Protein 6TCD (pdb70)

Foldseek 3Di:
DKDQQDDLQADDDPPPDGQWIADPFKIWGDWFWQAGSVVRAHDDDPDLSGLLSRVVRVQRRQVSVVHGLLQWAEKEKEFQDCVCVVSSVVSVCVRAVPPGHHYHYDYDNADPRRGGIIMITMGGHDD/DDFDKDQQDDLQADDPPPPDGQWIDGPFKIWGDWFWQAGSVVRAHDDDADLSGLLSSVVRVQVSQVSVVHGLLQWAEKEKEFQDPVCVVSSVVSVCVRQVPPHHHYHYDYDNADPNRTGIIMITMGTHD/DDFDKDAQDDLQFDDDPPPDGQWIDGPQKIWGDKFWQAGSVVRARDPDPQLSGLLSRVVRVQRSQVSVVHGQLQWAEKEKEFQDCVCVVSSVVNVCVRPPDPDHHYHYDYDNADPNRTGMIMITMGGHD/DDDDPWDKDQQDDLQFDDPPPPDGQWIDTPQKIWGDKFWQAGSVVRAHDPDADLSGLLSSVVRVQRSQVSVVHGLLQWAEKEKEFQDCVCVVSSVVSVCVRPPPPHHHYHYDYDNADPNRGGMIMITMGGHDD/DDFDKDQQDDLQADDPPPPDGQWIAGDFKIWGDWFWQAGSVVRAHDDDPQLSGLLSSVVRVQVSQVSVVHGQLQWAEKEKEFEDDPPPPSSVVSVCVRPPDPDHHYHYDYDHADPNRTGIIMITMGGHDD/DDQFDDLQADDDPPPDGQWDQDDFKIWGFWFWQAGSVVRAHDDDDDLSGLLSSVVRVQVRQVSVVHGLLQWAEKEKEFQDCVCVVSSVVSVCVRCVPPHHHYHYDYDNADPPRTGIIMITMGGHDD

InterPro domains:
  IPR006056 RidA family [TIGR00004] (11-128)
  IPR006175 YjgF/YER057c/UK114 family [PF01042] (14-128)
  IPR006175 YjgF/YER057c/UK114 family [PTHR11803] (12-129)
  IPR035959 RutC-like superfamily [G3DSA:3.30.1330.40] (3-134)
  IPR035959 RutC-like superfamily [SSF55298] (7-130)

Solvent-accessible surface area: 29049 Å² total; per-residue (Å²): 132,72,116,60,20,117,14,100,79,3,22,44,95,140,19,10,29,11,2,0,1,4,12,118,118,30,0,12,0,0,9,6,14,0,16,15,53,62,65,41,140,42,15,162,72,30,16,30,21,12,0,19,22,0,0,26,2,0,13,41,0,0,60,45,23,74,15,21,44,92,17,1,0,20,0,10,1,0,0,25,53,31,135,27,28,102,73,1,5,50,0,0,87,12,12,8,47,122,74,29,1,0,6,2,4,3,26,0,63,30,2,11,132,58,3,62,0,4,0,14,4,17,0,14,36,17,102,114,87,24,84,31,112,64,24,117,14,99,130,3,22,48,99,137,22,4,30,11,3,0,0,4,8,120,109,29,0,10,0,0,8,6,14,0,17,46,48,92,64,40,140,44,36,162,72,26,17,87,32,12,0,104,37,0,0,60,1,0,13,40,0,0,150,41,24,73,17,30,61,99,14,1,0,19,0,13,1,0,1,30,58,25,135,28,26,94,67,2,9,71,14,0,87,85,29,7,72,130,76,37,2,0,7,3,6,2,29,1,63,29,2,14,132,58,3,61,0,4,0,15,3,18,0,6,30,38,128,86,21,142,36,124,67,15,123,6,87,149,4,26,75,76,164,24,10,33,10,1,0,0,8,7,106,130,28,0,11,0,0,12,5,16,0,11,45,62,98,62,44,146,44,33,164,69,33,16,69,32,11,0,129,41,0,0,54,1,0,4,29,0,0,134,48,18,75,11,30,56,103,29,3,0,21,0,11,2,0,0,29,58,24,139,27,29,93,64,2,4,74,19,0,91,94,33,10,93,121,78,30,2,0,5,2,4,3,28,1,63,29,4,14,123,57,3,62,0,5,0,19,6,20,0,20,42,92,149,96,98,16,78,30,171,42,105,77,14,120,3,78,61,1,16,51,96,143,23,7,30,11,1,0,2,6,15,126,122,30,0,12,0,0,8,5,14,0,14,43,63,91,69,29,132,45,25,150,42,32,16,57,8,11,0,13,29,0,0,16,1,0,7,22,0,0,80,48,18,73,10,29,46,100,17,1,0,18,0,11,1,0,0,30,57,33,132,29,28,100,62,1,6,73,5,0,88,7,12,7,77,126,73,29,1,0,6,2,5,2,27,0,62,28,3,14,118,55,3,61,0,4,0,13,3,17,0,12,31,17,110,102,82,19,145,36,120,64,22,117,12,99,92,3,22,48,109,139,21,3,30,11,3,0,0,7,9,121,115,31,0,10,0,0,8,5,15,0,18,47,66,97,64,40,134,40,26,164,67,32,17,88,10,13,0,116,27,0,0,58,1,0,11,42,0,0,133,45,22,74,15,32,58,108,26,3,0,19,0,11,2,0,0,6,106,126,92,24,22,108,59,1,14,65,18,1,109,107,40,7,78,123,89,30,2,0,12,2,4,4,14,0,52,25,2,16,137,56,1,40,0,4,0,18,3,20,0,21,28,38,182,112,116,64,24,119,12,98,169,2,16,43,91,142,23,9,26,11,2,0,0,8,15,136,35,32,0,12,0,0,7,6,10,0,6,47,64,98,78,51,53,44,36,165,75,27,17,71,35,13,0,106,33,0,0,61,1,0,10,35,0,0,137,43,24,51,9,13,66,27,4,3,0,21,0,10,2,0,0,25,54,30,129,19,28,98,61,1,5,68,9,0,88,86,34,7,84,127,60,36,1,0,6,3,4,2,25,0,64,25,4,23,102,59,2,58,0,4,0,18,6,20,0,5,39,27,176

B-factor: mean 20.8, std 9.2, range [8.34, 71.69]

Structure (mmCIF, N/CA/C/O backbone):
data_6TCD
#
_entry.id   6TCD
#
_cell.length_a   100.883
_cell.length_b   146.573
_cell.length_c   53.680
_cell.angle_alpha   90.000
_cell.angle_beta   90.000
_cell.angle_gamma   90.000
#
_symmetry.space_group_name_H-M   'P 21 21 2'
#
loop_
_entity.id
_entity.type
_entity.pdbx_description
1 polymer 'Ribonuclease UK114'
2 non-polymer 'ACETATE ION'
3 non-polymer 'SULFATE ION'
4 water water
#
loop_
_atom_site.group_PDB
_atom_site.id
_atom_site.type_symbol
_atom_site.label_atom_id
_atom_site.label_alt_id
_atom_site.label_comp_id
_atom_site.label_asym_id
_atom_site.label_entity_id
_atom_site.label_seq_id
_atom_site.pdbx_PDB_ins_code
_atom_site.Cartn_x
_atom_site.Cartn_y
_atom_site.Cartn_z
_atom_site.occupancy
_atom_site.B_iso_or_equiv
_atom_site.auth_seq_id
_atom_site.auth_comp_id
_atom_site.auth_asym_id
_atom_site.auth_atom_id
_atom_site.pdbx_PDB_model_num
ATOM 1 N N . GLN A 1 8 ? 15.09300 -1.70700 43.19500 1.000 41.53298 5 GLN A N 1
ATOM 2 C CA . GLN A 1 8 ? 16.16400 -0.91000 42.60500 1.000 39.18587 5 GLN A CA 1
ATOM 3 C C . GLN A 1 8 ? 16.12500 -0.99700 41.08400 1.000 37.88423 5 GLN A C 1
ATOM 4 O O . GLN A 1 8 ? 17.10800 -0.65600 40.41100 1.000 38.45193 5 GLN A O 1
ATOM 6 N N . LYS A 1 9 ? 14.99000 -1.45500 40.54900 1.000 34.70653 6 LYS A N 1
ATOM 7 C CA . LYS A 1 9 ? 14.79600 -1.61400 39.11300 1.000 31.89314 6 LYS A CA 1
ATOM 8 C C . LYS A 1 9 ? 13.43400 -1.05200 38.71700 1.000 29.17636 6 LYS A C 1
ATOM 9 O O . LYS A 1 9 ? 12.40200 -1.46800 39.25800 1.000 30.47549 6 LYS A O 1
ATOM 15 N N . LEU A 1 10 ? 13.43300 -0.11400 37.77000 1.000 22.95915 7 LEU A N 1
ATOM 16 C CA . LEU A 1 10 ? 12.23800 0.63200 37.40800 1.000 23.02066 7 LEU A CA 1
ATOM 17 C C . LEU A 1 10 ? 11.98900 0.50800 35.91400 1.000 22.61861 7 LEU A C 1
ATOM 18 O O . LEU A 1 10 ? 12.92000 0.32300 35.11900 1.000 20.79173 7 LEU A O 1
ATOM 23 N N . PHE A 1 11 ? 10.71800 0.63500 35.53600 1.000 22.83491 8 PHE A N 1
ATOM 24 C CA . PHE A 1 11 ? 10.28400 0.51200 34.14500 1.000 22.56651 8 PHE A CA 1
ATOM 25 C C . PHE A 1 11 ? 9.47300 1.74400 33.77900 1.000 24.27586 8 PHE A C 1
ATOM 26 O O . PHE A 1 11 ? 8.23800 1.69900 33.69300 1.000 24.17363 8 PHE A O 1
ATOM 34 N N . PRO A 1 12 ? 10.14500 2.87700 33.57000 1.000 25.15646 9 PRO A N 1
ATOM 35 C CA . PRO A 1 12 ? 9.42500 4.10700 33.21800 1.000 25.56716 9 PRO A CA 1
ATOM 36 C C . PRO A 1 12 ? 8.67500 3.93900 31.90500 1.000 25.49014 9 PRO A C 1
ATOM 37 O O . PRO A 1 12 ? 9.19400 3.38000 30.93600 1.000 26.12176 9 PRO A O 1
ATOM 41 N N . TYR A 1 13 ? 7.42900 4.40400 31.89000 1.000 23.08842 10 TYR A N 1
ATOM 42 C CA . TYR A 1 13 ? 6.58600 4.31500 30.70800 1.000 23.12791 10 TYR A CA 1
ATOM 43 C C . TYR A 1 13 ? 5.94500 5.66700 30.44100 1.000 21.84284 10 TYR A C 1
ATOM 44 O O . TYR A 1 13 ? 5.46000 6.33100 31.36500 1.000 22.49092 10 TYR A O 1
ATOM 53 N N . THR A 1 14 ? 5.93100 6.07200 29.17200 1.000 18.71974 11 THR A N 1
ATOM 54 C CA . THR A 1 14 ? 5.16500 7.24000 28.77300 1.000 17.85499 11 THR A CA 1
ATOM 55 C C . THR A 1 14 ? 4.27000 6.87700 27.59400 1.000 17.79228 11 THR A C 1
ATOM 56 O O . THR A 1 14 ? 4.75000 6.28000 26.61300 1.000 16.64821 11 THR A O 1
ATOM 60 N N . PRO A 1 15 ? 2.98100 7.22300 27.63700 1.000 17.66757 12 PRO A N 1
ATOM 61 C CA . PRO A 1 15 ? 2.12900 7.03400 26.45300 1.000 18.21237 12 PRO A CA 1
ATOM 62 C C . PRO A 1 15 ? 2.50000 7.93700 25.28500 1.000 18.86959 12 PRO A C 1
ATOM 63 O O . PRO A 1 15 ? 1.89600 7.80900 24.21300 1.000 19.40972 12 PRO A O 1
ATOM 67 N N . ARG A 1 16 ? 3.44700 8.85600 25.46200 1.000 18.43407 13 ARG A N 1
ATOM 68 C CA . ARG A 1 16 ? 3.86400 9.75700 24.39500 1.000 20.48558 13 ARG A CA 1
ATOM 69 C C . ARG A 1 16 ? 4.90400 9.15200 23.46500 1.000 19.17297 13 ARG A C 1
ATOM 70 O O . ARG A 1 16 ? 5.29300 9.80800 22.49500 1.000 22.23721 13 ARG A O 1
ATOM 78 N N . ALA A 1 17 ? 5.36000 7.93800 23.72600 1.000 16.81947 14 ALA A N 1
ATOM 79 C CA . ALA A 1 17 ? 6.33800 7.26200 22.88800 1.000 17.90869 14 ALA A CA 1
ATOM 80 C C . ALA A 1 17 ? 5.84700 5.85400 22.59700 1.000 16.66640 14 ALA A C 1
ATOM 81 O O . ALA A 1 17 ? 5.02800 5.30800 23.34500 1.000 14.94547 14 ALA A O 1
ATOM 83 N N . PRO A 1 18 ? 6.33900 5.22300 21.52700 1.000 16.08143 15 PRO A N 1
ATOM 84 C CA . PRO A 1 18 ? 5.85200 3.88400 21.16900 1.000 16.40414 15 PRO A CA 1
ATOM 85 C C . PRO A 1 18 ? 6.34700 2.81700 22.13400 1.000 16.01682 15 PRO A C 1
ATOM 86 O O . PRO A 1 18 ? 7.26800 3.01500 22.93100 1.000 14.76353 15 PRO A O 1
ATOM 90 N N . ILE A 1 19 ? 5.71700 1.64600 22.02500 1.000 16.11698 16 ILE A N 1
ATOM 91 C CA . ILE A 1 19 ? 6.13000 0.45100 22.76000 1.000 14.76862 16 ILE A CA 1
ATOM 92 C C . ILE A 1 19 ? 5.56500 -0.74400 22.01600 1.000 16.69512 16 ILE A C 1
ATOM 93 O O . ILE A 1 19 ? 4.61500 -0.62000 21.24700 1.000 18.61786 16 ILE A O 1
ATOM 98 N N . ARG A 1 20 ? 6.14900 -1.91400 22.25200 1.000 15.13255 17 ARG A N 1
ATOM 99 C CA . ARG A 1 20 ? 5.54700 -3.18400 21.85600 1.000 15.53580 17 ARG A CA 1
ATOM 100 C C . ARG A 1 20 ? 5.14700 -3.86300 23.16100 1.000 16.45640 17 ARG A C 1
ATOM 101 O O . ARG A 1 20 ? 5.94700 -4.56000 23.78900 1.000 16.51478 17 ARG A O 1
ATOM 109 N N . GLN A 1 21 ? 3.90100 -3.63300 23.56700 1.000 17.53159 18 GLN A N 1
ATOM 110 C CA . GLN A 1 21 ? 3.40900 -4.13200 24.84400 1.000 17.05714 18 GLN A CA 1
ATOM 111 C C . GLN A 1 21 ? 3.56400 -5.64300 24.92300 1.000 16.85755 18 GLN A C 1
ATOM 112 O O . GLN A 1 21 ? 3.14900 -6.36900 24.01400 1.000 19.73677 18 GLN A O 1
ATOM 118 N N . GLY A 1 22 ? 4.16000 -6.12100 26.01500 1.000 15.67105 19 GLY A N 1
ATOM 119 C CA . GLY A 1 22 ? 4.37000 -7.54200 26.20700 1.000 16.48145 19 GLY A CA 1
ATOM 120 C C . GLY A 1 22 ? 5.60300 -8.09700 25.52700 1.000 17.28700 19 GLY A C 1
ATOM 121 O O . GLY A 1 22 ? 5.89300 -9.29700 25.67600 1.000 19.82561 19 GLY A O 1
ATOM 122 N N . ILE A 1 23 ? 6.32700 -7.27200 24.78000 1.000 16.60448 20 ILE A N 1
ATOM 123 C CA . ILE A 1 23 ? 7.55700 -7.67500 24.11300 1.000 15.49303 20 ILE A CA 1
ATOM 124 C C . ILE A 1 23 ? 8.76900 -6.98100 24.71100 1.000 14.39870 20 ILE A C 1
ATOM 125 O O . ILE A 1 23 ? 9.76000 -7.63500 25.04800 1.000 17.13933 20 ILE A O 1
ATOM 130 N N . TYR A 1 24 ? 8.70900 -5.66100 24.86400 1.000 12.89247 21 TYR A N 1
ATOM 131 C CA . TYR A 1 24 ? 9.81100 -4.95600 25.50000 1.000 13.59348 21 TYR A CA 1
ATOM 132 C C . TYR A 1 24 ? 9.27400 -3.78000 26.30200 1.000 14.01085 21 TYR A C 1
ATOM 133 O O . TYR A 1 24 ? 8.14600 -3.32000 26.09600 1.000 15.77856 21 TYR A O 1
ATOM 142 N N . SER A 1 25 ? 10.09300 -3.33000 27.24800 1.000 11.72120 22 SER A N 1
ATOM 143 C CA . SER A 1 25 ? 9.87500 -2.07700 27.95000 1.000 13.37800 22 SER A CA 1
ATOM 144 C C . SER A 1 25 ? 10.51600 -0.93800 27.16600 1.000 14.17518 22 SER A C 1
ATOM 145 O O . SER A 1 25 ? 11.53600 -1.12400 26.49400 1.000 16.11485 22 SER A O 1
ATOM 148 N N . GLN A 1 26 ? 9.92100 0.25900 27.26900 1.000 14.34815 23 GLN A N 1
ATOM 149 C CA . GLN A 1 26 ? 10.54900 1.42600 26.65800 1.000 12.42934 23 GLN A CA 1
ATOM 150 C C . GLN A 1 26 ? 11.95900 1.62300 27.20800 1.000 11.93024 23 GLN A C 1
ATOM 151 O O . GLN A 1 26 ? 12.89100 1.96600 26.47000 1.000 13.91694 23 GLN A O 1
ATOM 157 N N . ALA A 1 27 ? 12.13100 1.40000 28.50400 1.000 11.72652 24 ALA A N 1
ATOM 158 C CA . ALA A 1 27 ? 13.43400 1.52400 29.13100 1.000 13.30831 24 ALA A CA 1
ATOM 159 C C . ALA A 1 27 ? 13.41300 0.74500 30.43100 1.000 12.61525 24 ALA A C 1
ATOM 160 O O . ALA A 1 27 ? 12.35300 0.51000 31.02000 1.000 14.64167 24 ALA A O 1
ATOM 162 N N . VAL A 1 28 ? 14.60500 0.36000 30.87400 1.000 12.27530 25 VAL A N 1
ATOM 163 C CA . VAL A 1 28 ? 14.80300 -0.27100 32.17500 1.000 14.10064 25 VAL A CA 1
ATOM 164 C C . VAL A 1 28 ? 15.84900 0.54700 32.92000 1.000 16.05057 25 VAL A C 1
ATOM 165 O O . VAL A 1 28 ? 16.96500 0.74200 32.41500 1.000 17.43281 25 VAL A O 1
ATOM 169 N N . VAL A 1 29 ? 15.48500 1.04500 34.10100 1.000 15.85583 26 VAL A N 1
ATOM 170 C CA . VAL A 1 29 ? 16.40500 1.76800 34.96800 1.000 16.55287 26 VAL A CA 1
ATOM 171 C C . VAL A 1 29 ? 16.83100 0.82500 36.08200 1.000 18.94284 26 VAL A C 1
ATOM 172 O O . VAL A 1 29 ? 15.99700 0.36300 36.87200 1.000 20.05168 26 VAL A O 1
ATOM 176 N N . VAL A 1 30 ? 18.12100 0.51900 36.14300 1.000 18.33079 27 VAL A N 1
ATOM 177 C CA A VAL A 1 30 ? 18.65900 -0.37600 37.15100 0.740 19.10388 27 VAL A CA 1
ATOM 178 C CA B VAL A 1 30 ? 18.67200 -0.38200 37.15000 0.260 20.07804 27 VAL A CA 1
ATOM 179 C C . VAL A 1 30 ? 19.87000 0.30400 37.78200 1.000 20.79712 27 VAL A C 1
ATOM 180 O O . VAL A 1 30 ? 20.81700 0.67600 37.07700 1.000 20.19869 27 VAL A O 1
ATOM 187 N N . ASP A 1 31 ? 19.83300 0.47300 39.10100 1.000 22.71518 28 ASP A N 1
ATOM 188 C CA . ASP A 1 31 ? 20.85000 1.23400 39.82700 1.000 28.03747 28 ASP A CA 1
ATOM 189 C C . ASP A 1 31 ? 20.75100 2.65300 39.28400 1.000 29.33557 28 ASP A C 1
ATOM 190 O O . ASP A 1 31 ? 19.68700 3.27600 39.44000 1.000 32.20154 28 ASP A O 1
ATOM 195 N N . ARG A 1 32 ? 21.76800 3.18200 38.61400 1.000 26.50144 29 ARG A N 1
ATOM 196 C CA . ARG A 1 32 ? 21.65800 4.49400 37.99600 1.000 25.16299 29 ARG A CA 1
ATOM 197 C C . ARG A 1 32 ? 21.73000 4.42900 36.47700 1.000 22.40913 29 ARG A C 1
ATOM 198 O O . ARG A 1 32 ? 21.76500 5.47500 35.82100 1.000 25.25330 29 ARG A O 1
ATOM 206 N N . THR A 1 33 ? 21.73300 3.23600 35.89500 1.000 16.65470 30 THR A N 1
ATOM 207 C CA . THR A 1 33 ? 21.88000 3.09700 34.45300 1.000 15.18367 30 THR A CA 1
ATOM 208 C C . THR A 1 33 ? 20.53100 2.80200 33.82000 1.000 17.25392 30 THR A C 1
ATOM 209 O O . THR A 1 33 ? 19.74600 2.00400 34.34200 1.000 19.72303 30 THR A O 1
ATOM 213 N N . MET A 1 34 ? 20.27000 3.45600 32.69300 1.000 15.55557 31 MET A N 1
ATOM 214 C CA . MET A 1 34 ? 18.98900 3.37600 32.00600 1.000 13.91459 31 MET A CA 1
ATOM 215 C C . MET A 1 34 ? 19.22800 2.85000 30.59700 1.000 13.62873 31 MET A C 1
ATOM 216 O O . MET A 1 34 ? 19.90400 3.50600 29.79900 1.000 14.12447 31 MET A O 1
ATOM 221 N N . TYR A 1 35 ? 18.68900 1.66800 30.29500 1.000 13.21666 32 TYR A N 1
ATOM 222 C CA . TYR A 1 35 ? 18.79600 1.06800 28.96500 1.000 13.32051 32 TYR A CA 1
ATOM 223 C C . TYR A 1 35 ? 17.52200 1.40500 28.20600 1.000 13.12088 32 TYR A C 1
ATOM 224 O O . TYR A 1 35 ? 16.42600 1.09500 28.67400 1.000 13.44378 32 TYR A O 1
ATOM 233 N N . ILE A 1 36 ? 17.66300 2.06200 27.05600 1.000 12.88809 33 ILE A N 1
ATOM 234 C CA . ILE A 1 36 ? 16.52400 2.55100 26.28700 1.000 12.35519 33 ILE A CA 1
ATOM 235 C C . ILE A 1 36 ? 16.39400 1.72900 25.01200 1.000 11.51740 33 ILE A C 1
ATOM 236 O O . ILE A 1 36 ? 17.37300 1.54100 24.27800 1.000 14.88230 33 ILE A O 1
ATOM 241 N N . SER A 1 37 ? 15.17900 1.24600 24.75600 1.000 11.02228 34 SER A N 1
ATOM 242 C CA . SER A 1 37 ? 14.90500 0.43700 23.58200 1.000 11.62526 34 SER A CA 1
ATOM 243 C C . SER A 1 37 ? 15.16600 1.22100 22.29500 1.000 12.03695 34 SER A C 1
ATOM 244 O O . SER A 1 37 ? 15.07700 2.45200 22.25500 1.000 13.76581 34 SER A O 1
ATOM 247 N N . GLY A 1 38 ? 15.50100 0.47800 21.23000 1.000 12.48822 35 GLY A N 1
ATOM 248 C CA . GLY A 1 38 ? 15.62600 1.07500 19.91500 1.000 10.72939 35 GLY A CA 1
ATOM 249 C C . GLY A 1 38 ? 14.40300 1.88600 19.51700 1.000 12.42004 35 GLY A C 1
ATOM 250 O O . GLY A 1 38 ? 13.28800 1.35100 19.48100 1.000 14.74212 35 GLY A O 1
ATOM 251 N N . GLN A 1 39 ? 14.58800 3.17400 19.22700 1.000 11.52425 36 GLN A N 1
ATOM 252 C CA . GLN A 1 39 ? 13.48100 4.05500 18.88800 1.000 11.91172 36 GLN A CA 1
ATOM 253 C C . GLN A 1 39 ? 13.36500 4.19400 17.37800 1.000 11.31352 36 GLN A C 1
ATOM 254 O O . GLN A 1 39 ? 14.37100 4.38600 16.68800 1.000 13.37959 36 GLN A O 1
ATOM 260 N N . LEU A 1 40 ? 12.13200 4.11200 16.88000 1.000 14.19197 37 LEU A N 1
ATOM 261 C CA . LEU A 1 40 ? 11.79000 4.29800 15.47400 1.000 14.42543 37 LEU A CA 1
ATOM 262 C C . LEU A 1 40 ? 11.09100 5.63800 15.28800 1.000 14.05090 37 LEU A C 1
ATOM 263 O O . LEU A 1 40 ? 10.65100 6.26900 16.25000 1.000 14.21902 37 LEU A O 1
ATOM 268 N N . GLY A 1 41 ? 10.98900 6.07700 14.03100 1.000 13.01009 38 GLY A N 1
ATOM 269 C CA . GLY A 1 41 ? 10.34900 7.34900 13.72800 1.000 13.83460 38 GLY A CA 1
ATOM 270 C C . GLY A 1 41 ? 8.83400 7.25500 13.69700 1.000 14.63820 38 GLY A C 1
ATOM 271 O O . GLY A 1 41 ? 8.18600 7.75500 12.76800 1.000 15.30630 38 GLY A O 1
ATOM 272 N N . LEU A 1 42 ? 8.25900 6.59700 14.70400 1.000 14.91935 39 LEU A N 1
ATOM 273 C CA . LEU A 1 42 ? 6.82000 6.38500 14.80000 1.000 16.07306 39 LEU A CA 1
ATOM 274 C C . LEU A 1 42 ? 6.15700 7.53300 15.53900 1.000 15.58477 39 LEU A C 1
ATOM 275 O O . LEU A 1 42 ? 6.68600 8.03100 16.53700 1.000 17.51381 39 LEU A O 1
ATOM 280 N N . ASP A 1 43 ? 4.98600 7.93600 15.04800 1.000 15.60555 40 ASP A N 1
ATOM 281 C CA . ASP A 1 43 ? 4.14300 8.93000 15.69700 1.000 17.06302 40 ASP A CA 1
ATOM 282 C C . ASP A 1 43 ? 2.99200 8.17600 16.35600 1.000 16.73430 40 ASP A C 1
ATOM 283 O O . ASP A 1 43 ? 2.16700 7.57500 15.66300 1.000 16.76118 40 ASP A O 1
ATOM 288 N N . VAL A 1 44 ? 2.92400 8.22000 17.69000 1.000 17.57403 41 VAL A N 1
ATOM 289 C CA . VAL A 1 44 ? 1.90600 7.43900 18.39500 1.000 19.33240 41 VAL A CA 1
ATOM 290 C C . VAL A 1 44 ? 0.50000 7.90200 18.03700 1.000 20.27450 41 VAL A C 1
ATOM 291 O O . VAL A 1 44 ? -0.44300 7.10300 18.05800 1.000 21.01524 41 VAL A O 1
ATOM 295 N N . ALA A 1 45 ? 0.32200 9.18900 17.71200 1.000 20.31820 42 ALA A N 1
ATOM 296 C CA . ALA A 1 45 ? -1.01900 9.67500 17.39100 1.000 18.95190 42 ALA A CA 1
ATOM 297 C C . ALA A 1 45 ? -1.56500 9.02700 16.12200 1.000 19.87798 42 ALA A C 1
ATOM 298 O O . ALA A 1 45 ? -2.74800 8.68100 16.05600 1.000 21.49134 42 ALA A O 1
ATOM 300 N N . SER A 1 46 ? -0.71800 8.86400 15.10000 1.000 20.22242 43 SER A N 1
ATOM 301 C CA . SER A 1 46 ? -1.13600 8.20000 13.87000 1.000 20.09316 43 SER A CA 1
ATOM 302 C C . SER A 1 46 ? -0.90900 6.69700 13.91400 1.000 21.14136 43 SER A C 1
ATOM 303 O O . SER A 1 46 ? -1.51000 5.97100 13.11400 1.000 21.37324 43 SER A O 1
ATOM 306 N N . GLY A 1 47 ? -0.06900 6.22300 14.83000 1.000 20.38844 44 GLY A N 1
ATOM 307 C CA . GLY A 1 47 ? 0.31300 4.82900 14.85100 1.000 21.40937 44 GLY A CA 1
ATOM 308 C C . GLY A 1 47 ? 1.18800 4.41200 13.69400 1.000 21.00298 44 GLY A C 1
ATOM 309 O O . GLY A 1 47 ? 1.33600 3.21200 13.44300 1.000 22.95912 44 GLY A O 1
ATOM 310 N N . LYS A 1 48 ? 1.77500 5.37200 12.97800 1.000 18.44472 45 LYS A N 1
ATOM 311 C CA . LYS A 1 48 ? 2.55700 5.08900 11.78500 1.000 20.05994 45 LYS A CA 1
ATOM 312 C C . LYS A 1 48 ? 3.86200 5.87600 11.80700 1.000 18.07578 45 LYS A C 1
ATOM 313 O O . LYS A 1 48 ? 4.02800 6.83600 12.56500 1.000 18.56157 45 LYS A O 1
ATOM 319 N N . LEU A 1 49 ? 4.79300 5.46100 10.95100 1.000 16.23836 46 LEU A N 1
ATOM 320 C CA . LEU A 1 49 ? 6.00500 6.24000 10.75700 1.000 15.37215 46 LEU A CA 1
ATOM 321 C C . LEU A 1 49 ? 5.63900 7.62700 10.23700 1.000 18.06103 46 LEU A C 1
ATOM 322 O O . LEU A 1 49 ? 4.69600 7.78500 9.45500 1.000 20.19156 46 LEU A O 1
ATOM 327 N N . VAL A 1 50 ? 6.38200 8.64200 10.68300 1.000 16.63504 47 VAL A N 1
ATOM 328 C CA . VAL A 1 50 ? 6.16000 9.99400 10.18200 1.000 18.08079 47 VAL A CA 1
ATOM 329 C C . VAL A 1 50 ? 6.52700 10.06000 8.70800 1.000 19.00699 47 VAL A C 1
ATOM 330 O O . VAL A 1 50 ? 7.38100 9.30800 8.22500 1.000 19.54811 47 VAL A O 1
ATOM 334 N N . GLU A 1 51 ? 5.86800 10.96000 7.97900 1.000 21.63464 48 GLU A N 1
ATOM 335 C CA . GLU A 1 51 ? 6.23300 11.18200 6.59100 1.000 24.66962 48 GLU A CA 1
ATOM 336 C C . GLU A 1 51 ? 7.43600 12.11700 6.50400 1.000 24.08703 48 GLU A C 1
ATOM 337 O O . GLU A 1 51 ? 7.79300 12.80900 7.46300 1.000 24.51859 48 GLU A O 1
ATOM 343 N N . GLY A 1 52 ? 8.07600 12.12200 5.33600 1.000 22.91583 49 GLY A N 1
ATOM 344 C CA . GLY A 1 52 ? 9.15800 13.04700 5.05600 1.000 24.78462 49 GLY A CA 1
ATOM 345 C C . GLY A 1 52 ? 10.53500 12.43800 4.91300 1.000 24.64491 49 GLY A C 1
ATOM 346 O O . GLY A 1 52 ? 11.47200 13.16500 4.56000 1.000 25.70584 49 GLY A O 1
ATOM 347 N N . GLY A 1 53 ? 10.70800 11.15300 5.18400 1.000 23.61811 50 GLY A N 1
ATOM 348 C CA . GLY A 1 53 ? 11.98100 10.50500 4.93600 1.000 22.53918 50 GLY A CA 1
ATOM 349 C C . GLY A 1 53 ? 12.85100 10.37300 6.17000 1.000 22.17654 50 GLY A C 1
ATOM 350 O O . GLY A 1 53 ? 12.40600 10.49000 7.31500 1.000 22.03851 50 GLY A O 1
ATOM 351 N N . VAL A 1 54 ? 14.14300 10.13600 5.91300 1.000 21.17720 51 VAL A N 1
ATOM 352 C CA . VAL A 1 54 ? 15.04300 9.71700 6.98100 1.000 18.72548 51 VAL A CA 1
ATOM 353 C C . VAL A 1 54 ? 15.25900 10.83500 7.99900 1.000 17.63017 51 VAL A C 1
ATOM 354 O O . VAL A 1 54 ? 15.37200 10.57200 9.20800 1.000 16.10895 51 VAL A O 1
ATOM 358 N N . GLN A 1 55 ? 15.32300 12.09100 7.54800 1.000 16.38271 52 GLN A N 1
ATOM 359 C CA . GLN A 1 55 ? 15.51300 13.17500 8.50500 1.000 19.97384 52 GLN A CA 1
ATOM 360 C C . GLN A 1 55 ? 14.31600 13.27800 9.44000 1.000 18.43518 52 GLN A C 1
ATOM 361 O O . GLN A 1 55 ? 14.47700 13.35500 10.66100 1.000 16.99658 52 GLN A O 1
ATOM 367 N N . ALA A 1 56 ? 13.10300 13.23700 8.88500 1.000 18.64716 53 ALA A N 1
ATOM 368 C CA . ALA A 1 56 ? 11.90900 13.26900 9.72500 1.000 17.04936 53 ALA A CA 1
ATOM 369 C C . ALA A 1 56 ? 11.86400 12.07500 10.67200 1.000 15.66498 53 ALA A C 1
ATOM 370 O O . ALA A 1 56 ? 11.52500 12.22500 11.85300 1.000 15.28171 53 ALA A O 1
ATOM 372 N N . GLN A 1 57 ? 12.19100 10.87900 10.17600 1.000 13.74111 54 GLN A N 1
ATOM 373 C CA . GLN A 1 57 ? 12.16000 9.70100 11.03900 1.000 13.94288 54 GLN A CA 1
ATOM 374 C C . GLN A 1 57 ? 13.22100 9.77100 12.13200 1.000 14.76728 54 GLN A C 1
ATOM 375 O O . GLN A 1 57 ? 12.95100 9.40700 13.28500 1.000 14.65343 54 GLN A O 1
ATOM 381 N N . ALA A 1 58 ? 14.43400 10.22200 11.79500 1.000 14.77370 55 ALA A N 1
ATOM 382 C CA . ALA A 1 58 ? 15.46500 10.33600 12.81500 1.000 13.87074 55 ALA A CA 1
ATOM 383 C C . ALA A 1 58 ? 15.05500 11.33700 13.88400 1.000 13.61671 55 ALA A C 1
ATOM 384 O O . ALA A 1 58 ? 15.21300 11.07200 15.08300 1.000 14.53748 55 ALA A O 1
ATOM 386 N N . ARG A 1 59 ? 14.50400 12.48400 13.47300 1.000 14.38445 56 ARG A N 1
ATOM 387 C CA . ARG A 1 59 ? 14.05100 13.45800 14.46000 1.000 13.63849 56 ARG A CA 1
ATOM 388 C C . ARG A 1 59 ? 12.95400 12.87200 15.34000 1.000 13.57825 56 ARG A C 1
ATOM 389 O O . ARG A 1 59 ? 13.00300 12.99500 16.57100 1.000 14.13276 56 ARG A O 1
ATOM 397 N N . GLN A 1 60 ? 11.98300 12.18400 14.73800 1.000 14.03802 57 GLN A N 1
ATOM 398 C CA . GLN A 1 60 ? 10.91300 11.60300 15.54300 1.000 13.79814 57 GLN A CA 1
ATOM 399 C C . GLN A 1 60 ? 11.45500 10.53900 16.49500 1.000 14.50277 57 GLN A C 1
ATOM 400 O O . GLN A 1 60 ? 11.01200 10.44300 17.64900 1.000 13.19398 57 GLN A O 1
ATOM 406 N N . ALA A 1 61 ? 12.41700 9.72500 16.03800 1.000 12.41586 58 ALA A N 1
ATOM 407 C CA . ALA A 1 61 ? 13.02400 8.74000 16.93700 1.000 11.10188 58 ALA A CA 1
ATOM 408 C C . ALA A 1 61 ? 13.64800 9.42100 18.14900 1.000 12.94749 58 ALA A C 1
ATOM 409 O O . ALA A 1 61 ? 13.49800 8.94700 19.28500 1.000 13.20461 58 ALA A O 1
ATOM 411 N N . LEU A 1 62 ? 14.36000 10.53500 17.92400 1.000 13.12225 59 LEU A N 1
ATOM 412 C CA . LEU A 1 62 ? 14.99900 11.24300 19.02900 1.000 12.79017 59 LEU A CA 1
ATOM 413 C C . LEU A 1 62 ? 13.98700 11.97700 19.90200 1.000 13.02087 59 LEU A C 1
ATOM 414 O O . LEU A 1 62 ? 14.19000 12.08700 21.11800 1.000 14.20344 59 LEU A O 1
ATOM 419 N N . VAL A 1 63 ? 12.89800 12.48600 19.31300 1.000 13.13081 60 VAL A N 1
ATOM 420 C CA . VAL A 1 63 ? 11.80000 13.01900 20.12100 1.000 13.57173 60 VAL A CA 1
ATOM 421 C C . VAL A 1 63 ? 11.21800 11.92200 21.00700 1.000 13.75175 60 VAL A C 1
ATOM 422 O O . VAL A 1 63 ? 11.00500 12.12700 22.20900 1.000 13.71477 60 VAL A O 1
ATOM 426 N N . ASN A 1 64 ? 10.94400 10.74600 20.42300 1.000 12.75960 61 ASN A N 1
ATOM 427 C CA . ASN A 1 64 ? 10.46400 9.60800 21.21100 1.000 13.41182 61 ASN A CA 1
ATOM 428 C C . ASN A 1 64 ? 11.42800 9.28300 22.34600 1.000 12.97091 61 ASN A C 1
ATOM 429 O O . ASN A 1 64 ? 11.00800 9.08300 23.49300 1.000 14.25498 61 ASN A O 1
ATOM 434 N N . MET A 1 65 ? 12.72900 9.23200 22.04500 1.000 12.93204 62 MET A N 1
ATOM 435 C CA . MET A 1 65 ? 13.70600 8.97100 23.10000 1.000 12.89297 62 MET A CA 1
ATOM 436 C C . MET A 1 65 ? 13.62200 10.02400 24.20100 1.000 14.44784 62 MET A C 1
ATOM 437 O O . MET A 1 65 ? 13.72300 9.69500 25.39000 1.000 14.87247 62 MET A O 1
ATOM 442 N N . GLY A 1 66 ? 13.45500 11.29400 23.82400 1.000 15.11501 63 GLY A N 1
ATOM 443 C CA . GLY A 1 66 ? 13.34000 12.34100 24.82700 1.000 15.32818 63 GLY A CA 1
ATOM 444 C C . GLY A 1 66 ? 12.15100 12.13900 25.74900 1.000 16.91562 63 GLY A C 1
ATOM 445 O O . GLY A 1 66 ? 12.23600 12.41400 26.95000 1.000 16.34422 63 GLY A O 1
ATOM 446 N N . GLU A 1 67 ? 11.01800 11.67300 25.20100 1.000 15.88130 64 GLU A N 1
ATOM 447 C CA . GLU A 1 67 ? 9.84800 11.43600 26.05000 1.000 14.33985 64 GLU A CA 1
ATOM 448 C C . GLU A 1 67 ? 10.12000 10.32500 27.05000 1.000 13.94081 64 GLU A C 1
ATOM 449 O O . GLU A 1 67 ? 9.68900 10.40200 28.20600 1.000 15.81921 64 GLU A O 1
ATOM 455 N N . ILE A 1 68 ? 10.83200 9.28100 26.62100 1.000 13.27439 65 ILE A N 1
ATOM 456 C CA . ILE A 1 68 ? 11.19100 8.19300 27.52600 1.000 14.68144 65 ILE A CA 1
ATOM 457 C C . ILE A 1 68 ? 12.17600 8.67500 28.58800 1.000 14.39827 65 ILE A C 1
ATOM 458 O O . ILE A 1 68 ? 12.02400 8.36900 29.77600 1.000 16.27636 65 ILE A O 1
ATOM 463 N N . LEU A 1 69 ? 13.19900 9.43600 28.17800 1.000 13.96744 66 LEU A N 1
ATOM 464 C CA . LEU A 1 69 ? 14.12100 10.03400 29.14600 1.000 15.43341 66 LEU A CA 1
ATOM 465 C C . LEU A 1 69 ? 13.37100 10.83300 30.20300 1.000 18.05878 66 LEU A C 1
ATOM 466 O O . LEU A 1 69 ? 13.63100 10.69700 31.40600 1.000 18.27908 66 LEU A O 1
ATOM 471 N N . LYS A 1 70 ? 12.44300 11.69400 29.76900 1.000 17.87431 67 LYS A N 1
ATOM 472 C CA . LYS A 1 70 ? 11.70900 12.52700 30.72100 1.000 18.49548 67 LYS A CA 1
ATOM 473 C C . LYS A 1 70 ? 10.89200 11.67600 31.68300 1.000 18.82383 67 LYS A C 1
ATOM 474 O O . LYS A 1 70 ? 10.73100 12.04300 32.85300 1.000 19.19714 67 LYS A O 1
ATOM 476 N N . ALA A 1 71 ? 10.37600 10.53800 31.21600 1.000 17.87743 68 ALA A N 1
ATOM 477 C CA . ALA A 1 71 ? 9.60800 9.66400 32.09400 1.000 20.18210 68 ALA A CA 1
ATOM 478 C C . ALA A 1 71 ? 10.45500 9.12200 33.23700 1.000 20.34792 68 ALA A C 1
ATOM 479 O O . ALA A 1 71 ? 9.90800 8.76700 34.28700 1.000 22.69407 68 ALA A O 1
ATOM 481 N N . ALA A 1 72 ? 11.77300 9.05200 33.05400 1.000 18.95680 69 ALA A N 1
ATOM 482 C CA . ALA A 1 72 ? 12.70200 8.61500 34.08600 1.000 19.30856 69 ALA A CA 1
ATOM 483 C C . ALA A 1 72 ? 13.33000 9.77500 34.83900 1.000 20.43765 69 ALA A C 1
ATOM 484 O O . ALA A 1 72 ? 14.24500 9.55700 35.63800 1.000 22.57425 69 ALA A O 1
ATOM 486 N N . GLY A 1 73 ? 12.87300 11.00100 34.60000 1.000 19.89841 70 GLY A N 1
ATOM 487 C CA . GLY A 1 73 ? 13.48500 12.14700 35.24400 1.000 19.77684 70 GLY A CA 1
ATOM 488 C C . GLY A 1 73 ? 14.78100 12.60100 34.61100 1.000 20.36597 70 GLY A C 1
ATOM 489 O O . GLY A 1 73 ? 15.55200 13.31600 35.25900 1.000 21.75173 70 GLY A O 1
ATOM 490 N N . CYS A 1 74 ? 15.04000 12.20600 33.36300 1.000 19.05117 71 CYS A N 1
ATOM 491 C CA . CYS A 1 74 ? 16.25100 12.53100 32.61500 1.000 18.15556 71 CYS A CA 1
ATOM 492 C C . CYS A 1 74 ? 15.95400 13.42400 31.41000 1.000 18.95847 71 CYS A C 1
ATOM 493 O O . CYS A 1 74 ? 14.80300 13.71300 31.06100 1.000 19.90315 71 CYS A O 1
ATOM 496 N N . GLY A 1 75 ? 17.03600 13.85400 30.77200 1.000 19.23466 72 GLY A N 1
ATOM 497 C CA . GLY A 1 75 ? 16.99100 14.57800 29.52200 1.000 18.05438 72 GLY A CA 1
ATOM 498 C C . GLY A 1 75 ? 18.11700 14.11700 28.62500 1.000 17.19729 72 GLY A C 1
ATOM 499 O O . GLY A 1 75 ? 18.80700 13.13900 28.94100 1.000 17.56533 72 GLY A O 1
ATOM 500 N N . TYR A 1 76 ? 18.32700 14.82000 27.50900 1.000 17.66504 73 TYR A N 1
ATOM 501 C CA . TYR A 1 76 ? 19.35000 14.39000 26.55900 1.000 16.56637 73 TYR A CA 1
ATOM 502 C C . TYR A 1 76 ? 20.75100 14.39200 27.17300 1.000 16.21598 73 TYR A C 1
ATOM 503 O O . TYR A 1 76 ? 21.60700 13.60600 26.75200 1.000 17.25951 73 TYR A O 1
ATOM 512 N N . ASP A 1 77 ? 20.99000 15.23500 28.18400 1.000 17.88863 74 ASP A N 1
ATOM 513 C CA . ASP A 1 77 ? 22.29500 15.29100 28.83900 1.000 21.30270 74 ASP A CA 1
ATOM 514 C C . ASP A 1 77 ? 22.64900 13.99000 29.53600 1.000 18.82281 74 ASP A C 1
ATOM 515 O O . ASP A 1 77 ? 23.83500 13.73900 29.76600 1.000 18.70098 74 ASP A O 1
ATOM 520 N N . ASN A 1 78 ? 21.64900 13.18600 29.91000 1.000 17.16714 75 ASN A N 1
ATOM 521 C CA . ASN A 1 78 ? 21.90700 11.92900 30.60900 1.000 15.85495 75 ASN A CA 1
ATOM 522 C C . ASN A 1 78 ? 22.38100 10.81600 29.68300 1.000 15.59365 75 ASN A C 1
ATOM 523 O O . ASN A 1 78 ? 22.88800 9.80200 30.16600 1.000 14.98652 75 ASN A O 1
ATOM 528 N N . VAL A 1 79 ? 22.23300 10.98500 28.37300 1.000 14.65210 76 VAL A N 1
ATOM 529 C CA . VAL A 1 79 ? 22.60600 9.93800 27.43000 1.000 14.94831 76 VAL A CA 1
ATOM 530 C C . VAL A 1 79 ? 24.12400 9.83300 27.34800 1.000 14.95778 76 VAL A C 1
ATOM 531 O O . VAL A 1 79 ? 24.82800 10.83300 27.14100 1.000 15.50404 76 VAL A O 1
ATOM 535 N N . VAL A 1 80 ? 24.63700 8.60900 27.50600 1.000 15.73405 77 VAL A N 1
ATOM 536 C CA . VAL A 1 80 ? 26.07400 8.36300 27.46900 1.000 15.33695 77 VAL A CA 1
ATOM 537 C C . VAL A 1 80 ? 26.51200 7.55800 26.25400 1.000 12.24460 77 VAL A C 1
ATOM 538 O O . VAL A 1 80 ? 27.70400 7.58200 25.91500 1.000 15.48011 77 VAL A O 1
ATOM 542 N N . LYS A 1 81 ? 25.59900 6.85900 25.58000 1.000 10.92054 78 LYS A N 1
ATOM 543 C CA . LYS A 1 81 ? 25.97800 6.07400 24.41300 1.000 11.50111 78 LYS A CA 1
ATOM 544 C C . LYS A 1 81 ? 24.73500 5.90900 23.56300 1.000 10.77762 78 LYS A C 1
ATOM 545 O O . LYS A 1 81 ? 23.64900 5.70200 24.09800 1.000 12.92907 78 LYS A O 1
ATOM 551 N N . THR A 1 82 ? 24.88400 6.03000 22.24900 1.000 9.95310 79 THR A N 1
ATOM 552 C CA . THR A 1 82 ? 23.79900 5.67700 21.34400 1.000 10.78587 79 THR A CA 1
ATOM 553 C C . THR A 1 82 ? 24.34100 4.77800 20.24800 1.000 10.70727 79 THR A C 1
ATOM 554 O O . THR A 1 82 ? 25.54600 4.73800 19.99100 1.000 12.07312 79 THR A O 1
ATOM 558 N N . THR A 1 83 ? 23.42900 4.04700 19.61200 1.000 12.57417 80 THR A N 1
ATOM 559 C CA . THR A 1 83 ? 23.73500 3.31400 18.39300 1.000 12.32233 80 THR A CA 1
ATOM 560 C C . THR A 1 83 ? 22.74600 3.76400 17.33500 1.000 11.74415 80 THR A C 1
ATOM 561 O O . THR A 1 83 ? 21.52900 3.68600 17.54700 1.000 13.76821 80 THR A O 1
ATOM 565 N N . VAL A 1 84 ? 23.26600 4.22000 16.20000 1.000 11.18856 81 VAL A N 1
ATOM 566 C CA . VAL A 1 84 ? 22.44300 4.70600 15.10000 1.000 10.72500 81 VAL A CA 1
ATOM 567 C C . VAL A 1 84 ? 22.44900 3.64700 14.00500 1.000 12.87162 81 VAL A C 1
ATOM 568 O O . VAL A 1 84 ? 23.48300 3.40000 13.37200 1.000 12.90776 81 VAL A O 1
ATOM 572 N N . LEU A 1 85 ? 21.29000 3.03300 13.77200 1.000 13.33522 82 LEU A N 1
ATOM 573 C CA . LEU A 1 85 ? 21.12400 1.95500 12.80400 1.000 13.27822 82 LEU A CA 1
ATOM 574 C C . LEU A 1 85 ? 20.40500 2.52300 11.59100 1.000 11.98874 82 LEU A C 1
ATOM 575 O O . LEU A 1 85 ? 19.26400 2.97900 11.70500 1.000 15.27342 82 LEU A O 1
ATOM 580 N N . LEU A 1 86 ? 21.05900 2.48000 10.43100 1.000 13.16947 83 LEU A N 1
ATOM 581 C CA . LEU A 1 86 ? 20.54700 3.11200 9.22200 1.000 12.69528 83 LEU A CA 1
ATOM 582 C C . LEU A 1 86 ? 20.15400 2.05800 8.20200 1.000 13.92798 83 LEU A C 1
ATOM 583 O O . LEU A 1 86 ? 20.85700 1.05700 8.03000 1.000 13.80336 83 LEU A O 1
ATOM 588 N N . ALA A 1 87 ? 19.05600 2.31600 7.48900 1.000 16.41360 84 ALA A N 1
ATOM 589 C CA . ALA A 1 87 ? 18.69400 1.51400 6.33000 1.000 17.42251 84 ALA A CA 1
ATOM 590 C C . ALA A 1 87 ? 19.56300 1.83000 5.12100 1.000 18.96254 84 ALA A C 1
ATOM 591 O O . ALA A 1 87 ? 19.67800 0.98800 4.22300 1.000 18.51373 84 ALA A O 1
ATOM 593 N N . ASP A 1 88 ? 20.18800 3.00800 5.08400 1.000 20.79772 85 ASP A N 1
ATOM 594 C CA . ASP A 1 88 ? 21.01500 3.40400 3.94400 1.000 22.40474 85 ASP A CA 1
ATOM 595 C C . ASP A 1 88 ? 22.13800 4.30900 4.43000 1.000 23.83032 85 ASP A C 1
ATOM 596 O O . ASP A 1 88 ? 21.87900 5.40700 4.93500 1.000 24.00953 85 ASP A O 1
ATOM 601 N N . MET A 1 89 ? 23.38700 3.86100 4.24900 1.000 26.30344 86 MET A N 1
ATOM 602 C CA . MET A 1 89 ? 24.53700 4.66500 4.65700 1.000 27.73046 86 MET A CA 1
ATOM 603 C C . MET A 1 89 ? 24.59400 6.00900 3.93400 1.000 29.18149 86 MET A C 1
ATOM 604 O O . MET A 1 89 ? 25.19500 6.95500 4.45400 1.000 27.63298 86 MET A O 1
ATOM 609 N N . ASN A 1 90 ? 23.95800 6.12900 2.76700 1.000 29.30690 87 ASN A N 1
ATOM 610 C CA . ASN A 1 90 ? 23.90200 7.41700 2.08500 1.000 30.44701 87 ASN A CA 1
ATOM 611 C C . ASN A 1 90 ? 23.14000 8.47800 2.87100 1.000 28.70264 87 ASN A C 1
ATOM 612 O O . ASN A 1 90 ? 23.24000 9.66200 2.53100 1.000 28.66888 87 ASN A O 1
ATOM 617 N N . ASP A 1 91 ? 22.39200 8.09100 3.90000 1.000 26.98760 88 ASP A N 1
ATOM 618 C CA . ASP A 1 91 ? 21.68100 9.02600 4.76200 1.000 25.03855 88 ASP A CA 1
ATOM 619 C C . ASP A 1 91 ? 22.53000 9.50500 5.93600 1.000 23.03939 88 ASP A C 1
ATOM 620 O O . ASP A 1 91 ? 22.02300 10.25000 6.78400 1.000 19.53040 88 ASP A O 1
ATOM 625 N N . PHE A 1 92 ? 23.80200 9.09200 5.99300 1.000 23.42038 89 PHE A N 1
ATOM 626 C CA . PHE A 1 92 ? 24.64700 9.32900 7.16300 1.000 22.41340 89 PHE A CA 1
ATOM 627 C C . PHE A 1 92 ? 24.74600 10.81600 7.49700 1.000 20.87785 89 PHE A C 1
ATOM 628 O O . PHE A 1 92 ? 24.51200 11.22400 8.63900 1.000 19.65721 89 PHE A O 1
ATOM 636 N N . VAL A 1 93 ? 25.09600 11.64400 6.51200 1.000 20.02198 90 VAL A N 1
ATOM 637 C CA . VAL A 1 93 ? 25.25100 13.07600 6.77900 1.000 21.17623 90 VAL A CA 1
ATOM 638 C C . VAL A 1 93 ? 23.92700 13.67900 7.23500 1.000 19.84863 90 VAL A C 1
ATOM 639 O O . VAL A 1 93 ? 23.86900 14.42200 8.22300 1.000 18.03296 90 VAL A O 1
ATOM 643 N N . ASN A 1 94 ? 22.84100 13.35400 6.52900 1.000 19.22902 91 ASN A N 1
ATOM 644 C CA . ASN A 1 94 ? 21.54800 13.94200 6.86600 1.000 19.92260 91 ASN A CA 1
ATOM 645 C C . ASN A 1 94 ? 21.09300 13.53200 8.26300 1.000 18.29744 91 ASN A C 1
ATOM 646 O O . ASN A 1 94 ? 20.51100 14.34500 8.99200 1.000 17.72579 91 ASN A O 1
ATOM 651 N N . VAL A 1 95 ? 21.36400 12.28600 8.66300 1.000 18.04242 92 VAL A N 1
ATOM 652 C CA . VAL A 1 95 ? 21.00800 11.85600 10.01700 1.000 15.86221 92 VAL A CA 1
ATOM 653 C C . VAL A 1 95 ? 21.89900 12.52700 11.05800 1.000 14.50974 92 VAL A C 1
ATOM 654 O O . VAL A 1 95 ? 21.41700 12.97100 12.10700 1.000 13.93340 92 VAL A O 1
ATOM 658 N N . ASN A 1 96 ? 23.20500 12.62200 10.79000 1.000 15.73186 93 ASN A N 1
ATOM 659 C CA . ASN A 1 96 ? 24.09700 13.31200 11.72000 1.000 16.14809 93 ASN A CA 1
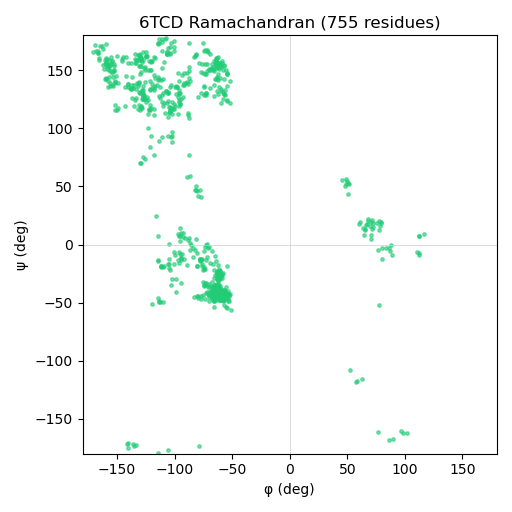ATOM 660 C C . ASN A 1 96 ? 23.65100 14.74800 11.95900 1.000 14.65872 93 ASN A C 1
ATOM 661 O O . ASN A 1 96 ? 23.68700 15.23200 13.09300 1.000 16.12617 93 ASN A O 1
ATOM 666 N N . ASP A 1 97 ? 23.22200 15.44700 10.90500 1.000 15.71038 94 ASP A N 1
ATOM 667 C CA . ASP A 1 97 ? 22.78500 16.83300 11.07600 1.000 16.83046 94 ASP A CA 1
ATOM 668 C C . ASP A 1 97 ? 21.58700 16.93300 12.01800 1.000 15.77404 94 ASP A C 1
ATOM 669 O O . ASP A 1 97 ? 21.53400 17.83000 12.86600 1.000 16.86887 94 ASP A O 1
ATOM 674 N N . VAL A 1 98 ? 20.61500 16.02400 11.88500 1.000 14.33246 95 VAL A N 1
ATOM 675 C CA . VAL A 1 98 ? 19.50300 15.98200 12.84000 1.000 14.49828 95 VAL A CA 1
ATOM 676 C C . VAL A 1 98 ? 20.00500 15.61300 14.23300 1.000 13.62547 95 VAL A C 1
ATOM 677 O O . VAL A 1 98 ? 19.66200 16.26700 15.23000 1.000 13.69849 95 VAL A O 1
ATOM 681 N N . TYR A 1 99 ? 20.83100 14.56400 14.31200 1.000 12.64266 96 TYR A N 1
ATOM 682 C CA . TYR A 1 99 ? 21.37000 14.09500 15.58600 1.000 11.74422 96 TYR A CA 1
ATOM 683 C C . TYR A 1 99 ? 22.03300 15.22900 16.36600 1.000 13.99123 96 TYR A C 1
ATOM 684 O O . TYR A 1 99 ? 21.82400 15.36200 17.57900 1.000 15.03148 96 TYR A O 1
ATOM 693 N N . LYS A 1 100 ? 22.82800 16.06200 15.68100 1.000 15.42112 97 LYS A N 1
ATOM 694 C CA . LYS A 1 100 ? 23.55200 17.15000 16.33200 1.000 15.47163 97 LYS A CA 1
ATOM 695 C C . LYS A 1 100 ? 22.62500 18.18700 16.95000 1.000 17.11956 97 LYS A C 1
ATOM 696 O O . LYS A 1 100 ? 23.05200 18.91700 17.85100 1.000 20.59608 97 LYS A O 1
ATOM 702 N N . THR A 1 101 ? 21.38000 18.30200 16.47500 1.000 14.28143 98 THR A N 1
ATOM 703 C CA . THR A 1 101 ? 20.47500 19.26200 17.09700 1.000 13.45985 98 THR A CA 1
ATOM 704 C C . THR A 1 101 ? 19.92400 18.78700 18.43600 1.000 14.75180 98 THR A C 1
ATOM 705 O O . THR A 1 101 ? 19.34600 19.60000 19.16800 1.000 16.92592 98 THR A O 1
ATOM 709 N N . PHE A 1 102 ? 20.08700 17.50500 18.77400 1.000 14.04395 99 PHE A N 1
ATOM 710 C CA . PHE A 1 102 ? 19.68800 16.98900 20.08200 1.000 13.95071 99 PHE A CA 1
ATOM 711 C C . PHE A 1 102 ? 20.85200 16.86500 21.05600 1.000 15.99138 99 PHE A C 1
ATOM 712 O O . PHE A 1 102 ? 20.64400 16.97600 22.27000 1.000 15.53415 99 PHE A O 1
ATOM 720 N N . PHE A 1 103 ? 22.06300 16.63100 20.55300 1.000 17.01418 100 PHE A N 1
ATOM 721 C CA . PHE A 1 103 ? 23.26500 16.46900 21.37100 1.000 20.53549 100 PHE A CA 1
ATOM 722 C C . PHE A 1 103 ? 24.25200 17.52600 20.88900 1.000 24.70846 100 PHE A C 1
ATOM 723 O O . PHE A 1 103 ? 24.90300 17.34100 19.85600 1.000 25.59306 100 PHE A O 1
ATOM 731 N N . SER A 1 104 ? 24.35200 18.62800 21.63400 1.000 24.99427 101 SER A N 1
ATOM 732 C CA . SER A 1 104 ? 25.09900 19.80600 21.21200 1.000 27.99956 101 SER A CA 1
ATOM 733 C C . SER A 1 104 ? 26.43300 19.98000 21.92500 1.000 27.06932 101 SER A C 1
ATOM 734 O O . SER A 1 104 ? 27.24300 20.80300 21.49100 1.000 28.79385 101 SER A O 1
ATOM 737 N N . LYS A 1 105 ? 26.67700 19.23700 22.99800 1.000 23.06121 102 LYS A N 1
ATOM 738 C CA . LYS A 1 105 ? 27.94300 19.24800 23.72000 1.000 24.36983 102 LYS A CA 1
ATOM 739 C C . LYS A 1 105 ? 27.95200 17.99000 24.57700 1.000 23.88460 102 LYS A C 1
ATOM 740 O O . LYS A 1 105 ? 26.93800 17.29700 24.68400 1.000 23.13660 102 LYS A O 1
ATOM 746 N N . ASN A 1 106 ? 29.10800 17.70000 25.18200 1.000 23.44074 103 ASN A N 1
ATOM 747 C CA . ASN A 1 106 ? 29.24900 16.54200 26.07200 1.000 22.38118 103 ASN A CA 1
ATOM 748 C C . ASN A 1 106 ? 28.61500 15.29500 25.44600 1.000 19.94824 103 ASN A C 1
ATOM 749 O O . ASN A 1 106 ? 27.72900 14.65500 26.02100 1.000 20.49896 103 ASN A O 1
ATOM 754 N N . PHE A 1 107 ? 29.06600 14.97700 24.23300 1.000 19.20641 104 PHE A N 1
ATOM 755 C CA . PHE A 1 107 ? 28.32200 14.09300 23.34900 1.000 17.49047 104 PHE A CA 1
ATOM 756 C C . PHE A 1 107 ? 28.39000 12.64400 23.82700 1.000 15.92218 104 PHE A C 1
ATOM 757 O O . PHE A 1 107 ? 29.40700 12.20600 24.37800 1.000 16.49789 104 PHE A O 1
ATOM 765 N N . PRO A 1 108 ? 27.32300 11.87700 23.61900 1.000 13.99970 105 PRO A N 1
ATOM 766 C CA . PRO A 1 108 ? 27.40500 10.43300 23.86700 1.000 15.23684 105 PRO A CA 1
ATOM 767 C C . PRO A 1 108 ? 28.52300 9.80300 23.05000 1.000 14.89079 105 PRO A C 1
ATOM 768 O O . PRO A 1 108 ? 28.90700 10.29200 21.98300 1.000 16.54522 105 PRO A O 1
ATOM 772 N N . ALA A 1 109 ? 29.03500 8.69000 23.55700 1.000 12.14071 106 ALA A N 1
ATOM 773 C CA . ALA A 1 109 ? 29.75600 7.78300 22.69100 1.000 10.47903 106 ALA A CA 1
ATOM 774 C C . ALA A 1 109 ? 28.78300 7.24200 21.65600 1.000 11.08992 106 ALA A C 1
ATOM 775 O O . ALA A 1 109 ? 27.56300 7.27300 21.84800 1.000 12.00445 106 ALA A O 1
ATOM 777 N N . ARG A 1 110 ? 29.31100 6.72100 20.55300 1.000 12.63721 107 ARG A N 1
ATOM 778 C CA . ARG A 1 110 ? 28.36700 6.32400 19.51700 1.000 13.46500 107 ARG A CA 1
ATOM 779 C C . ARG A 1 110 ? 28.96500 5.26100 18.61200 1.000 13.37917 107 ARG A C 1
ATOM 780 O O . ARG A 1 110 ? 30.18000 5.21600 18.39100 1.000 12.88721 107 ARG A O 1
ATOM 788 N N . ALA A 1 111 ? 28.08000 4.40800 18.09900 1.000 12.28817 108 ALA A N 1
ATOM 789 C CA . ALA A 1 111 ? 28.36600 3.53500 16.97200 1.000 12.66809 108 ALA A CA 1
ATOM 790 C C . ALA A 1 111 ? 27.29700 3.79000 15.92500 1.000 11.57320 108 ALA A C 1
ATOM 791 O O . ALA A 1 111 ? 26.17000 4.16700 16.24900 1.000 12.33290 108 ALA A O 1
ATOM 793 N N . ALA A 1 112 ? 27.65400 3.61400 14.65700 1.000 12.75746 109 ALA A N 1
ATOM 794 C CA . ALA A 1 112 ? 26.68800 3.85200 13.59200 1.000 15.16005 109 ALA A CA 1
ATOM 795 C C . ALA A 1 112 ? 27.04400 2.96000 12.41500 1.000 16.60574 109 ALA A C 1
ATOM 796 O O . ALA A 1 112 ? 28.22800 2.78100 12.10500 1.000 17.85481 109 ALA A O 1
ATOM 798 N N . TYR A 1 113 ? 26.02400 2.38100 11.78200 1.000 14.45416 110 TYR A N 1
ATOM 799 C CA . TYR A 1 113 ? 26.26100 1.48100 10.66000 1.000 13.78333 110 TYR A CA 1
ATOM 800 C C . TYR A 1 113 ? 24.95200 1.21900 9.92400 1.000 13.79341 110 TYR A C 1
ATOM 801 O O . TYR A 1 113 ? 23.86300 1.51000 10.42700 1.000 14.25246 110 TYR A O 1
ATOM 810 N N . GLN A 1 114 ? 25.07600 0.68600 8.71000 1.000 13.22998 111 GLN A N 1
ATOM 811 C CA . GLN A 1 114 ? 23.92400 0.38200 7.87600 1.000 11.08504 111 GLN A CA 1
ATOM 812 C C . GLN A 1 114 ? 23.56100 -1.08500 8.04900 1.000 12.00694 111 GLN A C 1
ATOM 813 O O . GLN A 1 114 ? 24.43100 -1.96000 7.94600 1.000 12.74797 111 GLN A O 1
ATOM 819 N N . VAL A 1 115 ? 22.27800 -1.33600 8.29600 1.000 11.83347 112 VAL A N 1
ATOM 820 C CA . VAL A 1 115 ? 21.73500 -2.68100 8.40000 1.000 13.01468 112 VAL A CA 1
ATOM 821 C C . VAL A 1 115 ? 20.83100 -2.93200 7.18900 1.000 13.50025 112 VAL A C 1
ATOM 822 O O . VAL A 1 115 ? 20.57600 -2.03900 6.38200 1.000 13.91900 112 VAL A O 1
ATOM 826 N N . VAL A 1 116 ? 20.34000 -4.16700 7.06700 1.000 15.12712 113 VAL A N 1
ATOM 827 C CA . VAL A 1 116 ? 19.50000 -4.50600 5.91400 1.000 15.07796 113 VAL A CA 1
ATOM 828 C C . VAL A 1 116 ? 18.11100 -3.89300 6.05100 1.000 15.64595 113 VAL A C 1
ATOM 829 O O . VAL A 1 116 ? 17.57000 -3.31400 5.09500 1.000 16.46523 113 VAL A O 1
ATOM 833 N N . ALA A 1 117 ? 17.49700 -4.03900 7.22400 1.000 15.77788 114 ALA A N 1
ATOM 834 C CA . ALA A 1 117 ? 16.11000 -3.63300 7.41900 1.000 15.19805 114 ALA A CA 1
ATOM 835 C C . ALA A 1 117 ? 15.84800 -3.47500 8.90800 1.000 14.21696 114 ALA A C 1
ATOM 836 O O . ALA A 1 117 ? 16.55700 -4.03900 9.75100 1.000 14.97212 114 ALA A O 1
ATOM 838 N N . LEU A 1 118 ? 14.80700 -2.71600 9.21500 1.000 14.67318 115 LEU A N 1
ATOM 839 C CA . LEU A 1 118 ? 14.41400 -2.34700 10.56500 1.000 15.46691 115 LEU A CA 1
ATOM 840 C C . LEU A 1 118 ? 12.93700 -2.65300 10.74300 1.000 16.96356 115 LEU A C 1
ATOM 841 O O . LEU A 1 118 ? 12.18900 -2.76100 9.76000 1.000 17.40251 115 LEU A O 1
ATOM 846 N N . PRO A 1 119 ? 12.48200 -2.80700 11.99000 1.000 14.79281 116 PRO A N 1
ATOM 847 C CA . PRO A 1 119 ? 11.05200 -3.03300 12.22300 1.000 16.54406 116 PRO A CA 1
ATOM 848 C C . PRO A 1 119 ? 10.22200 -1.92300 11.59800 1.000 16.76754 116 PRO A C 1
ATOM 849 O O . PRO A 1 119 ? 10.67200 -0.78000 11.46200 1.000 16.10079 116 PRO A O 1
ATOM 853 N N . ARG A 1 120 ? 9.00500 -2.27900 11.18900 1.000 17.25295 117 ARG A N 1
ATOM 854 C CA . ARG A 1 120 ? 8.04500 -1.34400 10.61400 1.000 17.15545 117 ARG A CA 1
ATOM 855 C C . ARG A 1 120 ? 8.50600 -0.75800 9.28400 1.000 17.67408 117 ARG A C 1
ATOM 856 O O . ARG A 1 120 ? 7.84400 0.14300 8.75300 1.000 20.11897 117 ARG A O 1
ATOM 864 N N . GLY A 1 121 ? 9.60200 -1.25100 8.71300 1.000 19.36911 118 GLY A N 1
ATOM 865 C CA . GLY A 1 121 ? 10.14000 -0.61100 7.52600 1.000 18.91488 118 GLY A CA 1
ATOM 866 C C . GLY A 1 121 ? 10.80300 0.72300 7.79000 1.000 17.20745 118 GLY A C 1
ATOM 867 O O . GLY A 1 121 ? 11.01300 1.49600 6.85400 1.000 18.40374 118 GLY A O 1
ATOM 868 N N . GLY A 1 122 ? 11.16000 1.00300 9.03900 1.000 14.73391 119 GLY A N 1
ATOM 869 C CA . GLY A 1 122 ? 11.81000 2.26300 9.35000 1.000 15.34160 119 GLY A CA 1
ATOM 870 C C . GLY A 1 122 ? 13.12800 2.43200 8.61500 1.000 15.29268 119 GLY A C 1
ATOM 871 O O . GLY A 1 122 ? 13.80000 1.46600 8.24300 1.000 14.95215 119 GLY A O 1
ATOM 872 N N . LEU A 1 123 ? 13.50400 3.69800 8.40500 1.000 15.57685 120 LEU A N 1
ATOM 873 C CA . LEU A 1 123 ? 14.78000 4.03200 7.78000 1.000 14.26841 120 LEU A CA 1
ATOM 874 C C . LEU A 1 123 ? 15.88800 4.27200 8.79300 1.000 14.59614 120 LEU A C 1
ATOM 875 O O . LEU A 1 123 ? 17.05400 4.38500 8.39700 1.000 14.62268 120 LEU A O 1
ATOM 880 N N . VAL A 1 124 ? 15.55900 4.32700 10.08200 1.000 14.19797 121 VAL A N 1
ATOM 881 C CA . VAL A 1 124 ? 16.54300 4.57400 11.12800 1.000 13.52571 121 VAL A CA 1
ATOM 882 C C . VAL A 1 124 ? 15.95200 4.06500 12.43300 1.000 15.10043 121 VAL A C 1
ATOM 883 O O . VAL A 1 124 ? 14.74200 4.16800 12.66700 1.000 14.70863 121 VAL A O 1
ATOM 887 N N . GLU A 1 125 ? 16.81600 3.50000 13.27200 1.000 13.04713 122 GLU A N 1
ATOM 888 C CA . GLU A 1 125 ? 16.48200 3.07000 14.62200 1.000 12.90968 122 GLU A CA 1
ATOM 889 C C . GLU A 1 125 ? 17.63400 3.53200 15.50600 1.000 11.94028 122 GLU A C 1
ATOM 890 O O . GLU A 1 125 ? 18.79600 3.38200 15.12000 1.000 12.23356 122 GLU A O 1
ATOM 896 N N . ILE A 1 126 ? 17.32600 4.11600 16.66700 1.000 12.15115 123 ILE A N 1
ATOM 897 C CA . ILE A 1 126 ? 18.36100 4.63300 17.56600 1.000 10.63551 123 ILE A CA 1
ATOM 898 C C . ILE A 1 126 ? 18.12700 4.08100 18.96800 1.000 12.25125 123 ILE A C 1
ATOM 899 O O . ILE A 1 126 ? 17.08100 4.34300 19.57100 1.000 13.50886 123 ILE A O 1
ATOM 904 N N . GLU A 1 127 ? 19.09600 3.32400 19.48200 1.000 11.79253 124 GLU A N 1
ATOM 905 C CA . GLU A 1 127 ? 19.06000 2.82900 20.85400 1.000 12.35510 124 GLU A CA 1
ATOM 906 C C . GLU A 1 127 ? 20.03200 3.65000 21.69600 1.000 13.62963 124 GLU A C 1
ATOM 907 O O . GLU A 1 127 ? 20.86200 4.39900 21.16800 1.000 16.36446 124 GLU A O 1
ATOM 913 N N . ALA A 1 128 ? 19.90500 3.54900 23.02100 1.000 11.82402 125 ALA A N 1
ATOM 914 C CA . ALA A 1 128 ? 20.73500 4.41200 23.85400 1.000 11.60527 125 ALA A CA 1
ATOM 915 C C . ALA A 1 128 ? 20.90600 3.82600 25.24700 1.000 13.09057 125 ALA A C 1
ATOM 916 O O . ALA A 1 128 ? 20.09800 3.02300 25.71800 1.000 15.15033 125 ALA A O 1
ATOM 918 N N . VAL A 1 129 ? 21.96600 4.27900 25.90500 1.000 11.27246 126 VAL A N 1
ATOM 919 C CA . VAL A 1 129 ? 22.17600 4.08700 27.33000 1.000 12.70562 126 VAL A CA 1
ATOM 920 C C . VAL A 1 129 ? 22.30000 5.47200 27.93300 1.000 14.03260 126 VAL A C 1
ATOM 921 O O . VAL A 1 129 ? 23.00600 6.33100 27.39000 1.000 12.59208 126 VAL A O 1
ATOM 925 N N . ALA A 1 130 ? 21.60100 5.69600 29.03300 1.000 14.20438 127 ALA A N 1
ATOM 926 C CA . ALA A 1 130 ? 21.68300 6.93200 29.78200 1.000 14.78208 127 ALA A CA 1
ATOM 927 C C . ALA A 1 130 ? 22.03600 6.59200 31.21900 1.000 17.10802 127 ALA A C 1
ATOM 928 O O . ALA A 1 130 ? 21.90500 5.44600 31.65900 1.000 16.31032 127 ALA A O 1
ATOM 930 N N . VAL A 1 131 ? 22.51300 7.58900 31.95200 1.000 17.08109 128 VAL A N 1
ATOM 931 C CA . VAL A 1 131 ? 22.81000 7.41700 33.36600 1.000 18.79857 128 VAL A CA 1
ATOM 932 C C . VAL A 1 131 ? 22.12100 8.52900 34.14200 1.000 20.11267 128 VAL A C 1
ATOM 933 O O . VAL A 1 131 ? 22.17700 9.70000 33.74600 1.000 19.88929 128 VAL A O 1
ATOM 937 N N . LEU A 1 132 ? 21.43800 8.15600 35.21700 1.000 18.53687 129 LEU A N 1
ATOM 938 C CA . LEU A 1 132 ? 20.75700 9.12600 36.05000 1.000 24.03410 129 LEU A CA 1
ATOM 939 C C . LEU A 1 132 ? 21.78500 9.86800 36.89400 1.000 29.05392 129 LEU A C 1
ATOM 940 O O . LEU A 1 132 ? 22.82900 9.32200 37.25700 1.000 32.27855 129 LEU A O 1
ATOM 945 N N . GLY A 1 133 ? 21.50100 11.13300 37.18000 1.000 33.21496 130 GLY A N 1
ATOM 946 C CA . GLY A 1 133 ? 22.31200 11.87600 38.11300 1.000 39.09261 130 GLY A CA 1
ATOM 947 C C . GLY A 1 133 ? 21.87700 11.58400 39.53500 1.000 46.59377 130 GLY A C 1
ATOM 948 O O . GLY A 1 133 ? 20.77400 11.08000 39.76100 1.000 46.65514 130 GLY A O 1
ATOM 949 N N . PRO A 1 134 ? 22.74100 11.87700 40.53200 1.000 53.09834 131 PRO A N 1
ATOM 950 C CA . PRO A 1 134 ? 22.36000 11.67300 41.93800 1.000 55.77883 131 PRO A CA 1
ATOM 951 C C . PRO A 1 134 ? 21.04300 12.35300 42.29900 1.000 57.59854 131 PRO A C 1
ATOM 952 O O . PRO A 1 134 ? 20.77800 13.43100 41.76900 1.000 58.65572 131 PRO A O 1
ATOM 956 N N . ALA B 1 5 ? 19.71500 15.66100 40.30700 1.000 67.05454 2 ALA B N 1
ATOM 957 C CA . ALA B 1 5 ? 20.85500 16.53000 40.03000 1.000 67.23229 2 ALA B CA 1
ATOM 958 C C . ALA B 1 5 ? 21.46100 16.20700 38.67000 1.000 67.18354 2 ALA B C 1
ATOM 959 O O . ALA B 1 5 ? 20.90300 15.41700 37.90700 1.000 68.69220 2 ALA B O 1
ATOM 961 N N . ALA B 1 6 ? 22.60200 16.82400 38.36700 1.000 64.30039 3 ALA B N 1
ATOM 962 C CA . ALA B 1 6 ? 23.33000 16.51300 37.14900 1.000 61.27795 3 ALA B CA 1
ATOM 963 C C . ALA B 1 6 ? 24.04500 15.17400 37.29300 1.000 57.55351 3 ALA B C 1
ATOM 964 O O . ALA B 1 6 ? 24.06100 14.55700 38.36100 1.000 55.03596 3 ALA B O 1
ATOM 966 N N . VAL B 1 7 ? 24.64100 14.71900 36.19800 1.000 56.98634 4 VAL B N 1
ATOM 967 C CA . VAL B 1 7 ? 25.35900 13.45100 36.16000 1.000 55.84151 4 VAL B CA 1
ATOM 968 C C . VAL B 1 7 ? 26.83500 13.73100 35.90000 1.000 53.43556 4 VAL B C 1
ATOM 969 O O . VAL B 1 7 ? 27.17900 14.58400 35.07200 1.000 54.82864 4 VAL B O 1
ATOM 973 N N . GLN B 1 8 ? 27.70700 13.02100 36.62500 1.000 48.59729 5 GLN B N 1
ATOM 974 C CA . GLN B 1 8 ? 29.15200 13.26800 36.59200 1.000 43.50503 5 GLN B CA 1
ATOM 975 C C . GLN B 1 8 ? 29.80500 12.46600 35.46000 1.000 39.99832 5 GLN B C 1
ATOM 976 O O . GLN B 1 8 ? 30.46400 11.44100 35.66300 1.000 40.55870 5 GLN B O 1
ATOM 978 N N . LYS B 1 9 ? 29.63200 12.96800 34.24000 1.000 34.84804 6 LYS B N 1
ATOM 979 C CA . LYS B 1 9 ? 30.19200 12.34100 33.05500 1.000 31.10055 6 LYS B CA 1
ATOM 980 C C . LYS B 1 9 ? 31.61500 12.84200 32.83500 1.000 29.38230 6 LYS B C 1
ATOM 981 O O . LYS B 1 9 ? 31.90900 14.02400 33.03700 1.000 32.20241 6 LYS B O 1
ATOM 987 N N . LEU B 1 10 ? 32.50000 11.93200 32.42900 1.000 24.53802 7 LEU B N 1
ATOM 988 C CA . LEU B 1 10 ? 33.87200 12.26700 32.08900 1.000 21.40806 7 LEU B CA 1
ATOM 989 C C . LEU B 1 10 ? 34.12200 11.92600 30.62600 1.000 20.00911 7 LEU B C 1
ATOM 990 O O . LEU B 1 10 ? 33.57100 10.95700 30.09600 1.000 18.81246 7 LEU B O 1
ATOM 995 N N . PHE B 1 11 ? 34.95200 12.72900 29.97100 1.000 21.24408 8 PHE B N 1
ATOM 996 C CA . PHE B 1 11 ? 35.17100 12.63300 28.52700 1.000 21.69514 8 PHE B CA 1
ATOM 997 C C . PHE B 1 11 ? 36.66600 12.58500 28.24200 1.000 22.44319 8 PHE B C 1
ATOM 998 O O . PHE B 1 11 ? 37.24300 13.54100 27.70900 1.000 22.66270 8 PHE B O 1
ATOM 1006 N N . PRO B 1 12 ? 37.32700 11.47700 28.58200 1.000 21.75089 9 PRO B N 1
ATOM 1007 C CA . PRO B 1 12 ? 38.76300 11.36400 28.30000 1.000 22.51978 9 PRO B CA 1
ATOM 1008 C C . PRO B 1 12 ? 39.00200 11.41600 26.80000 1.000 21.87227 9 PRO B C 1
ATOM 1009 O O . PRO B 1 12 ? 38.32200 10.74800 26.02500 1.000 24.12957 9 PRO B O 1
ATOM 1013 N N . TYR B 1 13 ? 39.96000 12.24200 26.38800 1.000 22.48692 10 TYR B N 1
ATOM 1014 C CA . TYR B 1 13 ? 40.19000 12.48800 24.97200 1.000 22.50667 10 TYR B CA 1
ATOM 1015 C C . TYR B 1 13 ? 41.66900 12.33500 24.66100 1.000 23.40082 10 TYR B C 1
ATOM 1016 O O . TYR B 1 13 ? 42.52100 12.76500 25.44500 1.000 24.92178 10 TYR B O 1
ATOM 1025 N N . THR B 1 14 ? 41.97600 11.72700 23.51200 1.000 22.07554 11 THR B N 1
ATOM 1026 C CA . THR B 1 14 ? 43.35000 11.69400 23.02000 1.000 23.58017 11 THR B CA 1
ATOM 1027 C C . THR B 1 14 ? 43.39700 12.06200 21.54300 1.000 21.27123 11 THR B C 1
ATOM 1028 O O . THR B 1 14 ? 42.61400 11.52500 20.74200 1.000 20.59762 11 THR B O 1
ATOM 1032 N N . PRO B 1 15 ? 44.31000 12.94500 21.13000 1.000 22.84451 12 PRO B N 1
ATOM 1033 C CA . PRO B 1 15 ? 44.47200 13.21900 19.69800 1.000 23.03093 12 PRO B CA 1
ATOM 1034 C C . PRO B 1 15 ? 45.12000 12.08100 18.93000 1.000 22.35480 12 PRO B C 1
ATOM 1035 O O . PRO B 1 15 ? 45.28600 12.19900 17.71300 1.000 24.84234 12 PRO B O 1
ATOM 1039 N N . ARG B 1 16 ? 45.45200 10.98600 19.61200 1.000 22.76711 13 ARG B N 1
ATOM 1040 C CA . ARG B 1 16 ? 46.08400 9.80900 18.96100 1.000 23.08972 13 ARG B CA 1
ATOM 1041 C C . ARG B 1 16 ? 45.01800 8.85400 18.39700 1.000 23.73004 13 ARG B C 1
ATOM 1042 O O . ARG B 1 16 ? 45.40400 7.86000 17.77700 1.000 25.38609 13 ARG B O 1
ATOM 1050 N N . ALA B 1 17 ? 43.73200 9.13800 18.63500 1.000 20.18300 14 ALA B N 1
ATOM 1051 C CA . ALA B 1 17 ? 42.64000 8.32600 18.12600 1.000 19.01212 14 ALA B CA 1
ATOM 1052 C C . ALA B 1 17 ? 41.65000 9.22700 17.40500 1.000 19.67892 14 ALA B C 1
ATOM 1053 O O . ALA B 1 17 ? 41.61400 10.44100 17.64800 1.000 20.41923 14 ALA B O 1
ATOM 1055 N N . PRO B 1 18 ? 40.84700 8.67300 16.49200 1.000 18.90281 15 PRO B N 1
ATOM 1056 C CA . PRO B 1 18 ? 39.92200 9.50900 15.71200 1.000 17.73677 15 PRO B CA 1
ATOM 1057 C C . PRO B 1 18 ? 38.73500 9.98500 16.53700 1.000 17.80625 15 PRO B C 1
ATOM 1058 O O . PRO B 1 18 ? 38.43900 9.49100 17.62500 1.000 18.61317 15 PRO B O 1
ATOM 1062 N N . ILE B 1 19 ? 38.02400 10.95400 15.96300 1.000 18.28713 16 ILE B N 1
ATOM 1063 C CA . ILE B 1 19 ? 36.77200 11.44400 16.52600 1.000 18.79218 16 ILE B CA 1
ATOM 1064 C C . ILE B 1 19 ? 36.00800 12.09000 15.38400 1.000 21.20109 16 ILE B C 1
ATOM 1065 O O . ILE B 1 19 ? 36.60000 12.52200 14.39500 1.000 23.24389 16 ILE B O 1
ATOM 1070 N N . ARG B 1 20 ? 34.68300 12.12100 15.50000 1.000 20.69920 17 ARG B N 1
ATOM 1071 C CA . ARG B 1 20 ? 33.86000 13.02400 14.68800 1.000 22.57703 17 ARG B CA 1
ATOM 1072 C C . ARG B 1 20 ? 33.48600 14.17400 15.61100 1.000 23.15695 17 ARG B C 1
ATOM 1073 O O . ARG B 1 20 ? 32.50900 14.10700 16.35900 1.000 20.72767 17 ARG B O 1
ATOM 1081 N N . GLN B 1 21 ? 34.29100 15.23200 15.56800 1.000 24.43832 18 GLN B N 1
ATOM 1082 C CA . GLN B 1 21 ? 34.11600 16.33900 16.49100 1.000 24.79302 18 GLN B CA 1
ATOM 1083 C C . GLN B 1 21 ? 32.73400 16.94600 16.31400 1.000 24.57473 18 GLN B C 1
ATOM 1084 O O . GLN B 1 21 ? 32.30100 17.23100 15.19300 1.000 26.06007 18 GLN B O 1
ATOM 1090 N N . GLY B 1 22 ? 32.03800 17.14700 17.42500 1.000 23.90582 19 GLY B N 1
ATOM 1091 C CA . GLY B 1 22 ? 30.71500 17.72000 17.37500 1.000 23.72775 19 GLY B CA 1
ATOM 1092 C C . GLY B 1 22 ? 29.59800 16.71600 17.16900 1.000 21.90879 19 GLY B C 1
ATOM 1093 O O . GLY B 1 22 ? 28.42500 17.11200 17.20500 1.000 21.54639 19 GLY B O 1
ATOM 1094 N N . ILE B 1 23 ? 29.92000 15.44000 16.94300 1.000 19.06931 20 ILE B N 1
ATOM 1095 C CA . ILE B 1 23 ? 28.92500 14.38500 16.79000 1.000 17.36336 20 ILE B CA 1
ATOM 1096 C C . ILE B 1 23 ? 28.99200 13.37700 17.93300 1.000 16.73861 20 ILE B C 1
ATOM 1097 O O . ILE B 1 23 ? 27.97100 13.05000 18.53600 1.000 17.31231 20 ILE B O 1
ATOM 1102 N N . TYR B 1 24 ? 30.18600 12.87300 18.24600 1.000 14.66836 21 TYR B N 1
ATOM 1103 C CA . TYR B 1 24 ? 30.31800 11.92300 19.34000 1.000 14.99182 21 TYR B CA 1
ATOM 1104 C C . TYR B 1 24 ? 31.61300 12.17100 20.10400 1.000 15.79169 21 TYR B C 1
ATOM 1105 O O . TYR B 1 24 ? 32.54900 12.80900 19.60900 1.000 17.55191 21 TYR B O 1
ATOM 1114 N N . SER B 1 25 ? 31.65100 11.64200 21.32800 1.000 16.05636 22 SER B N 1
ATOM 1115 C CA . SER B 1 25 ? 32.87200 11.59100 22.12200 1.000 14.94193 22 SER B CA 1
ATOM 1116 C C . SER B 1 25 ? 33.56200 10.24900 21.90900 1.000 15.01281 22 SER B C 1
ATOM 1117 O O . SER B 1 25 ? 32.90700 9.21900 21.73700 1.000 15.15270 22 SER B O 1
ATOM 1120 N N . GLN B 1 26 ? 34.90200 10.26600 21.93500 1.0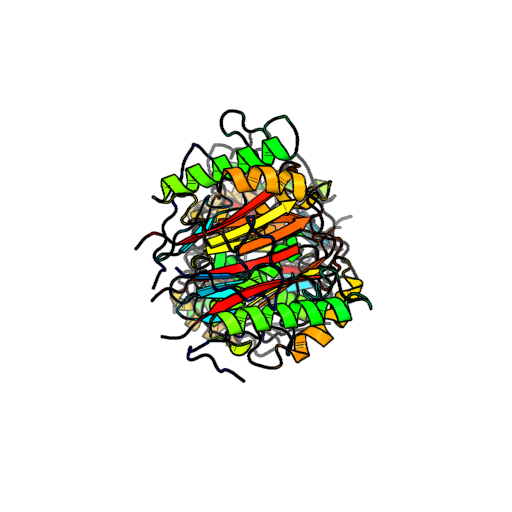00 16.24742 23 GLN B N 1
ATOM 1121 C CA . GLN B 1 26 ? 35.64200 9.00900 21.85700 1.000 16.23187 23 GLN B CA 1
ATOM 1122 C C . GLN B 1 26 ? 35.14900 8.01300 22.90500 1.000 15.30412 23 GLN B C 1
ATOM 1123 O O . GLN B 1 26 ? 34.97500 6.82200 22.61500 1.000 15.15806 23 GLN B O 1
ATOM 1129 N N . ALA B 1 27 ? 34.90000 8.49100 24.12400 1.000 13.63271 24 ALA B N 1
ATOM 1130 C CA . ALA B 1 27 ? 34.38000 7.64800 25.19100 1.000 14.09364 24 ALA B CA 1
ATOM 1131 C C . ALA B 1 27 ? 33.70300 8.52000 26.23900 1.000 13.78282 24 ALA B C 1
ATOM 1132 O O . ALA B 1 27 ? 34.02100 9.70400 26.39900 1.000 17.19362 24 ALA B O 1
ATOM 1134 N N . VAL B 1 28 ? 32.77500 7.90900 26.97000 1.000 12.46435 25 VAL B N 1
ATOM 1135 C CA . VAL B 1 28 ? 32.10600 8.55200 28.09500 1.000 13.29959 25 VAL B CA 1
ATOM 1136 C C . VAL B 1 28 ? 32.25100 7.63200 29.29600 1.000 15.01889 25 VAL B C 1
ATOM 1137 O O . VAL B 1 28 ? 31.94700 6.43600 29.20700 1.000 15.15700 25 VAL B O 1
ATOM 1141 N N . VAL B 1 29 ? 32.72500 8.18300 30.40600 1.000 14.97515 26 VAL B N 1
ATOM 1142 C CA . VAL B 1 29 ? 32.92700 7.44500 31.64600 1.000 14.97685 26 VAL B CA 1
ATOM 1143 C C . VAL B 1 29 ? 31.94000 7.97100 32.67500 1.000 16.85325 26 VAL B C 1
ATOM 1144 O O . VAL B 1 29 ? 31.87700 9.18000 32.92600 1.000 19.29204 26 VAL B O 1
ATOM 1148 N N . VAL B 1 30 ? 31.16800 7.07100 33.26600 1.000 17.61256 27 VAL B N 1
ATOM 1149 C CA . VAL B 1 30 ? 30.21600 7.41200 34.31600 1.000 19.73048 27 VAL B CA 1
ATOM 1150 C C . VAL B 1 30 ? 30.42700 6.42800 35.45600 1.000 22.57954 27 VAL B C 1
ATOM 1151 O O . VAL B 1 30 ? 30.21600 5.21800 35.28700 1.000 21.07855 27 VAL B O 1
ATOM 1155 N N . ASP B 1 31 ? 30.84200 6.94800 36.60800 1.000 24.42622 28 ASP B N 1
ATOM 1156 C CA . ASP B 1 31 ? 31.28100 6.13200 37.73200 1.000 28.90439 28 ASP B CA 1
ATOM 1157 C C . ASP B 1 31 ? 32.33900 5.13200 37.27900 1.000 30.68292 28 ASP B C 1
ATOM 1158 O O . ASP B 1 31 ? 33.47500 5.51600 36.97700 1.000 32.89834 28 ASP B O 1
ATOM 1163 N N . ARG B 1 32 ? 31.98000 3.85500 37.20300 1.000 28.00274 29 ARG B N 1
ATOM 1164 C CA . ARG B 1 32 ? 32.96200 2.82700 36.88800 1.000 27.89270 29 ARG B CA 1
ATOM 1165 C C . ARG B 1 32 ? 32.93700 2.37200 35.43100 1.000 23.06876 29 ARG B C 1
ATOM 1166 O O . ARG B 1 32 ? 33.80800 1.59600 35.03500 1.000 27.94091 29 ARG B O 1
ATOM 1174 N N . THR B 1 33 ? 31.98400 2.82700 34.62300 1.000 18.75024 30 THR B N 1
ATOM 1175 C CA . THR B 1 33 ? 31.75500 2.23200 33.31100 1.000 15.00026 30 THR B CA 1
ATOM 1176 C C . THR B 1 33 ? 32.11600 3.20100 32.19700 1.000 16.00102 30 THR B C 1
ATOM 1177 O O . THR B 1 33 ? 31.77000 4.38900 32.24800 1.000 19.12363 30 THR B O 1
ATOM 1181 N N . MET B 1 34 ? 32.81100 2.68300 31.18700 1.000 14.20732 31 MET B N 1
ATOM 1182 C CA . MET B 1 34 ? 33.32700 3.48100 30.08300 1.000 14.42013 31 MET B CA 1
ATOM 1183 C C . MET B 1 34 ? 32.72300 2.95700 28.78800 1.000 13.78554 31 MET B C 1
ATOM 1184 O O . MET B 1 34 ? 32.95700 1.79700 28.41500 1.000 14.13118 31 MET B O 1
ATOM 1189 N N . TYR B 1 35 ? 31.95000 3.80700 28.11100 1.000 12.84599 32 TYR B N 1
ATOM 1190 C CA . TYR B 1 35 ? 31.35600 3.48400 26.82200 1.000 12.31018 32 TYR B CA 1
ATOM 1191 C C . TYR B 1 35 ? 32.25900 4.04700 25.72900 1.000 13.22221 32 TYR B C 1
ATOM 1192 O O . TYR B 1 35 ? 32.49000 5.26100 25.68000 1.000 14.06730 32 TYR B O 1
ATOM 1201 N N . ILE B 1 36 ? 32.78100 3.16400 24.87100 1.000 13.67977 33 ILE B N 1
ATOM 1202 C CA . ILE B 1 36 ? 33.73800 3.54300 23.83600 1.000 12.81792 33 ILE B CA 1
ATOM 1203 C C . ILE B 1 36 ? 33.04700 3.54100 22.47800 1.000 12.04318 33 ILE B C 1
ATOM 1204 O O . ILE B 1 36 ? 32.39700 2.55900 22.10200 1.000 11.96873 33 ILE B O 1
ATOM 1209 N N . SER B 1 37 ? 33.21800 4.63700 21.72700 1.000 11.07129 34 SER B N 1
ATOM 1210 C CA . SER B 1 37 ? 32.61100 4.72500 20.40600 1.000 11.60625 34 SER B CA 1
ATOM 1211 C C . SER B 1 37 ? 33.17600 3.66300 19.46500 1.000 11.45561 34 SER B C 1
ATOM 1212 O O . SER B 1 37 ? 34.28900 3.15600 19.64000 1.000 13.34400 34 SER B O 1
ATOM 1215 N N . GLY B 1 38 ? 32.37800 3.31900 18.45600 1.000 10.33259 35 GLY B N 1
ATOM 1216 C CA . GLY B 1 38 ? 32.83200 2.42200 17.41300 1.000 10.96836 35 GLY B CA 1
ATOM 1217 C C . GLY B 1 38 ? 34.11700 2.89900 16.76600 1.000 12.93272 35 GLY B C 1
ATOM 1218 O O . GLY B 1 38 ? 34.17800 4.03100 16.26800 1.000 14.50038 35 GLY B O 1
ATOM 1219 N N . GLN B 1 39 ? 35.13600 2.04300 16.76400 1.000 11.16935 36 GLN B N 1
ATOM 1220 C CA . GLN B 1 39 ? 36.45000 2.37500 16.23300 1.000 11.82177 36 GLN B CA 1
ATOM 1221 C C . GLN B 1 39 ? 36.60500 1.79900 14.83400 1.000 14.09296 36 GLN B C 1
ATOM 1222 O O . GLN B 1 39 ? 36.25100 0.63900 14.58500 1.000 14.20312 36 GLN B O 1
ATOM 1228 N N . LEU B 1 40 ? 37.14400 2.62000 13.93300 1.000 15.46332 37 LEU B N 1
ATOM 1229 C CA . LEU B 1 40 ? 37.42500 2.27500 12.54900 1.000 15.58453 37 LEU B CA 1
ATOM 1230 C C . LEU B 1 40 ? 38.93300 2.21700 12.34000 1.000 15.55737 37 LEU B C 1
ATOM 1231 O O . LEU B 1 40 ? 39.71500 2.68500 13.16800 1.000 16.63843 37 LEU B O 1
ATOM 1236 N N . GLY B 1 41 ? 39.33900 1.64500 11.20700 1.000 15.16464 38 GLY B N 1
ATOM 1237 C CA . GLY B 1 41 ? 40.75000 1.46400 10.93300 1.000 15.52588 38 GLY B CA 1
ATOM 1238 C C . GLY B 1 41 ? 41.43000 2.72400 10.42800 1.000 15.96515 38 GLY B C 1
ATOM 1239 O O . GLY B 1 41 ? 42.25100 2.65900 9.50900 1.000 18.32207 38 GLY B O 1
ATOM 1240 N N . LEU B 1 42 ? 41.11000 3.87200 11.02600 1.000 16.20854 39 LEU B N 1
ATOM 1241 C CA . LEU B 1 42 ? 41.63000 5.16100 10.57900 1.000 17.82382 39 LEU B CA 1
ATOM 1242 C C . LEU B 1 42 ? 42.96500 5.47800 11.22900 1.000 19.13541 39 LEU B C 1
ATOM 1243 O O . LEU B 1 42 ? 43.18000 5.20400 12.41100 1.000 17.84258 39 LEU B O 1
ATOM 1248 N N . ASP B 1 43 ? 43.84200 6.10000 10.45200 1.000 20.23311 40 ASP B N 1
ATOM 1249 C CA . ASP B 1 43 ? 45.12400 6.60600 10.92600 1.000 24.17449 40 ASP B CA 1
ATOM 1250 C C . ASP B 1 43 ? 44.96600 8.11100 11.12400 1.000 24.19157 40 ASP B C 1
ATOM 1251 O O . ASP B 1 43 ? 44.72500 8.83900 10.15400 1.000 23.48304 40 ASP B O 1
ATOM 1256 N N . VAL B 1 44 ? 45.11100 8.58000 12.37000 1.000 24.20502 41 VAL B N 1
ATOM 1257 C CA . VAL B 1 44 ? 44.89600 10.00700 12.63700 1.000 26.14000 41 VAL B CA 1
ATOM 1258 C C . VAL B 1 44 ? 45.90300 10.87300 11.89600 1.000 28.23946 41 VAL B C 1
ATOM 1259 O O . VAL B 1 44 ? 45.60300 12.02100 11.54600 1.000 29.16767 41 VAL B O 1
ATOM 1263 N N . ALA B 1 45 ? 47.10500 10.35200 11.64100 1.000 28.77322 42 ALA B N 1
ATOM 1264 C CA . ALA B 1 45 ? 48.11300 11.15800 10.96600 1.000 31.89938 42 ALA B CA 1
ATOM 1265 C C . ALA B 1 45 ? 47.71400 11.45700 9.53000 1.000 34.14949 42 ALA B C 1
ATOM 1266 O O . ALA B 1 45 ? 48.03500 12.53000 9.01100 1.000 37.79376 42 ALA B O 1
ATOM 1268 N N . SER B 1 46 ? 46.99700 10.53800 8.88400 1.000 33.84391 43 SER B N 1
ATOM 1269 C CA . SER B 1 46 ? 46.57200 10.71600 7.50400 1.000 32.50639 43 SER B CA 1
ATOM 1270 C C . SER B 1 46 ? 45.10200 11.08600 7.36200 1.000 32.58464 43 SER B C 1
ATOM 1271 O O . SER B 1 46 ? 44.72200 11.65300 6.33000 1.000 32.05001 43 SER B O 1
ATOM 1274 N N . GLY B 1 47 ? 44.27800 10.78700 8.36400 1.000 31.77312 44 GLY B N 1
ATOM 1275 C CA . GLY B 1 47 ? 42.84800 10.97500 8.24900 1.000 30.09413 44 GLY B CA 1
ATOM 1276 C C . GLY B 1 47 ? 42.16400 9.97900 7.34200 1.000 28.71186 44 GLY B C 1
ATOM 1277 O O . GLY B 1 47 ? 41.01600 10.20300 6.94600 1.000 31.15801 44 GLY B O 1
ATOM 1278 N N . LYS B 1 48 ? 42.84000 8.88600 7.00000 1.000 26.11918 45 LYS B N 1
ATOM 1279 C CA . LYS B 1 48 ? 42.33200 7.90800 6.05100 1.000 27.20192 45 LYS B CA 1
ATOM 1280 C C . LYS B 1 48 ? 42.44900 6.50800 6.64300 1.000 24.63797 45 LYS B C 1
ATOM 1281 O O . LYS B 1 48 ? 43.20700 6.26800 7.58800 1.000 24.22604 45 LYS B O 1
ATOM 1287 N N . LEU B 1 49 ? 41.68000 5.58000 6.07300 1.000 21.96612 46 LEU B N 1
ATOM 1288 C CA . LEU B 1 49 ? 41.79500 4.18400 6.47400 1.000 20.33472 46 LEU B CA 1
ATOM 1289 C C . LEU B 1 49 ? 43.17000 3.66300 6.08900 1.000 19.86799 46 LEU B C 1
ATOM 1290 O O . LEU B 1 49 ? 43.71300 4.01900 5.04000 1.000 19.23869 46 LEU B O 1
ATOM 1295 N N . VAL B 1 50 ? 43.74200 2.82100 6.95200 1.000 19.17625 47 VAL B N 1
ATOM 1296 C CA . VAL B 1 50 ? 45.00300 2.16600 6.61100 1.000 19.79763 47 VAL B CA 1
ATOM 1297 C C . VAL B 1 50 ? 44.78000 1.22100 5.43500 1.000 20.33893 47 VAL B C 1
ATOM 1298 O O . VAL B 1 50 ? 43.69100 0.66000 5.26100 1.000 23.36857 47 VAL B O 1
ATOM 1302 N N . GLU B 1 51 ? 45.81700 1.04200 4.62100 1.000 21.63198 48 GLU B N 1
ATOM 1303 C CA . GLU B 1 51 ? 45.72200 0.14100 3.48400 1.000 23.93053 48 GLU B CA 1
ATOM 1304 C C . GLU B 1 51 ? 45.93400 -1.30700 3.92800 1.000 23.08717 48 GLU B C 1
ATOM 1305 O O . GLU B 1 51 ? 46.40900 -1.58300 5.03100 1.000 23.84045 48 GLU B O 1
ATOM 1311 N N . GLY B 1 52 ? 45.55000 -2.24200 3.06100 1.000 24.49588 49 GLY B N 1
ATOM 1312 C CA . GLY B 1 52 ? 45.80900 -3.65300 3.28800 1.000 24.98855 49 GLY B CA 1
ATOM 1313 C C . GLY B 1 52 ? 44.58500 -4.49400 3.58300 1.000 28.03588 49 GLY B C 1
ATOM 1314 O O . GLY B 1 52 ? 44.70800 -5.72300 3.67600 1.000 31.32930 49 GLY B O 1
ATOM 1315 N N . GLY B 1 53 ? 43.42200 -3.88500 3.74800 1.000 24.24804 50 GLY B N 1
ATOM 1316 C CA . GLY B 1 53 ? 42.19300 -4.63200 3.89900 1.000 22.39359 50 GLY B CA 1
ATOM 1317 C C . GLY B 1 53 ? 41.78800 -4.83100 5.34500 1.000 20.42383 50 GLY B C 1
ATOM 1318 O O . GLY B 1 53 ? 42.24100 -4.14000 6.26400 1.000 18.52332 50 GLY B O 1
ATOM 1319 N N . VAL B 1 54 ? 40.92900 -5.83600 5.54100 1.000 18.58225 51 VAL B N 1
ATOM 1320 C CA . VAL B 1 54 ? 40.20900 -5.98500 6.80400 1.000 16.94713 51 VAL B CA 1
ATOM 1321 C C . VAL B 1 54 ? 41.16000 -6.25200 7.96400 1.000 16.70704 51 VAL B C 1
ATOM 1322 O O . VAL B 1 54 ? 40.93400 -5.78100 9.08400 1.000 16.45708 51 VAL B O 1
ATOM 1326 N N . GLN B 1 55 ? 42.22100 -7.02500 7.73400 1.000 17.20482 52 GLN B N 1
ATOM 1327 C CA . GLN B 1 55 ? 43.12500 -7.34000 8.83600 1.000 16.24411 52 GLN B CA 1
ATOM 1328 C C . GLN B 1 55 ? 43.86100 -6.09300 9.30000 1.000 16.24289 52 GLN B C 1
ATOM 1329 O O . GLN B 1 55 ? 43.96000 -5.83400 10.50500 1.000 15.31745 52 GLN B O 1
ATOM 1335 N N . ALA B 1 56 ? 44.38400 -5.30800 8.35700 1.000 16.05961 53 ALA B N 1
ATOM 1336 C CA . ALA B 1 56 ? 45.04100 -4.06000 8.73000 1.000 17.55116 53 ALA B CA 1
ATOM 1337 C C . ALA B 1 56 ? 44.06800 -3.10900 9.41700 1.000 16.74461 53 ALA B C 1
ATOM 1338 O O . ALA B 1 56 ? 44.42000 -2.45600 10.40700 1.000 15.25580 53 ALA B O 1
ATOM 1340 N N . GLN B 1 57 ? 42.83800 -3.00800 8.89900 1.000 16.55466 54 GLN B N 1
ATOM 1341 C CA . GLN B 1 57 ? 41.87900 -2.08900 9.49500 1.000 14.17853 54 GLN B CA 1
ATOM 1342 C C . GLN B 1 57 ? 41.49000 -2.52800 10.89800 1.000 14.44865 54 GLN B C 1
ATOM 1343 O O . GLN B 1 57 ? 41.30100 -1.68600 11.78800 1.000 13.89752 54 GLN B O 1
ATOM 1349 N N . ALA B 1 58 ? 41.32000 -3.83800 11.10300 1.000 13.98359 55 ALA B N 1
ATOM 1350 C CA . ALA B 1 58 ? 40.96400 -4.33400 12.42700 1.000 14.15584 55 ALA B CA 1
ATOM 1351 C C . ALA B 1 58 ? 42.06900 -4.03200 13.43000 1.000 13.27940 55 ALA B C 1
ATOM 1352 O O . ALA B 1 58 ? 41.79700 -3.56800 14.54300 1.000 14.00551 55 ALA B O 1
ATOM 1354 N N . ARG B 1 59 ? 43.32300 -4.27700 13.04300 1.000 13.41800 56 ARG B N 1
ATOM 1355 C CA . ARG B 1 59 ? 44.44900 -3.93800 13.91100 1.000 11.90877 56 ARG B CA 1
ATOM 1356 C C . ARG B 1 59 ? 44.44000 -2.45200 14.26800 1.000 13.06317 56 ARG B C 1
ATOM 1357 O O . ARG B 1 59 ? 44.62100 -2.07900 15.43100 1.000 13.91616 56 ARG B O 1
ATOM 1365 N N . GLN B 1 60 ? 44.22900 -1.58100 13.27900 1.000 14.86573 57 GLN B N 1
ATOM 1366 C CA . GLN B 1 60 ? 44.28500 -0.15000 13.56400 1.000 14.82922 57 GLN B CA 1
ATOM 1367 C C . GLN B 1 60 ? 43.09500 0.29400 14.40500 1.000 14.46607 57 GLN B C 1
ATOM 1368 O O . GLN B 1 60 ? 43.22500 1.19600 15.23900 1.000 15.32213 57 GLN B O 1
ATOM 1374 N N . ALA B 1 61 ? 41.93000 -0.32400 14.20900 1.000 13.42698 58 ALA B N 1
ATOM 1375 C CA . ALA B 1 61 ? 40.78500 0.00200 15.06100 1.000 14.17725 58 ALA B CA 1
ATOM 1376 C C . ALA B 1 61 ? 41.10100 -0.31500 16.52000 1.000 15.54250 58 ALA B C 1
ATOM 1377 O O . ALA B 1 61 ? 40.77000 0.46500 17.42600 1.000 14.67125 58 ALA B O 1
ATOM 1379 N N . LEU B 1 62 ? 41.76100 -1.45100 16.75800 1.000 13.47954 59 LEU B N 1
ATOM 1380 C CA . LEU B 1 62 ? 42.10300 -1.84700 18.11800 1.000 13.43339 59 LEU B CA 1
ATOM 1381 C C . LEU B 1 62 ? 43.24600 -1.01700 18.68700 1.000 14.40323 59 LEU B C 1
ATOM 1382 O O . LEU B 1 62 ? 43.25900 -0.73900 19.89300 1.000 15.01766 59 LEU B O 1
ATOM 1387 N N . VAL B 1 63 ? 44.21400 -0.61200 17.85100 1.000 15.38590 60 VAL B N 1
ATOM 1388 C CA . VAL B 1 63 ? 45.21000 0.37000 18.28200 1.000 16.89706 60 VAL B CA 1
ATOM 1389 C C . VAL B 1 63 ? 44.51500 1.65300 18.72200 1.000 16.17571 60 VAL B C 1
ATOM 1390 O O . VAL B 1 63 ? 44.82600 2.22200 19.77900 1.000 15.45670 60 VAL B O 1
ATOM 1394 N N . ASN B 1 64 ? 43.56600 2.13300 17.91100 1.000 14.58983 61 ASN B N 1
ATOM 1395 C CA . ASN B 1 64 ? 42.82900 3.34000 18.26900 1.000 14.88673 61 ASN B CA 1
ATOM 1396 C C . ASN B 1 64 ? 42.09600 3.15600 19.59000 1.000 15.29985 61 ASN B C 1
ATOM 1397 O O . ASN B 1 64 ? 42.14800 4.02800 20.46300 1.000 14.75333 61 ASN B O 1
ATOM 1402 N N . MET B 1 65 ? 41.41500 2.01900 19.75500 1.000 15.32394 62 MET B N 1
ATOM 1403 C CA . MET B 1 65 ? 40.73400 1.74500 21.01600 1.000 15.02874 62 MET B CA 1
ATOM 1404 C C . MET B 1 65 ? 41.70100 1.78700 22.19300 1.000 15.08552 62 MET B C 1
ATOM 1405 O O . MET B 1 65 ? 41.35900 2.30100 23.26300 1.000 15.11212 62 MET B O 1
ATOM 1410 N N . GLY B 1 66 ? 42.91200 1.24200 22.02000 1.000 14.04659 63 GLY B N 1
ATOM 1411 C CA . GLY B 1 66 ? 43.88600 1.26000 23.10500 1.000 15.80835 63 GLY B CA 1
ATOM 1412 C C . GLY B 1 66 ? 44.30500 2.66100 23.52400 1.000 16.89256 63 GLY B C 1
ATOM 1413 O O . GLY B 1 66 ? 44.52200 2.92600 24.70900 1.000 18.84734 63 GLY B O 1
ATOM 1414 N N . GLU B 1 67 ? 44.43400 3.58100 22.56500 1.000 16.76323 64 GLU B N 1
ATOM 1415 C CA . GLU B 1 67 ? 44.76000 4.95700 22.92800 1.000 19.29509 64 GLU B CA 1
ATOM 1416 C C . GLU B 1 67 ? 43.64200 5.58100 23.75600 1.000 18.98330 64 GLU B C 1
ATOM 1417 O O . GLU B 1 67 ? 43.90500 6.32900 24.70700 1.000 19.30459 64 GLU B O 1
ATOM 1423 N N . ILE B 1 68 ? 42.39000 5.28100 23.40900 1.000 15.62328 65 ILE B N 1
ATOM 1424 C CA . ILE B 1 68 ? 41.26000 5.83000 24.15600 1.000 14.60289 65 ILE B CA 1
ATOM 1425 C C . ILE B 1 68 ? 41.22300 5.24900 25.56800 1.000 15.94539 65 ILE B C 1
ATOM 1426 O O . ILE B 1 68 ? 41.05000 5.97900 26.55300 1.000 17.04633 65 ILE B O 1
ATOM 1431 N N . LEU B 1 69 ? 41.40200 3.92800 25.68600 1.000 15.45606 66 LEU B N 1
ATOM 1432 C CA . LEU B 1 69 ? 41.51500 3.29700 26.99900 1.000 15.45615 66 LEU B CA 1
ATOM 1433 C C . LEU B 1 69 ? 42.58800 3.97000 27.83800 1.000 17.74208 66 LEU B C 1
ATOM 1434 O O . LEU B 1 69 ? 42.36000 4.32300 28.99900 1.000 20.35701 66 LEU B O 1
ATOM 1439 N N . LYS B 1 70 ? 43.76900 4.16300 27.25200 1.000 18.63763 67 LYS B N 1
ATOM 1440 C CA . LYS B 1 70 ? 44.88600 4.75900 27.98000 1.000 22.61916 67 LYS B CA 1
ATOM 1441 C C . LYS B 1 70 ? 44.55600 6.17300 28.44700 1.000 23.37641 67 LYS B C 1
ATOM 1442 O O . LYS B 1 70 ? 44.95800 6.58400 29.54400 1.000 24.63062 67 LYS B O 1
ATOM 1448 N N . ALA B 1 71 ? 43.81500 6.93200 27.63500 1.000 21.66061 68 ALA B N 1
ATOM 1449 C CA . ALA B 1 71 ? 43.44300 8.28600 28.04100 1.000 22.05058 68 ALA B CA 1
ATOM 1450 C C . ALA B 1 71 ? 42.58200 8.27900 29.29800 1.000 20.64831 68 ALA B C 1
ATOM 1451 O O . ALA B 1 71 ? 42.61300 9.23700 30.07900 1.000 22.23582 68 ALA B O 1
ATOM 1453 N N . ALA B 1 72 ? 41.82000 7.21200 29.51700 1.000 20.09906 69 ALA B N 1
ATOM 1454 C CA . ALA B 1 72 ? 41.00300 7.08000 30.71700 1.000 21.58198 69 ALA B CA 1
ATOM 1455 C C . ALA B 1 72 ? 41.73300 6.37900 31.85600 1.000 25.30009 69 ALA B C 1
ATOM 1456 O O . ALA B 1 72 ? 41.11600 6.10500 32.89200 1.000 28.61904 69 ALA B O 1
ATOM 1458 N N . GLY B 1 73 ? 43.01900 6.08400 31.69100 1.000 24.12267 70 GLY B N 1
ATOM 1459 C CA . GLY B 1 73 ? 43.75200 5.35300 32.70500 1.000 25.49691 70 GLY B CA 1
ATOM 1460 C C . GLY B 1 73 ? 43.50600 3.86100 32.69700 1.000 25.77534 70 GLY B C 1
ATOM 1461 O O . GLY B 1 73 ? 43.77300 3.19200 33.70400 1.000 29.02180 70 GLY B O 1
ATOM 1462 N N . CYS B 1 74 ? 43.00400 3.32100 31.59000 1.000 23.17510 71 CYS B N 1
ATOM 1463 C CA . CYS B 1 74 ? 42.68100 1.90800 31.42800 1.000 21.77797 71 CYS B CA 1
ATOM 1464 C C . CYS B 1 74 ? 43.59900 1.27200 30.38800 1.000 21.63155 71 CYS B C 1
ATOM 1465 O O . CYS B 1 74 ? 44.42000 1.93500 29.74600 1.000 22.99595 71 CYS B O 1
ATOM 1468 N N . GLY B 1 75 ? 43.43000 -0.03700 30.22300 1.000 19.11966 72 GLY B N 1
ATOM 1469 C CA . GLY B 1 75 ? 44.12200 -0.81100 29.21500 1.000 18.20396 72 GLY B CA 1
ATOM 1470 C C . GLY B 1 75 ? 43.18000 -1.84200 28.63000 1.000 16.83816 72 GLY B C 1
ATOM 1471 O O . GLY B 1 75 ? 41.97900 -1.82900 28.92800 1.000 16.09188 72 GLY B O 1
ATOM 1472 N N . TYR B 1 76 ? 43.69900 -2.75400 27.80300 1.000 15.59467 73 TYR B N 1
ATOM 1473 C CA . TYR B 1 76 ? 42.82000 -3.73600 27.17600 1.000 13.18416 73 TYR B CA 1
ATOM 1474 C C . TYR B 1 76 ? 42.14800 -4.63500 28.21000 1.000 13.87890 73 TYR B C 1
ATOM 1475 O O . TYR B 1 76 ? 41.02800 -5.11800 27.97600 1.000 14.55679 73 TYR B O 1
ATOM 1484 N N . ASP B 1 77 ? 42.79700 -4.85100 29.36700 1.000 14.05416 74 ASP B N 1
ATOM 1485 C CA A ASP B 1 77 ? 42.21900 -5.67800 30.42500 0.520 15.88424 74 ASP B CA 1
ATOM 1486 C CA B ASP B 1 77 ? 42.18500 -5.71200 30.37200 0.480 16.47445 74 ASP B CA 1
ATOM 1487 C C . ASP B 1 77 ? 40.90600 -5.11600 30.93900 1.000 15.83899 74 ASP B C 1
ATOM 1488 O O . ASP B 1 77 ? 40.09800 -5.85800 31.50500 1.000 18.60826 74 ASP B O 1
ATOM 1497 N N . ASN B 1 78 ? 40.69200 -3.81100 30.79000 1.000 13.81789 75 ASN B N 1
ATOM 1498 C CA . ASN B 1 78 ? 39.46400 -3.22500 31.30200 1.000 14.34815 75 ASN B CA 1
ATOM 1499 C C . ASN B 1 78 ? 38.25200 -3.50700 30.42200 1.000 13.61754 75 ASN B C 1
ATOM 1500 O O . ASN B 1 78 ? 37.12200 -3.27000 30.86900 1.000 13.39768 75 ASN B O 1
ATOM 1505 N N . VAL B 1 79 ? 38.44800 -3.99200 29.18900 1.000 12.40418 76 VAL B N 1
ATOM 1506 C CA . VAL B 1 79 ? 37.32000 -4.19700 28.28500 1.000 10.74645 76 VAL B CA 1
ATOM 1507 C C . VAL B 1 79 ? 36.52500 -5.41700 28.73600 1.000 14.03011 76 VAL B C 1
ATOM 1508 O O . VAL B 1 79 ? 37.09200 -6.50300 28.96900 1.000 12.96715 76 VAL B O 1
ATOM 1512 N N . VAL B 1 80 ? 35.20500 -5.24100 28.85500 1.000 12.67986 77 VAL B N 1
ATOM 1513 C CA . VAL B 1 80 ? 34.31600 -6.31600 29.27400 1.000 11.81502 77 VAL B CA 1
ATOM 1514 C C . VAL B 1 80 ? 33.38800 -6.79300 28.16600 1.000 10.81749 77 VAL B C 1
ATOM 1515 O O . VAL B 1 80 ? 32.86100 -7.91500 28.27000 1.000 10.56061 77 VAL B O 1
ATOM 1519 N N . LYS B 1 81 ? 33.17200 -5.99400 27.11700 1.000 11.08844 78 LYS B N 1
ATOM 1520 C CA A LYS B 1 81 ? 32.29100 -6.37700 26.02700 0.430 10.81584 78 LYS B CA 1
ATOM 1521 C CA B LYS B 1 81 ? 32.28400 -6.37300 26.02900 0.570 11.32960 78 LYS B CA 1
ATOM 1522 C C . LYS B 1 81 ? 32.72300 -5.63800 24.77300 1.000 10.51781 78 LYS B C 1
ATOM 1523 O O . LYS B 1 81 ? 33.02200 -4.44300 24.82100 1.000 10.67367 78 LYS B O 1
ATOM 1534 N N . THR B 1 82 ? 32.76900 -6.35400 23.64900 1.000 10.17800 79 THR B N 1
ATOM 1535 C CA . THR B 1 82 ? 32.97000 -5.69300 22.36800 1.000 9.87592 79 THR B CA 1
ATOM 1536 C C . THR B 1 82 ? 31.91000 -6.17800 21.39600 1.000 10.35012 79 THR B C 1
ATOM 1537 O O . THR B 1 82 ? 31.28600 -7.22800 21.59200 1.000 10.80717 79 THR B O 1
ATOM 1541 N N . THR B 1 83 ? 31.70200 -5.38300 20.34600 1.000 10.57526 80 THR B N 1
ATOM 1542 C CA . THR B 1 83 ? 30.90000 -5.78500 19.20100 1.000 10.90979 80 THR B CA 1
ATOM 1543 C C . THR B 1 83 ? 31.75600 -5.56000 17.97100 1.000 9.92841 80 THR B C 1
ATOM 1544 O O . THR B 1 83 ? 32.25200 -4.44400 17.76000 1.000 11.58697 80 THR B O 1
ATOM 1548 N N . VAL B 1 84 ? 31.92700 -6.60900 17.17100 1.000 10.03552 81 VAL B N 1
ATOM 1549 C CA . VAL B 1 84 ? 32.73200 -6.57100 15.95300 1.000 11.58516 81 VAL B CA 1
ATOM 1550 C C . VAL B 1 84 ? 31.77200 -6.55200 14.76600 1.000 11.53914 81 VAL B C 1
ATOM 1551 O O . VAL B 1 84 ? 31.09600 -7.54900 14.48000 1.000 12.96539 81 VAL B O 1
ATOM 1555 N N . LEU B 1 85 ? 31.70100 -5.41600 14.07700 1.000 11.44429 82 LEU B N 1
ATOM 1556 C CA . LEU B 1 85 ? 30.80900 -5.22700 12.94400 1.000 10.67128 82 LEU B CA 1
ATOM 1557 C C . LEU B 1 85 ? 31.63200 -5.40500 11.67800 1.000 12.04008 82 LEU B C 1
ATOM 1558 O O . LEU B 1 85 ? 32.58400 -4.65300 11.44500 1.000 13.11336 82 LEU B O 1
ATOM 1563 N N . LEU B 1 86 ? 31.26400 -6.38800 10.86200 1.000 11.53418 83 LEU B N 1
ATOM 1564 C CA . LEU B 1 86 ? 32.05600 -6.78200 9.70900 1.000 11.89524 83 LEU B CA 1
ATOM 1565 C C . LEU B 1 86 ? 31.35900 -6.39500 8.41600 1.000 13.26849 83 LEU B C 1
ATOM 1566 O O . LEU B 1 86 ? 30.13400 -6.50900 8.29100 1.000 13.36149 83 LEU B O 1
ATOM 1571 N N . ALA B 1 87 ? 32.15800 -5.97100 7.43600 1.000 13.77456 84 ALA B N 1
ATOM 1572 C CA . ALA B 1 87 ? 31.64200 -5.84900 6.08300 1.000 15.15850 84 ALA B CA 1
ATOM 1573 C C . ALA B 1 87 ? 31.46800 -7.20600 5.40700 1.000 17.10335 84 ALA B C 1
ATOM 1574 O O . ALA B 1 87 ? 30.71200 -7.30300 4.42800 1.000 17.72078 84 ALA B O 1
ATOM 1576 N N . ASP B 1 88 ? 32.13700 -8.25300 5.90100 1.000 15.67711 85 ASP B N 1
ATOM 1577 C CA . ASP B 1 88 ? 32.07200 -9.57100 5.27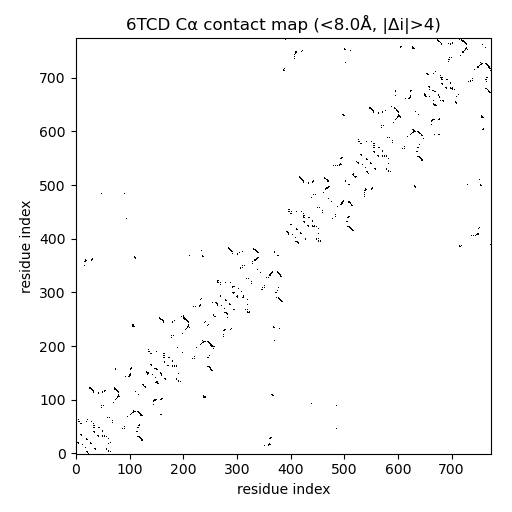000 1.000 12.94321 85 ASP B CA 1
ATOM 1578 C C . ASP B 1 88 ? 32.25600 -10.63000 6.34300 1.000 14.99173 85 ASP B C 1
ATOM 1579 O O . ASP B 1 88 ? 33.33000 -10.71000 6.95400 1.000 14.53850 85 ASP B O 1
ATOM 1584 N N . MET B 1 89 ? 31.21500 -11.44500 6.55500 1.000 14.07021 86 MET B N 1
ATOM 1585 C CA . MET B 1 89 ? 31.26900 -12.50100 7.56300 1.000 16.24319 86 MET B CA 1
ATOM 1586 C C . MET B 1 89 ? 32.41500 -13.47400 7.31200 1.000 15.25255 86 MET B C 1
ATOM 1587 O O . MET B 1 89 ? 32.89600 -14.11900 8.25400 1.000 13.31102 86 MET B O 1
ATOM 1592 N N . ASN B 1 90 ? 32.87600 -13.59400 6.06600 1.000 14.27675 87 ASN B N 1
ATOM 1593 C CA . ASN B 1 90 ? 33.99100 -14.49500 5.79700 1.000 12.95688 87 ASN B CA 1
ATOM 1594 C C . ASN B 1 90 ? 35.25900 -14.10200 6.53500 1.000 13.53732 87 ASN B C 1
ATOM 1595 O O . ASN B 1 90 ? 36.14600 -14.95000 6.69300 1.000 14.15568 87 ASN B O 1
ATOM 1600 N N . ASP B 1 91 ? 35.37300 -12.84400 6.96600 1.000 12.17424 88 ASP B N 1
ATOM 1601 C CA . ASP B 1 91 ? 36.58500 -12.32600 7.60400 1.000 12.81617 88 ASP B CA 1
ATOM 1602 C C . ASP B 1 91 ? 36.67900 -12.68600 9.08300 1.000 11.48082 88 ASP B C 1
ATOM 1603 O O . ASP B 1 91 ? 37.62900 -12.24700 9.75000 1.000 12.83231 88 ASP B O 1
ATOM 1608 N N . PHE B 1 92 ? 35.73000 -13.49100 9.57100 1.000 13.72586 89 PHE B N 1
ATOM 1609 C CA . PHE B 1 92 ? 35.62000 -13.83700 10.98800 1.000 13.48120 89 PHE B CA 1
ATOM 1610 C C . PHE B 1 92 ? 36.94700 -14.33900 11.55200 1.000 13.73712 89 PHE B C 1
ATOM 1611 O O . PHE B 1 92 ? 37.46800 -13.78900 12.52900 1.000 14.74866 89 PHE B O 1
ATOM 1619 N N . VAL B 1 93 ? 37.51600 -15.38200 10.93700 1.000 13.68709 90 VAL B N 1
ATOM 1620 C CA . VAL B 1 93 ? 38.73800 -15.97500 11.48300 1.000 15.81636 90 VAL B CA 1
ATOM 1621 C C . VAL B 1 93 ? 39.90700 -15.00100 11.38800 1.000 15.73784 90 VAL B C 1
ATOM 1622 O O . VAL B 1 93 ? 40.67800 -14.83400 12.34000 1.000 16.22684 90 VAL B O 1
ATOM 1626 N N . ASN B 1 94 ? 40.06800 -14.35100 10.23400 1.000 13.46158 91 ASN B N 1
ATOM 1627 C CA . ASN B 1 94 ? 41.19800 -13.44300 10.06800 1.000 12.92769 91 ASN B CA 1
ATOM 1628 C C . ASN B 1 94 ? 41.12000 -12.26800 11.03600 1.000 12.90830 91 ASN B C 1
ATOM 1629 O O . ASN B 1 94 ? 42.14700 -11.79500 11.53800 1.000 15.10062 91 ASN B O 1
ATOM 1634 N N . VAL B 1 95 ? 39.91200 -11.78300 11.31500 1.000 12.74453 92 VAL B N 1
ATOM 1635 C CA . VAL B 1 95 ? 39.76000 -10.71600 12.30200 1.000 12.27183 92 VAL B CA 1
ATOM 1636 C C . VAL B 1 95 ? 39.99500 -11.25100 13.71200 1.000 13.26468 92 VAL B C 1
ATOM 1637 O O . VAL B 1 95 ? 40.63900 -10.59000 14.54300 1.000 12.99876 92 VAL B O 1
ATOM 1641 N N . ASN B 1 96 ? 39.49300 -12.45300 14.00300 1.000 13.50057 93 ASN B N 1
ATOM 1642 C CA . ASN B 1 96 ? 39.75400 -13.06500 15.30600 1.000 13.93794 93 ASN B CA 1
ATOM 1643 C C . ASN B 1 96 ? 41.25200 -13.17500 15.58100 1.000 14.87695 93 ASN B C 1
ATOM 1644 O O . ASN B 1 96 ? 41.70100 -12.95400 16.71400 1.000 15.86335 93 ASN B O 1
ATOM 1649 N N . ASP B 1 97 ? 42.04200 -13.52100 14.55700 1.000 16.58541 94 ASP B N 1
ATOM 1650 C CA . ASP B 1 97 ? 43.48300 -13.66800 14.75200 1.000 17.39077 94 ASP B CA 1
ATOM 1651 C C . ASP B 1 97 ? 44.13600 -12.34200 15.11500 1.000 15.48690 94 ASP B C 1
ATOM 1652 O O . ASP B 1 97 ? 45.10200 -12.32100 15.88900 1.000 18.19733 94 ASP B O 1
ATOM 1657 N N . VAL B 1 98 ? 43.64200 -11.23400 14.55900 1.000 13.28564 95 VAL B N 1
ATOM 1658 C CA . VAL B 1 98 ? 44.12100 -9.92000 14.98100 1.000 12.35150 95 VAL B CA 1
ATOM 1659 C C . VAL B 1 98 ? 43.62900 -9.60900 16.38600 1.000 12.17249 95 VAL B C 1
ATOM 1660 O O . VAL B 1 98 ? 44.39600 -9.18900 17.25900 1.000 14.72519 95 VAL B O 1
ATOM 1664 N N . TYR B 1 99 ? 42.32900 -9.80300 16.60800 1.000 12.17004 96 TYR B N 1
ATOM 1665 C CA . TYR B 1 99 ? 41.67700 -9.49600 17.87700 1.000 12.99883 96 TYR B CA 1
ATOM 1666 C C . TYR B 1 99 ? 42.38100 -10.16300 19.05400 1.000 14.30567 96 TYR B C 1
ATOM 1667 O O . TYR B 1 99 ? 42.58300 -9.53000 20.09700 1.000 15.13371 96 TYR B O 1
ATOM 1676 N N . LYS B 1 100 ? 42.77700 -11.43300 18.90100 1.000 14.01656 97 LYS B N 1
ATOM 1677 C CA . LYS B 1 100 ? 43.38100 -12.15900 20.01600 1.000 16.21872 97 LYS B CA 1
ATOM 1678 C C . LYS B 1 100 ? 44.75900 -11.63300 20.38800 1.000 16.38005 97 LYS B C 1
ATOM 1679 O O . LYS B 1 100 ? 45.26200 -11.97500 21.46600 1.000 17.72627 97 LYS B O 1
ATOM 1685 N N . THR B 1 101 ? 45.40100 -10.83600 19.52700 1.000 15.10815 98 THR B N 1
ATOM 1686 C CA . THR B 1 101 ? 46.65500 -10.22100 19.94800 1.000 16.33435 98 THR B CA 1
ATOM 1687 C C . THR B 1 101 ? 46.42700 -9.05600 20.90300 1.000 17.58728 98 THR B C 1
ATOM 1688 O O . THR B 1 101 ? 47.37700 -8.63200 21.57700 1.000 20.95084 98 THR B O 1
ATOM 1692 N N . PHE B 1 102 ? 45.20000 -8.52200 20.96400 1.000 15.25935 99 PHE B N 1
ATOM 1693 C CA . PHE B 1 102 ? 44.83500 -7.46600 21.90800 1.000 13.91938 99 PHE B CA 1
ATOM 1694 C C . PHE B 1 102 ? 44.12400 -7.99100 23.15000 1.000 14.95056 99 PHE B C 1
ATOM 1695 O O . PHE B 1 102 ? 44.39000 -7.50600 24.25900 1.000 14.88401 99 PHE B O 1
ATOM 1703 N N . PHE B 1 103 ? 43.22400 -8.95300 22.98600 1.000 15.09191 100 PHE B N 1
ATOM 1704 C CA . PHE B 1 103 ? 42.50200 -9.59600 24.08000 1.000 13.53096 100 PHE B CA 1
ATOM 1705 C C . PHE B 1 103 ? 42.97200 -11.04700 24.10600 1.000 17.14937 100 PHE B C 1
ATOM 1706 O O . PHE B 1 103 ? 42.38500 -11.91900 23.46100 1.000 18.91015 100 PHE B O 1
ATOM 1714 N N . SER B 1 104 ? 44.03900 -11.29800 24.86500 1.000 17.34854 101 SER B N 1
ATOM 1715 C CA . SER B 1 104 ? 44.74700 -12.57100 24.83100 1.000 19.24037 101 SER B CA 1
ATOM 1716 C C . SER B 1 104 ? 44.37800 -13.50200 25.97700 1.000 19.51909 101 SER B C 1
ATOM 1717 O O . SER B 1 104 ? 44.79700 -14.66800 25.96400 1.000 21.22889 101 SER B O 1
ATOM 1720 N N . LYS B 1 105 ? 43.62900 -13.01200 26.96100 1.000 18.90423 102 LYS B N 1
ATOM 1721 C CA . LYS B 1 105 ? 43.14200 -13.80900 28.08000 1.000 19.09958 102 LYS B CA 1
ATOM 1722 C C . LYS B 1 105 ? 42.00200 -13.03200 28.71900 1.000 16.74832 102 LYS B C 1
ATOM 1723 O O . LYS B 1 105 ? 41.78000 -11.86200 28.40300 1.000 15.94645 102 LYS B O 1
ATOM 1729 N N . ASN B 1 106 ? 41.26500 -13.69800 29.60900 1.000 15.47607 103 ASN B N 1
ATOM 1730 C CA . ASN B 1 106 ? 40.20400 -13.03400 30.35900 1.000 15.87543 103 ASN B CA 1
ATOM 1731 C C . ASN B 1 106 ? 39.27900 -12.25600 29.41900 1.000 14.80223 103 ASN B C 1
ATOM 1732 O O . ASN B 1 106 ? 39.03500 -11.06000 29.59100 1.000 13.70573 103 ASN B O 1
ATOM 1737 N N . PHE B 1 107 ? 38.75300 -12.96500 28.41900 1.000 14.38093 104 PHE B N 1
ATOM 1738 C CA . PHE B 1 107 ? 38.25900 -12.32100 27.20700 1.000 13.66218 104 PHE B CA 1
ATOM 1739 C C . PHE B 1 107 ? 36.94000 -11.58100 27.42800 1.000 13.91126 104 PHE B C 1
ATOM 1740 O O . PHE B 1 107 ? 36.08200 -12.03100 28.19900 1.000 13.55773 104 PHE B O 1
ATOM 1748 N N . PRO B 1 108 ? 36.73600 -10.46500 26.72000 1.000 12.72109 105 PRO B N 1
ATOM 1749 C CA . PRO B 1 108 ? 35.43000 -9.78900 26.76100 1.000 12.17639 105 PRO B CA 1
ATOM 1750 C C . PRO B 1 108 ? 34.31500 -10.70700 26.29000 1.000 12.66968 105 PRO B C 1
ATOM 1751 O O . PRO B 1 108 ? 34.52800 -11.66300 25.54400 1.000 12.95154 105 PRO B O 1
ATOM 1755 N N . ALA B 1 109 ? 33.10000 -10.40200 26.73900 1.000 11.40166 106 ALA B N 1
ATOM 1756 C CA . ALA B 1 109 ? 31.93700 -10.89200 26.02500 1.000 10.77285 106 ALA B CA 1
ATOM 1757 C C . ALA B 1 109 ? 31.92500 -10.26500 24.63500 1.000 9.90816 106 ALA B C 1
ATOM 1758 O O . ALA B 1 109 ? 32.53300 -9.21200 24.39800 1.000 11.24685 106 ALA B O 1
ATOM 1760 N N . ARG B 1 110 ? 31.27300 -10.93500 23.68600 1.000 10.56093 107 ARG B N 1
ATOM 1761 C CA . ARG B 1 110 ? 31.39100 -10.45900 22.31900 1.000 10.27088 107 ARG B CA 1
ATOM 1762 C C . ARG B 1 110 ? 30.17100 -10.83500 21.49000 1.000 12.09829 107 ARG B C 1
ATOM 1763 O O . ARG B 1 110 ? 29.47100 -11.81300 21.77000 1.000 11.97037 107 ARG B O 1
ATOM 1771 N N . ALA B 1 111 ? 29.92800 -10.02200 20.46600 1.000 12.78315 108 ALA B N 1
ATOM 1772 C CA . ALA B 1 111 ? 29.06500 -10.38600 19.35300 1.000 13.57730 108 ALA B CA 1
ATOM 1773 C C . ALA B 1 111 ? 29.77500 -9.91500 18.10000 1.000 15.25224 108 ALA B C 1
ATOM 1774 O O . ALA B 1 111 ? 30.44200 -8.87900 18.12400 1.000 15.63193 108 ALA B O 1
ATOM 1776 N N . ALA B 1 112 ? 29.65400 -10.68200 17.01800 1.000 16.71539 109 ALA B N 1
ATOM 1777 C CA . ALA B 1 112 ? 30.26500 -10.33100 15.73900 1.000 14.32144 109 ALA B CA 1
ATOM 1778 C C . ALA B 1 112 ? 29.31500 -10.75100 14.63100 1.000 15.41146 109 ALA B C 1
ATOM 1779 O O . ALA B 1 112 ? 28.76500 -11.85700 14.67600 1.000 17.65656 109 ALA B O 1
ATOM 1781 N N . TYR B 1 113 ? 29.12200 -9.87900 13.64100 1.000 13.76252 110 TYR B N 1
ATOM 1782 C CA . TYR B 1 113 ? 28.18000 -10.17500 12.56600 1.000 12.42445 110 TYR B CA 1
ATOM 1783 C C . TYR B 1 113 ? 28.41100 -9.19600 11.42900 1.000 11.95825 110 TYR B C 1
ATOM 1784 O O . TYR B 1 113 ? 29.08700 -8.17600 11.58900 1.000 11.78915 110 TYR B O 1
ATOM 1793 N N . GLN B 1 114 ? 27.82000 -9.51600 10.27700 1.000 12.36086 111 GLN B N 1
ATOM 1794 C CA . GLN B 1 114 ? 28.05400 -8.75000 9.06200 1.000 13.28174 111 GLN B CA 1
ATOM 1795 C C . GLN B 1 114 ? 26.93600 -7.73600 8.85200 1.000 13.96991 111 GLN B C 1
ATOM 1796 O O . GLN B 1 114 ? 25.75000 -8.09600 8.82700 1.000 14.61681 111 GLN B O 1
ATOM 1802 N N . VAL B 1 115 ? 27.32100 -6.47600 8.66500 1.000 13.54600 112 VAL B N 1
ATOM 1803 C CA . VAL B 1 115 ? 26.35300 -5.43000 8.35700 1.000 13.13565 112 VAL B CA 1
ATOM 1804 C C . VAL B 1 115 ? 26.51500 -5.03000 6.89800 1.000 13.46741 112 VAL B C 1
ATOM 1805 O O . VAL B 1 115 ? 27.37000 -5.57200 6.18700 1.000 15.72149 112 VAL B O 1
ATOM 1809 N N . VAL B 1 116 ? 25.68200 -4.10600 6.42400 1.000 12.49624 113 VAL B N 1
ATOM 1810 C CA . VAL B 1 116 ? 25.75200 -3.73400 5.01300 1.000 12.49107 113 VAL B CA 1
ATOM 1811 C C . VAL B 1 116 ? 26.93800 -2.81700 4.75600 1.000 15.28805 113 VAL B C 1
ATOM 1812 O O . VAL B 1 116 ? 27.68300 -2.99800 3.78400 1.000 16.74321 113 VAL B O 1
ATOM 1816 N N . ALA B 1 117 ? 27.11100 -1.80000 5.59700 1.000 14.67226 114 ALA B N 1
ATOM 1817 C CA . ALA B 1 117 ? 28.14900 -0.80400 5.35800 1.000 14.84172 114 ALA B CA 1
ATOM 1818 C C . ALA B 1 117 ? 28.51000 -0.10700 6.66000 1.000 14.55201 114 ALA B C 1
ATOM 1819 O O . ALA B 1 117 ? 27.69100 -0.00400 7.57700 1.000 15.67646 114 ALA B O 1
ATOM 1821 N N . LEU B 1 118 ? 29.73400 0.39300 6.70800 1.000 16.16104 115 LEU B N 1
ATOM 1822 C CA . LEU B 1 118 ? 30.26600 1.13100 7.83800 1.000 13.69310 115 LEU B CA 1
ATOM 1823 C C . LEU B 1 118 ? 30.65100 2.53800 7.40200 1.000 14.27862 115 LEU B C 1
ATOM 1824 O O . LEU B 1 118 ? 30.90300 2.78300 6.21400 1.000 14.13674 115 LEU B O 1
ATOM 1829 N N . PRO B 1 119 ? 30.73100 3.48300 8.34200 1.000 13.98632 116 PRO B N 1
ATOM 1830 C CA . PRO B 1 119 ? 31.22900 4.81900 8.00200 1.000 16.81975 116 PRO B CA 1
ATOM 1831 C C . PRO B 1 119 ? 32.60000 4.73200 7.34100 1.000 18.99661 116 PRO B C 1
ATOM 1832 O O . PRO B 1 119 ? 33.39500 3.83100 7.62300 1.000 17.06712 116 PRO B O 1
ATOM 1836 N N . ARG B 1 120 ? 32.85100 5.67700 6.42700 1.000 20.38543 117 ARG B N 1
ATOM 1837 C CA . ARG B 1 120 ? 34.12000 5.84100 5.66100 1.000 21.61345 117 ARG B CA 1
ATOM 1838 C C . ARG B 1 120 ? 34.40900 4.60700 4.80100 1.000 22.39650 117 ARG B C 1
ATOM 1839 O O . ARG B 1 120 ? 35.55500 4.44900 4.38300 1.000 23.85967 117 ARG B O 1
ATOM 1847 N N . GLY B 1 121 ? 33.40600 3.78500 4.51200 1.000 19.36876 118 GLY B N 1
ATOM 1848 C CA . GLY B 1 121 ? 33.66500 2.58900 3.73600 1.000 18.56895 118 GLY B CA 1
ATOM 1849 C C . GLY B 1 121 ? 34.52200 1.56300 4.44300 1.000 18.53978 118 GLY B C 1
ATOM 1850 O O . GLY B 1 121 ? 35.07300 0.67600 3.79000 1.000 21.06340 118 GLY B O 1
ATOM 1851 N N . GLY B 1 122 ? 34.65000 1.65400 5.76400 1.000 15.92341 119 GLY B N 1
ATOM 1852 C CA . GLY B 1 122 ? 35.46800 0.69900 6.48800 1.000 15.50306 119 GLY B CA 1
ATOM 1853 C C . GLY B 1 122 ? 34.96100 -0.72500 6.34700 1.000 15.48350 119 GLY B C 1
ATOM 1854 O O . GLY B 1 122 ? 33.79300 -0.97400 6.05500 1.000 16.95956 119 GLY B O 1
ATOM 1855 N N . LEU B 1 123 ? 35.87800 -1.67300 6.53200 1.000 14.36331 120 LEU B N 1
ATOM 1856 C CA . LEU B 1 123 ? 35.57400 -3.09800 6.46700 1.000 13.82176 120 LEU B CA 1
ATOM 1857 C C . LEU B 1 123 ? 35.29600 -3.70900 7.83500 1.000 13.95249 120 LEU B C 1
ATOM 1858 O O . LEU B 1 123 ? 34.88400 -4.87500 7.90800 1.000 13.02359 120 LEU B O 1
ATOM 1863 N N . VAL B 1 124 ? 35.51800 -2.95200 8.90600 1.000 13.95848 121 VAL B N 1
ATOM 1864 C CA . VAL B 1 124 ? 35.31100 -3.43100 10.26800 1.000 13.04233 121 VAL B CA 1
ATOM 1865 C C . VAL B 1 124 ? 35.15600 -2.21300 11.17200 1.000 13.23730 121 VAL B C 1
ATOM 1866 O O . VAL B 1 124 ? 35.79300 -1.17700 10.95600 1.000 14.17325 121 VAL B O 1
ATOM 1870 N N . GLU B 1 125 ? 34.26500 -2.32900 12.15900 1.000 12.55257 122 GLU B N 1
ATOM 1871 C CA . GLU B 1 125 ? 34.07400 -1.31200 13.18800 1.000 12.38384 122 GLU B CA 1
ATOM 1872 C C . GLU B 1 125 ? 33.93200 -2.05200 14.51000 1.000 13.17321 122 GLU B C 1
ATOM 1873 O O . GLU B 1 125 ? 33.21300 -3.05200 14.57400 1.000 13.92629 122 GLU B O 1
ATOM 1879 N N . ILE B 1 126 ? 34.61800 -1.58600 15.55500 1.000 11.59285 123 ILE B N 1
ATOM 1880 C CA . ILE B 1 126 ? 34.63500 -2.30400 16.83400 1.000 11.45543 123 ILE B CA 1
ATOM 1881 C C . ILE B 1 126 ? 34.27100 -1.33700 17.95800 1.000 12.35458 123 ILE B C 1
ATOM 1882 O O . ILE B 1 126 ? 34.97800 -0.34700 18.19000 1.000 12.79148 123 ILE B O 1
ATOM 1887 N N . GLU B 1 127 ? 33.15300 -1.60600 18.64100 1.000 11.68868 124 GLU B N 1
ATOM 1888 C CA . GLU B 1 127 ? 32.75100 -0.79700 19.78100 1.000 12.81176 124 GLU B CA 1
ATOM 1889 C C . GLU B 1 127 ? 32.99000 -1.60200 21.05100 1.000 11.88832 124 GLU B C 1
ATOM 1890 O O . GLU B 1 127 ? 33.18800 -2.82000 21.00800 1.000 12.88215 124 GLU B O 1
ATOM 1896 N N . ALA B 1 128 ? 32.99900 -0.92000 22.18800 1.000 11.79929 125 ALA B N 1
ATOM 1897 C CA . ALA B 1 128 ? 33.38400 -1.62100 23.40600 1.000 11.10419 125 ALA B CA 1
ATOM 1898 C C . ALA B 1 128 ? 32.78200 -0.94600 24.62600 1.000 11.26876 125 ALA B C 1
ATOM 1899 O O . ALA B 1 128 ? 32.46800 0.24600 24.61700 1.000 13.62146 125 ALA B O 1
ATOM 1901 N N . VAL B 1 129 ? 32.63100 -1.74500 25.67800 1.000 12.70310 126 VAL B N 1
ATOM 1902 C CA . VAL B 1 129 ? 32.36600 -1.27400 27.02900 1.000 9.80859 126 VAL B CA 1
ATOM 1903 C C . VAL B 1 129 ? 33.53800 -1.71900 27.88700 1.000 11.61183 126 VAL B C 1
ATOM 1904 O O . VAL B 1 129 ? 33.96600 -2.87800 27.80700 1.000 11.86415 126 VAL B O 1
ATOM 1908 N N . ALA B 1 130 ? 34.05800 -0.80100 28.69100 1.000 10.93983 127 ALA B N 1
ATOM 1909 C CA . ALA B 1 130 ? 35.12600 -1.10500 29.61900 1.000 10.50498 127 ALA B CA 1
ATOM 1910 C C . ALA B 1 130 ? 34.67800 -0.68700 31.00900 1.000 13.35492 127 ALA B C 1
ATOM 1911 O O . ALA B 1 130 ? 33.74700 0.10800 31.16700 1.000 14.37909 127 ALA B O 1
ATOM 1913 N N . VAL B 1 131 ? 35.35500 -1.22600 32.02200 1.000 15.27645 128 VAL B N 1
ATOM 1914 C CA . VAL B 1 131 ? 35.10400 -0.85600 33.40900 1.000 18.60070 128 VAL B CA 1
ATOM 1915 C C . VAL B 1 131 ? 36.41900 -0.45200 34.05400 1.000 20.80088 128 VAL B C 1
ATOM 1916 O O . VAL B 1 131 ? 37.44700 -1.10700 33.85400 1.000 20.41027 128 VAL B O 1
ATOM 1920 N N . LEU B 1 132 ? 36.38200 0.63600 34.81900 1.000 23.43303 129 LEU B N 1
ATOM 1921 C CA . LEU B 1 132 ? 37.58600 1.17600 35.43100 1.000 26.87323 129 LEU B CA 1
ATOM 1922 C C . LEU B 1 132 ? 37.98100 0.33600 36.63400 1.000 29.77164 129 LEU B C 1
ATOM 1923 O O . LEU B 1 132 ? 37.13500 -0.23400 37.32900 1.000 29.42208 129 LEU B O 1
ATOM 1928 N N . GLY B 1 133 ? 39.28700 0.26700 36.87600 1.000 31.85089 130 GLY B N 1
ATOM 1929 C CA . GLY B 1 133 ? 39.81400 -0.45600 38.01500 1.000 33.89207 130 GLY B CA 1
ATOM 1930 C C . GLY B 1 133 ? 39.94100 0.45200 39.22100 1.000 35.25831 130 GLY B C 1
ATOM 1931 O O . GLY B 1 133 ? 39.50200 1.60000 39.16700 1.000 37.28985 130 GLY B O 1
ATOM 1932 N N . ALA C 1 5 ? 44.44100 0.31400 39.56100 1.000 47.09612 2 ALA C N 1
ATOM 1933 C CA . ALA C 1 5 ? 44.13000 -1.00600 40.10800 1.000 46.78595 2 ALA C CA 1
ATOM 1934 C C . ALA C 1 5 ? 43.45600 -1.89000 39.06800 1.000 46.72997 2 ALA C C 1
ATOM 1935 O O . ALA C 1 5 ? 42.79900 -1.39000 38.16000 1.000 47.26962 2 ALA C O 1
ATOM 1937 N N . ALA C 1 6 ? 43.62000 -3.20500 39.21100 1.000 45.27196 3 ALA C N 1
ATOM 1938 C CA . ALA C 1 6 ? 42.90300 -4.14400 38.36200 1.000 44.08931 3 ALA C CA 1
ATOM 1939 C C . ALA C 1 6 ? 41.40700 -4.06800 38.63700 1.000 42.31662 3 ALA C C 1
ATOM 1940 O O . ALA C 1 6 ? 40.96700 -3.73300 39.74000 1.000 41.84318 3 ALA C O 1
ATOM 1942 N N . VAL C 1 7 ? 40.62400 -4.36100 37.61500 1.000 42.62558 4 VAL C N 1
ATOM 1943 C CA . VAL C 1 7 ? 39.18000 -4.47600 37.75100 1.000 41.21244 4 VAL C CA 1
ATOM 1944 C C . VAL C 1 7 ? 38.85800 -5.95100 37.94400 1.000 40.84007 4 VAL C C 1
ATOM 1945 O O . VAL C 1 7 ? 39.49500 -6.81400 37.32500 1.000 40.92205 4 VAL C O 1
ATOM 1949 N N . GLN C 1 8 ? 37.90000 -6.24700 38.82500 1.000 38.72570 5 GLN C N 1
ATOM 1950 C CA . GLN C 1 8 ? 37.53700 -7.62300 39.16300 1.000 36.39766 5 GLN C CA 1
ATOM 1951 C C . GLN C 1 8 ? 36.46000 -8.13500 38.20600 1.000 32.08552 5 GLN C C 1
ATOM 1952 O O . GLN C 1 8 ? 35.30800 -7.68800 38.25200 1.000 34.54682 5 GLN C O 1
ATOM 1958 N N . LYS C 1 9 ? 36.82700 -9.09800 37.36400 1.000 23.06908 6 LYS C N 1
ATOM 1959 C CA . LYS C 1 9 ? 35.95000 -9.63600 36.33900 1.000 18.66074 6 LYS C CA 1
ATOM 1960 C C . LYS C 1 9 ? 35.70400 -11.11100 36.61900 1.000 16.61488 6 LYS C C 1
ATOM 1961 O O . LYS C 1 9 ? 36.63700 -11.85900 36.93200 1.000 20.55843 6 LYS C O 1
ATOM 1967 N N . LEU C 1 10 ? 34.45500 -11.54000 36.48700 1.000 13.96956 7 LEU C N 1
ATOM 1968 C CA . LEU C 1 10 ? 34.08300 -12.93900 36.64500 1.000 14.08137 7 LEU C CA 1
ATOM 1969 C C . LEU C 1 10 ? 33.53200 -13.43700 35.32100 1.000 12.84076 7 LEU C C 1
ATOM 1970 O O . LEU C 1 10 ? 32.86700 -12.69000 34.59800 1.000 14.26637 7 LEU C O 1
ATOM 1975 N N . PHE C 1 11 ? 33.83200 -14.69300 34.99600 1.000 11.23617 8 PHE C N 1
ATOM 1976 C CA . PHE C 1 11 ? 33.44700 -15.28400 33.71700 1.000 11.42328 8 PHE C CA 1
ATOM 1977 C C . PHE C 1 11 ? 32.56400 -16.49700 33.99200 1.000 13.30584 8 PHE C C 1
ATOM 1978 O O . PHE C 1 11 ? 33.07300 -17.60800 34.23400 1.000 14.23107 8 PHE C O 1
ATOM 1986 N N . PRO C 1 12 ? 31.24100 -16.31700 34.00900 1.000 13.19712 9 PRO C N 1
ATOM 1987 C CA . PRO C 1 12 ? 30.34500 -17.48000 34.10600 1.000 13.77017 9 PRO C CA 1
ATOM 1988 C C . PRO C 1 12 ? 30.61600 -18.45300 32.97000 1.000 13.91016 9 PRO C C 1
ATOM 1989 O O . PRO C 1 12 ? 30.87600 -18.05400 31.83200 1.000 13.58008 9 PRO C O 1
ATOM 1993 N N . TYR C 1 13 ? 30.54100 -19.74000 33.28200 1.000 13.61563 10 TYR C N 1
ATOM 1994 C CA . TYR C 1 13 ? 30.72100 -20.76600 32.26500 1.000 14.10733 10 TYR C CA 1
ATOM 1995 C C . TYR C 1 13 ? 29.69500 -21.86000 32.49000 1.000 12.82664 10 TYR C C 1
ATOM 1996 O O . TYR C 1 13 ? 29.52300 -22.31700 33.62200 1.000 14.33690 10 TYR C O 1
ATOM 2005 N N . THR C 1 14 ? 29.04900 -22.29300 31.41200 1.000 13.25310 11 THR C N 1
ATOM 2006 C CA . THR C 1 14 ? 28.21100 -23.47700 31.43600 1.000 13.05512 11 THR C CA 1
ATOM 2007 C C . THR C 1 14 ? 28.56200 -24.37200 30.25700 1.000 14.59098 11 THR C C 1
ATOM 2008 O O . THR C 1 14 ? 28.76300 -23.87700 29.13900 1.000 13.10586 11 THR C O 1
ATOM 2012 N N . PRO C 1 15 ? 28.62900 -25.69000 30.46900 1.000 16.10019 12 PRO C N 1
ATOM 2013 C CA . PRO C 1 15 ? 28.86000 -26.61200 29.34800 1.000 15.93829 12 PRO C CA 1
ATOM 2014 C C . PRO C 1 15 ? 27.64300 -26.76500 28.45600 1.000 17.37882 12 PRO C C 1
ATOM 2015 O O . PRO C 1 15 ? 27.70500 -27.50300 27.46800 1.000 18.89090 12 PRO C O 1
ATOM 2019 N N . ARG C 1 16 ? 26.54400 -26.09700 28.82000 1.000 17.22217 13 ARG C N 1
ATOM 2020 C CA . ARG C 1 16 ? 25.24600 -26.21400 28.09800 1.000 17.92588 13 ARG C CA 1
ATOM 2021 C C . ARG C 1 16 ? 25.05800 -25.09600 27.06000 1.000 18.42467 13 ARG C C 1
ATOM 2022 O O . ARG C 1 16 ? 23.99300 -25.03700 26.46200 1.000 22.87574 13 ARG C O 1
ATOM 2030 N N . ALA C 1 17 ? 26.04600 -24.22800 26.88600 1.000 16.21184 14 ALA C N 1
ATOM 2031 C CA . ALA C 1 17 ? 26.02600 -23.18900 25.86900 1.000 16.79348 14 ALA C CA 1
ATOM 2032 C C . ALA C 1 17 ? 27.37400 -23.19400 25.16600 1.000 17.38041 14 ALA C C 1
ATOM 2033 O O . ALA C 1 17 ? 28.37400 -23.67500 25.71900 1.000 17.01413 14 ALA C O 1
ATOM 2035 N N . PRO C 1 18 ? 27.43600 -22.69200 23.93500 1.000 18.21284 15 PRO C N 1
ATOM 2036 C CA . PRO C 1 18 ? 28.69800 -22.71500 23.18700 1.000 19.68789 15 PRO C CA 1
ATOM 2037 C C . PRO C 1 18 ? 29.72200 -21.76000 23.77700 1.000 21.24597 15 PRO C C 1
ATOM 2038 O O . PRO C 1 18 ? 29.41100 -20.87200 24.57200 1.000 22.27883 15 PRO C O 1
ATOM 2042 N N . ILE C 1 19 ? 30.97700 -21.96300 23.37600 1.000 22.00590 16 ILE C N 1
ATOM 2043 C CA . ILE C 1 19 ? 32.04900 -21.01500 23.66400 1.000 24.36728 16 ILE C CA 1
ATOM 2044 C C . ILE C 1 19 ? 33.08200 -21.12500 22.55400 1.000 27.51340 16 ILE C C 1
ATOM 2045 O O . ILE C 1 19 ? 33.30300 -22.20100 21.98800 1.000 27.77887 16 ILE C O 1
ATOM 2050 N N . ARG C 1 20 ? 33.68400 -19.99300 22.20600 1.000 27.55677 17 ARG C N 1
ATOM 2051 C CA . ARG C 1 20 ? 34.78100 -19.97400 21.25100 1.000 27.99198 17 ARG C CA 1
ATOM 2052 C C . ARG C 1 20 ? 36.04300 -19.73600 22.07000 1.000 24.74581 17 ARG C C 1
ATOM 2053 O O . ARG C 1 20 ? 36.40800 -18.59400 22.37800 1.000 23.11455 17 ARG C O 1
ATOM 2061 N N . GLN C 1 21 ? 36.68800 -20.83700 22.44200 1.000 24.87571 18 GLN C N 1
ATOM 2062 C CA . GLN C 1 21 ? 37.84900 -20.78500 23.31400 1.000 28.20598 18 GLN C CA 1
ATOM 2063 C C . GLN C 1 21 ? 38.92700 -19.88600 22.72700 1.000 24.96520 18 GLN C C 1
ATOM 2064 O O . GLN C 1 21 ? 39.25400 -19.96900 21.53700 1.000 25.86763 18 GLN C O 1
ATOM 2070 N N . GLY C 1 22 ? 39.46700 -19.01900 23.57400 1.000 19.73037 19 GLY C N 1
ATOM 2071 C CA . GLY C 1 22 ? 40.48500 -18.08200 23.17600 1.000 21.01134 19 GLY C CA 1
ATOM 2072 C C . GLY C 1 22 ? 39.98700 -16.84300 22.46200 1.000 19.54609 19 GLY C C 1
ATOM 2073 O O . GLY C 1 22 ? 40.80900 -15.97800 22.13000 1.000 20.32749 19 GLY C O 1
ATOM 2074 N N . ILE C 1 23 ? 38.68200 -16.72600 22.20700 1.000 18.38212 20 ILE C N 1
ATOM 2075 C CA . ILE C 1 23 ? 38.11600 -15.59800 21.47200 1.000 18.77959 20 ILE C CA 1
ATOM 2076 C C . ILE C 1 23 ? 37.19900 -14.75400 22.34900 1.000 16.94086 20 ILE C C 1
ATOM 2077 O O . ILE C 1 23 ? 37.26500 -13.52200 22.32200 1.000 16.55086 20 ILE C O 1
ATOM 2082 N N . TYR C 1 24 ? 36.31100 -15.40000 23.10700 1.000 14.62479 21 TYR C N 1
ATOM 2083 C CA . TYR C 1 24 ? 35.39700 -14.66600 23.97500 1.000 14.00223 21 TYR C CA 1
ATOM 2084 C C . TYR C 1 24 ? 35.04500 -15.50800 25.18900 1.000 14.50363 21 TYR C C 1
ATOM 2085 O O . TYR C 1 24 ? 35.23500 -16.73000 25.20900 1.000 15.86485 21 TYR C O 1
ATOM 2094 N N . SER C 1 25 ? 34.53200 -14.82600 26.20800 1.000 14.08294 22 SER C N 1
ATOM 2095 C CA . SER C 1 25 ? 33.90900 -15.48200 27.34000 1.000 12.96710 22 SER C CA 1
ATOM 2096 C C . SER C 1 25 ? 32.40700 -15.49300 27.10700 1.000 13.34806 22 SER C C 1
ATOM 2097 O O . SER C 1 25 ? 31.85500 -14.57600 26.48800 1.000 15.64180 22 SER C O 1
ATOM 2100 N N . GLN C 1 26 ? 31.73700 -16.54000 27.60200 1.000 12.95070 23 GLN C N 1
ATOM 2101 C CA . GLN C 1 26 ? 30.28200 -16.60400 27.46400 1.000 11.99233 23 GLN C CA 1
ATOM 2102 C C . GLN C 1 26 ? 29.61000 -15.35800 28.03600 1.000 11.01401 23 GLN C C 1
ATOM 2103 O O . GLN C 1 26 ? 28.61900 -14.86100 27.48100 1.000 13.18528 23 GLN C O 1
ATOM 2109 N N . ALA C 1 27 ? 30.15100 -14.82800 29.12700 1.000 10.39437 24 ALA C N 1
ATOM 2110 C CA . ALA C 1 27 ? 29.66000 -13.60800 29.74400 1.000 10.39756 24 ALA C CA 1
ATOM 2111 C C . ALA C 1 27 ? 30.77400 -13.05500 30.61100 1.000 11.58313 24 ALA C C 1
ATOM 2112 O O . ALA C 1 27 ? 31.71600 -13.77000 30.98100 1.000 13.18967 24 ALA C O 1
ATOM 2114 N N . VAL C 1 28 ? 30.65800 -11.76500 30.91700 1.000 11.59831 25 VAL C N 1
ATOM 2115 C CA . VAL C 1 28 ? 31.54200 -11.10100 31.86900 1.000 11.33610 25 VAL C CA 1
ATOM 2116 C C . VAL C 1 28 ? 30.67700 -10.39600 32.89800 1.000 11.84831 25 VAL C C 1
ATOM 2117 O O . VAL C 1 28 ? 29.78600 -9.61400 32.54300 1.000 12.47450 25 VAL C O 1
ATOM 2121 N N . VAL C 1 29 ? 30.94800 -10.66100 34.17000 1.000 12.16746 26 VAL C N 1
ATOM 2122 C CA . VAL C 1 29 ? 30.25600 -10.01100 35.27500 1.000 15.28442 26 VAL C CA 1
ATOM 2123 C C . VAL C 1 29 ? 31.24800 -9.10100 35.97200 1.000 15.41287 26 VAL C C 1
ATOM 2124 O O . VAL C 1 29 ? 32.30900 -9.55400 36.43000 1.000 15.55972 26 VAL C O 1
ATOM 2128 N N . VAL C 1 30 ? 30.90400 -7.81800 36.05500 1.000 15.91851 27 VAL C N 1
ATOM 2129 C CA A VAL C 1 30 ? 31.72200 -6.83600 36.75700 0.450 18.23265 27 VAL C CA 1
ATOM 2130 C CA B VAL C 1 30 ? 31.72100 -6.83400 36.76000 0.550 17.82312 27 VAL C CA 1
ATOM 2131 C C . VAL C 1 30 ? 30.79600 -5.93100 37.56200 1.000 19.65364 27 VAL C C 1
ATOM 2132 O O . VAL C 1 30 ? 29.88600 -5.31200 37.00000 1.000 18.09101 27 VAL C O 1
ATOM 2139 N N . ASP C 1 31 ? 31.01500 -5.86600 38.87300 1.000 21.98921 28 ASP C N 1
ATOM 2140 C CA . ASP C 1 31 ? 30.27200 -4.95900 39.75000 1.000 28.74409 28 ASP C CA 1
ATOM 2141 C C . ASP C 1 31 ? 28.76200 -5.04200 39.49700 1.000 30.15202 28 ASP C C 1
ATOM 2142 O O . ASP C 1 31 ? 28.08400 -4.03200 39.27900 1.000 33.27995 28 ASP C O 1
ATOM 2147 N N . ARG C 1 32 ? 28.23900 -6.26900 39.49900 1.000 26.88398 29 ARG C N 1
ATOM 2148 C CA . ARG C 1 32 ? 26.82200 -6.61200 39.40800 1.000 25.73631 29 ARG C CA 1
ATOM 2149 C C . ARG C 1 32 ? 26.25500 -6.57800 37.98500 1.000 20.16444 29 ARG C C 1
ATOM 2150 O O . ARG C 1 32 ? 25.14800 -7.07100 37.77900 1.000 19.85698 29 ARG C O 1
ATOM 2158 N N . THR C 1 33 ? 26.95600 -6.02500 37.00100 1.000 15.20227 30 THR C N 1
ATOM 2159 C CA . THR C 1 33 ? 26.46100 -5.99800 35.63100 1.000 14.14741 30 THR C CA 1
ATOM 2160 C C . THR C 1 33 ? 27.08600 -7.12800 34.82500 1.000 13.47495 30 THR C C 1
ATOM 2161 O O . THR C 1 33 ? 28.28900 -7.39700 34.93500 1.000 15.42803 30 THR C O 1
ATOM 2165 N N . MET C 1 34 ? 26.25600 -7.80300 34.03200 1.000 11.92306 31 MET C N 1
ATOM 2166 C CA . MET C 1 34 ? 26.64800 -9.00600 33.31100 1.000 11.51785 31 MET C CA 1
ATOM 2167 C C . MET C 1 34 ? 26.43500 -8.77600 31.82500 1.000 11.54561 31 MET C C 1
ATOM 2168 O O . MET C 1 34 ? 25.30400 -8.51800 31.39300 1.000 13.01320 31 MET C O 1
ATOM 2173 N N . TYR C 1 35 ? 27.51400 -8.86900 31.04700 1.000 12.26298 32 TYR C N 1
ATOM 2174 C CA . TYR C 1 35 ? 27.46000 -8.73500 29.59500 1.000 12.19396 32 TYR C CA 1
ATOM 2175 C C . TYR C 1 35 ? 27.50700 -10.13300 28.99900 1.000 11.41881 32 TYR C C 1
ATOM 2176 O O . TYR C 1 35 ? 28.45600 -10.88100 29.25000 1.000 11.03290 32 TYR C O 1
ATOM 2185 N N . ILE C 1 36 ? 26.48600 -10.50500 28.23000 1.000 10.41823 33 ILE C N 1
ATOM 2186 C CA . ILE C 1 36 ? 26.37600 -11.86300 27.70900 1.000 10.38787 33 ILE C CA 1
ATOM 2187 C C . ILE C 1 36 ? 26.70700 -11.85700 26.22200 1.000 10.14129 33 ILE C C 1
ATOM 2188 O O . ILE C 1 36 ? 26.14900 -11.05700 25.46200 1.000 11.01740 33 ILE C O 1
ATOM 2193 N N . SER C 1 37 ? 27.59300 -12.76200 25.80400 1.000 10.06365 34 SER C N 1
ATOM 2194 C CA . SER C 1 37 ? 27.94100 -12.85000 24.39200 1.000 10.11296 34 SER C CA 1
ATOM 2195 C C . SER C 1 37 ? 26.71500 -13.19700 23.54500 1.000 9.16776 34 SER C C 1
ATOM 2196 O O . SER C 1 37 ? 25.77700 -13.86300 23.99300 1.000 11.04855 34 SER C O 1
ATOM 2199 N N . GLY C 1 38 ? 26.76100 -12.79300 22.27800 1.000 9.19362 35 GLY C N 1
ATOM 2200 C CA . GLY C 1 38 ? 25.67700 -13.13800 21.37200 1.000 10.17846 35 GLY C CA 1
ATOM 2201 C C . GLY C 1 38 ? 25.43800 -14.63800 21.25200 1.000 12.09293 35 GLY C C 1
ATOM 2202 O O . GLY C 1 38 ? 26.38900 -15.39400 21.03100 1.000 13.06233 35 GLY C O 1
ATOM 2203 N N . GLN C 1 39 ? 24.18700 -15.07800 21.40900 1.000 10.66671 36 GLN C N 1
ATOM 2204 C CA . GLN C 1 39 ? 23.83900 -16.49800 21.39900 1.000 11.33590 36 GLN C CA 1
ATOM 2205 C C . GLN C 1 39 ? 23.15200 -16.86900 20.09100 1.000 12.83400 36 GLN C C 1
ATOM 2206 O O . GLN C 1 39 ? 22.21800 -16.18300 19.66000 1.000 13.91310 36 GLN C O 1
ATOM 2212 N N . LEU C 1 40 ? 23.62300 -17.94500 19.46800 1.000 14.74982 37 LEU C N 1
ATOM 2213 C CA . LEU C 1 40 ? 23.00500 -18.53700 18.29300 1.000 13.45192 37 LEU C CA 1
ATOM 2214 C C . LEU C 1 40 ? 22.19600 -19.76100 18.71400 1.000 15.39505 37 LEU C C 1
ATOM 2215 O O . LEU C 1 40 ? 22.29600 -20.23900 19.84800 1.000 15.69224 37 LEU C O 1
ATOM 2220 N N . GLY C 1 41 ? 21.40500 -20.28600 17.77800 1.000 15.02924 38 GLY C N 1
ATOM 2221 C CA . GLY C 1 41 ? 20.59500 -21.46100 18.06900 1.000 13.62415 38 GLY C CA 1
ATOM 2222 C C . GLY C 1 41 ? 21.36300 -22.76800 17.96500 1.000 14.70570 38 GLY C C 1
ATOM 2223 O O . GLY C 1 41 ? 20.93900 -23.71500 17.29200 1.000 15.05310 38 GLY C O 1
ATOM 2224 N N . LEU C 1 42 ? 22.51500 -22.82400 18.63100 1.000 14.88113 39 LEU C N 1
ATOM 2225 C CA . LEU C 1 42 ? 23.40700 -23.97000 18.55200 1.000 14.27598 39 LEU C CA 1
ATOM 2226 C C . LEU C 1 42 ? 23.09900 -24.96400 19.65900 1.000 16.33686 39 LEU C C 1
ATOM 2227 O O . LEU C 1 42 ? 22.87900 -24.58500 20.81100 1.000 18.43963 39 LEU C O 1
ATOM 2232 N N . ASP C 1 43 ? 23.09500 -26.24000 19.30300 1.000 16.23921 40 ASP C N 1
ATOM 2233 C CA . ASP C 1 43 ? 22.93900 -27.32000 20.26500 1.000 17.90216 40 ASP C CA 1
ATOM 2234 C C . ASP C 1 43 ? 24.34400 -27.82300 20.58500 1.000 18.11454 40 ASP C C 1
ATOM 2235 O O . ASP C 1 43 ? 25.00100 -28.40800 19.71900 1.000 19.02152 40 ASP C O 1
ATOM 2240 N N . VAL C 1 44 ? 24.80800 -27.60500 21.82600 1.000 17.16935 41 VAL C N 1
ATOM 2241 C CA . VAL C 1 44 ? 26.16900 -28.03500 22.17400 1.000 21.22472 41 VAL C CA 1
ATOM 2242 C C . VAL C 1 44 ? 26.34200 -29.53800 22.01400 1.000 24.62618 41 VAL C C 1
ATOM 2243 O O . VAL C 1 44 ? 27.44500 -30.01600 21.72700 1.000 24.74408 41 VAL C O 1
ATOM 2247 N N . ALA C 1 45 ? 25.26500 -30.30900 22.19900 1.000 28.05682 42 ALA C N 1
ATOM 2248 C CA . ALA C 1 45 ? 25.36100 -31.76000 22.08200 1.000 30.08920 42 ALA C CA 1
ATOM 2249 C C . ALA C 1 45 ? 25.64700 -32.18400 20.64800 1.000 31.31526 42 ALA C C 1
ATOM 2250 O O . ALA C 1 45 ? 26.42600 -33.11400 20.41300 1.000 32.62441 42 ALA C O 1
ATOM 2252 N N . SER C 1 46 ? 25.02300 -31.52200 19.67600 1.000 31.35626 43 SER C N 1
ATOM 2253 C CA . SER C 1 46 ? 25.21100 -31.87700 18.27600 1.000 30.92065 43 SER C CA 1
ATOM 2254 C C . SER C 1 46 ? 26.29500 -31.05500 17.58800 1.000 30.48522 43 SER C C 1
ATOM 2255 O O . SER C 1 46 ? 26.71000 -31.42200 16.48400 1.000 31.62105 43 SER C O 1
ATOM 2258 N N . GLY C 1 47 ? 26.74800 -29.95800 18.20000 1.000 28.05515 44 GLY C N 1
ATOM 2259 C CA . GLY C 1 47 ? 27.69600 -29.06300 17.56000 1.000 25.60967 44 GLY C CA 1
ATOM 2260 C C . GLY C 1 47 ? 27.16700 -28.35000 16.33300 1.000 24.89858 44 GLY C C 1
ATOM 2261 O O . GLY C 1 47 ? 27.94500 -27.74700 15.59400 1.000 25.49111 44 GLY C O 1
ATOM 2262 N N . LYS C 1 48 ? 25.85500 -28.38100 16.10800 1.000 22.47770 45 LYS C N 1
ATOM 2263 C CA . LYS C 1 48 ? 25.23800 -27.83200 14.91000 1.000 22.79301 45 LYS C CA 1
ATOM 2264 C C . LYS C 1 48 ? 24.07500 -26.95100 15.33800 1.000 18.85009 45 LYS C C 1
ATOM 2265 O O . LYS C 1 48 ? 23.60600 -27.02400 16.47700 1.000 19.15664 45 LYS C O 1
ATOM 2271 N N . LEU C 1 49 ? 23.61600 -26.09600 14.42500 1.000 14.72060 46 LEU C N 1
ATOM 2272 C CA . LEU C 1 49 ? 22.36400 -25.39100 14.66600 1.000 15.18303 46 LEU C CA 1
ATOM 2273 C C . LEU C 1 49 ? 21.22900 -26.40600 14.77400 1.000 15.65539 46 LEU C C 1
ATOM 2274 O O . LEU C 1 49 ? 21.25100 -27.44800 14.12700 1.000 15.66358 46 LEU C O 1
ATOM 2279 N N . VAL C 1 50 ? 20.23300 -26.09800 15.61200 1.000 14.72106 47 VAL C N 1
ATOM 2280 C CA . VAL C 1 50 ? 19.08000 -27.00500 15.75000 1.000 14.72671 47 VAL C CA 1
ATOM 2281 C C . VAL C 1 50 ? 18.31400 -27.09200 14.42800 1.000 15.63144 47 VAL C C 1
ATOM 2282 O O . VAL C 1 50 ? 18.39200 -26.20300 13.57500 1.000 16.85472 47 VAL C O 1
ATOM 2286 N N . GLU C 1 51 ? 17.55200 -28.17500 14.27100 1.000 15.69236 48 GLU C N 1
ATOM 2287 C CA . GLU C 1 51 ? 16.55900 -28.25600 13.20500 1.000 15.74764 48 GLU C CA 1
ATOM 2288 C C . GLU C 1 51 ? 15.42600 -27.26400 13.45900 1.000 19.21766 48 GLU C C 1
ATOM 2289 O O . GLU C 1 51 ? 15.16700 -26.86900 14.59600 1.000 18.29304 48 GLU C O 1
ATOM 2295 N N . GLY C 1 52 ? 14.74200 -26.85200 12.38700 1.000 22.45882 49 GLY C N 1
ATOM 2296 C CA . GLY C 1 52 ? 13.41600 -26.26300 12.52400 1.000 24.37734 49 GLY C CA 1
ATOM 2297 C C . GLY C 1 52 ? 13.21400 -24.78400 12.21100 1.000 25.81204 49 GLY C C 1
ATOM 2298 O O . GLY C 1 52 ? 12.10400 -24.26000 12.45400 1.000 26.74896 49 GLY C O 1
ATOM 2299 N N . GLY C 1 53 ? 14.22900 -24.10100 11.67800 1.000 20.23369 50 GLY C N 1
ATOM 2300 C CA . GLY C 1 53 ? 14.09900 -22.72000 11.22500 1.000 17.57728 50 GLY C CA 1
ATOM 2301 C C . GLY C 1 53 ? 14.32200 -21.67700 12.30600 1.000 17.73846 50 GLY C C 1
ATOM 2302 O O . GLY C 1 53 ? 14.77800 -21.95900 13.42000 1.000 18.61847 50 GLY C O 1
ATOM 2303 N N . VAL C 1 54 ? 13.97100 -20.43300 11.95700 1.000 15.64637 51 VAL C N 1
ATOM 2304 C CA . VAL C 1 54 ? 14.32500 -19.29500 12.80800 1.000 16.58231 51 VAL C CA 1
ATOM 2305 C C . VAL C 1 54 ? 13.68900 -19.39400 14.19100 1.000 14.68728 51 VAL C C 1
ATOM 2306 O O . VAL C 1 54 ? 14.29500 -18.98300 15.19100 1.000 15.93335 51 VAL C O 1
ATOM 2310 N N . GLN C 1 55 ? 12.47700 -19.93900 14.28400 1.000 15.95154 52 GLN C N 1
ATOM 2311 C CA . GLN C 1 55 ? 11.82500 -20.02600 15.58800 1.000 14.54074 52 GLN C CA 1
ATOM 2312 C C . GLN C 1 55 ? 12.50600 -21.05000 16.48700 1.000 17.19874 52 GLN C C 1
ATOM 2313 O O . GLN C 1 55 ? 12.71100 -20.79300 17.68100 1.000 18.51177 52 GLN C O 1
ATOM 2319 N N . ALA C 1 56 ? 12.85800 -22.21400 15.93800 1.000 16.72086 53 ALA C N 1
ATOM 2320 C CA . ALA C 1 56 ? 13.62400 -23.18800 16.71500 1.000 15.55756 53 ALA C CA 1
ATOM 2321 C C . ALA C 1 56 ? 14.98100 -22.62300 17.11100 1.000 15.45454 53 ALA C C 1
ATOM 2322 O O . ALA C 1 56 ? 15.43300 -22.80300 18.25100 1.000 15.08901 53 ALA C O 1
ATOM 2324 N N . GLN C 1 57 ? 15.65000 -21.92100 16.19000 1.000 13.78491 54 GLN C N 1
ATOM 2325 C CA . GLN C 1 57 ? 16.94600 -21.34500 16.53700 1.000 12.61923 54 GLN C CA 1
ATOM 2326 C C . GLN C 1 57 ? 16.81300 -20.26100 17.60400 1.000 13.27468 54 GLN C C 1
ATOM 2327 O O . GLN C 1 57 ? 17.66700 -20.16100 18.49500 1.000 15.36688 54 GLN C O 1
ATOM 2333 N N . ALA C 1 58 ? 15.76700 -19.42400 17.52400 1.000 12.82722 55 ALA C N 1
ATOM 2334 C CA . ALA C 1 58 ? 15.58500 -18.39300 18.54600 1.000 13.24972 55 ALA C CA 1
ATOM 2335 C C . ALA C 1 58 ? 15.32800 -19.02000 19.91100 1.000 13.18904 55 ALA C C 1
ATOM 2336 O O . ALA C 1 58 ? 15.84500 -18.54000 20.93400 1.000 14.03562 55 ALA C O 1
ATOM 2338 N N . ARG C 1 59 ? 14.53100 -20.08800 19.95000 1.000 13.53540 56 ARG C N 1
ATOM 2339 C CA . ARG C 1 59 ? 14.29100 -20.77600 21.21500 1.000 15.02603 56 ARG C CA 1
ATOM 2340 C C . ARG C 1 59 ? 15.59600 -21.32000 21.79200 1.000 13.87613 56 ARG C C 1
ATOM 2341 O O . ARG C 1 59 ? 15.89200 -21.12500 22.97600 1.000 15.27919 56 ARG C O 1
ATOM 2349 N N . GLN C 1 60 ? 16.39700 -21.99500 20.96500 1.000 13.81749 57 GLN C N 1
ATOM 2350 C CA . GLN C 1 60 ? 17.65000 -22.55000 21.46400 1.000 15.12458 57 GLN C CA 1
ATOM 2351 C C . GLN C 1 60 ? 18.60300 -21.44800 21.92700 1.000 15.46754 57 GLN C C 1
ATOM 2352 O O . GLN C 1 60 ? 19.27400 -21.58900 22.95900 1.000 16.21136 57 GLN C O 1
ATOM 2358 N N . ALA C 1 61 ? 18.68200 -20.34300 21.17300 1.000 14.00314 58 ALA C N 1
ATOM 2359 C CA . ALA C 1 61 ? 19.52800 -19.22800 21.59500 1.000 13.66127 58 ALA C CA 1
ATOM 2360 C C . ALA C 1 61 ? 19.12500 -18.73500 22.98000 1.000 13.81162 58 ALA C C 1
ATOM 2361 O O . ALA C 1 61 ? 19.98800 -18.43000 23.81400 1.000 13.64438 58 ALA C O 1
ATOM 2363 N N . LEU C 1 62 ? 17.81500 -18.66000 23.24700 1.000 13.49170 59 LEU C N 1
ATOM 2364 C CA . LEU C 1 62 ? 17.36100 -18.18400 24.55100 1.000 13.00419 59 LEU C CA 1
ATOM 2365 C C . LEU C 1 62 ? 17.56400 -19.23700 25.63500 1.000 12.94874 59 LEU C C 1
ATOM 2366 O O . LEU C 1 62 ? 17.88700 -18.89900 26.78400 1.000 13.40317 59 LEU C O 1
ATOM 2371 N N . VAL C 1 63 ? 17.38600 -20.52000 25.30100 1.000 14.98136 60 VAL C N 1
ATOM 2372 C CA . VAL C 1 63 ? 17.74500 -21.57300 26.24300 1.000 13.74913 60 VAL C CA 1
ATOM 2373 C C . VAL C 1 63 ? 19.22300 -21.46700 26.61600 1.000 15.07834 60 VAL C C 1
ATOM 2374 O O . VAL C 1 63 ? 19.58900 -21.51600 27.79700 1.000 14.15026 60 VAL C O 1
ATOM 2378 N N . ASN C 1 64 ? 20.09200 -21.31000 25.61400 1.000 15.24480 61 ASN C N 1
ATOM 2379 C CA . ASN C 1 64 ? 21.52400 -21.17800 25.88600 1.000 18.20985 61 ASN C CA 1
ATOM 2380 C C . ASN C 1 64 ? 21.79900 -19.98600 26.79600 1.000 17.00318 61 ASN C C 1
ATOM 2381 O O . ASN C 1 64 ? 22.53900 -20.10000 27.78200 1.000 17.39669 61 ASN C O 1
ATOM 2386 N N . MET C 1 65 ? 21.20200 -18.83200 26.47900 1.000 14.25155 62 MET C N 1
ATOM 2387 C CA . MET C 1 65 ? 21.35800 -17.65600 27.33200 1.000 14.63515 62 MET C CA 1
ATOM 2388 C C . MET C 1 65 ? 20.92400 -17.94600 28.76400 1.000 15.51001 62 MET C C 1
ATOM 2389 O O . MET C 1 65 ? 21.57700 -17.50400 29.72200 1.000 14.78138 62 MET C O 1
ATOM 2394 N N . GLY C 1 66 ? 19.82900 -18.69200 28.93300 1.000 16.14067 63 GLY C N 1
ATOM 2395 C CA . GLY C 1 66 ? 19.37900 -19.02000 30.27700 1.000 15.35019 63 GLY C CA 1
ATOM 2396 C C . GLY C 1 66 ? 20.38100 -19.84700 31.06900 1.000 15.24608 63 GLY C C 1
ATOM 2397 O O . GLY C 1 66 ? 20.49100 -19.69300 32.28900 1.000 17.16478 63 GLY C O 1
ATOM 2398 N N . GLU C 1 67 ? 21.11800 -20.74100 30.39800 1.000 15.65557 64 GLU C N 1
ATOM 2399 C CA . GLU C 1 67 ? 22.11600 -21.54800 31.10300 1.000 16.32257 64 GLU C CA 1
ATOM 2400 C C . GLU C 1 67 ? 23.30400 -20.69600 31.53000 1.000 14.18521 64 GLU C C 1
ATOM 2401 O O . GLU C 1 67 ? 23.88200 -20.92300 32.59700 1.000 13.40364 64 GLU C O 1
ATOM 2407 N N . ILE C 1 68 ? 23.69200 -19.72800 30.69800 1.000 12.86941 65 ILE C N 1
ATOM 2408 C CA . ILE C 1 68 ? 24.74000 -18.79600 31.09700 1.000 11.69625 65 ILE C CA 1
ATOM 2409 C C . ILE C 1 68 ? 24.27400 -17.95500 32.27600 1.000 11.99716 65 ILE C C 1
ATOM 2410 O O . ILE C 1 68 ? 25.02600 -17.74100 33.23600 1.000 12.94796 65 ILE C O 1
ATOM 2415 N N . LEU C 1 69 ? 23.02900 -17.46200 32.22100 1.000 13.78993 66 LEU C N 1
ATOM 2416 C CA . LEU C 1 69 ? 22.46500 -16.73000 33.35100 1.000 13.42620 66 LEU C CA 1
ATOM 2417 C C . LEU C 1 69 ? 22.53000 -17.55400 34.63000 1.000 14.06707 66 LEU C C 1
ATOM 2418 O O . LEU C 1 69 ? 22.93900 -17.04200 35.68500 1.000 13.29655 66 LEU C O 1
ATOM 2423 N N . LYS C 1 70 ? 22.16900 -18.84000 34.54600 1.000 14.55215 67 LYS C N 1
ATOM 2424 C CA . LYS C 1 70 ? 22.20700 -19.71100 35.72100 1.000 17.09496 67 LYS C CA 1
ATOM 2425 C C . LYS C 1 70 ? 23.61300 -19.81200 36.29300 1.000 17.26294 67 LYS C C 1
ATOM 2426 O O . LYS C 1 70 ? 23.79200 -19.88800 37.51700 1.000 18.99275 67 LYS C O 1
ATOM 2432 N N . ALA C 1 71 ? 24.62200 -19.87200 35.42600 1.000 15.94623 68 ALA C N 1
ATOM 2433 C CA . ALA C 1 71 ? 25.99100 -19.97300 35.91900 1.000 16.18146 68 ALA C CA 1
ATOM 2434 C C . ALA C 1 71 ? 26.38300 -18.74100 36.72600 1.000 16.89887 68 ALA C C 1
ATOM 2435 O O . ALA C 1 71 ? 27.25100 -18.82800 37.60000 1.000 16.65496 68 ALA C O 1
ATOM 2437 N N . ALA C 1 72 ? 25.75700 -17.59400 36.45400 1.000 15.31825 69 ALA C N 1
ATOM 2438 C CA . ALA C 1 72 ? 26.00100 -16.37100 37.20900 1.000 14.08232 69 ALA C CA 1
ATOM 2439 C C . ALA C 1 72 ? 25.03800 -16.19100 38.37300 1.000 16.52364 69 ALA C C 1
ATOM 2440 O O . ALA C 1 72 ? 24.99500 -15.10400 38.96700 1.000 15.07569 69 ALA C O 1
ATOM 2442 N N . GLY C 1 73 ? 24.25700 -17.21600 38.69800 1.000 17.24652 70 GLY C N 1
ATOM 2443 C CA . GLY C 1 73 ? 23.27200 -17.08600 39.75600 1.000 17.91498 70 GLY C CA 1
ATOM 2444 C C . GLY C 1 73 ? 22.04500 -16.29300 39.36600 1.000 18.53136 70 GLY C C 1
ATOM 2445 O O . GLY C 1 73 ? 21.31900 -15.81900 40.24800 1.000 18.89303 70 GLY C O 1
ATOM 2446 N N . CYS C 1 74 ? 21.79900 -16.12600 38.06800 1.000 16.99642 71 CYS C N 1
ATOM 2447 C CA . CYS C 1 74 ? 20.71300 -15.30600 37.55100 1.000 18.83343 71 CYS C CA 1
ATOM 2448 C C . CYS C 1 74 ? 19.67600 -16.15300 36.82100 1.000 18.68480 71 CYS C C 1
ATOM 2449 O O . CYS C 1 74 ? 19.84600 -17.35800 36.59700 1.000 19.29845 71 CYS C O 1
ATOM 2452 N N . GLY C 1 75 ? 18.57500 -15.48900 36.46300 1.000 16.72956 72 GLY C N 1
ATOM 2453 C CA . GLY C 1 75 ? 17.53900 -16.06000 35.62800 1.000 16.77620 72 GLY C CA 1
ATOM 2454 C C . GLY C 1 75 ? 17.11800 -15.05400 34.57600 1.000 17.33503 72 GLY C C 1
ATOM 2455 O O . GLY C 1 75 ? 17.71700 -13.97600 34.46900 1.000 18.30847 72 GLY C O 1
ATOM 2456 N N . TYR C 1 76 ? 16.07800 -15.38000 33.80600 1.000 15.59407 73 TYR C N 1
ATOM 2457 C CA . TYR C 1 76 ? 15.64300 -14.47300 32.74600 1.000 15.18417 73 TYR C CA 1
ATOM 2458 C C . TYR C 1 76 ? 15.18400 -13.13400 33.29900 1.000 16.12920 73 TYR C C 1
ATOM 2459 O O . TYR C 1 76 ? 15.29500 -12.11200 32.60900 1.000 15.58259 73 TYR C O 1
ATOM 2468 N N . ASP C 1 77 ? 14.68300 -13.11200 34.54200 1.000 18.67180 74 ASP C N 1
ATOM 2469 C CA A ASP C 1 77 ? 14.24300 -11.87000 35.17100 0.300 18.93347 74 ASP C CA 1
ATOM 2470 C CA B ASP C 1 77 ? 14.23600 -11.85300 35.12000 0.700 19.16985 74 ASP C CA 1
ATOM 2471 C C . ASP C 1 77 ? 15.38400 -10.87900 35.36600 1.000 18.33548 74 ASP C C 1
ATOM 2472 O O . ASP C 1 77 ? 15.13100 -9.67700 35.52300 1.000 18.33154 74 ASP C O 1
ATOM 2481 N N . ASN C 1 78 ? 16.63100 -11.35700 35.39300 1.000 16.29501 75 ASN C N 1
ATOM 2482 C CA . ASN C 1 78 ? 17.76900 -10.46000 35.56800 1.000 14.13554 75 ASN C CA 1
ATOM 2483 C C . ASN C 1 78 ? 18.13800 -9.70800 34.29300 1.000 14.17230 75 ASN C C 1
ATOM 2484 O O . ASN C 1 78 ? 18.91300 -8.75100 34.36500 1.000 13.49544 75 ASN C O 1
ATOM 2489 N N . VAL C 1 79 ? 17.60100 -10.10500 33.13900 1.000 12.18506 76 VAL C N 1
ATOM 2490 C CA . VAL C 1 79 ? 17.97200 -9.45200 31.88400 1.000 12.02462 76 VAL C CA 1
ATOM 2491 C C . VAL C 1 79 ? 17.33400 -8.06800 31.82200 1.000 14.00138 76 VAL C C 1
ATOM 2492 O O . VAL C 1 79 ? 16.12900 -7.90900 32.06400 1.000 16.55221 76 VAL C O 1
ATOM 2496 N N . VAL C 1 80 ? 18.14100 -7.05600 31.49900 1.000 13.44929 77 VAL C N 1
ATOM 2497 C CA . VAL C 1 80 ? 17.64900 -5.68700 31.39600 1.000 11.59467 77 VAL C CA 1
ATOM 2498 C C . VAL C 1 80 ? 17.65100 -5.14700 29.96700 1.000 11.61120 77 VAL C C 1
ATOM 2499 O O . VAL C 1 80 ? 16.94800 -4.16100 29.69500 1.000 12.49563 77 VAL C O 1
ATOM 2503 N N . LYS C 1 81 ? 18.40400 -5.75800 29.05100 1.000 12.42901 78 LYS C N 1
ATOM 2504 C CA . LYS C 1 81 ? 18.45800 -5.27700 27.68000 1.000 12.77520 78 LYS C CA 1
ATOM 2505 C C . LYS C 1 81 ? 18.87200 -6.44400 26.79500 1.000 11.89361 78 LYS C C 1
ATOM 2506 O O . LYS C 1 81 ? 19.76000 -7.22300 27.16300 1.000 13.11812 78 LYS C O 1
ATOM 2512 N N . THR C 1 82 ? 18.20900 -6.59100 25.65500 1.000 10.66956 79 THR C N 1
ATOM 2513 C CA . THR C 1 82 ? 18.67300 -7.53800 24.65000 1.000 10.17890 79 THR C CA 1
ATOM 2514 C C . THR C 1 82 ? 18.74200 -6.84600 23.29900 1.000 10.84189 79 THR C C 1
ATOM 2515 O O . THR C 1 82 ? 18.15400 -5.78500 23.08600 1.000 12.57962 79 THR C O 1
ATOM 2519 N N . THR C 1 83 ? 19.48300 -7.47000 22.38400 1.000 9.55810 80 THR C N 1
ATOM 2520 C CA . THR C 1 83 ? 19.50000 -7.06000 20.98900 1.000 10.95920 80 THR C CA 1
ATOM 2521 C C . THR C 1 83 ? 19.21600 -8.29700 20.15500 1.000 11.10897 80 THR C C 1
ATOM 2522 O O . THR C 1 83 ? 19.91900 -9.31100 20.28300 1.000 11.81584 80 THR C O 1
ATOM 2526 N N . VAL C 1 84 ? 18.20200 -8.21700 19.29900 1.000 10.38608 81 VAL C N 1
ATOM 2527 C CA . VAL C 1 84 ? 17.79500 -9.33800 18.45800 1.000 10.97924 81 VAL C CA 1
ATOM 2528 C C . VAL C 1 84 ? 18.29600 -9.06900 17.04400 1.000 12.55673 81 VAL C C 1
ATOM 2529 O O . VAL C 1 84 ? 17.83600 -8.12800 16.38300 1.000 12.91155 81 VAL C O 1
ATOM 2533 N N . LEU C 1 85 ? 19.23300 -9.90200 16.57900 1.000 10.96842 82 LEU C N 1
ATOM 2534 C CA . LEU C 1 85 ? 19.84000 -9.78200 15.25700 1.000 11.24341 82 LEU C CA 1
ATOM 2535 C C . LEU C 1 85 ? 19.19900 -10.83400 14.36000 1.000 11.21471 82 LEU C C 1
ATOM 2536 O O . LEU C 1 85 ? 19.24900 -12.02800 14.66900 1.000 13.69524 82 LEU C O 1
ATOM 2541 N N . LEU C 1 86 ? 18.59600 -10.40100 13.25500 1.000 12.59903 83 LEU C N 1
ATOM 2542 C CA . LEU C 1 86 ? 17.83800 -11.29000 12.38700 1.000 12.47485 83 LEU C CA 1
ATOM 2543 C C . LEU C 1 86 ? 18.49200 -11.42300 11.01900 1.000 13.52744 83 LEU C C 1
ATOM 2544 O O . LEU C 1 86 ? 18.99100 -10.44300 10.46100 1.000 13.03610 83 LEU C O 1
ATOM 2549 N N . ALA C 1 87 ? 18.44900 -12.64500 10.47000 1.000 14.69451 84 ALA C N 1
ATOM 2550 C CA . ALA C 1 87 ? 18.79000 -12.84200 9.06600 1.000 15.89502 84 ALA C CA 1
ATOM 2551 C C . ALA C 1 87 ? 17.70100 -12.33400 8.12900 1.000 15.94428 84 ALA C C 1
ATOM 2552 O O . ALA C 1 87 ? 17.99900 -12.03700 6.96800 1.000 15.09614 84 ALA C O 1
ATOM 2554 N N . ASP C 1 88 ? 16.46500 -12.19400 8.61400 1.000 17.56360 85 ASP C N 1
ATOM 2555 C CA . ASP C 1 88 ? 15.34300 -11.77600 7.77400 1.000 18.16669 85 ASP C CA 1
ATOM 2556 C C . ASP C 1 88 ? 14.32800 -11.04700 8.64300 1.000 18.39900 85 ASP C C 1
ATOM 2557 O O . ASP C 1 88 ? 13.73700 -11.65000 9.54500 1.000 19.31251 85 ASP C O 1
ATOM 2562 N N . MET C 1 89 ? 14.12400 -9.75200 8.36700 1.000 17.34856 86 MET C N 1
ATOM 2563 C CA . MET C 1 89 ? 13.16900 -8.95800 9.13900 1.000 18.89288 86 MET C CA 1
ATOM 2564 C C . MET C 1 89 ? 11.74500 -9.48700 9.01700 1.000 21.38546 86 MET C C 1
ATOM 2565 O O . MET C 1 89 ? 10.92300 -9.23100 9.90400 1.000 22.13277 86 MET C O 1
ATOM 2570 N N . ASN C 1 90 ? 11.43000 -10.21900 7.94900 1.000 20.92741 87 ASN C N 1
ATOM 2571 C CA . ASN C 1 90 ? 10.09600 -10.79900 7.86900 1.000 23.01760 87 ASN C CA 1
ATOM 2572 C C . ASN C 1 90 ? 9.84100 -11.83700 8.95500 1.000 21.16060 87 ASN C C 1
ATOM 2573 O O . ASN C 1 90 ? 8.68800 -12.24900 9.12800 1.000 21.00838 87 ASN C O 1
ATOM 2578 N N . ASP C 1 91 ? 10.87700 -12.24700 9.69400 1.000 20.03179 88 ASP C N 1
ATOM 2579 C CA . ASP C 1 91 ? 10.75100 -13.18500 10.80300 1.000 18.07201 88 ASP C CA 1
ATOM 2580 C C . ASP C 1 91 ? 10.42400 -12.50000 12.12600 1.000 18.87151 88 ASP C C 1
ATOM 2581 O O . ASP C 1 91 ? 10.37700 -13.17400 13.16000 1.000 20.39936 88 ASP C O 1
ATOM 2586 N N . PHE C 1 92 ? 10.18200 -11.18400 12.10000 1.000 17.89177 89 PHE C N 1
ATOM 2587 C CA . PHE C 1 92 ? 10.03200 -10.38500 13.31900 1.000 16.19459 89 PHE C CA 1
ATOM 2588 C C . PHE C 1 92 ? 8.94800 -10.94500 14.24300 1.000 15.93297 89 PHE C C 1
ATOM 2589 O O . PHE C 1 92 ? 9.20300 -11.20300 15.42700 1.000 15.39476 89 PHE C O 1
ATOM 2597 N N . VAL C 1 93 ? 7.73300 -11.13700 13.72600 1.000 14.72778 90 VAL C N 1
ATOM 2598 C CA . VAL C 1 93 ? 6.65500 -11.65500 14.56800 1.000 15.69381 90 VAL C CA 1
ATOM 2599 C C . VAL C 1 93 ? 6.98200 -13.06000 15.06200 1.000 16.86808 90 VAL C C 1
ATOM 2600 O O . VAL C 1 93 ? 6.77700 -13.38000 16.24300 1.000 15.57302 90 VAL C O 1
ATOM 2604 N N . ASN C 1 94 ? 7.48800 -13.92400 14.16800 1.000 15.71414 91 ASN C N 1
ATOM 2605 C CA . ASN C 1 94 ? 7.80700 -15.29100 14.57200 1.000 16.14347 91 ASN C CA 1
ATOM 2606 C C . ASN C 1 94 ? 8.80600 -15.29500 15.72000 1.000 16.17012 91 ASN C C 1
ATOM 2607 O O . ASN C 1 94 ? 8.68500 -16.09200 16.66000 1.000 16.02978 91 ASN C O 1
ATOM 2612 N N . VAL C 1 95 ? 9.81800 -14.42700 15.64900 1.000 17.74362 92 VAL C N 1
ATOM 2613 C CA . VAL C 1 95 ? 10.82200 -14.39800 16.70500 1.000 15.23400 92 VAL C CA 1
ATOM 2614 C C . VAL C 1 95 ? 10.24700 -13.78100 17.97300 1.000 15.50252 92 VAL C C 1
ATOM 2615 O O . VAL C 1 95 ? 10.48000 -14.29100 19.07600 1.000 16.37452 92 VAL C O 1
ATOM 2619 N N . ASN C 1 96 ? 9.46800 -12.69100 17.84300 1.000 15.27391 93 ASN C N 1
ATOM 2620 C CA . ASN C 1 96 ? 8.79100 -12.12600 19.01000 1.000 14.22576 93 ASN C CA 1
ATOM 2621 C C . ASN C 1 96 ? 7.96500 -13.18800 19.71900 1.000 15.90040 93 ASN C C 1
ATOM 2622 O O . ASN C 1 96 ? 7.90900 -13.22900 20.95500 1.000 15.45703 93 ASN C O 1
ATOM 2627 N N . ASP C 1 97 ? 7.29600 -14.04600 18.94200 1.000 15.33680 94 ASP C N 1
ATOM 2628 C CA . ASP C 1 97 ? 6.40900 -15.05900 19.50700 1.000 16.72837 94 ASP C CA 1
ATOM 2629 C C . ASP C 1 97 ? 7.16700 -16.10400 20.33000 1.000 17.65313 94 ASP C C 1
ATOM 2630 O O . ASP C 1 97 ? 6.59800 -16.68600 21.25900 1.000 19.95490 94 ASP C O 1
ATOM 2635 N N . VAL C 1 98 ? 8.43500 -16.36600 20.00200 1.000 16.43596 95 VAL C N 1
ATOM 2636 C CA . VAL C 1 98 ? 9.26000 -17.22900 20.85000 1.000 15.74651 95 VAL C CA 1
ATOM 2637 C C . VAL C 1 98 ? 9.84600 -16.42300 22.00300 1.000 14.83561 95 VAL C C 1
ATOM 2638 O O . VAL C 1 98 ? 9.83300 -16.86100 23.16200 1.000 16.05015 95 VAL C O 1
ATOM 2642 N N . TYR C 1 99 ? 10.36200 -15.23500 21.69200 1.000 14.34287 96 TYR C N 1
ATOM 2643 C CA . TYR C 1 99 ? 11.03100 -14.38800 22.67200 1.000 14.67156 96 TYR C CA 1
ATOM 2644 C C . TYR C 1 99 ? 10.13700 -14.12800 23.88000 1.000 17.04264 96 TYR C C 1
ATOM 2645 O O . TYR C 1 99 ? 10.57700 -14.25000 25.03000 1.000 17.38908 96 TYR C O 1
ATOM 2654 N N . LYS C 1 100 ? 8.86900 -13.78400 23.63800 1.000 18.30675 97 LYS C N 1
ATOM 2655 C CA . LYS C 1 100 ? 7.97700 -13.41000 24.73400 1.000 18.32734 97 LYS C CA 1
ATOM 2656 C C . LYS C 1 100 ? 7.66300 -14.56800 25.67200 1.000 19.35432 97 LYS C C 1
ATOM 2657 O O . LYS C 1 100 ? 7.18800 -14.32500 26.78600 1.000 22.48687 97 LYS C O 1
ATOM 2663 N N . THR C 1 101 ? 7.90200 -15.82000 25.26100 1.000 17.50198 98 THR C N 1
ATOM 2664 C CA . THR C 1 101 ? 7.68800 -16.93400 26.17900 1.000 18.39514 98 THR C CA 1
ATOM 2665 C C . THR C 1 101 ? 8.75300 -17.01900 27.26700 1.000 18.28865 98 THR C C 1
ATOM 2666 O O . THR C 1 101 ? 8.55600 -17.75600 28.24000 1.000 20.87842 98 THR C O 1
ATOM 2670 N N . PHE C 1 102 ? 9.86600 -16.29400 27.13500 1.000 16.41758 99 PHE C N 1
ATOM 2671 C CA . PHE C 1 102 ? 10.93000 -16.34000 28.12700 1.000 15.20978 99 PHE C CA 1
ATOM 2672 C C . PHE C 1 102 ? 10.84800 -15.21100 29.14100 1.000 18.76936 99 PHE C C 1
ATOM 2673 O O . PHE C 1 102 ? 11.45600 -15.32200 30.21300 1.000 19.45658 99 PHE C O 1
ATOM 2681 N N . PHE C 1 103 ? 10.06900 -14.16500 28.84900 1.000 21.74891 100 PHE C N 1
ATOM 2682 C CA . PHE C 1 103 ? 9.84700 -13.02800 29.73800 1.000 24.42413 100 PHE C CA 1
ATOM 2683 C C . PHE C 1 103 ? 8.34800 -12.81100 29.91800 1.000 28.73784 100 PHE C C 1
ATOM 2684 O O . PHE C 1 103 ? 7.60700 -12.69800 28.93800 1.000 32.86642 100 PHE C O 1
ATOM 2692 N N . SER C 1 104 ? 7.89700 -12.75000 31.16700 1.000 30.17306 101 SER C N 1
ATOM 2693 C CA . SER C 1 104 ? 6.47200 -12.62500 31.43900 1.000 31.94714 101 SER C CA 1
ATOM 2694 C C . SER C 1 104 ? 6.04900 -11.23400 31.88100 1.000 31.42199 101 SER C C 1
ATOM 2695 O O . SER C 1 104 ? 4.86400 -10.90100 31.77400 1.000 33.33377 101 SER C O 1
ATOM 2698 N N . LYS C 1 105 ? 6.97900 -10.42500 32.36800 1.000 28.44859 102 LYS C N 1
ATOM 2699 C CA . LYS C 1 105 ? 6.69300 -9.08700 32.86100 1.000 26.68368 102 LYS C CA 1
ATOM 2700 C C . LYS C 1 105 ? 8.04100 -8.42200 33.07000 1.000 23.51119 102 LYS C C 1
ATOM 2701 O O . LYS C 1 105 ? 9.08800 -9.07100 32.97600 1.000 24.21260 102 LYS C O 1
ATOM 2707 N N . ASN C 1 106 ? 8.00900 -7.12200 33.35600 1.000 21.84780 103 ASN C N 1
ATOM 2708 C CA . ASN C 1 106 ? 9.23500 -6.38500 33.64700 1.000 22.87154 103 ASN C CA 1
ATOM 2709 C C . ASN C 1 106 ? 10.26300 -6.62700 32.54400 1.000 20.04551 103 ASN C C 1
ATOM 2710 O O . ASN C 1 106 ? 11.40200 -7.03200 32.79700 1.000 19.19293 103 ASN C O 1
ATOM 2715 N N . PHE C 1 107 ? 9.82800 -6.40400 31.30200 1.000 17.23902 104 PHE C N 1
ATOM 2716 C CA . PHE C 1 107 ? 10.55500 -6.87900 30.13500 1.000 16.57798 104 PHE C CA 1
ATOM 2717 C C . PHE C 1 107 ? 11.86100 -6.11900 29.92800 1.000 16.29914 104 PHE C C 1
ATOM 2718 O O . PHE C 1 107 ? 11.97400 -4.94000 30.27900 1.000 17.84729 104 PHE C O 1
ATOM 2726 N N . PRO C 1 108 ? 12.85900 -6.77000 29.33700 1.000 13.62086 105 PRO C N 1
ATOM 2727 C CA . PRO C 1 108 ? 14.07600 -6.04400 28.96300 1.000 14.18782 105 PRO C CA 1
ATOM 2728 C C . PRO C 1 108 ? 13.77200 -4.94100 27.95900 1.000 13.19063 105 PRO C C 1
ATOM 2729 O O . PRO C 1 108 ? 12.81900 -5.01900 27.17600 1.000 14.55256 105 PRO C O 1
ATOM 2733 N N . ALA C 1 109 ? 14.59100 -3.89400 27.99600 1.000 12.23720 106 ALA C N 1
ATOM 2734 C CA . ALA C 1 109 ? 14.65800 -3.01500 26.84500 1.000 11.90942 106 ALA C CA 1
ATOM 2735 C C . ALA C 1 109 ? 15.18100 -3.82900 25.66500 1.000 12.96364 106 ALA C C 1
ATOM 2736 O O . ALA C 1 109 ? 15.79800 -4.88600 25.83900 1.000 15.06295 106 ALA C O 1
ATOM 2738 N N . ARG C 1 110 ? 14.94200 -3.33600 24.44900 1.000 12.09766 107 ARG C N 1
ATOM 2739 C CA . ARG C 1 110 ? 15.29700 -4.16100 23.30300 1.000 11.71849 107 ARG C CA 1
ATOM 2740 C C . ARG C 1 110 ? 15.58000 -3.31000 22.07200 1.000 11.81226 107 ARG C C 1
ATOM 2741 O O . ARG C 1 110 ? 15.00800 -2.23000 21.89100 1.000 12.09685 107 ARG C O 1
ATOM 2749 N N . ALA C 1 111 ? 16.47600 -3.82500 21.22200 1.000 11.50669 108 ALA C N 1
ATOM 2750 C CA . ALA C 1 111 ? 16.64500 -3.35500 19.85300 1.000 11.16366 108 ALA C CA 1
ATOM 2751 C C . ALA C 1 111 ? 16.59900 -4.58400 18.95200 1.000 12.18936 108 ALA C C 1
ATOM 2752 O O . ALA C 1 111 ? 16.90800 -5.69500 19.38500 1.000 12.91704 108 ALA C O 1
ATOM 2754 N N . ALA C 1 112 ? 16.19800 -4.38500 17.69500 1.000 11.03941 109 ALA C N 1
ATOM 2755 C CA . ALA C 1 112 ? 16.07600 -5.49200 16.76100 1.000 12.56864 109 ALA C CA 1
ATOM 2756 C C . ALA C 1 112 ? 16.31100 -4.95000 15.36100 1.000 12.61598 109 ALA C C 1
ATOM 2757 O O . ALA C 1 112 ? 15.87800 -3.84100 15.05000 1.000 15.03086 109 ALA C O 1
ATOM 2759 N N . TYR C 1 113 ? 17.01000 -5.72200 14.53100 1.000 10.78293 110 TYR C N 1
ATOM 2760 C CA . TYR C 1 113 ? 17.27500 -5.30000 13.15500 1.000 11.39028 110 TYR C CA 1
ATOM 2761 C C . TYR C 1 113 ? 17.77100 -6.50700 12.37300 1.000 11.84829 110 TYR C C 1
ATOM 2762 O O . TYR C 1 113 ? 18.21800 -7.49700 12.95500 1.000 13.36646 110 TYR C O 1
ATOM 2771 N N . GLN C 1 114 ? 17.66800 -6.41600 11.04500 1.000 11.95955 111 GLN C N 1
ATOM 2772 C CA . GLN C 1 114 ? 18.15300 -7.45500 10.14700 1.000 12.90430 111 GLN C CA 1
ATOM 2773 C C . GLN C 1 114 ? 19.58300 -7.14000 9.72700 1.000 12.94598 111 GLN C C 1
ATOM 2774 O O . GLN C 1 114 ? 19.86500 -6.03600 9.23600 1.000 14.86258 111 GLN C O 1
ATOM 2780 N N . VAL C 1 115 ? 20.47000 -8.10800 9.91700 1.000 11.07550 112 VAL C N 1
ATOM 2781 C CA . VAL C 1 115 ? 21.85400 -8.01000 9.48600 1.000 13.44280 112 VAL C CA 1
ATOM 2782 C C . VAL C 1 115 ? 22.02900 -8.78900 8.18500 1.000 13.94584 112 VAL C C 1
ATOM 2783 O O . VAL C 1 115 ? 21.12100 -9.46300 7.71000 1.000 15.61979 112 VAL C O 1
ATOM 2787 N N . VAL C 1 116 ? 23.22600 -8.71700 7.61100 1.000 13.31016 113 VAL C N 1
ATOM 2788 C CA . VAL C 1 116 ? 23.46500 -9.45000 6.36900 1.000 13.06240 113 VAL C CA 1
ATOM 2789 C C . VAL C 1 116 ? 23.72800 -10.92400 6.64400 1.000 12.19959 113 VAL C C 1
ATOM 2790 O O . VAL C 1 116 ? 23.20700 -11.80100 5.94500 1.000 14.93385 113 VAL C O 1
ATOM 2794 N N . ALA C 1 117 ? 24.55400 -11.21900 7.64400 1.000 12.83303 114 ALA C N 1
ATOM 2795 C CA . ALA C 1 117 ? 24.92200 -12.59700 7.92100 1.000 13.03387 114 ALA C CA 1
ATOM 2796 C C . ALA C 1 117 ? 25.36800 -12.70600 9.37100 1.000 14.57259 114 ALA C C 1
ATOM 2797 O O . ALA C 1 117 ? 25.90000 -11.75200 9.94600 1.000 13.23925 114 ALA C O 1
ATOM 2799 N N . LEU C 1 118 ? 25.14900 -13.88500 9.94100 1.000 13.31180 115 LEU C N 1
ATOM 2800 C CA . LEU C 1 118 ? 25.56600 -14.23400 11.28900 1.000 12.60043 115 LEU C CA 1
ATOM 2801 C C . LEU C 1 118 ? 26.54500 -15.39900 11.22800 1.000 12.79496 115 LEU C C 1
ATOM 2802 O O . LEU C 1 118 ? 26.62000 -16.10700 10.21100 1.000 14.04964 115 LEU C O 1
ATOM 2807 N N . PRO C 1 119 ? 27.32900 -15.62400 12.28300 1.000 14.12541 116 PRO C N 1
ATOM 2808 C CA . PRO C 1 119 ? 28.22100 -16.79000 12.28300 1.000 16.44937 116 PRO C CA 1
ATOM 2809 C C . PRO C 1 119 ? 27.42900 -18.07500 12.11100 1.000 16.95758 116 PRO C C 1
ATOM 2810 O O . PRO C 1 119 ? 26.26700 -18.17100 12.51900 1.000 15.35561 116 PRO C O 1
ATOM 2814 N N . ARG C 1 120 ? 28.07400 -19.06200 11.48900 0.810 17.97845 117 ARG C N 1
ATOM 2815 C CA . ARG C 1 120 ? 27.52400 -20.40100 11.30200 1.000 21.92877 117 ARG C CA 1
ATOM 2816 C C . ARG C 1 120 ? 26.27800 -20.41600 10.42800 0.940 21.17448 117 ARG C C 1
ATOM 2817 O O . ARG C 1 120 ? 25.56500 -21.42600 10.39200 0.810 21.32048 117 ARG C O 1
ATOM 2825 N N . GLY C 1 121 ? 25.99300 -19.32800 9.71800 1.000 21.02413 118 GLY C N 1
ATOM 2826 C CA . GLY C 1 121 ? 24.77600 -19.26800 8.94200 1.000 20.26572 118 GLY C CA 1
ATOM 2827 C C . GLY C 1 121 ? 23.52900 -19.15900 9.78300 1.000 19.10131 118 GLY C C 1
ATOM 2828 O O . GLY C 1 121 ? 22.43300 -19.45100 9.29500 1.000 20.94494 118 GLY C O 1
ATOM 2829 N N . GLY C 1 122 ? 23.66200 -18.74100 11.03900 1.000 16.66147 119 GLY C N 1
ATOM 2830 C CA . GLY C 1 122 ? 22.50300 -18.67800 11.90800 1.000 15.70258 119 GLY C CA 1
ATOM 2831 C C . GLY C 1 122 ? 21.46500 -17.69300 11.40100 1.000 15.04254 119 GLY C C 1
ATOM 2832 O O . GLY C 1 122 ? 21.77500 -16.71100 10.72000 1.000 15.33630 119 GLY C O 1
ATOM 2833 N N . LEU C 1 123 ? 20.20800 -17.96400 11.74000 1.000 13.76965 120 LEU C N 1
ATOM 2834 C CA . LEU C 1 123 ? 19.10000 -17.12100 11.31400 1.000 13.99024 120 LEU C CA 1
ATOM 2835 C C . LEU C 1 123 ? 18.72400 -16.06600 12.34300 1.000 13.43558 120 LEU C C 1
ATOM 2836 O O . LEU C 1 123 ? 17.94200 -15.15900 12.02400 1.000 14.11798 120 LEU C O 1
ATOM 2841 N N . VAL C 1 124 ? 19.25300 -16.16900 13.56000 1.000 13.12223 121 VAL C N 1
ATOM 2842 C CA . VAL C 1 124 ? 18.93500 -15.24700 14.64300 1.000 11.61579 121 VAL C CA 1
ATOM 2843 C C . VAL C 1 124 ? 20.04400 -15.36200 15.67400 1.000 12.73578 121 VAL C C 1
ATOM 2844 O O . VAL C 1 124 ? 20.57900 -16.45100 15.91300 1.000 14.59897 121 VAL C O 1
ATOM 2848 N N . GLU C 1 125 ? 20.40900 -14.22300 16.25900 1.000 12.37276 122 GLU C N 1
ATOM 2849 C CA . GLU C 1 125 ? 21.39900 -14.14600 17.32400 1.000 13.09485 122 GLU C CA 1
ATOM 2850 C C . GLU C 1 125 ? 20.91100 -13.12700 18.34400 1.000 12.37501 122 GLU C C 1
ATOM 2851 O O . GLU C 1 125 ? 20.38900 -12.07300 17.97100 1.000 14.55222 122 GLU C O 1
ATOM 2857 N N . ILE C 1 126 ? 21.06200 -13.43800 19.63200 1.000 9.71496 123 ILE C N 1
ATOM 2858 C CA . ILE C 1 126 ? 20.54700 -12.56300 20.68300 1.000 10.97919 123 ILE C CA 1
ATOM 2859 C C . ILE C 1 126 ? 21.65100 -12.29100 21.69200 1.000 13.42596 123 ILE C C 1
ATOM 2860 O O . ILE C 1 126 ? 22.18300 -13.22600 22.30600 1.000 13.20443 123 ILE C O 1
ATOM 2865 N N . GLU C 1 127 ? 22.01000 -11.02000 21.85400 1.000 13.68189 124 GLU C N 1
ATOM 2866 C CA . GLU C 1 127 ? 22.91200 -10.63300 22.92900 1.000 13.99376 124 GLU C CA 1
ATOM 2867 C C . GLU C 1 127 ? 22.11800 -9.95900 24.03800 1.000 13.20859 124 GLU C C 1
ATOM 2868 O O . GLU C 1 127 ? 20.96200 -9.57100 23.85100 1.000 15.32137 124 GLU C O 1
ATOM 2874 N N . ALA C 1 128 ? 22.73000 -9.84900 25.21700 1.000 11.36943 125 ALA C N 1
ATOM 2875 C CA . ALA C 1 128 ? 21.97500 -9.33100 26.34900 1.000 10.26028 125 ALA C CA 1
ATOM 2876 C C . ALA C 1 128 ? 22.90000 -8.69800 27.37700 1.000 10.41873 125 ALA C C 1
ATOM 2877 O O . ALA C 1 128 ? 24.09900 -9.00600 27.45600 1.000 12.70503 125 ALA C O 1
ATOM 2879 N N . VAL C 1 129 ? 22.30000 -7.81800 28.18300 1.000 9.94624 126 VAL C N 1
ATOM 2880 C CA . VAL C 1 129 ? 22.87700 -7.31500 29.42100 1.000 10.56160 126 VAL C CA 1
ATOM 2881 C C . VAL C 1 129 ? 21.92900 -7.70800 30.54600 1.000 12.36199 126 VAL C C 1
ATOM 2882 O O . VAL C 1 129 ? 20.70500 -7.60400 30.39900 1.000 12.20413 126 VAL C O 1
ATOM 2886 N N . ALA C 1 130 ? 22.49300 -8.14600 31.66700 1.000 12.05452 127 ALA C N 1
ATOM 2887 C CA . ALA C 1 130 ? 21.72000 -8.49200 32.85000 1.000 12.06902 127 ALA C CA 1
ATOM 2888 C C . ALA C 1 130 ? 22.36300 -7.82900 34.05800 1.000 12.95973 127 ALA C C 1
ATOM 2889 O O . ALA C 1 130 ? 23.51500 -7.38700 34.01200 1.000 13.56310 127 ALA C O 1
ATOM 2891 N N . VAL C 1 131 ? 21.60900 -7.75400 35.15100 1.000 14.90537 128 VAL C N 1
ATOM 2892 C CA . VAL C 1 131 ? 22.11500 -7.20500 36.40600 1.000 15.49842 128 VAL C CA 1
ATOM 2893 C C . VAL C 1 131 ? 21.79200 -8.18700 37.51700 1.000 17.20820 128 VAL C C 1
ATOM 2894 O O . VAL C 1 131 ? 20.64900 -8.64700 37.63200 1.000 18.60793 128 VAL C O 1
ATOM 2898 N N . LEU C 1 132 ? 22.80000 -8.51700 38.32000 1.000 16.23163 129 LEU C N 1
ATOM 2899 C CA . LEU C 1 132 ? 22.63500 -9.49800 39.37600 1.000 17.78288 129 LEU C CA 1
ATOM 2900 C C . LEU C 1 132 ? 21.77700 -8.90700 40.48900 1.000 22.84528 129 LEU C C 1
ATOM 2901 O O . LEU C 1 132 ? 21.70400 -7.69000 40.67300 1.000 24.02021 129 LEU C O 1
ATOM 2906 N N . GLY C 1 133 ? 21.12200 -9.78800 41.23700 1.000 26.14954 130 GLY C N 1
ATOM 2907 C CA . GLY C 1 133 ? 20.28200 -9.37200 42.34600 1.000 27.90113 130 GLY C CA 1
ATOM 2908 C C . GLY C 1 133 ? 21.06200 -9.05400 43.60600 1.000 32.63810 130 GLY C C 1
ATOM 2909 O O . GLY C 1 133 ? 22.22600 -9.43100 43.73200 1.000 34.21982 130 GLY C O 1
ATOM 2910 N N . SER D 1 2 ? -22.63200 42.05400 15.29700 1.000 36.11037 -1 SER D N 1
ATOM 2911 C CA . SER D 1 2 ? -21.27900 41.73400 14.85200 1.000 34.82467 -1 SER D CA 1
ATOM 2912 C C . SER D 1 2 ? -21.27700 41.20100 13.42500 1.000 32.43873 -1 SER D C 1
ATOM 2913 O O . SER D 1 2 ? -21.97700 40.23500 13.11500 1.000 31.24125 -1 SER D O 1
ATOM 2916 N N . HIS D 1 3 ? -20.48400 41.82400 12.55500 1.000 30.27009 0 HIS D N 1
ATOM 2917 C CA . HIS D 1 3 ? -20.34300 41.31100 11.20100 1.000 28.508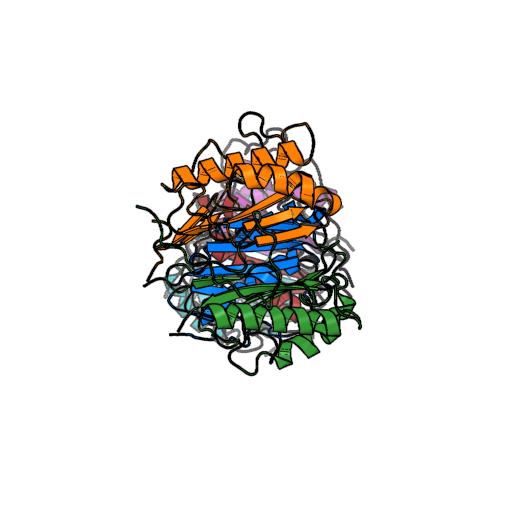08 0 HIS D CA 1
ATOM 2918 C C . HIS D 1 3 ? -19.66700 39.95000 11.24600 1.000 29.44302 0 HIS D C 1
ATOM 2919 O O . HIS D 1 3 ? -18.60600 39.78800 11.86000 1.000 29.30151 0 HIS D O 1
ATOM 2926 N N . MET D 1 4 ? -20.28400 38.96800 10.60600 1.000 29.73799 1 MET D N 1
ATOM 2927 C CA . MET D 1 4 ? -19.71300 37.63600 10.52800 1.000 30.32349 1 MET D CA 1
ATOM 2928 C C . MET D 1 4 ? -19.19600 37.38900 9.11600 1.000 28.60466 1 MET D C 1
ATOM 2929 O O . MET D 1 4 ? -19.87800 37.69500 8.12900 1.000 29.47239 1 MET D O 1
ATOM 2934 N N . ALA D 1 5 ? -17.97200 36.88500 9.03200 1.000 24.35423 2 ALA D N 1
ATOM 2935 C CA . ALA D 1 5 ? -17.35200 36.62700 7.74400 1.000 23.22017 2 ALA D CA 1
ATOM 2936 C C . ALA D 1 5 ? -17.97100 35.39000 7.10500 1.000 23.62011 2 ALA D C 1
ATOM 2937 O O . ALA D 1 5 ? -18.18200 34.37100 7.76500 1.000 25.24137 2 ALA D O 1
ATOM 2939 N N . ALA D 1 6 ? -18.27100 35.48700 5.81400 1.000 22.48913 3 ALA D N 1
ATOM 2940 C CA . ALA D 1 6 ? -18.80300 34.34800 5.06700 1.000 24.31189 3 ALA D CA 1
ATOM 2941 C C . ALA D 1 6 ? -17.65500 33.53600 4.46700 1.000 25.68177 3 ALA D C 1
ATOM 2942 O O . ALA D 1 6 ? -17.53900 33.36000 3.25300 1.000 26.51176 3 ALA D O 1
ATOM 2944 N N . VAL D 1 7 ? -16.78300 33.06600 5.35900 1.000 24.99164 4 VAL D N 1
ATOM 2945 C CA . VAL D 1 7 ? -15.62200 32.25600 5.00800 1.000 26.37315 4 VAL D CA 1
ATOM 2946 C C . VAL D 1 7 ? -15.61000 31.04200 5.92200 1.000 24.53564 4 VAL D C 1
ATOM 2947 O O . VAL D 1 7 ? -15.89800 31.15300 7.11900 1.000 25.75306 4 VAL D O 1
ATOM 2951 N N . GLN D 1 8 ? -15.29600 29.88100 5.35900 1.000 23.88816 5 GLN D N 1
ATOM 2952 C CA . GLN D 1 8 ? -15.02400 28.71400 6.18000 1.000 24.70777 5 GLN D CA 1
ATOM 2953 C C . GLN D 1 8 ? -13.59700 28.82400 6.69600 1.000 24.68971 5 GLN D C 1
ATOM 2954 O O . GLN D 1 8 ? -12.66400 29.03900 5.91700 1.000 27.52696 5 GLN D O 1
ATOM 2960 N N . LYS D 1 9 ? -13.43200 28.71600 8.00900 1.000 20.07511 6 LYS D N 1
ATOM 2961 C CA . LYS D 1 9 ? -12.12100 28.69000 8.63300 1.000 18.06420 6 LYS D CA 1
ATOM 2962 C C . LYS D 1 9 ? -11.83700 27.29400 9.16500 1.000 18.19801 6 LYS D C 1
ATOM 2963 O O . LYS D 1 9 ? -12.74700 26.50600 9.41800 1.000 19.29859 6 LYS D O 1
ATOM 2969 N N . LEU D 1 10 ? -10.55100 26.99800 9.32700 1.000 17.11890 7 LEU D N 1
ATOM 2970 C CA . LEU D 1 10 ? -10.09100 25.86700 10.11700 1.000 16.17072 7 LEU D CA 1
ATOM 2971 C C . LEU D 1 10 ? -9.18200 26.38900 11.21900 1.000 13.94430 7 LEU D C 1
ATOM 2972 O O . LEU D 1 10 ? -8.37300 27.29600 10.99400 1.000 13.80704 7 LEU D O 1
ATOM 2977 N N . PHE D 1 11 ? -9.30800 25.80100 12.40900 1.000 14.16915 8 PHE D N 1
ATOM 2978 C CA . PHE D 1 11 ? -8.43200 26.10900 13.53400 1.000 15.13979 8 PHE D CA 1
ATOM 2979 C C . PHE D 1 11 ? -7.70300 24.81800 13.88500 1.000 15.88619 8 PHE D C 1
ATOM 2980 O O . PHE D 1 11 ? -8.08500 24.12900 14.84100 1.000 17.46920 8 PHE D O 1
ATOM 2988 N N . PRO D 1 12 ? -6.68900 24.44300 13.10300 1.000 16.39983 9 PRO D N 1
ATOM 2989 C CA . PRO D 1 12 ? -5.94900 23.20400 13.38600 1.000 16.15487 9 PRO D CA 1
ATOM 2990 C C . PRO D 1 12 ? -5.42700 23.21500 14.81200 1.000 16.70571 9 PRO D C 1
ATOM 2991 O O . PRO D 1 12 ? -4.91400 24.22900 15.30000 1.000 18.78435 9 PRO D O 1
ATOM 2995 N N . TYR D 1 13 ? -5.56700 22.07300 15.48400 1.000 16.00878 10 TYR D N 1
ATOM 2996 C CA . TYR D 1 13 ? -5.16600 21.95500 16.87600 1.000 14.80729 10 TYR D CA 1
ATOM 2997 C C . TYR D 1 13 ? -4.40600 20.65500 17.10200 1.000 14.44874 10 TYR D C 1
ATOM 2998 O O . TYR D 1 13 ? -4.80600 19.59200 16.61600 1.000 15.00195 10 TYR D O 1
ATOM 3007 N N . THR D 1 14 ? -3.31700 20.74400 17.86900 1.000 13.74017 11 THR D N 1
ATOM 3008 C CA . THR D 1 14 ? -2.66500 19.54000 18.34200 1.000 15.80854 11 THR D CA 1
ATOM 3009 C C . THR D 1 14 ? -2.27100 19.72500 19.80400 1.000 13.46793 11 THR D C 1
ATOM 3010 O O . THR D 1 14 ? -1.72200 20.78400 20.16600 1.000 14.27247 11 THR D O 1
ATOM 3014 N N . PRO D 1 15 ? -2.55100 18.74000 20.66600 1.000 15.05458 12 PRO D N 1
ATOM 3015 C CA . PRO D 1 15 ? -2.06700 18.81900 22.05000 1.000 15.65278 12 PRO D CA 1
ATOM 3016 C C . PRO D 1 15 ? -0.57200 18.58300 22.18500 1.000 17.79706 12 PRO D C 1
ATOM 3017 O O . PRO D 1 15 ? -0.05500 18.63500 23.31000 1.000 18.00252 12 PRO D O 1
ATOM 3021 N N . ARG D 1 16 ? 0.13200 18.32100 21.08300 1.000 15.63420 13 ARG D N 1
ATOM 3022 C CA . ARG D 1 16 ? 1.58000 18.17900 21.09600 1.000 16.44267 13 ARG D CA 1
ATOM 3023 C C . ARG D 1 16 ? 2.30400 19.47900 20.73900 1.000 18.59932 13 ARG D C 1
ATOM 3024 O O . ARG D 1 16 ? 3.50500 19.45400 20.44800 1.000 23.90075 13 ARG D O 1
ATOM 3032 N N . ALA D 1 17 ? 1.60600 20.60600 20.75200 1.000 16.15993 14 ALA D N 1
ATOM 3033 C CA . ALA D 1 17 ? 2.22900 21.91300 20.62800 1.000 14.57073 14 ALA D CA 1
ATOM 3034 C C . ALA D 1 17 ? 1.55000 22.84100 21.62400 1.000 15.98516 14 ALA D C 1
ATOM 3035 O O . ALA D 1 17 ? 0.40400 22.59900 22.02200 1.000 16.11005 14 ALA D O 1
ATOM 3037 N N . PRO D 1 18 ? 2.23000 23.90800 22.03900 1.000 15.94072 15 PRO D N 1
ATOM 3038 C CA . PRO D 1 18 ? 1.63400 24.83600 23.01000 1.000 14.73852 15 PRO D CA 1
ATOM 3039 C C . PRO D 1 18 ? 0.50500 25.65500 22.40300 1.000 15.43393 15 PRO D C 1
ATOM 3040 O O . PRO D 1 18 ? 0.32400 25.74600 21.18500 1.000 14.08724 15 PRO D O 1
ATOM 3044 N N . ILE D 1 19 ? -0.25500 26.28400 23.30000 1.000 14.74813 16 ILE D N 1
ATOM 3045 C CA . ILE D 1 19 ? -1.27000 27.25800 22.92300 1.000 16.48145 16 ILE D CA 1
ATOM 3046 C C . ILE D 1 19 ? -1.50600 28.15800 24.12800 1.000 17.34374 16 ILE D C 1
ATOM 3047 O O . ILE D 1 19 ? -1.29100 27.75300 25.27500 1.000 19.86088 16 ILE D O 1
ATOM 3052 N N . ARG D 1 20 ? -1.93300 29.39600 23.86900 1.000 16.93233 17 ARG D N 1
ATOM 3053 C CA . ARG D 1 20 ? -2.48800 30.25400 24.91500 1.000 20.37087 17 ARG D CA 1
ATOM 3054 C C . ARG D 1 20 ? -3.99500 30.20200 24.70500 1.000 19.99188 17 ARG D C 1
ATOM 3055 O O . ARG D 1 20 ? -4.56800 31.01000 23.96800 1.000 18.73388 17 ARG D O 1
ATOM 3063 N N . GLN D 1 21 ? -4.62800 29.21700 25.34100 1.000 20.03098 18 GLN D N 1
ATOM 3064 C CA . GLN D 1 21 ? -6.05700 29.01100 25.17700 1.000 22.94071 18 GLN D CA 1
ATOM 3065 C C . GLN D 1 21 ? -6.79800 30.28700 25.54400 1.000 24.27304 18 GLN D C 1
ATOM 3066 O O . GLN D 1 21 ? -6.56100 30.88100 26.60000 1.000 26.88591 18 GLN D O 1
ATOM 3072 N N . GLY D 1 22 ? -7.67400 30.72300 24.65200 1.000 21.97503 19 GLY D N 1
ATOM 3073 C CA . GLY D 1 22 ? -8.43800 31.92700 24.89800 1.000 21.04760 19 GLY D CA 1
ATOM 3074 C C . GLY D 1 22 ? -7.77300 33.20800 24.44900 1.000 18.82412 19 GLY D C 1
ATOM 3075 O O . GLY D 1 22 ? -8.35600 34.28500 24.63600 1.000 19.05841 19 GLY D O 1
ATOM 3076 N N . ILE D 1 23 ? -6.57200 33.12700 23.88300 1.000 16.28173 20 ILE D N 1
ATOM 3077 C CA . ILE D 1 23 ? -5.86700 34.27700 23.32800 1.000 14.68808 20 ILE D CA 1
ATOM 3078 C C . ILE D 1 23 ? -5.58900 34.09800 21.83800 1.000 14.95152 20 ILE D C 1
ATOM 3079 O O . ILE D 1 23 ? -5.89000 34.98600 21.03000 1.000 14.46815 20 ILE D O 1
ATOM 3084 N N . TYR D 1 24 ? -4.99500 32.96500 21.45500 1.000 13.83211 21 TYR D N 1
ATOM 3085 C CA . TYR D 1 24 ? -4.73200 32.72000 20.04300 1.000 13.82989 21 TYR D CA 1
ATOM 3086 C C . TYR D 1 24 ? -4.98200 31.26100 19.68300 1.000 13.53343 21 TYR D C 1
ATOM 3087 O O . TYR D 1 24 ? -4.94700 30.37000 20.53400 1.000 14.23139 21 TYR D O 1
ATOM 3096 N N . SER D 1 25 ? -5.25800 31.03100 18.40300 1.000 11.92659 22 SER D N 1
ATOM 3097 C CA . SER D 1 25 ? -5.28700 29.68300 17.85900 1.000 12.06854 22 SER D CA 1
ATOM 3098 C C . SER D 1 25 ? -3.87800 29.30700 17.42000 1.000 12.96766 22 SER D C 1
ATOM 3099 O O . SER D 1 25 ? -3.06700 30.17700 17.08600 1.000 13.16291 22 SER D O 1
ATOM 3102 N N . GLN D 1 26 ? -3.57600 28.00600 17.43700 1.000 12.54758 23 GLN D N 1
ATOM 3103 C CA . GLN D 1 26 ? -2.26300 27.57300 16.96100 1.000 11.51836 23 GLN D CA 1
ATOM 3104 C C . GLN D 1 26 ? -2.06300 27.96400 15.50400 1.000 12.56870 23 GLN D C 1
ATOM 3105 O O . GLN D 1 26 ? -0.96900 28.40400 15.11100 1.000 13.14775 23 GLN D O 1
ATOM 3111 N N . ALA D 1 27 ? -3.11900 27.83800 14.69700 1.000 11.04474 24 ALA D N 1
ATOM 3112 C CA . ALA D 1 27 ? -3.09100 28.28100 13.30900 1.000 11.35076 24 ALA D CA 1
ATOM 3113 C C . ALA D 1 27 ? -4.51500 28.57100 12.85700 1.000 11.99567 24 ALA D C 1
ATOM 3114 O O . ALA D 1 27 ? -5.48900 28.12000 13.47400 1.000 12.24579 24 ALA D O 1
ATOM 3116 N N . VAL D 1 28 ? -4.62800 29.34100 11.77500 1.000 11.56017 25 VAL D N 1
ATOM 3117 C CA . VAL D 1 28 ? -5.90400 29.54100 11.09500 1.000 11.40031 25 VAL D CA 1
ATOM 3118 C C . VAL D 1 28 ? -5.68900 29.27700 9.61400 1.000 12.95578 25 VAL D C 1
ATOM 3119 O O . VAL D 1 28 ? -4.75800 29.82900 9.01700 1.000 13.69040 25 VAL D O 1
ATOM 3123 N N . VAL D 1 29 ? -6.55400 28.45900 9.01800 1.000 12.93280 26 VAL D N 1
ATOM 3124 C CA . VAL D 1 29 ? -6.50400 28.16400 7.58900 1.000 11.72773 26 VAL D CA 1
ATOM 3125 C C . VAL D 1 29 ? -7.74700 28.74000 6.92700 1.000 13.12672 26 VAL D C 1
ATOM 3126 O O . VAL D 1 29 ? -8.87600 28.45000 7.34900 1.000 14.55564 26 VAL D O 1
ATOM 3130 N N . VAL D 1 30 ? -7.54600 29.52300 5.87100 1.000 13.62367 27 VAL D N 1
ATOM 3131 C CA . VAL D 1 30 ? -8.64600 29.98600 5.03500 1.000 14.98390 27 VAL D CA 1
ATOM 3132 C C . VAL D 1 30 ? -8.20400 29.86100 3.58500 1.000 16.93663 27 VAL D C 1
ATOM 3133 O O . VAL D 1 30 ? -7.13900 30.37000 3.21900 1.000 16.77413 27 VAL D O 1
ATOM 3137 N N . ASP D 1 31 ? -9.00600 29.17400 2.76800 1.000 18.13337 28 ASP D N 1
ATOM 3138 C CA . ASP D 1 31 ? -8.72800 29.05300 1.33300 1.000 20.97819 28 ASP D CA 1
ATOM 3139 C C . ASP D 1 31 ? -7.29500 28.58900 1.07300 1.000 23.17682 28 ASP D C 1
ATOM 3140 O O . ASP D 1 31 ? -6.58600 29.13400 0.22500 1.000 25.25327 28 ASP D O 1
ATOM 3145 N N . ARG D 1 32 ? -6.85500 27.59600 1.84000 1.000 22.67758 29 ARG D N 1
ATOM 3146 C CA . ARG D 1 32 ? -5.56100 26.92700 1.70500 1.000 23.17256 29 ARG D CA 1
ATOM 3147 C C . ARG D 1 32 ? -4.36000 27.71100 2.22800 1.000 21.20140 29 ARG D C 1
ATOM 3148 O O . ARG D 1 32 ? -3.25500 27.16700 2.21800 1.000 21.16138 29 ARG D O 1
ATOM 3156 N N . THR D 1 33 ? -4.51700 28.95000 2.68300 1.000 17.82566 30 THR D N 1
ATOM 3157 C CA . THR D 1 33 ? -3.40900 29.65500 3.31800 1.000 15.25414 30 THR D CA 1
ATOM 3158 C C . THR D 1 33 ? -3.50600 29.48400 4.82900 1.000 14.33725 30 THR D C 1
ATOM 3159 O O . THR D 1 33 ? -4.57200 29.68800 5.42300 1.000 14.60926 30 THR D O 1
ATOM 3163 N N . MET D 1 34 ? -2.39700 29.09100 5.44300 1.000 12.69218 31 MET D N 1
ATOM 3164 C CA . MET D 1 34 ? -2.37200 28.74200 6.85500 1.000 12.70040 31 MET D CA 1
ATOM 3165 C C . MET D 1 34 ? -1.43100 29.69300 7.58100 1.000 12.69440 31 MET D C 1
ATOM 3166 O O . MET D 1 34 ? -0.22300 29.71400 7.30400 1.000 13.85671 31 MET D O 1
ATOM 3171 N N . TYR D 1 35 ? -1.98700 30.48300 8.50200 1.000 13.56432 32 TYR D N 1
ATOM 3172 C CA . TYR D 1 35 ? -1.21400 31.39200 9.34200 1.000 11.61741 32 TYR D CA 1
ATOM 3173 C C . TYR D 1 35 ? -0.93000 30.68100 10.66400 1.000 13.58598 32 TYR D C 1
ATOM 3174 O O . TYR D 1 35 ? -1.86400 30.27200 11.36700 1.000 11.64843 32 TYR D O 1
ATOM 3183 N N . ILE D 1 36 ? 0.35200 30.51200 10.98500 1.000 13.99105 33 ILE D N 1
ATOM 3184 C CA . ILE D 1 36 ? 0.78200 29.77700 12.17000 1.000 14.29520 33 ILE D CA 1
ATOM 3185 C C . ILE D 1 36 ? 1.28800 30.76000 13.21600 1.000 13.87295 33 ILE D C 1
ATOM 3186 O O . ILE D 1 36 ? 2.11100 31.63600 12.91500 1.000 13.98512 33 ILE D O 1
ATOM 3191 N N . SER D 1 37 ? 0.80300 30.60800 14.44300 1.000 12.34262 34 SER D N 1
ATOM 3192 C CA . SER D 1 37 ? 1.23900 31.45600 15.54700 1.000 12.70670 34 SER D CA 1
ATOM 3193 C C . SER D 1 37 ? 2.73400 31.28700 15.82100 1.000 12.57426 34 SER D C 1
ATOM 3194 O O . SER D 1 37 ? 3.33400 30.25100 15.51800 1.000 13.49690 34 SER D O 1
ATOM 3197 N N . GLY D 1 38 ? 3.33700 32.33800 16.37400 1.000 11.97687 35 GLY D N 1
ATOM 3198 C CA . GLY D 1 38 ? 4.74400 32.27800 16.73400 1.000 10.74922 35 GLY D CA 1
ATOM 3199 C C . GLY D 1 38 ? 5.01500 31.14200 17.70100 1.000 14.34668 35 GLY D C 1
ATOM 3200 O O . GLY D 1 38 ? 4.35200 31.03400 18.73900 1.000 15.40534 35 GLY D O 1
ATOM 3201 N N . GLN D 1 39 ? 5.95600 30.26500 17.36000 1.000 12.46112 36 GLN D N 1
ATOM 3202 C CA . GLN D 1 39 ? 6.27900 29.10000 18.17100 1.000 12.69817 36 GLN D CA 1
ATOM 3203 C C . GLN D 1 39 ? 7.49100 29.39300 19.04100 1.000 11.77663 36 GLN D C 1
ATOM 3204 O O . GLN D 1 39 ? 8.49800 29.91500 18.55800 1.000 13.72274 36 GLN D O 1
ATOM 3210 N N . LEU D 1 40 ? 7.40100 29.00700 20.31500 1.000 13.59567 37 LEU D N 1
ATOM 3211 C CA . LEU D 1 40 ? 8.48900 29.08400 21.27700 1.000 14.12614 37 LEU D CA 1
ATOM 3212 C C . LEU D 1 40 ? 9.01200 27.67800 21.54600 1.000 16.12870 37 LEU D C 1
ATOM 3213 O O . LEU D 1 40 ? 8.36300 26.67600 21.22400 1.000 14.80850 37 LEU D O 1
ATOM 3218 N N . GLY D 1 41 ? 10.18300 27.60700 22.17500 1.000 14.75505 38 GLY D N 1
ATOM 3219 C CA . GLY D 1 41 ? 10.79800 26.32100 22.45300 1.000 15.44612 38 GLY D CA 1
ATOM 3220 C C . GLY D 1 41 ? 10.23100 25.66100 23.69100 1.000 14.41526 38 GLY D C 1
ATOM 3221 O O . GLY D 1 41 ? 10.98000 25.18400 24.54700 1.000 15.73544 38 GLY D O 1
ATOM 3222 N N . LEU D 1 42 ? 8.90600 25.64800 23.80000 1.000 14.38766 39 LEU D N 1
ATOM 3223 C CA . LEU D 1 42 ? 8.22000 25.11300 24.97000 1.000 16.85039 39 LEU D CA 1
ATOM 3224 C C . LEU D 1 42 ? 7.91900 23.62600 24.82600 1.000 18.94821 39 LEU D C 1
ATOM 3225 O O . LEU D 1 42 ? 7.49700 23.16300 23.76500 1.000 18.46325 39 LEU D O 1
ATOM 3230 N N . ASP D 1 43 ? 8.10900 22.89700 25.92100 1.000 20.81027 40 ASP D N 1
ATOM 3231 C CA . ASP D 1 43 ? 7.65700 21.51500 26.05700 1.000 24.36202 40 ASP D CA 1
ATOM 3232 C C . ASP D 1 43 ? 6.23500 21.56800 26.60300 1.000 25.59455 40 ASP D C 1
ATOM 3233 O O . ASP D 1 43 ? 6.02100 21.98300 27.74800 1.000 27.76021 40 ASP D O 1
ATOM 3238 N N . VAL D 1 44 ? 5.26400 21.14400 25.78700 1.000 23.98224 41 VAL D N 1
ATOM 3239 C CA . VAL D 1 44 ? 3.85800 21.36700 26.12200 1.000 27.85265 41 VAL D CA 1
ATOM 3240 C C . VAL D 1 44 ? 3.47400 20.65400 27.40800 1.000 33.07181 41 VAL D C 1
ATOM 3241 O O . VAL D 1 44 ? 2.60800 21.13100 28.15200 1.000 35.27204 41 VAL D O 1
ATOM 3245 N N . ALA D 1 45 ? 4.11600 19.52200 27.70100 1.000 34.68553 42 ALA D N 1
ATOM 3246 C CA . ALA D 1 45 ? 3.77800 18.75600 28.89700 1.000 37.12985 42 ALA D CA 1
ATOM 3247 C C . ALA D 1 45 ? 4.11600 19.53400 30.16100 1.000 36.93358 42 ALA D C 1
ATOM 3248 O O . ALA D 1 45 ? 3.26400 19.71800 31.03900 1.000 39.55563 42 ALA D O 1
ATOM 3250 N N . SER D 1 46 ? 5.36400 19.99500 30.27400 1.000 33.78725 43 SER D N 1
ATOM 3251 C CA . SER D 1 46 ? 5.81700 20.69600 31.46800 1.000 31.81239 43 SER D CA 1
ATOM 3252 C C . SER D 1 46 ? 5.40700 22.16000 31.48600 1.000 31.41224 43 SER D C 1
ATOM 3253 O O . SER D 1 46 ? 5.42700 22.77800 32.55500 1.000 32.46230 43 SER D O 1
ATOM 3256 N N . GLY D 1 47 ? 5.04600 22.72900 30.33900 1.000 28.79545 44 GLY D N 1
ATOM 3257 C CA . GLY D 1 47 ? 4.76100 24.14300 30.29000 1.000 28.67995 44 GLY D CA 1
ATOM 3258 C C . GLY D 1 47 ? 5.97400 25.02900 30.41800 1.000 27.51601 44 GLY D C 1
ATOM 3259 O O . GLY D 1 47 ? 5.82200 26.23800 30.62700 1.000 29.98084 44 GLY D O 1
ATOM 3260 N N . LYS D 1 48 ? 7.17500 24.46800 30.29000 1.000 24.63720 45 LYS D N 1
ATOM 3261 C CA . LYS D 1 48 ? 8.41600 25.20700 30.43300 1.000 24.26195 45 LYS D CA 1
ATOM 3262 C C . LYS D 1 48 ? 9.25200 25.09200 29.16600 1.000 21.36985 45 LYS D C 1
ATOM 3263 O O . LYS D 1 48 ? 9.09700 24.16200 28.36600 1.000 20.13592 45 LYS D O 1
ATOM 3269 N N . LEU D 1 49 ? 10.15100 26.05700 28.99700 1.000 19.44649 46 LEU D N 1
ATOM 3270 C CA . LEU D 1 49 ? 11.11100 25.98800 27.90800 1.000 17.75013 46 LEU D CA 1
ATOM 3271 C C . LEU D 1 49 ? 11.99500 24.75900 28.08500 1.000 18.72837 46 LEU D C 1
ATOM 3272 O O . LEU D 1 49 ? 12.36900 24.39500 29.20500 1.000 20.14133 46 LEU D O 1
ATOM 3277 N N . VAL D 1 50 ? 12.31600 24.10100 26.96800 1.000 19.23737 47 VAL D N 1
ATOM 3278 C CA . VAL D 1 50 ? 13.21700 22.96000 27.03300 1.000 20.08847 47 VAL D CA 1
ATOM 3279 C C . VAL D 1 50 ? 14.59600 23.40800 27.51600 1.000 21.37458 47 VAL D C 1
ATOM 3280 O O . VAL D 1 50 ? 14.99700 24.56900 27.34700 1.000 21.25424 47 VAL D O 1
ATOM 3284 N N . GLU D 1 51 ? 15.32700 22.47700 28.12500 1.000 19.73946 48 GLU D N 1
ATOM 3285 C CA . GLU D 1 51 ? 16.70000 22.73400 28.53100 1.000 22.33793 48 GLU D CA 1
ATOM 3286 C C . GLU D 1 51 ? 17.62800 22.68600 27.32000 1.000 25.68745 48 GLU D C 1
ATOM 3287 O O . GLU D 1 51 ? 17.32800 22.05800 26.30100 1.000 25.70790 48 GLU D O 1
ATOM 3293 N N . GLY D 1 52 ? 18.75900 23.37800 27.42700 1.000 26.44005 49 GLY D N 1
ATOM 3294 C CA . GLY D 1 52 ? 19.77400 23.3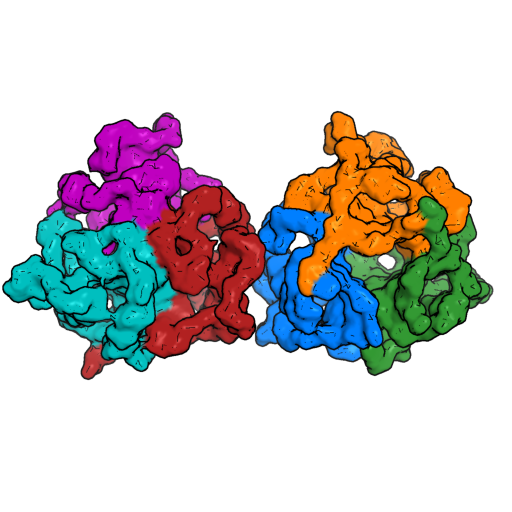2800 26.39800 1.000 26.42522 49 GLY D CA 1
ATOM 3295 C C . GLY D 1 52 ? 19.99700 24.60700 25.62200 1.000 26.73680 49 GLY D C 1
ATOM 3296 O O . GLY D 1 52 ? 20.74600 24.58400 24.63800 1.000 30.16213 49 GLY D O 1
ATOM 3297 N N . GLY D 1 53 ? 19.37000 25.71100 26.01500 1.000 22.55279 50 GLY D N 1
ATOM 3298 C CA . GLY D 1 53 ? 19.66300 26.99600 25.40900 1.000 21.00151 50 GLY D CA 1
ATOM 3299 C C . GLY D 1 53 ? 19.04300 27.17400 24.03300 1.000 20.06855 50 GLY D C 1
ATOM 3300 O O . GLY D 1 53 ? 18.11200 26.47200 23.63600 1.000 20.64902 50 GLY D O 1
ATOM 3301 N N . VAL D 1 54 ? 19.59300 28.13700 23.29000 1.000 17.44153 51 VAL D N 1
ATOM 3302 C CA . VAL D 1 54 ? 18.92800 28.60300 22.07200 1.000 17.99383 51 VAL D CA 1
ATOM 3303 C C . VAL D 1 54 ? 18.83600 27.51300 21.01200 1.000 17.97340 51 VAL D C 1
ATOM 3304 O O . VAL D 1 54 ? 17.84900 27.45300 20.26400 1.000 14.83727 51 VAL D O 1
ATOM 3308 N N . GLN D 1 55 ? 19.84100 26.63700 20.91900 1.000 20.06439 52 GLN D N 1
ATOM 3309 C CA . GLN D 1 55 ? 19.78900 25.57900 19.91400 1.000 20.91294 52 GLN D CA 1
ATOM 3310 C C . GLN D 1 55 ? 18.64300 24.61700 20.19900 1.000 18.56089 52 GLN D C 1
ATOM 3311 O O . GLN D 1 55 ? 17.88300 24.25100 19.29600 1.000 16.61102 52 GLN D O 1
ATOM 3317 N N . ALA D 1 56 ? 18.50300 24.19900 21.45900 1.000 16.63730 53 ALA D N 1
ATOM 3318 C CA . ALA D 1 56 ? 17.40300 23.31800 21.82300 1.000 15.76121 53 ALA D CA 1
ATOM 3319 C C . ALA D 1 56 ? 16.06200 24.01800 21.65700 1.000 16.97015 53 ALA D C 1
ATOM 3320 O O . ALA D 1 56 ? 15.08600 23.42000 21.18100 1.000 16.25553 53 ALA D O 1
ATOM 3322 N N . GLN D 1 57 ? 15.98900 25.29100 22.04500 1.000 15.07360 54 GLN D N 1
ATOM 3323 C CA . GLN D 1 57 ? 14.72400 26.00200 21.93000 1.000 15.68811 54 GLN D CA 1
ATOM 3324 C C . GLN D 1 57 ? 14.32000 26.17500 20.47300 1.000 14.36712 54 GLN D C 1
ATOM 3325 O O . GLN D 1 57 ? 13.13600 26.06200 20.13900 1.000 15.29889 54 GLN D O 1
ATOM 3331 N N . ALA D 1 58 ? 15.29400 26.43900 19.58900 1.000 13.96195 55 ALA D N 1
ATOM 3332 C CA . ALA D 1 58 ? 14.97300 26.56600 18.17000 1.000 13.51616 55 ALA D CA 1
ATOM 3333 C C . ALA D 1 58 ? 14.48400 25.23500 17.61500 1.000 13.49769 55 ALA D C 1
ATOM 3334 O O . ALA D 1 58 ? 13.49300 25.18500 16.86700 1.000 15.04522 55 ALA D O 1
ATOM 3336 N N . ARG D 1 59 ? 15.15400 24.14500 17.99300 1.000 12.64028 56 ARG D N 1
ATOM 3337 C CA . ARG D 1 59 ? 14.70400 22.81700 17.59400 1.000 13.87416 56 ARG D CA 1
ATOM 3338 C C . ARG D 1 59 ? 13.27700 22.55700 18.07000 1.000 14.39949 56 ARG D C 1
ATOM 3339 O O . ARG D 1 59 ? 12.42300 22.10000 17.29600 1.000 14.92817 56 ARG D O 1
ATOM 3347 N N . GLN D 1 60 ? 13.00100 22.84100 19.34800 1.000 14.61505 57 GLN D N 1
ATOM 3348 C CA . GLN D 1 60 ? 11.66400 22.58500 19.87900 1.000 15.08937 57 GLN D CA 1
ATOM 3349 C C . GLN D 1 60 ? 10.61700 23.48300 19.22300 1.000 15.22316 57 GLN D C 1
ATOM 3350 O O . GLN D 1 60 ? 9.50500 23.02700 18.92100 1.000 15.98410 57 GLN D O 1
ATOM 3356 N N . ALA D 1 61 ? 10.94700 24.76000 18.98400 1.000 15.24859 58 ALA D N 1
ATOM 3357 C CA . ALA D 1 61 ? 10.00100 25.63600 18.29500 1.000 14.29029 58 ALA D CA 1
ATOM 3358 C C . ALA D 1 61 ? 9.62900 25.07200 16.92700 1.000 13.63063 58 ALA D C 1
ATOM 3359 O O . ALA D 1 61 ? 8.44600 25.08100 16.54000 1.000 13.42119 58 ALA D O 1
ATOM 3361 N N . LEU D 1 62 ? 10.62100 24.54300 16.19300 1.000 13.16273 59 LEU D N 1
ATOM 3362 C CA . LEU D 1 62 ? 10.33300 23.99600 14.87100 1.000 14.52945 59 LEU D CA 1
ATOM 3363 C C . LEU D 1 62 ? 9.61300 22.65000 14.96100 1.000 15.30403 59 LEU D C 1
ATOM 3364 O O . LEU D 1 62 ? 8.75300 22.34700 14.12000 1.000 14.51498 59 LEU D O 1
ATOM 3369 N N . VAL D 1 63 ? 9.93700 21.82200 15.96600 1.000 13.66777 60 VAL D N 1
ATOM 3370 C CA . VAL D 1 63 ? 9.15500 20.60800 16.19400 1.000 14.07434 60 VAL D CA 1
ATOM 3371 C C . VAL D 1 63 ? 7.70600 20.96300 16.49600 1.000 16.48372 60 VAL D C 1
ATOM 3372 O O . VAL D 1 63 ? 6.77300 20.34500 15.96400 1.000 16.99317 60 VAL D O 1
ATOM 3376 N N . ASN D 1 64 ? 7.49500 21.96800 17.35100 1.000 16.55110 61 ASN D N 1
ATOM 3377 C CA . ASN D 1 64 ? 6.13500 22.41300 17.65400 1.000 15.29814 61 ASN D CA 1
ATOM 3378 C C . ASN D 1 64 ? 5.40600 22.84100 16.38800 1.000 15.00708 61 ASN D C 1
ATOM 3379 O O . ASN D 1 64 ? 4.25300 22.44500 16.15500 1.000 14.78358 61 ASN D O 1
ATOM 3384 N N . MET D 1 65 ? 6.07400 23.64200 15.55400 1.000 15.06919 62 MET D N 1
ATOM 3385 C CA . MET D 1 65 ? 5.47900 24.06800 14.29200 1.000 13.78620 62 MET D CA 1
ATOM 3386 C C . MET D 1 65 ? 5.10000 22.86300 13.44400 1.000 13.34526 62 MET D C 1
ATOM 3387 O O . MET D 1 65 ? 4.02100 22.83800 12.83800 1.000 14.65579 62 MET D O 1
ATOM 3392 N N . GLY D 1 66 ? 5.97700 21.85800 13.38800 1.000 13.79001 63 GLY D N 1
ATOM 3393 C CA . GLY D 1 66 ? 5.67100 20.66400 12.62200 1.000 14.93556 63 GLY D CA 1
ATOM 3394 C C . GLY D 1 66 ? 4.42800 19.94600 13.11100 1.000 14.88846 63 GLY D C 1
ATOM 3395 O O . GLY D 1 66 ? 3.67300 19.38100 12.31400 1.000 15.01857 63 GLY D O 1
ATOM 3396 N N . GLU D 1 67 ? 4.20100 19.93900 14.42700 1.000 14.00402 64 GLU D N 1
ATOM 3397 C CA . GLU D 1 67 ? 3.01000 19.26800 14.93800 1.000 15.17762 64 GLU D CA 1
ATOM 3398 C C . GLU D 1 67 ? 1.74600 20.01000 14.51400 1.000 15.02696 64 GLU D C 1
ATOM 3399 O O . GLU D 1 67 ? 0.72600 19.38500 14.19800 1.000 16.70488 64 GLU D O 1
ATOM 3405 N N . ILE D 1 68 ? 1.81200 21.34500 14.48400 1.000 13.57071 65 ILE D N 1
ATOM 3406 C CA . ILE D 1 68 ? 0.69000 22.15000 14.00600 1.000 14.41825 65 ILE D CA 1
ATOM 3407 C C . ILE D 1 68 ? 0.48000 21.95200 12.50700 1.000 15.58122 65 ILE D C 1
ATOM 3408 O O . ILE D 1 68 ? -0.65700 21.78600 12.04200 1.000 15.52212 65 ILE D O 1
ATOM 3413 N N . LEU D 1 69 ? 1.56700 21.94300 11.72800 1.000 14.99469 66 LEU D N 1
ATOM 3414 C CA . LEU D 1 69 ? 1.45000 21.62500 10.30700 1.000 13.12336 66 LEU D CA 1
ATOM 3415 C C . LEU D 1 69 ? 0.74100 20.28900 10.09400 1.000 14.43075 66 LEU D C 1
ATOM 3416 O O . LEU D 1 69 ? -0.18500 20.18300 9.27500 1.000 15.91124 66 LEU D O 1
ATOM 3421 N N . LYS D 1 70 ? 1.14900 19.25500 10.84100 1.000 16.47844 67 LYS D N 1
ATOM 3422 C CA . LYS D 1 70 ? 0.55300 17.93200 10.65700 1.000 17.82861 67 LYS D CA 1
ATOM 3423 C C . LYS D 1 70 ? -0.93400 17.92000 10.99900 1.000 18.96308 67 LYS D C 1
ATOM 3424 O O . LYS D 1 70 ? -1.71700 17.21700 10.34500 1.000 19.46993 67 LYS D O 1
ATOM 3430 N N . ALA D 1 71 ? -1.34500 18.70400 12.00100 1.000 17.84781 68 ALA D N 1
ATOM 3431 C CA . ALA D 1 71 ? -2.76200 18.77800 12.34500 1.000 18.52813 68 ALA D CA 1
ATOM 3432 C C . ALA D 1 71 ? -3.60000 19.29500 11.18200 1.000 18.78619 68 ALA D C 1
ATOM 3433 O O . ALA D 1 71 ? -4.78100 18.94500 11.05800 1.000 20.42703 68 ALA D O 1
ATOM 3435 N N . ALA D 1 72 ? -3.00600 20.11200 10.31600 1.000 17.29051 69 ALA D N 1
ATOM 3436 C CA . ALA D 1 72 ? -3.67500 20.59200 9.11700 1.000 16.88584 69 ALA D CA 1
ATOM 3437 C C . ALA D 1 72 ? -3.36700 19.73600 7.89500 1.000 19.44386 69 ALA D C 1
ATOM 3438 O O . ALA D 1 72 ? -3.73200 20.11400 6.77700 1.000 21.19519 69 ALA D O 1
ATOM 3440 N N . GLY D 1 73 ? -2.73400 18.58100 8.08300 1.000 19.22350 70 GLY D N 1
ATOM 3441 C CA . GLY D 1 73 ? -2.39000 17.74000 6.95700 1.000 19.91142 70 GLY D CA 1
ATOM 3442 C C . GLY D 1 73 ? -1.18700 18.20600 6.17100 1.000 21.54085 70 GLY D C 1
ATOM 3443 O O . GLY D 1 73 ? -0.94400 17.69200 5.06900 1.000 24.55237 70 GLY D O 1
ATOM 3444 N N . CYS D 1 74 ? -0.42200 19.15000 6.70600 1.000 17.00169 71 CYS D N 1
ATOM 3445 C CA . CYS D 1 74 ? 0.73200 19.71100 6.02900 1.000 17.32690 71 CYS D CA 1
ATOM 3446 C C . CYS D 1 74 ? 2.01900 19.14100 6.61000 1.000 16.94142 71 CYS D C 1
ATOM 3447 O O . CYS D 1 74 ? 2.01700 18.41500 7.60500 1.000 17.19104 71 CYS D O 1
ATOM 3450 N N . GLY D 1 75 ? 3.12700 19.48700 5.95700 1.000 16.91327 72 GLY D N 1
ATOM 3451 C CA . GLY D 1 75 ? 4.46500 19.22600 6.45100 1.000 18.19836 72 GLY D CA 1
ATOM 3452 C C . GLY D 1 75 ? 5.34000 20.44900 6.24800 1.000 17.15808 72 GLY D C 1
ATOM 3453 O O . GLY D 1 75 ? 4.84300 21.51400 5.87100 1.000 17.48488 72 GLY D O 1
ATOM 3454 N N . TYR D 1 76 ? 6.64500 20.32300 6.48900 1.000 17.73264 73 TYR D N 1
ATOM 3455 C CA . TYR D 1 76 ? 7.50500 21.49500 6.34700 1.000 15.91873 73 TYR D CA 1
ATOM 3456 C C . TYR D 1 76 ? 7.56300 21.99300 4.90600 1.000 17.25731 73 TYR D C 1
ATOM 3457 O O . TYR D 1 76 ? 7.79100 23.19100 4.67800 1.000 16.24972 73 TYR D O 1
ATOM 3466 N N . ASP D 1 77 ? 7.33700 21.10300 3.93400 1.000 17.81708 74 ASP D N 1
ATOM 3467 C CA . ASP D 1 77 ? 7.30600 21.49600 2.52600 1.000 21.00772 74 ASP D CA 1
ATOM 3468 C C . ASP D 1 77 ? 6.24800 22.55500 2.25100 1.000 18.80974 74 ASP D C 1
ATOM 3469 O O . ASP D 1 77 ? 6.37600 23.30800 1.28300 1.000 18.06963 74 ASP D O 1
ATOM 3474 N N . ASN D 1 78 ? 5.18500 22.61100 3.05900 1.000 16.10250 75 ASN D N 1
ATOM 3475 C CA . ASN D 1 78 ? 4.11500 23.57500 2.81800 1.000 16.08967 75 ASN D CA 1
ATOM 3476 C C . ASN D 1 78 ? 4.46300 24.98900 3.27500 1.000 16.24054 75 ASN D C 1
ATOM 3477 O O . ASN D 1 78 ? 3.74200 25.93200 2.91600 1.000 14.42682 75 ASN D O 1
ATOM 3482 N N . VAL D 1 79 ? 5.54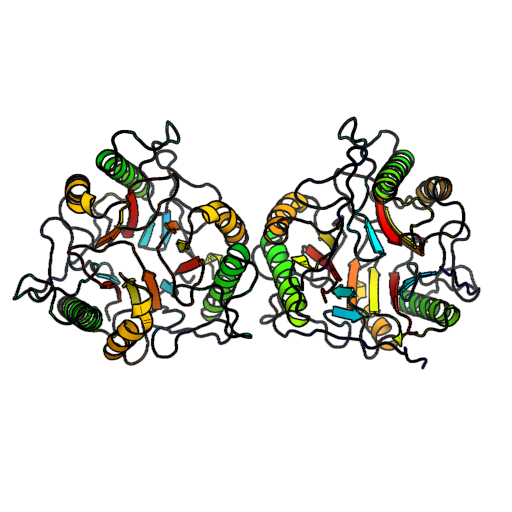100 25.16500 4.04800 1.000 14.36704 76 VAL D N 1
ATOM 3483 C CA . VAL D 1 79 ? 5.86800 26.48300 4.58800 1.000 14.76221 76 VAL D CA 1
ATOM 3484 C C . VAL D 1 79 ? 6.42700 27.36200 3.48200 1.000 14.25188 76 VAL D C 1
ATOM 3485 O O . VAL D 1 79 ? 7.36100 26.97200 2.76300 1.000 15.06211 76 VAL D O 1
ATOM 3489 N N . VAL D 1 80 ? 5.85600 28.55800 3.34000 1.000 13.95863 77 VAL D N 1
ATOM 3490 C CA . VAL D 1 80 ? 6.28800 29.49500 2.31000 1.000 13.40000 77 VAL D CA 1
ATOM 3491 C C . VAL D 1 80 ? 7.03000 30.70300 2.87200 1.000 12.67318 77 VAL D C 1
ATOM 3492 O O . VAL D 1 80 ? 7.74900 31.37700 2.11600 1.000 12.80332 77 VAL D O 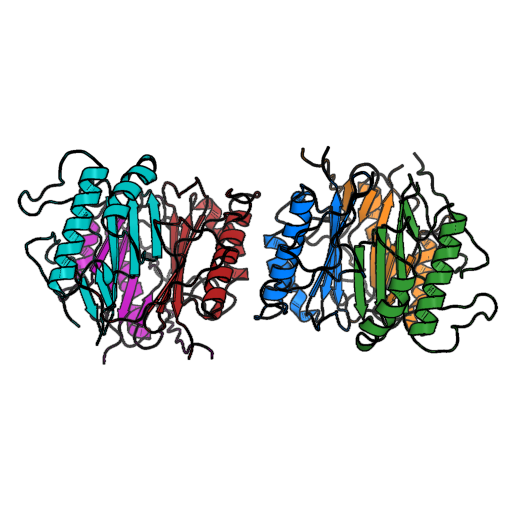1
ATOM 3496 N N . LYS D 1 81 ? 6.89800 30.99000 4.16300 1.000 11.93716 78 LYS D N 1
ATOM 3497 C CA . LYS D 1 81 ? 7.51200 32.17100 4.74900 1.000 12.44744 78 LYS D CA 1
ATOM 3498 C C . LYS D 1 81 ? 7.63900 31.90100 6.23700 1.000 12.44219 78 LYS D C 1
ATOM 3499 O O . LYS D 1 81 ? 6.69300 31.39800 6.85300 1.000 14.08190 78 LYS D O 1
ATOM 3505 N N . THR D 1 82 ? 8.79900 32.22700 6.81000 1.000 11.46969 79 THR D N 1
ATOM 3506 C CA . THR D 1 82 ? 8.94900 32.23400 8.25600 1.000 10.84082 79 THR D CA 1
ATOM 3507 C C . THR D 1 82 ? 9.56100 33.55700 8.69300 1.000 10.24723 79 THR D C 1
ATOM 3508 O O . THR D 1 82 ? 10.15300 34.30000 7.89900 1.000 11.69590 79 THR D O 1
ATOM 3512 N N . THR D 1 83 ? 9.38200 33.86500 9.97700 1.000 10.43773 80 THR D N 1
ATOM 3513 C CA . THR D 1 83 ? 10.08900 34.96000 10.62400 1.000 11.53275 80 THR D CA 1
ATOM 3514 C C . THR D 1 83 ? 10.77100 34.40200 11.86400 1.000 11.68980 80 THR D C 1
ATOM 3515 O O . THR D 1 83 ? 10.11100 33.78600 12.70800 1.000 13.13443 80 THR D O 1
ATOM 3519 N N . VAL D 1 84 ? 12.08100 34.60800 11.95900 1.000 12.53829 81 VAL D N 1
ATOM 3520 C CA . VAL D 1 84 ? 12.89200 34.11000 13.06300 1.000 12.42037 81 VAL D CA 1
ATOM 3521 C C . VAL D 1 84 ? 13.19600 35.28500 13.97700 1.000 12.18052 81 VAL D C 1
ATOM 3522 O O . VAL D 1 84 ? 13.88300 36.23500 13.58000 1.000 14.11884 81 VAL D O 1
ATOM 3526 N N . LEU D 1 85 ? 12.67500 35.24000 15.19700 1.000 11.82781 82 LEU D N 1
ATOM 3527 C CA . LEU D 1 85 ? 12.87400 36.29700 16.18400 1.000 11.23043 82 LEU D CA 1
ATOM 3528 C C . LEU D 1 85 ? 13.85900 35.78300 17.22200 1.000 11.17925 82 LEU D C 1
ATOM 3529 O O . LEU D 1 85 ? 13.60300 34.75000 17.85100 1.000 13.04553 82 LEU D O 1
ATOM 3534 N N . LEU D 1 86 ? 14.96500 36.50600 17.42100 1.000 12.00949 83 LEU D N 1
ATOM 3535 C CA . LEU D 1 86 ? 16.03800 36.07400 18.31100 1.000 13.02519 83 LEU D CA 1
ATOM 3536 C C . LEU D 1 86 ? 16.16400 37.01500 19.49700 1.000 13.02074 83 LEU D C 1
ATOM 3537 O O . LEU D 1 86 ? 16.04600 38.23600 19.34800 1.000 14.21828 83 LEU D O 1
ATOM 3542 N N . ALA D 1 87 ? 16.48400 36.45100 20.66300 1.000 13.63640 84 ALA D N 1
ATOM 3543 C CA . ALA D 1 87 ? 16.88500 37.27700 21.79700 1.000 14.17151 84 ALA D CA 1
ATOM 3544 C C . ALA D 1 87 ? 18.29700 37.83000 21.64200 1.000 16.31914 84 ALA D C 1
ATOM 3545 O O . ALA D 1 87 ? 18.62900 38.82800 22.29100 1.000 18.35963 84 ALA D O 1
ATOM 3547 N N . ASP D 1 88 ? 19.13500 37.21400 20.80400 1.000 16.61779 85 ASP D N 1
ATOM 3548 C CA . ASP D 1 88 ? 20.53200 37.62600 20.66700 1.000 21.11010 85 ASP D CA 1
ATOM 3549 C C . ASP D 1 88 ? 20.99600 37.27600 19.26400 1.000 21.39533 85 ASP D C 1
ATOM 3550 O O . ASP D 1 88 ? 20.98200 36.10300 18.88000 1.000 21.95075 85 ASP D O 1
ATOM 3555 N N . MET D 1 89 ? 21.41000 38.29400 18.50500 1.000 24.04291 86 MET D N 1
ATOM 3556 C CA . MET D 1 89 ? 21.90500 38.07100 17.15200 1.000 24.60006 86 MET D CA 1
ATOM 3557 C C . MET D 1 89 ? 23.14000 37.17700 17.13500 1.000 24.24496 86 MET D C 1
ATOM 3558 O O . MET D 1 89 ? 23.41400 36.52700 16.12100 1.000 25.42342 86 MET D O 1
ATOM 3563 N N . ASN D 1 90 ? 23.87400 37.10400 18.24400 1.000 25.92624 87 ASN D N 1
ATOM 3564 C CA . ASN D 1 90 ? 25.02800 36.21300 18.30000 1.000 27.66965 87 ASN D CA 1
ATOM 3565 C C . ASN D 1 90 ? 24.64300 34.74900 18.12800 1.000 23.76619 87 ASN D C 1
ATOM 3566 O O . ASN D 1 90 ? 25.51500 33.93200 17.81500 1.000 23.84981 87 ASN D O 1
ATOM 3571 N N . ASP D 1 91 ? 23.36200 34.40200 18.31900 1.000 20.77225 88 ASP D N 1
ATOM 3572 C CA . ASP D 1 91 ? 22.86100 33.03900 18.16200 1.000 20.58722 88 ASP D CA 1
ATOM 3573 C C . ASP D 1 91 ? 22.48500 32.70600 16.72400 1.000 20.87906 88 ASP D C 1
ATOM 3574 O O . ASP D 1 91 ? 22.05900 31.57700 16.45900 1.000 21.81810 88 ASP D O 1
ATOM 3579 N N . PHE D 1 92 ? 22.64600 33.66300 15.80700 1.000 19.16732 89 PHE D N 1
ATOM 3580 C CA . PHE D 1 92 ? 22.16800 33.53800 14.43000 1.000 19.88308 89 PHE D CA 1
ATOM 3581 C C . PHE D 1 92 ? 22.69100 32.27500 13.75600 1.000 18.47360 89 PHE D C 1
ATOM 3582 O O . PHE D 1 92 ? 21.91100 31.47000 13.23800 1.000 19.86438 89 PHE D O 1
ATOM 3590 N N . VAL D 1 93 ? 24.01400 32.08500 13.75200 1.000 18.47230 90 VAL D N 1
ATOM 3591 C CA . VAL D 1 93 ? 24.59000 30.92200 13.07600 1.000 18.40074 90 VAL D CA 1
ATOM 3592 C C . VAL D 1 93 ? 24.05000 29.62700 13.66600 1.000 19.30346 90 VAL D C 1
ATOM 3593 O O . VAL D 1 93 ? 23.66600 28.70700 12.93600 1.000 19.71134 90 VAL D O 1
ATOM 3597 N N . ASN D 1 94 ? 24.02700 29.52800 14.99600 1.000 19.52064 91 ASN D N 1
ATOM 3598 C CA . ASN D 1 94 ? 23.55500 28.30000 15.62700 1.000 20.34784 91 ASN D CA 1
ATOM 3599 C C . ASN D 1 94 ? 22.08700 28.04500 15.31300 1.000 18.37518 91 ASN D C 1
ATOM 3600 O O . ASN D 1 94 ? 21.68500 26.89900 15.08300 1.000 18.56672 91 ASN D O 1
ATOM 3605 N N . VAL D 1 95 ? 21.26800 29.10000 15.29300 1.000 17.44036 92 VAL D N 1
ATOM 3606 C CA . VAL D 1 95 ? 19.86100 28.91800 14.95400 1.000 15.89308 92 VAL D CA 1
ATOM 3607 C C . VAL D 1 95 ? 19.71500 28.51300 13.49500 1.000 15.17314 92 VAL D C 1
ATOM 3608 O O . VAL D 1 95 ? 18.91500 27.62800 13.16400 1.000 14.77642 92 VAL D O 1
ATOM 3612 N N . ASN D 1 96 ? 20.49400 29.14200 12.60100 1.000 14.54149 93 ASN D N 1
ATOM 3613 C CA . ASN D 1 96 ? 20.46900 28.74100 11.19300 1.000 14.49557 93 ASN D CA 1
ATOM 3614 C C . ASN D 1 96 ? 20.82300 27.26400 11.02100 1.000 16.05218 93 ASN D C 1
ATOM 3615 O O . ASN D 1 96 ? 20.19500 26.55900 10.21800 1.000 16.29422 93 ASN D O 1
ATOM 3620 N N . ASP D 1 97 ? 21.82100 26.77600 11.76600 1.000 15.75715 94 ASP D N 1
ATOM 3621 C CA . ASP D 1 97 ? 22.21100 25.37000 11.64400 1.000 16.02776 94 ASP D CA 1
ATOM 3622 C C . ASP D 1 97 ? 21.07100 24.43200 12.04100 1.000 15.81058 94 ASP D C 1
ATOM 3623 O O . ASP D 1 97 ? 20.86300 23.39800 11.39600 1.000 19.82478 94 ASP D O 1
ATOM 3628 N N . VAL D 1 98 ? 20.32100 24.77300 13.09200 1.000 12.36807 95 VAL D N 1
ATOM 3629 C CA . VAL D 1 98 ? 19.14800 23.97400 13.45600 1.000 13.55511 95 VAL D CA 1
ATOM 3630 C C . VAL D 1 98 ? 18.07700 24.08800 12.37400 1.000 13.93989 95 VAL D C 1
ATOM 3631 O O . VAL D 1 98 ? 17.49700 23.08500 11.93200 1.000 14.99353 95 VAL D O 1
ATOM 3635 N N . TYR D 1 99 ? 17.80000 25.32500 11.94700 1.000 15.37524 96 TYR D N 1
ATOM 3636 C CA . TYR D 1 99 ? 16.73100 25.61200 10.99400 1.000 15.71657 96 TYR D CA 1
ATOM 3637 C C . TYR D 1 99 ? 16.89600 24.79900 9.71400 1.000 17.55814 96 TYR D C 1
ATOM 3638 O O . TYR D 1 99 ? 15.91900 24.26300 9.17300 1.000 19.48742 96 TYR D O 1
ATOM 3647 N N . LYS D 1 100 ? 18.12600 24.67500 9.22300 1.000 17.20153 97 LYS D N 1
ATOM 3648 C CA . LYS D 1 100 ? 18.30900 23.97600 7.95800 1.000 19.68665 97 LYS D CA 1
ATOM 3649 C C . LYS D 1 100 ? 18.10700 22.46500 8.05600 1.000 18.04138 97 LYS D C 1
ATOM 3650 O O . LYS D 1 100 ? 18.04700 21.80600 7.01100 1.000 20.15990 97 LYS D O 1
ATOM 3656 N N . THR D 1 101 ? 17.99900 21.89400 9.26000 1.000 14.76226 98 THR D N 1
ATOM 3657 C CA . THR D 1 101 ? 17.63100 20.48600 9.36700 1.000 16.42223 98 THR D CA 1
ATOM 3658 C C . THR D 1 101 ? 16.12700 20.26200 9.23500 1.000 17.32267 98 THR D C 1
ATOM 3659 O O . THR D 1 101 ? 15.68800 19.10300 9.19400 1.000 18.03113 98 THR D O 1
ATOM 3663 N N . PHE D 1 102 ? 15.33500 21.33600 9.19900 1.000 17.03391 99 PHE D N 1
ATOM 3664 C CA . PHE D 1 102 ? 13.89500 21.24400 8.99600 1.000 15.25374 99 PHE D CA 1
ATOM 3665 C C . PHE D 1 102 ? 13.47500 21.59900 7.57800 1.000 17.19676 99 PHE D C 1
ATOM 3666 O O . PHE D 1 102 ? 12.46700 21.07900 7.09200 1.000 18.48167 99 PHE D O 1
ATOM 3674 N N . PHE D 1 103 ? 14.22300 22.46700 6.90600 1.000 18.73149 100 PHE D N 1
ATOM 3675 C CA . PHE D 1 103 ? 13.94300 22.87100 5.53300 1.000 21.39881 100 PHE D CA 1
ATOM 3676 C C . PHE D 1 103 ? 15.19000 22.55100 4.71800 1.000 25.11004 100 PHE D C 1
ATOM 3677 O O . PHE D 1 103 ? 16.23600 23.17800 4.90600 1.000 26.52463 100 PHE D O 1
ATOM 3685 N N . SER D 1 104 ? 15.08000 21.57700 3.81500 1.000 29.15510 101 SER D N 1
ATOM 3686 C CA . SER D 1 104 ? 16.23800 21.03700 3.11300 1.000 32.79658 101 SER D CA 1
ATOM 3687 C C . SER D 1 104 ? 16.34400 21.49000 1.66600 1.000 31.67543 101 SER D C 1
ATOM 3688 O O . SER D 1 104 ? 17.41700 21.35100 1.07000 1.000 32.04073 101 SER D O 1
ATOM 3691 N N . LYS D 1 105 ? 15.26700 22.00900 1.08900 1.000 29.06223 102 LYS D N 1
ATOM 3692 C CA . LYS D 1 105 ? 15.24700 22.51000 -0.27900 1.000 28.39060 102 LYS D CA 1
ATOM 3693 C C . LYS D 1 105 ? 13.97700 23.33200 -0.40700 1.000 25.79002 102 LYS D C 1
ATOM 3694 O O . LYS D 1 105 ? 13.13000 23.32500 0.48900 1.000 24.67865 102 LYS D O 1
ATOM 3700 N N . ASN D 1 106 ? 13.85000 24.04300 -1.52800 1.000 24.10384 103 ASN D N 1
ATOM 3701 C CA . ASN D 1 106 ? 12.64300 24.82300 -1.80600 1.000 23.93731 103 ASN D CA 1
ATOM 3702 C C . ASN D 1 106 ? 12.27100 25.67700 -0.59300 1.000 22.10057 103 ASN D C 1
ATOM 3703 O O . ASN D 1 106 ? 11.14900 25.62700 -0.07800 1.000 22.09611 103 ASN D O 1
ATOM 3708 N N . PHE D 1 107 ? 13.25300 26.43700 -0.11900 1.000 20.08797 104 PHE D N 1
ATOM 3709 C CA . PHE D 1 107 ? 13.19300 27.01200 1.21700 1.000 16.75082 104 PHE D CA 1
ATOM 3710 C C . PHE D 1 107 ? 12.13900 28.11200 1.31300 1.000 15.26850 104 PHE D C 1
ATOM 3711 O O . PHE D 1 107 ? 11.88500 28.83500 0.34700 1.000 14.72770 104 PHE D O 1
ATOM 3719 N N . PRO D 1 108 ? 11.54700 28.28800 2.48900 1.000 15.14817 105 PRO D N 1
ATOM 3720 C CA . PRO D 1 108 ? 10.66900 29.44400 2.69600 1.000 13.80432 105 PRO D CA 1
ATOM 3721 C C . PRO D 1 108 ? 11.42300 30.75300 2.48000 1.000 14.81127 105 PRO D C 1
ATOM 3722 O O . PRO D 1 108 ? 12.64600 30.83200 2.64000 1.000 13.14436 105 PRO D O 1
ATOM 3726 N N . ALA D 1 109 ? 10.67000 31.77600 2.08000 1.000 13.77096 106 ALA D N 1
ATOM 3727 C CA . ALA D 1 109 ? 11.13200 33.13800 2.26900 1.000 13.75439 106 ALA D CA 1
ATOM 3728 C C . ALA D 1 109 ? 11.29100 33.37800 3.76800 1.000 14.12150 106 ALA D C 1
ATOM 3729 O O . ALA D 1 109 ? 10.69500 32.68400 4.59900 1.000 14.03787 106 ALA D O 1
ATOM 3731 N N . ARG D 1 110 ? 12.14000 34.33300 4.12600 1.000 12.16167 107 ARG D N 1
ATOM 3732 C CA . ARG D 1 110 ? 12.44200 34.46800 5.54200 1.000 11.39877 107 ARG D CA 1
ATOM 3733 C C . ARG D 1 110 ? 12.83900 35.89200 5.88000 1.000 12.88876 107 ARG D C 1
ATOM 3734 O O . ARG D 1 110 ? 13.40700 36.61700 5.05800 1.000 13.21920 107 ARG D O 1
ATOM 3742 N N . ALA D 1 111 ? 12.54100 36.27600 7.11500 1.000 11.97537 108 ALA D N 1
ATOM 3743 C CA . ALA D 1 111 ? 13.12900 37.44000 7.74900 1.000 12.89118 108 ALA D CA 1
ATOM 3744 C C . ALA D 1 111 ? 13.63800 37.00000 9.10800 1.000 14.81555 108 ALA D C 1
ATOM 3745 O O . ALA D 1 111 ? 13.06200 36.11300 9.74400 1.000 14.15374 108 ALA D O 1
ATOM 3747 N N . ALA D 1 112 ? 14.73500 37.60700 9.54400 1.000 17.38700 109 ALA D N 1
ATOM 3748 C CA . ALA D 1 112 ? 15.30100 37.27900 10.84400 1.000 19.08891 109 ALA D CA 1
ATOM 3749 C C . ALA D 1 112 ? 15.83400 38.55200 11.48500 1.000 20.65288 109 ALA D C 1
ATOM 3750 O O . ALA D 1 112 ? 16.33900 39.44700 10.79600 1.000 22.81252 109 ALA D O 1
ATOM 3752 N N . TYR D 1 113 ? 15.70600 38.63800 12.81000 1.000 16.96008 110 TYR D N 1
ATOM 3753 C CA . TYR D 1 113 ? 16.21700 39.80200 13.51700 1.000 17.73690 110 TYR D CA 1
ATOM 3754 C C . TYR D 1 113 ? 16.15900 39.56200 15.01900 1.000 15.06181 110 TYR D C 1
ATOM 3755 O O . TYR D 1 113 ? 15.47400 38.64700 15.49900 1.000 14.25646 110 TYR D O 1
ATOM 3764 N N . GLN D 1 114 ? 16.87300 40.41600 15.75200 1.000 13.60497 111 GLN D N 1
ATOM 3765 C CA . GLN D 1 114 ? 16.91200 40.35400 17.20400 1.000 12.93105 111 GLN D CA 1
ATOM 3766 C C . GLN D 1 114 ? 15.90600 41.34100 17.79100 1.000 14.33456 111 GLN D C 1
ATOM 3767 O O . GLN D 1 114 ? 15.90600 42.52600 17.43500 1.000 13.79835 111 GLN D O 1
ATOM 3773 N N . VAL D 1 115 ? 15.07800 40.85400 18.70900 1.000 11.93176 112 VAL D N 1
ATOM 3774 C CA . VAL D 1 115 ? 14.12000 41.69100 19.42200 1.000 13.11166 112 VAL D CA 1
ATOM 3775 C C . VAL D 1 115 ? 14.59300 41.85300 20.86200 1.000 15.11967 112 VAL D C 1
ATOM 3776 O O . VAL D 1 115 ? 15.60900 41.27100 21.27000 1.000 16.08846 112 VAL D O 1
ATOM 3780 N N . VAL D 1 116 ? 13.86400 42.64800 21.64100 1.000 14.75696 113 VAL D N 1
ATOM 3781 C CA . VAL D 1 116 ? 14.26700 42.89400 23.01900 1.000 16.03506 113 VAL D CA 1
ATOM 3782 C C . VAL D 1 116 ? 13.93000 41.70100 23.90200 1.000 19.07600 113 VAL D C 1
ATOM 3783 O O . VAL D 1 116 ? 14.73900 41.27900 24.73600 1.000 19.55831 113 VAL D O 1
ATOM 3787 N N . ALA D 1 117 ? 12.73100 41.14400 23.75000 1.000 17.58133 114 ALA D N 1
ATOM 3788 C CA . ALA D 1 117 ? 12.30400 40.06800 24.62900 1.000 15.46689 114 ALA D CA 1
ATOM 3789 C C . ALA D 1 117 ? 11.15500 39.33300 23.96500 1.000 15.48813 114 ALA D C 1
ATOM 3790 O O . ALA D 1 117 ? 10.39200 39.91600 23.18800 1.000 15.61897 114 ALA D O 1
ATOM 3792 N N . LEU D 1 118 ? 11.03700 38.05200 24.28600 1.000 16.86558 115 LEU D N 1
ATOM 3793 C CA . LEU D 1 118 ? 9.99500 37.18800 23.76600 1.000 14.71283 115 LEU D CA 1
ATOM 3794 C C . LEU D 1 118 ? 9.13900 36.70900 24.92300 1.000 14.78838 115 LEU D C 1
ATOM 3795 O O . LEU D 1 118 ? 9.57400 36.75600 26.07900 1.000 15.47860 115 LEU D O 1
ATOM 3800 N N . PRO D 1 119 ? 7.91800 36.23800 24.65700 1.000 15.59205 116 PRO D N 1
ATOM 3801 C CA . PRO D 1 119 ? 7.11100 35.65500 25.73800 1.000 18.16365 116 PRO D CA 1
ATOM 3802 C C . PRO D 1 119 ? 7.86700 34.54000 26.45100 1.000 18.80551 116 PRO D C 1
ATOM 3803 O O . PRO D 1 119 ? 8.67400 33.82100 25.85300 1.000 18.46199 116 PRO D O 1
ATOM 3807 N N . ARG D 1 120 ? 7.61400 34.42600 27.75800 1.000 18.93411 117 ARG D N 1
ATOM 3808 C CA . ARG D 1 120 ? 8.18800 33.38200 28.65600 1.000 21.33919 117 ARG D CA 1
ATOM 3809 C C . ARG D 1 120 ? 9.71500 33.45900 28.69900 1.000 22.02526 117 ARG D C 1
ATOM 3810 O O . ARG D 1 120 ? 10.32500 32.48700 29.13900 1.000 24.11898 117 ARG D O 1
ATOM 3818 N N . GLY D 1 121 ? 10.30500 34.57200 28.27700 1.000 21.25371 118 GLY D N 1
ATOM 3819 C CA . GLY D 1 121 ? 11.75000 34.65900 28.28800 1.000 18.90370 118 GLY D CA 1
ATOM 3820 C C . GLY D 1 121 ? 12.43200 33.75000 27.29400 1.000 17.15144 118 GLY D C 1
ATOM 3821 O O . GLY D 1 121 ? 13.60500 33.41400 27.47600 1.000 18.52496 118 GLY D O 1
ATOM 3822 N N . GLY D 1 122 ? 11.73000 33.33000 26.24700 1.000 17.22978 119 GLY D N 1
ATOM 3823 C CA . GLY D 1 122 ? 12.34700 32.47000 25.25700 1.000 15.23783 119 GLY D CA 1
ATOM 3824 C C . GLY D 1 122 ? 13.48600 33.16400 24.53700 1.000 15.62649 119 GLY D C 1
ATOM 3825 O O . GLY D 1 122 ? 13.54500 34.39400 24.42200 1.000 16.00016 119 GLY D O 1
ATOM 3826 N N . LEU D 1 123 ? 14.41000 32.34800 24.03300 1.000 14.96127 120 LEU D N 1
ATOM 3827 C CA . LEU D 1 123 ? 15.54800 32.87300 23.29000 1.000 15.59010 120 LEU D CA 1
ATOM 3828 C C . LEU D 1 123 ? 15.28400 32.95500 21.79400 1.000 14.22321 120 LEU D C 1
ATOM 3829 O O . LEU D 1 123 ? 16.06900 33.58400 21.07300 1.000 15.10666 120 LEU D O 1
ATOM 3834 N N . VAL D 1 124 ? 14.20700 32.33700 21.31900 1.000 13.64710 121 VAL D N 1
ATOM 3835 C CA . VAL D 1 124 ? 13.88500 32.32100 19.89900 1.000 14.57714 121 VAL D CA 1
ATOM 3836 C C . VAL D 1 124 ? 12.39000 32.06800 19.76100 1.000 13.75880 121 VAL D C 1
ATOM 3837 O O . VAL D 1 124 ? 11.78800 31.33800 20.56100 1.000 15.04766 121 VAL D O 1
ATOM 3841 N N . GLU D 1 125 ? 11.78500 32.70500 18.76100 1.000 12.79962 122 GLU D N 1
ATOM 3842 C CA . GLU D 1 125 ? 10.38700 32.47400 18.42300 1.000 13.35766 122 GLU D CA 1
ATOM 3843 C C . GLU D 1 125 ? 10.28100 32.47700 16.90600 1.000 12.57949 122 GLU D C 1
ATOM 3844 O O . GLU D 1 125 ? 10.91700 33.30200 16.25000 1.000 14.28912 122 GLU D O 1
ATOM 3850 N N . ILE D 1 126 ? 9.50100 31.55400 16.34300 1.000 14.17267 123 ILE D N 1
ATOM 3851 C CA . ILE D 1 126 ? 9.43000 31.40100 14.89000 1.000 12.29924 123 ILE D CA 1
ATOM 3852 C C . ILE D 1 126 ? 7.96600 31.35400 14.46600 1.000 13.07908 123 ILE D C 1
ATOM 3853 O O . ILE D 1 126 ? 7.22500 30.46500 14.89900 1.000 13.53739 123 ILE D O 1
ATOM 3858 N N . GLU D 1 127 ? 7.55300 32.29800 13.61700 1.000 10.49437 124 GLU D N 1
ATOM 3859 C CA . GLU D 1 127 ? 6.21400 32.27100 13.04700 1.000 13.11302 124 GLU D CA 1
ATOM 3860 C C . GLU D 1 127 ? 6.30300 31.86200 11.58300 1.000 13.12509 124 GLU D C 1
ATOM 3861 O O . GLU D 1 127 ? 7.38000 31.87100 10.97800 1.000 15.08557 124 GLU D O 1
ATOM 3867 N N . ALA D 1 128 ? 5.16500 31.46600 11.01600 1.000 12.72849 125 ALA D N 1
ATOM 3868 C CA . ALA D 1 128 ? 5.20200 30.92100 9.66800 1.000 12.35952 125 ALA D CA 1
ATOM 3869 C C . ALA D 1 128 ? 3.88100 31.15600 8.95500 1.000 12.22312 125 ALA D C 1
ATOM 3870 O O . ALA D 1 128 ? 2.82600 31.30800 9.57700 1.000 12.90160 125 ALA D O 1
ATOM 3872 N N . VAL D 1 129 ? 3.97200 31.18100 7.62300 1.000 12.54209 126 VAL D N 1
ATOM 3873 C CA . VAL D 1 129 ? 2.83300 31.06600 6.72600 1.000 13.45254 126 VAL D CA 1
ATOM 3874 C C . VAL D 1 129 ? 3.07200 29.82400 5.88200 1.000 12.37666 126 VAL D C 1
ATOM 3875 O O . VAL D 1 129 ? 4.18500 29.61500 5.37800 1.000 14.55019 126 VAL D O 1
ATOM 3879 N N . ALA D 1 130 ? 2.04200 29.00600 5.73500 1.000 13.58605 127 ALA D N 1
ATOM 3880 C CA . ALA D 1 130 ? 2.10400 27.80800 4.90900 1.000 13.74453 127 ALA D CA 1
ATOM 3881 C C . ALA D 1 130 ? 0.94600 27.82300 3.92400 1.000 14.37399 127 ALA D C 1
ATOM 3882 O O . ALA D 1 130 ? -0.06100 28.50100 4.13700 1.000 14.33243 127 ALA D O 1
ATOM 3884 N N . VAL D 1 131 ? 1.08300 27.07100 2.83200 1.000 13.96940 128 VAL D N 1
ATOM 3885 C CA . VAL D 1 131 ? -0.01300 26.90800 1.88500 1.000 13.48882 128 VAL D CA 1
ATOM 3886 C C . VAL D 1 131 ? -0.27200 25.42600 1.66000 1.000 16.20974 128 VAL D C 1
ATOM 3887 O O . VAL D 1 131 ? 0.65200 24.66700 1.35200 1.000 18.00378 128 VAL D O 1
ATOM 3891 N N . LEU D 1 132 ? -1.53000 25.02300 1.79500 1.000 18.57862 129 LEU D N 1
ATOM 3892 C CA . LEU D 1 132 ? -1.90400 23.62700 1.64900 1.000 19.48383 129 LEU D CA 1
ATOM 3893 C C . LEU D 1 132 ? -1.86000 23.22000 0.18300 1.000 23.78521 129 LEU D C 1
ATOM 3894 O O . LEU D 1 132 ? -1.98600 24.05000 -0.72100 1.000 25.22790 129 LEU D O 1
ATOM 3899 N N . GLY D 1 133 ? -1.67000 21.92700 -0.05000 1.000 26.69698 130 GLY D N 1
ATOM 3900 C CA . GLY D 1 133 ? -1.83000 21.38500 -1.37900 1.000 32.15798 130 GLY D CA 1
ATOM 3901 C C . GLY D 1 133 ? -3.27800 21.00600 -1.60000 1.000 39.47662 130 GLY D C 1
ATOM 3902 O O . GLY D 1 133 ? -4.09700 21.07600 -0.67900 1.000 42.62044 130 GLY D O 1
ATOM 3903 N N . PRO D 1 134 ? -3.63600 20.60200 -2.82800 1.000 45.01881 131 PRO D N 1
ATOM 3904 C CA . PRO D 1 134 ? -5.00900 20.12800 -3.04400 1.000 47.88861 131 PRO D CA 1
ATOM 3905 C C . PRO D 1 134 ? -5.21700 18.71600 -2.50100 1.000 50.72703 131 PRO D C 1
ATOM 3906 O O . PRO D 1 134 ? -6.21700 18.47100 -1.82200 1.000 51.66512 131 PRO D O 1
ATOM 3910 N N . ALA E 1 5 ? -1.69400 16.37200 -1.67700 1.000 53.71161 2 ALA E N 1
ATOM 3911 C CA . ALA E 1 5 ? -0.97400 16.69000 -2.90600 1.000 54.78477 2 ALA E CA 1
ATOM 3912 C C . ALA E 1 5 ? 0.01300 17.83200 -2.68100 1.000 54.62395 2 ALA E C 1
ATOM 3913 O O . ALA E 1 5 ? -0.27500 18.77300 -1.94400 1.000 53.97993 2 ALA E O 1
ATOM 3915 N N . ALA E 1 6 ? 1.17600 17.74600 -3.32400 1.000 54.90554 3 ALA E N 1
ATOM 3916 C CA . ALA E 1 6 ? 2.22600 18.73200 -3.11100 1.000 54.23626 3 ALA E CA 1
ATOM 3917 C C . ALA E 1 6 ? 1.78900 20.10400 -3.61100 1.000 53.17771 3 ALA E C 1
ATOM 3918 O O . ALA E 1 6 ? 1.18900 20.23500 -4.68200 1.000 52.49538 3 ALA E O 1
ATOM 3920 N N . VAL E 1 7 ? 2.09100 21.13500 -2.81900 1.000 52.11515 4 VAL E N 1
ATOM 3921 C CA . VAL E 1 7 ? 1.72600 22.49400 -3.19400 1.000 50.05254 4 VAL E CA 1
ATOM 3922 C C . VAL E 1 7 ? 2.65700 22.99000 -4.29400 1.000 49.52576 4 VAL E C 1
ATOM 3923 O O . VAL E 1 7 ? 3.88000 22.78800 -4.24500 1.000 48.46833 4 VAL E O 1
ATOM 3927 N N . GLN E 1 8 ? 2.07600 23.63700 -5.30300 1.000 49.40939 5 GLN E N 1
ATOM 3928 C CA . GLN E 1 8 ? 2.81300 24.08800 -6.47900 1.000 49.13246 5 GLN E CA 1
ATOM 3929 C C . GLN E 1 8 ? 3.38400 25.48200 -6.21700 1.000 48.03713 5 GLN E C 1
ATOM 3930 O O . GLN E 1 8 ? 2.64300 26.47200 -6.18500 1.000 49.38179 5 GLN E O 1
ATOM 3936 N N . LYS E 1 9 ? 4.70000 25.55900 -6.04800 1.000 43.38818 6 LYS E N 1
ATOM 3937 C CA . LYS E 1 9 ? 5.37000 26.80700 -5.73200 1.000 36.85214 6 LYS E CA 1
ATOM 3938 C C . LYS E 1 9 ? 6.38500 27.14500 -6.81500 1.000 33.07058 6 LYS E C 1
ATOM 3939 O O . LYS E 1 9 ? 6.86900 26.27100 -7.54300 1.000 34.28426 6 LYS E O 1
ATOM 3945 N N . LEU E 1 10 ? 6.71000 28.43100 -6.91200 1.000 28.24936 7 LEU E N 1
ATOM 3946 C CA . LEU E 1 10 ? 7.80300 28.89900 -7.74700 1.000 25.70273 7 LEU E CA 1
ATOM 3947 C C . LEU E 1 10 ? 8.80900 29.63300 -6.87400 1.000 22.83499 7 LEU E C 1
ATOM 3948 O O . LEU E 1 10 ? 8.45300 30.22900 -5.85100 1.000 19.66608 7 LEU E O 1
ATOM 3953 N N . PHE E 1 11 ? 10.07000 29.58600 -7.29100 1.000 22.73948 8 PHE E N 1
ATOM 3954 C CA . PHE E 1 11 ? 11.17500 30.16100 -6.52800 1.000 22.48219 8 PHE E CA 1
ATOM 3955 C C . PHE E 1 11 ? 11.98100 31.06300 -7.44800 1.000 24.93841 8 PHE E C 1
ATOM 3956 O O . PHE E 1 11 ? 13.11700 30.74400 -7.82000 1.000 24.45754 8 PHE E O 1
ATOM 3964 N N . PRO E 1 12 ? 11.41100 32.20100 -7.84500 1.000 26.87870 9 PRO E N 1
ATOM 3965 C CA . PRO E 1 12 ? 12.13500 33.11500 -8.73600 1.000 27.01668 9 PRO E CA 1
ATOM 3966 C C . PRO E 1 12 ? 13.42500 33.56800 -8.07600 1.000 28.04885 9 PRO E C 1
ATOM 3967 O O . PRO E 1 12 ? 13.44800 33.93000 -6.89600 1.000 28.43418 9 PRO E O 1
ATOM 3971 N N . TYR E 1 13 ? 14.50500 33.52900 -8.83800 1.000 26.73341 10 TYR E N 1
ATOM 3972 C CA . TYR E 1 13 ? 15.81300 33.87700 -8.31400 1.000 25.76830 10 TYR E CA 1
ATOM 3973 C C . TYR E 1 13 ? 16.50000 34.82800 -9.27800 1.000 25.70125 10 TYR E C 1
ATOM 3974 O O . TYR E 1 13 ? 16.42800 34.64900 -10.49600 1.000 27.24891 10 TYR E O 1
ATOM 3983 N N . THR E 1 14 ? 17.17200 35.84000 -8.73100 1.000 23.81916 11 THR E N 1
ATOM 3984 C CA . THR E 1 14 ? 18.00500 36.70900 -9.54900 1.000 22.66420 11 THR E CA 1
ATOM 3985 C C . THR E 1 14 ? 19.37500 36.84800 -8.89500 1.000 22.83984 11 THR E C 1
ATOM 3986 O O . THR E 1 14 ? 19.46200 37.11900 -7.68700 1.000 21.47436 11 THR E O 1
ATOM 3990 N N . PRO E 1 15 ? 20.46100 36.67400 -9.65000 1.000 24.98151 12 PRO E N 1
ATOM 3991 C CA . PRO E 1 15 ? 21.80000 36.95500 -9.10900 1.000 25.94881 12 PRO E CA 1
ATOM 3992 C C . PRO E 1 15 ? 22.06800 38.43300 -8.88400 1.000 25.91026 12 PRO E C 1
ATOM 3993 O O . PRO E 1 15 ? 23.16000 38.78300 -8.41900 1.000 26.50061 12 PRO E O 1
ATOM 3997 N N . ARG E 1 16 ? 21.12100 39.30800 -9.22000 1.000 24.54919 13 ARG E N 1
ATOM 3998 C CA . ARG E 1 16 ? 21.25600 40.73600 -8.97400 1.000 23.56747 13 ARG E CA 1
ATOM 3999 C C . ARG E 1 16 ? 20.89900 41.13000 -7.54600 1.000 21.67066 13 ARG E C 1
ATOM 4000 O O . ARG E 1 16 ? 21.05100 42.30600 -7.19200 1.000 23.91505 13 ARG E O 1
ATOM 4004 N N . ALA E 1 17 ? 20.43000 40.20000 -6.72800 1.000 19.27762 14 ALA E N 1
ATOM 4005 C CA . ALA E 1 17 ? 20.05400 40.48700 -5.35200 1.000 19.58498 14 ALA E CA 1
ATOM 4006 C C . ALA E 1 17 ? 20.64300 39.42000 -4.44400 1.000 18.91017 14 ALA E C 1
ATOM 4007 O O . ALA E 1 17 ? 21.00300 38.33100 -4.90900 1.000 20.18268 14 ALA E O 1
ATOM 4009 N N . PRO E 1 18 ? 20.79100 39.71300 -3.14800 1.000 17.70432 15 PRO E N 1
ATOM 4010 C CA . PRO E 1 18 ? 21.43700 38.76000 -2.23300 1.000 17.60906 15 PRO E CA 1
ATOM 4011 C C . PRO E 1 18 ? 20.56400 37.55000 -1.93800 1.000 17.63508 15 PRO E C 1
ATOM 4012 O O . PRO E 1 18 ? 19.36000 37.51800 -2.20300 1.000 17.28320 15 PRO E O 1
ATOM 4016 N N . ILE E 1 19 ? 21.20700 36.54400 -1.33900 1.000 18.61292 16 ILE E N 1
ATOM 4017 C CA . ILE E 1 19 ? 20.51300 35.36100 -0.83000 1.000 18.60685 16 ILE E CA 1
ATOM 4018 C C . ILE E 1 19 ? 21.42000 34.71700 0.20700 1.000 18.20435 16 ILE E C 1
ATOM 4019 O O . ILE E 1 19 ? 22.63900 34.87900 0.16600 1.000 20.58048 16 ILE E O 1
ATOM 4024 N N . ARG E 1 20 ? 20.81500 33.99900 1.16000 1.000 16.45802 17 ARG E N 1
ATOM 4025 C CA . ARG E 1 20 ? 21.56500 33.10100 2.04500 1.000 20.48259 17 ARG E CA 1
ATOM 4026 C C . ARG E 1 20 ? 21.30000 31.70100 1.50700 1.000 21.73107 17 ARG E C 1
ATOM 4027 O O . ARG E 1 20 ? 20.29700 31.05800 1.84400 1.000 20.85261 17 ARG E O 1
ATOM 4035 N N . GLN E 1 21 ? 22.19600 31.25000 0.63100 1.000 21.37450 18 GLN E N 1
ATOM 4036 C CA . GLN E 1 21 ? 21.98400 30.00600 -0.09200 1.000 23.58352 18 GLN E CA 1
ATOM 4037 C C . GLN E 1 21 ? 21.90200 28.84900 0.89000 1.000 24.25582 18 GLN E C 1
ATOM 4038 O O . GLN E 1 21 ? 22.76700 28.69100 1.75500 1.000 25.81992 18 GLN E O 1
ATOM 4044 N N . GLY E 1 22 ? 20.85200 28.04500 0.75600 1.000 23.03849 19 GLY E N 1
ATOM 4045 C CA . GLY E 1 22 ? 20.63800 26.92600 1.64600 1.000 23.15000 19 GLY E CA 1
ATOM 4046 C C . GLY E 1 22 ? 19.90200 27.26500 2.92200 1.000 20.85219 19 GLY E C 1
ATOM 4047 O O . GLY E 1 22 ? 19.65200 26.35700 3.72600 1.000 22.09161 19 GLY E O 1
ATOM 4048 N N . ILE E 1 23 ? 19.57100 28.53700 3.13800 1.000 20.42798 20 ILE E N 1
ATOM 4049 C CA . ILE E 1 23 ? 18.79800 28.98100 4.29200 1.000 19.53635 20 ILE E CA 1
ATOM 4050 C C . ILE E 1 23 ? 17.42800 29.50600 3.88300 1.000 19.64920 20 ILE E C 1
ATOM 4051 O O . ILE E 1 23 ? 16.41400 29.16000 4.49200 1.000 21.14498 20 ILE E O 1
ATOM 4056 N N . TYR E 1 24 ? 17.37900 30.38900 2.88500 1.000 16.00425 21 TYR E N 1
ATOM 4057 C CA . TYR E 1 24 ? 16.08900 30.90500 2.45000 1.000 16.30995 21 TYR E CA 1
ATOM 4058 C C . TYR E 1 24 ? 16.08500 31.12500 0.94600 1.000 17.46639 21 TYR E C 1
ATOM 4059 O O . TYR E 1 24 ? 17.13500 31.18500 0.30100 1.000 18.05865 21 TYR E O 1
ATOM 4068 N N . SER E 1 25 ? 14.87300 31.21600 0.39400 1.000 16.30889 22 SER E N 1
ATOM 4069 C CA . SER E 1 25 ? 14.67200 31.63900 -0.98400 1.000 16.11895 22 SER E CA 1
ATOM 4070 C C . SER E 1 25 ? 14.45700 33.14400 -1.00800 1.000 14.02796 22 SER E C 1
ATOM 4071 O O . SER E 1 25 ? 13.87800 33.71500 -0.08000 1.000 14.28671 22 SER E O 1
ATOM 4074 N N . GLN E 1 26 ? 14.91200 33.78800 -2.08800 1.000 13.13981 23 GLN E N 1
ATOM 4075 C CA . GLN E 1 26 ? 14.64600 35.21600 -2.23600 1.000 13.27866 23 GLN E CA 1
ATOM 4076 C C . GLN E 1 26 ? 13.15400 35.50400 -2.14800 1.000 15.54763 23 GLN E C 1
ATOM 4077 O O . GLN E 1 26 ? 12.73500 36.46400 -1.49100 1.000 14.76040 23 GLN E O 1
ATOM 4083 N N . ALA E 1 27 ? 12.34300 34.65800 -2.78200 1.000 15.32490 24 ALA E N 1
ATOM 4084 C CA . ALA E 1 27 ? 10.89700 34.79800 -2.74500 1.000 13.50825 24 ALA E CA 1
ATOM 4085 C C . ALA E 1 27 ? 10.27500 33.44200 -3.02800 1.000 14.78937 24 ALA E C 1
ATOM 4086 O O . ALA E 1 27 ? 10.88400 32.58400 -3.67800 1.000 16.49610 24 ALA E O 1
ATOM 4088 N N . VAL E 1 28 ? 9.05300 33.26000 -2.53400 1.000 12.75450 25 VAL E N 1
ATOM 4089 C CA . VAL E 1 28 ? 8.23800 32.09300 -2.84800 1.000 13.83685 25 VAL E CA 1
ATOM 4090 C C . VAL E 1 28 ? 6.92900 32.60400 -3.42500 1.000 14.47765 25 VAL E C 1
ATOM 4091 O O . VAL E 1 28 ? 6.26500 33.44500 -2.80900 1.000 15.79724 25 VAL E O 1
ATOM 4095 N N . VAL E 1 29 ? 6.56800 32.10400 -4.60300 1.000 15.94366 26 VAL E N 1
ATOM 4096 C CA . VAL E 1 29 ? 5.32000 32.44800 -5.27500 1.000 17.35938 26 VAL E CA 1
ATOM 4097 C C . VAL E 1 29 ? 4.42800 31.22100 -5.22800 1.000 18.25900 26 VAL E C 1
ATOM 4098 O O . VAL E 1 29 ? 4.78400 30.16100 -5.75600 1.000 21.39854 26 VAL E O 1
ATOM 4102 N N . VAL E 1 30 ? 3.27100 31.34900 -4.59800 1.000 17.88850 27 VAL E N 1
ATOM 4103 C CA A VAL E 1 30 ? 2.29600 30.27300 -4.55300 0.610 18.93994 27 VAL E CA 1
ATOM 4104 C CA B VAL E 1 30 ? 2.29100 30.27200 -4.55500 0.390 18.99855 27 VAL E CA 1
ATOM 4105 C C . VAL E 1 30 ? 0.96000 30.84900 -5.00100 1.000 19.95613 27 VAL E C 1
ATOM 4106 O O . VAL E 1 30 ? 0.47100 31.82100 -4.40800 1.000 18.24404 27 VAL E O 1
ATOM 4113 N N . ASP E 1 31 ? 0.39400 30.27500 -6.06000 1.000 24.41705 28 ASP E N 1
ATOM 4114 C CA . ASP E 1 31 ? -0.80000 30.81300 -6.71200 1.000 29.40042 28 ASP E CA 1
ATOM 4115 C C . ASP E 1 31 ? -0.45700 32.23600 -7.13800 1.000 29.96077 28 ASP E C 1
ATOM 4116 O O . ASP E 1 31 ? 0.47600 32.41100 -7.94200 1.000 32.24997 28 ASP E O 1
ATOM 4121 N N . ARG E 1 32 ? -1.13000 33.26300 -6.63900 1.000 28.42391 29 ARG E N 1
ATOM 4122 C CA . ARG E 1 32 ? -0.84300 34.62300 -7.06600 1.000 27.98605 29 ARG E CA 1
ATOM 4123 C C . ARG E 1 32 ? -0.06200 35.42200 -6.02900 1.000 21.66053 29 ARG E C 1
ATOM 4124 O O . ARG E 1 32 ? 0.24500 36.59300 -6.27900 1.000 20.72349 29 ARG E O 1
ATOM 4132 N N . THR E 1 33 ? 0.27700 34.82500 -4.88400 1.000 16.69881 30 THR E N 1
ATOM 4133 C CA . THR E 1 33 ? 0.89400 35.55600 -3.78500 1.000 15.38152 30 THR E CA 1
ATOM 4134 C C . THR E 1 33 ? 2.38400 35.25400 -3.70300 1.000 14.91173 30 THR E C 1
ATOM 4135 O O . THR E 1 33 ? 2.80000 34.09300 -3.77000 1.000 16.86328 30 THR E O 1
ATOM 4139 N N . MET E 1 34 ? 3.17500 36.30900 -3.51200 1.000 14.99662 31 MET E N 1
ATOM 4140 C CA . MET E 1 34 ? 4.63000 36.24900 -3.52500 1.000 13.57834 31 MET E CA 1
ATOM 4141 C C . MET E 1 34 ? 5.14800 36.76900 -2.19100 1.000 13.02004 31 MET E C 1
ATOM 4142 O O . MET E 1 34 ? 4.95800 37.94900 -1.86800 1.000 13.65399 31 MET E O 1
ATOM 4147 N N . TYR E 1 35 ? 5.79700 35.89000 -1.42500 1.000 11.68952 32 TYR E N 1
ATOM 4148 C CA . TYR E 1 35 ? 6.41800 36.23400 -0.15000 1.000 10.28742 32 TYR E CA 1
ATOM 4149 C C . TYR E 1 35 ? 7.89300 36.51500 -0.40400 1.000 11.58307 32 TYR E C 1
ATOM 4150 O O . TYR E 1 35 ? 8.60200 35.65900 -0.94400 1.000 13.20936 32 TYR E O 1
ATOM 4159 N N . ILE E 1 36 ? 8.35100 37.70300 -0.00600 1.000 11.88090 33 ILE E N 1
ATOM 4160 C CA . ILE E 1 36 ? 9.70400 38.18100 -0.28400 1.000 11.81631 33 ILE E CA 1
ATOM 4161 C C . ILE E 1 36 ? 10.49600 38.23700 1.01900 1.000 13.21182 33 ILE E C 1
ATOM 4162 O O . ILE E 1 36 ? 10.04400 38.84000 2.00400 1.000 12.40295 33 ILE E O 1
ATOM 4167 N N . SER E 1 37 ? 11.68400 37.63200 1.01000 1.000 11.96211 34 SER E N 1
ATOM 4168 C CA . SER E 1 37 ? 12.54300 37.63700 2.18500 1.000 12.12650 34 SER E CA 1
ATOM 4169 C C . SER E 1 37 ? 12.94300 39.06600 2.55500 1.000 12.66431 34 SER E C 1
ATOM 4170 O O . SER E 1 37 ? 12.95600 39.97200 1.71500 1.000 11.54904 34 SER E O 1
ATOM 4173 N N . GLY E 1 38 ? 13.25100 39.26400 3.84000 1.000 11.73086 35 GLY E N 1
ATOM 4174 C CA . GLY E 1 38 ? 13.76200 40.54000 4.30100 1.000 12.02921 35 GLY E CA 1
ATOM 4175 C C . GLY E 1 38 ? 14.98800 40.96800 3.51300 1.000 12.45198 35 GLY E C 1
ATOM 4176 O O . GLY E 1 38 ? 15.97600 40.22700 3.45200 1.000 14.17691 35 GLY E O 1
ATOM 4177 N N . GLN E 1 39 ? 14.92700 42.15300 2.90100 1.000 9.97935 36 GLN E N 1
ATOM 4178 C CA . GLN E 1 39 ? 16.02000 42.68400 2.09100 1.000 9.11906 36 GLN E CA 1
ATOM 4179 C C . GLN E 1 39 ? 16.86500 43.62900 2.93300 1.000 11.20718 36 GLN E C 1
ATOM 4180 O O . GLN E 1 39 ? 16.32400 44.49000 3.63800 1.000 12.54660 36 GLN E O 1
ATOM 4186 N N . LEU E 1 40 ? 18.18200 43.45400 2.86300 1.000 12.88988 37 LEU E N 1
ATOM 4187 C CA . LEU E 1 40 ? 19.14600 44.32700 3.51300 1.000 13.88528 37 LEU E CA 1
ATOM 4188 C C . LEU E 1 40 ? 19.81700 45.20300 2.46300 1.000 12.91952 37 LEU E C 1
ATOM 4189 O O . LEU E 1 40 ? 19.69000 44.97500 1.25800 1.000 14.06989 37 LEU E O 1
ATOM 4194 N N . GLY E 1 41 ? 20.55600 46.20600 2.92700 1.000 12.48328 38 GLY E N 1
ATOM 4195 C CA . GLY E 1 41 ? 21.21600 47.10200 1.99500 1.000 14.33243 38 GLY E CA 1
ATOM 4196 C C . GLY E 1 41 ? 22.53400 46.57800 1.45600 1.000 16.03049 38 GLY E C 1
ATOM 4197 O O . GLY E 1 41 ? 23.53100 47.31000 1.41900 1.000 16.74569 38 GLY E O 1
ATOM 4198 N N . LEU E 1 42 ? 22.53400 45.31000 1.02400 1.000 15.77628 39 LEU E N 1
ATOM 4199 C CA . LEU E 1 42 ? 23.71700 44.61900 0.53100 1.000 16.12494 39 LEU E CA 1
ATOM 4200 C C . LEU E 1 42 ? 23.83900 44.78100 -0.97700 1.000 16.36104 39 LEU E C 1
ATOM 4201 O O . LEU E 1 42 ? 22.84600 44.69300 -1.70500 1.000 16.22998 39 LEU E O 1
ATOM 4206 N N . ASP E 1 43 ? 25.06500 45.00700 -1.43700 1.000 15.80191 40 ASP E N 1
ATOM 4207 C CA . ASP E 1 43 ? 25.38600 45.08200 -2.85600 1.000 20.49543 40 ASP E CA 1
ATOM 4208 C C . ASP E 1 43 ? 26.03900 43.75500 -3.22700 1.000 22.18576 40 ASP E C 1
ATOM 4209 O O . ASP E 1 43 ? 27.15800 43.47300 -2.79000 1.000 22.70556 40 ASP E O 1
ATOM 4214 N N . VAL E 1 44 ? 25.35700 42.95400 -4.05100 1.000 23.59644 41 VAL E N 1
ATOM 4215 C CA . VAL E 1 44 ? 25.91200 41.65900 -4.44600 1.000 24.48979 41 VAL E CA 1
ATOM 4216 C C . VAL E 1 44 ? 27.25300 41.80400 -5.14500 1.000 23.87397 41 VAL E C 1
ATOM 4217 O O . VAL E 1 44 ? 28.05600 40.86400 -5.13900 1.000 24.76781 41 VAL E O 1
ATOM 4221 N N . ALA E 1 45 ? 27.51200 42.95600 -5.76900 1.000 23.93847 42 ALA E N 1
ATOM 4222 C CA . ALA E 1 45 ? 28.79000 43.14800 -6.44400 1.000 24.28143 42 ALA E CA 1
ATOM 4223 C C . ALA E 1 45 ? 29.94800 43.08000 -5.46400 1.000 27.72549 42 ALA E C 1
ATOM 4224 O O . ALA E 1 45 ? 31.04300 42.64000 -5.82600 1.000 29.22044 42 ALA E O 1
ATOM 4226 N N . SER E 1 46 ? 29.72200 43.49900 -4.21900 1.000 27.49504 43 SER E N 1
ATOM 4227 C CA . SER E 1 46 ? 30.76800 43.54400 -3.21100 1.000 28.60674 43 SER E CA 1
ATOM 4228 C C . SER E 1 46 ? 30.54800 42.58300 -2.05100 1.000 28.70378 43 SER E C 1
ATOM 4229 O O . SER E 1 46 ? 31.48500 42.35000 -1.27900 1.000 31.98989 43 SER E O 1
ATOM 4232 N N . GLY E 1 47 ? 29.35400 42.02100 -1.90400 1.000 28.21825 44 GLY E N 1
ATOM 4233 C CA . GLY E 1 47 ? 29.05400 41.21800 -0.73400 1.000 28.84839 44 GLY E CA 1
ATOM 4234 C C . GLY E 1 47 ? 29.01600 41.99100 0.56700 1.000 28.28616 44 GLY E C 1
ATOM 4235 O O . GLY E 1 47 ? 29.08500 41.38300 1.63800 1.000 28.72686 44 GLY E O 1
ATOM 4236 N N . LYS E 1 48 ? 28.91300 43.31900 0.50400 1.000 25.60881 45 LYS E N 1
ATOM 4237 C CA . LYS E 1 48 ? 28.95400 44.17300 1.68100 1.000 24.29181 45 LYS E CA 1
ATOM 4238 C C . LYS E 1 48 ? 27.77200 45.13100 1.66000 1.000 21.17065 45 LYS E C 1
ATOM 4239 O O . LYS E 1 48 ? 27.17900 45.39800 0.61200 1.000 19.43588 45 LYS E O 1
ATOM 4245 N N . LEU E 1 49 ? 27.43400 45.65500 2.83700 1.000 19.06497 46 LEU E N 1
ATOM 4246 C CA . LEU E 1 49 ? 26.47300 46.74700 2.90000 1.000 17.84021 46 LEU E CA 1
ATOM 4247 C C . LEU E 1 49 ? 27.03200 47.96000 2.16600 1.000 18.02618 46 LEU E C 1
ATOM 4248 O O . LEU E 1 49 ? 28.24000 48.22200 2.18500 1.000 19.30939 46 LEU E O 1
ATOM 4253 N N . VAL E 1 50 ? 26.14500 48.69100 1.48900 1.000 17.68811 47 VAL E N 1
ATOM 4254 C CA . VAL E 1 50 ? 26.55600 49.93400 0.84700 1.000 19.11549 47 VAL E CA 1
ATOM 4255 C C . VAL E 1 50 ? 26.94500 50.95700 1.91000 1.000 20.28584 47 VAL E C 1
ATOM 4256 O O . VAL E 1 50 ? 26.45300 50.92900 3.04700 1.000 22.23052 47 VAL E O 1
ATOM 4260 N N . GLU E 1 51 ? 27.83500 51.87500 1.54100 1.000 19.70280 48 GLU E N 1
ATOM 4261 C CA . GLU E 1 51 ? 28.21500 52.93900 2.45700 1.000 24.10897 48 GLU E CA 1
ATOM 4262 C C . GLU E 1 51 ? 27.15100 54.03500 2.48100 1.000 23.63242 48 GLU E C 1
ATOM 4263 O O . GLU E 1 51 ? 26.37600 54.20100 1.53700 1.000 23.10698 48 GLU E O 1
ATOM 4269 N N . GLY E 1 52 ? 27.11000 54.78200 3.58600 1.000 21.49244 49 GLY E N 1
ATOM 4270 C CA . GLY E 1 52 ? 26.32500 56.00800 3.61400 1.000 23.22569 49 GLY E CA 1
ATOM 4271 C C . GLY E 1 52 ? 25.16000 56.08600 4.58800 1.000 25.01831 49 GLY E C 1
ATOM 4272 O O . GLY E 1 52 ? 24.36700 57.03200 4.53000 1.000 29.73951 49 GLY E O 1
ATOM 4273 N N . GLY E 1 53 ? 25.02800 55.11700 5.47700 1.000 19.14035 50 GLY E N 1
ATOM 4274 C CA . GLY E 1 53 ? 24.00500 55.19500 6.50400 1.000 15.63578 50 GLY E CA 1
ATOM 4275 C C . GLY E 1 53 ? 22.67300 54.58900 6.10400 1.000 15.19599 50 GLY E C 1
ATOM 4276 O O . GLY E 1 53 ? 22.52700 53.88300 5.09900 1.000 16.30881 50 GLY E O 1
ATOM 4277 N N . VAL E 1 54 ? 21.66700 54.89300 6.92800 1.000 14.55035 51 VAL E N 1
ATOM 4278 C CA . VAL E 1 54 ? 20.37400 54.22200 6.79300 1.000 14.80066 51 VAL E CA 1
ATOM 4279 C C . VAL E 1 54 ? 19.69800 54.56200 5.46600 1.000 13.85658 51 VAL E C 1
ATOM 4280 O O . VAL E 1 54 ? 19.01100 53.71700 4.88100 1.000 14.40258 51 VAL E O 1
ATOM 4284 N N . GLN E 1 55 ? 19.86100 55.79200 4.97200 1.000 16.04423 52 GLN E N 1
ATOM 4285 C CA . GLN E 1 55 ? 19.20100 56.14900 3.71400 1.000 15.37097 52 GLN E CA 1
ATOM 4286 C C . GLN E 1 55 ? 19.77100 55.36200 2.53900 1.000 15.36800 52 GLN E C 1
ATOM 4287 O O . GLN E 1 55 ? 19.01400 54.85800 1.69900 1.000 13.98362 52 GLN E O 1
ATOM 4293 N N . ALA E 1 56 ? 21.10200 55.25300 2.45800 1.000 16.21633 53 ALA E N 1
ATOM 4294 C CA . ALA E 1 56 ? 21.71700 54.45900 1.39700 1.000 16.71331 53 ALA E CA 1
ATOM 4295 C C . ALA E 1 56 ? 21.33300 52.98900 1.52600 1.000 16.25458 53 ALA E C 1
ATOM 4296 O O . ALA E 1 56 ? 21.04200 52.32300 0.52600 1.000 14.18010 53 ALA E O 1
ATOM 4298 N N . GLN E 1 57 ? 21.32200 52.46200 2.75500 1.000 15.47319 54 GLN E N 1
ATOM 4299 C CA . GLN E 1 57 ? 20.95500 51.06300 2.93600 1.000 13.15483 54 GLN E CA 1
ATOM 4300 C C . GLN E 1 57 ? 19.49200 50.81500 2.59000 1.000 12.75244 54 GLN E C 1
ATOM 4301 O O . GLN E 1 57 ? 19.15000 49.75600 2.05500 1.000 14.08793 54 GLN E O 1
ATOM 4307 N N . ALA E 1 58 ? 18.60700 51.75700 2.92900 1.000 12.36108 55 ALA E N 1
ATOM 4308 C CA . ALA E 1 58 ? 17.20000 51.57900 2.58600 1.000 12.29890 55 ALA E CA 1
ATOM 4309 C C . ALA E 1 58 ? 17.02000 51.57700 1.07900 1.000 12.59705 55 ALA E C 1
ATOM 4310 O O . ALA E 1 58 ? 16.25500 50.76900 0.53600 1.000 12.87037 55 ALA E O 1
ATOM 4312 N N . ARG E 1 59 ? 17.75900 52.44500 0.39100 1.000 12.10397 56 ARG E N 1
ATOM 4313 C CA . ARG E 1 59 ? 17.70000 52.49800 -1.09200 1.000 12.09070 56 ARG E CA 1
ATOM 4314 C C . ARG E 1 59 ? 18.17600 51.15500 -1.65000 1.000 13.24471 56 ARG E C 1
ATOM 4315 O O . ARG E 1 59 ? 17.48000 50.58900 -2.47500 1.000 14.18143 56 ARG E O 1
ATOM 4323 N N . GLN E 1 60 ? 19.30300 50.64300 -1.16000 1.000 14.07885 57 GLN E N 1
ATOM 4324 C CA . GLN E 1 60 ? 19.80400 49.39200 -1.71800 1.000 12.34770 57 GLN E CA 1
ATOM 4325 C C . GLN E 1 60 ? 18.86200 48.23700 -1.41000 1.000 11.76814 57 GLN E C 1
ATOM 4326 O O . GLN E 1 60 ? 18.66100 47.35100 -2.25000 1.000 14.47171 57 GLN E O 1
ATOM 4332 N N . ALA E 1 61 ? 18.27500 48.22100 -0.20900 1.000 12.13114 58 ALA E N 1
ATOM 4333 C CA . ALA E 1 61 ? 17.32900 47.16200 0.13300 1.000 11.76019 58 ALA E CA 1
ATOM 4334 C C . ALA E 1 61 ? 16.14300 47.16800 -0.82000 1.000 14.45670 58 ALA E C 1
ATOM 4335 O O . ALA E 1 61 ? 15.68500 46.10800 -1.26500 1.000 14.45314 58 ALA E O 1
ATOM 4337 N N . LEU E 1 62 ? 15.64900 48.35700 -1.16600 1.000 12.45201 59 LEU E N 1
ATOM 4338 C CA . LEU E 1 62 ? 14.51900 48.44800 -2.08500 1.000 10.80745 59 LEU E CA 1
ATOM 4339 C C . LEU E 1 62 ? 14.92600 48.18200 -3.53400 1.000 12.96625 59 LEU E C 1
ATOM 4340 O O . LEU E 1 62 ? 14.12200 47.65200 -4.31100 1.000 13.23101 59 LEU E O 1
ATOM 4345 N N . VAL E 1 63 ? 16.15200 48.53900 -3.92100 1.000 14.01705 60 VAL E N 1
ATOM 4346 C CA . VAL E 1 63 ? 16.66200 48.10900 -5.22300 1.000 14.74773 60 VAL E CA 1
ATOM 4347 C C . VAL E 1 63 ? 16.70200 46.58300 -5.29500 1.000 15.23060 60 VAL E C 1
ATOM 4348 O O . VAL E 1 63 ? 16.26300 45.97600 -6.28300 1.000 14.12964 60 VAL E O 1
ATOM 4352 N N . ASN E 1 64 ? 17.22700 45.94400 -4.24100 1.000 14.07362 61 ASN E N 1
ATOM 4353 C CA . ASN E 1 64 ? 17.25800 44.48400 -4.18000 1.000 13.86144 61 ASN E CA 1
ATOM 4354 C C . ASN E 1 64 ? 15.85900 43.90000 -4.31600 1.000 14.42688 61 ASN E C 1
ATOM 4355 O O . ASN E 1 64 ? 15.64100 42.96500 -5.09800 1.000 14.84245 61 ASN E O 1
ATOM 4360 N N . MET E 1 65 ? 14.90100 44.44200 -3.55300 1.000 11.97996 62 MET E N 1
ATOM 4361 C CA . MET E 1 65 ? 13.52000 43.97700 -3.65200 1.000 12.46972 62 MET E CA 1
ATOM 4362 C C . MET E 1 65 ? 12.99300 44.09800 -5.07800 1.000 12.78854 62 MET E C 1
ATOM 4363 O O . MET E 1 65 ? 12.29000 43.20200 -5.56700 1.000 14.21188 62 MET E O 1
ATOM 4368 N N . GLY E 1 66 ? 13.32000 45.20000 -5.75800 1.000 11.50714 63 GLY E N 1
ATOM 4369 C CA . GLY E 1 66 ? 12.83900 45.39400 -7.12000 1.000 12.72489 63 GLY E CA 1
ATOM 4370 C C . GLY E 1 66 ? 13.39500 44.38400 -8.11100 1.000 15.58274 63 GLY E C 1
ATOM 4371 O O . GLY E 1 66 ? 12.69900 43.98600 -9.05100 1.000 15.52303 63 GLY E O 1
ATOM 4372 N N . GLU E 1 67 ? 14.66100 43.97200 -7.93600 1.000 15.47139 64 GLU E N 1
ATOM 4373 C CA . GLU E 1 67 ? 15.21500 42.93600 -8.80400 1.000 15.82770 64 GLU E CA 1
ATOM 4374 C C . GLU E 1 67 ? 14.51900 41.60000 -8.57600 1.000 14.78767 64 GLU E C 1
ATOM 4375 O O . GLU E 1 67 ? 14.27600 40.85200 -9.52500 1.000 16.23661 64 GLU E O 1
ATOM 4381 N N . ILE E 1 68 ? 14.19700 41.28000 -7.32100 1.000 13.02153 65 ILE E N 1
ATOM 4382 C CA . ILE E 1 68 ? 13.45700 40.05400 -7.03600 1.000 12.80773 65 ILE E CA 1
ATOM 4383 C C . ILE E 1 68 ? 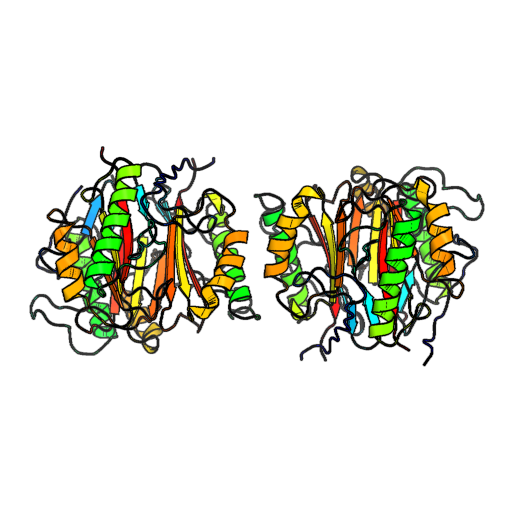12.04800 40.13000 -7.62100 1.000 15.53446 65 ILE E C 1
ATOM 4384 O O . ILE E 1 68 ? 11.56600 39.17600 -8.24600 1.000 14.86450 65 ILE E O 1
ATOM 4389 N N . LEU E 1 69 ? 11.37000 41.27500 -7.45300 1.000 15.90803 66 LEU E N 1
ATOM 4390 C CA . LEU E 1 69 ? 10.06500 41.45700 -8.08700 1.000 15.46924 66 LEU E CA 1
ATOM 4391 C C . LEU E 1 69 ? 10.15900 41.25400 -9.59700 1.000 16.80122 66 LEU E C 1
ATOM 4392 O O . LEU E 1 69 ? 9.30900 40.58400 -10.19700 1.000 18.79796 66 LEU E O 1
ATOM 4397 N N . LYS E 1 70 ? 11.19200 41.81900 -10.22700 1.000 15.43582 67 LYS E N 1
ATOM 4398 C CA . LYS E 1 70 ? 11.36200 41.65700 -11.66800 1.000 18.97581 67 LYS E CA 1
ATOM 4399 C C . LYS E 1 70 ? 11.52200 40.18700 -12.04700 1.000 20.97679 67 LYS E C 1
ATOM 4400 O O . LYS E 1 70 ? 10.97400 39.73600 -13.06100 1.000 19.43234 67 LYS E O 1
ATOM 4406 N N . ALA E 1 71 ? 12.26100 39.42200 -11.23800 1.000 20.68004 68 ALA E N 1
ATOM 4407 C CA . ALA E 1 71 ? 12.47500 38.00900 -11.54100 1.000 20.72600 68 ALA E CA 1
ATOM 4408 C C . ALA E 1 71 ? 11.16400 37.23100 -11.56900 1.000 19.78310 68 ALA E C 1
ATOM 4409 O O . ALA E 1 71 ? 11.06900 36.20000 -12.24500 1.000 20.42766 68 ALA E O 1
ATOM 4411 N N . ALA E 1 72 ? 10.14500 37.70800 -10.85400 1.000 18.07528 69 ALA E N 1
ATOM 4412 C CA . ALA E 1 72 ? 8.82700 37.09400 -10.85100 1.000 20.51659 69 ALA E CA 1
ATOM 4413 C C . ALA E 1 72 ? 7.85800 37.76900 -11.81700 1.000 22.53156 69 ALA E C 1
ATOM 4414 O O . ALA E 1 72 ? 6.66400 37.45000 -11.80500 1.000 24.16652 69 ALA E O 1
ATOM 4416 N N . GLY E 1 73 ? 8.33900 38.68200 -12.65500 1.000 22.15584 70 GLY E N 1
ATOM 4417 C CA . GLY E 1 73 ? 7.45700 39.38600 -13.56500 1.000 23.06221 70 GLY E CA 1
ATOM 4418 C C . GLY E 1 73 ? 6.64900 40.49200 -12.93300 1.000 23.73059 70 GLY E C 1
ATOM 4419 O O . GLY E 1 73 ? 5.62900 40.90400 -13.50000 1.000 26.82498 70 GLY E O 1
ATOM 4420 N N . CYS E 1 74 ? 7.07200 40.99300 -11.77700 1.000 19.20249 71 CYS E N 1
ATOM 4421 C CA . CYS E 1 74 ? 6.35600 42.02400 -11.05200 1.000 17.83721 71 CYS E CA 1
ATOM 4422 C C . CYS E 1 74 ? 7.16500 43.31000 -11.01400 1.000 18.38547 71 CYS E C 1
ATOM 4423 O O . CYS E 1 74 ? 8.31900 43.37200 -11.45300 1.000 19.10820 71 CYS E O 1
ATOM 4426 N N . GLY E 1 75 ? 6.52500 44.34700 -10.48200 1.000 19.52379 72 GLY E N 1
ATOM 4427 C CA . GLY E 1 75 ? 7.18600 45.59600 -10.15700 1.000 17.23544 72 GLY E CA 1
ATOM 4428 C C . GLY E 1 75 ? 6.78500 46.06500 -8.77500 1.000 14.52017 72 GLY E C 1
ATOM 4429 O O . GLY E 1 75 ? 6.10200 45.33800 -8.04100 1.000 15.36271 72 GLY E O 1
ATOM 4430 N N . TYR E 1 76 ? 7.19800 47.27800 -8.40400 1.000 14.53039 73 TYR E N 1
ATOM 4431 C CA . TYR E 1 76 ? 6.86000 47.77800 -7.07500 1.000 11.41515 73 TYR E CA 1
ATOM 4432 C C . TYR E 1 76 ? 5.35500 47.88500 -6.88600 1.000 13.99050 73 TYR E C 1
ATOM 4433 O O . TYR E 1 76 ? 4.86700 47.74900 -5.76400 1.000 13.32375 73 TYR E O 1
ATOM 4442 N N . ASP E 1 77 ? 4.61100 48.10900 -7.97000 1.000 16.81381 74 ASP E N 1
ATOM 4443 C CA A ASP E 1 77 ? 3.15500 48.20800 -7.89700 0.520 18.05372 74 ASP E CA 1
ATOM 4444 C CA B ASP E 1 77 ? 3.16300 48.22500 -7.85300 0.480 17.92384 74 ASP E CA 1
ATOM 4445 C C . ASP E 1 77 ? 2.50500 46.92200 -7.40800 1.000 17.70401 74 ASP E C 1
ATOM 4446 O O . ASP E 1 77 ? 1.37000 46.95800 -6.92200 1.000 18.81431 74 ASP E O 1
ATOM 4455 N N . ASN E 1 78 ? 3.17700 45.78300 -7.55500 1.000 16.42794 75 ASN E N 1
ATOM 4456 C CA . ASN E 1 78 ? 2.57900 44.52900 -7.11200 1.000 14.34720 75 ASN E CA 1
ATOM 4457 C C . ASN E 1 78 ? 2.65300 44.34200 -5.60600 1.000 12.55917 75 ASN E C 1
ATOM 4458 O O . ASN E 1 78 ? 1.97600 43.46100 -5.06600 1.000 14.83278 75 ASN E O 1
ATOM 4463 N N . VAL E 1 79 ? 3.44900 45.14800 -4.91200 1.000 12.96489 76 VAL E N 1
ATOM 4464 C CA . VAL E 1 79 ? 3.62000 44.95800 -3.47600 1.000 12.51503 76 VAL E CA 1
ATOM 4465 C C . VAL E 1 79 ? 2.35900 45.40100 -2.75200 1.000 12.79962 76 VAL E C 1
ATOM 4466 O O . VAL E 1 79 ? 1.85700 46.51000 -2.97000 1.000 14.24019 76 VAL E O 1
ATOM 4470 N N . VAL E 1 80 ? 1.85200 44.54500 -1.86800 1.000 12.34101 77 VAL E N 1
ATOM 4471 C CA . VAL E 1 80 ? 0.64600 44.84300 -1.10800 1.000 11.53387 77 VAL E CA 1
ATOM 4472 C C . VAL E 1 80 ? 0.91600 45.08300 0.37100 1.000 11.80972 77 VAL E C 1
ATOM 4473 O O . VAL E 1 80 ? 0.05700 45.67200 1.04800 1.000 11.93476 77 VAL E O 1
ATOM 4477 N N . LYS E 1 81 ? 2.05800 44.63900 0.89800 1.000 12.94790 78 LYS E N 1
ATOM 4478 C CA . LYS E 1 81 ? 2.39500 44.80500 2.30300 1.000 12.65430 78 LYS E CA 1
ATOM 4479 C C . LYS E 1 81 ? 3.91500 44.80500 2.42800 1.000 11.06620 78 LYS E C 1
ATOM 4480 O O . LYS E 1 81 ? 4.59400 44.00300 1.78500 1.000 12.28080 78 LYS E O 1
ATOM 4486 N N . THR E 1 82 ? 4.45200 45.71900 3.22900 1.000 9.66082 79 THR E N 1
ATOM 4487 C CA . THR E 1 82 ? 5.85500 45.64500 3.61400 1.000 10.68546 79 THR E CA 1
ATOM 4488 C C . THR E 1 82 ? 5.95200 45.76500 5.12600 1.000 11.19928 79 THR E C 1
ATOM 4489 O O . THR E 1 82 ? 5.02300 46.23100 5.79300 1.000 12.22841 79 THR E O 1
ATOM 4493 N N . THR E 1 83 ? 7.09000 45.31800 5.66100 1.000 11.33359 80 THR E N 1
ATOM 4494 C CA . THR E 1 83 ? 7.44000 45.55600 7.05300 1.000 11.55750 80 THR E CA 1
ATOM 4495 C C . THR E 1 83 ? 8.82500 46.17400 7.03900 1.000 12.52966 80 THR E C 1
ATOM 4496 O O . THR E 1 83 ? 9.74900 45.59700 6.44600 1.000 12.67463 80 THR E O 1
ATOM 4500 N N . VAL E 1 84 ? 8.95500 47.33800 7.67700 1.000 11.45784 81 VAL E N 1
ATOM 4501 C CA . VAL E 1 84 ? 10.20300 48.09000 7.72900 1.000 10.85781 81 VAL E CA 1
ATOM 4502 C C . VAL E 1 84 ? 10.79600 47.89600 9.11700 1.000 11.22849 81 VAL E C 1
ATOM 4503 O O . VAL E 1 84 ? 10.20500 48.32600 10.11800 1.000 12.47856 81 VAL E O 1
ATOM 4507 N N . LEU E 1 85 ? 11.96300 47.26400 9.17400 1.000 9.97806 82 LEU E N 1
ATOM 4508 C CA . LEU E 1 85 ? 12.65100 46.94300 10.41700 1.000 10.04798 82 LEU E CA 1
ATOM 4509 C C . LEU E 1 85 ? 13.87000 47.85400 10.50500 1.000 11.09179 82 LEU E C 1
ATOM 4510 O O . LEU E 1 85 ? 14.72100 47.83200 9.60600 1.000 12.92752 82 LEU E O 1
ATOM 4515 N N . LEU E 1 86 ? 13.95900 48.65900 11.57000 1.000 11.95086 83 LEU E N 1
ATOM 4516 C CA . LEU E 1 86 ? 15.09400 49.55200 11.77000 1.000 12.50905 83 LEU E CA 1
ATOM 4517 C C . LEU E 1 86 ? 15.93100 49.07800 12.95000 1.000 14.21867 83 LEU E C 1
ATOM 4518 O O . LEU E 1 86 ? 15.41600 48.45800 13.88300 1.000 14.40949 83 LEU E O 1
ATOM 4523 N N . ALA E 1 87 ? 17.23100 49.39000 12.91300 1.000 12.99313 84 ALA E N 1
ATOM 4524 C CA . ALA E 1 87 ? 18.14000 49.07500 14.01000 1.000 13.39962 84 ALA E CA 1
ATOM 4525 C C . ALA E 1 87 ? 18.94800 50.31500 14.36800 1.000 14.33087 84 ALA E C 1
ATOM 4526 O O . ALA E 1 87 ? 19.16500 51.18900 13.52500 1.000 15.86762 84 ALA E O 1
ATOM 4528 N N . ASP E 1 88 ? 19.38700 50.38000 15.63400 1.000 13.41056 85 ASP E N 1
ATOM 4529 C CA . ASP E 1 88 ? 20.30000 51.40000 16.15500 1.000 12.32927 85 ASP E CA 1
ATOM 4530 C C . ASP E 1 88 ? 19.61000 52.73100 16.43300 1.000 13.22302 85 ASP E C 1
ATOM 4531 O O . ASP E 1 88 ? 19.74500 53.28000 17.53600 1.000 14.49328 85 ASP E O 1
ATOM 4536 N N . MET E 1 89 ? 18.89000 53.27200 15.45300 1.000 12.44475 86 MET E N 1
ATOM 4537 C CA . MET E 1 89 ? 18.11400 54.49100 15.65800 1.000 15.43491 86 MET E CA 1
ATOM 4538 C C . MET E 1 89 ? 16.71900 54.33200 15.06800 1.000 15.38956 86 MET E C 1
ATOM 4539 O O . MET E 1 89 ? 16.48800 53.52000 14.16500 1.000 16.35873 86 MET E O 1
ATOM 4544 N N . ASN E 1 90 ? 15.78300 55.13200 15.59200 1.000 15.09125 87 ASN E N 1
ATOM 4545 C CA . ASN E 1 90 ? 14.38200 55.10000 15.15900 1.000 14.87316 87 ASN E CA 1
ATOM 4546 C C . ASN E 1 90 ? 14.18500 56.01200 13.94200 1.000 15.39337 87 ASN E C 1
ATOM 4547 O O . ASN E 1 90 ? 13.39100 56.96400 13.93300 1.000 14.58642 87 ASN E O 1
ATOM 4552 N N . ASP E 1 91 ? 14.93900 55.68500 12.89600 1.000 17.27804 88 ASP E N 1
ATOM 4553 C CA . ASP E 1 91 ? 15.05800 56.51900 11.70500 1.000 20.22495 88 ASP E CA 1
ATOM 4554 C C . ASP E 1 91 ? 13.87200 56.42200 10.75100 1.000 19.31249 88 ASP E C 1
ATOM 4555 O O . ASP E 1 91 ? 14.06600 56.31100 9.53200 1.000 19.05074 88 ASP E O 1
ATOM 4560 N N . PHE E 1 92 ? 12.64700 56.49600 11.27800 1.000 18.38402 89 PHE E N 1
ATOM 4561 C CA . PHE E 1 92 ? 11.46900 56.32500 10.42800 1.000 17.58028 89 PHE E CA 1
ATOM 4562 C C . PHE E 1 92 ? 11.37600 57.40300 9.35300 1.000 18.09854 89 PHE E C 1
ATOM 4563 O O . PHE E 1 92 ? 11.04700 57.10300 8.19900 1.000 18.37311 89 PHE E O 1
ATOM 4571 N N . VAL E 1 93 ? 11.63400 58.66500 9.71200 1.000 19.10987 90 VAL E N 1
ATOM 4572 C CA . VAL E 1 93 ? 11.45500 59.76900 8.76800 1.000 19.74352 90 VAL E CA 1
ATOM 4573 C C . VAL E 1 93 ? 12.43900 59.65600 7.60700 1.000 20.15386 90 VAL E C 1
ATOM 4574 O O . VAL E 1 93 ? 12.05500 59.76700 6.43600 1.000 20.65838 90 VAL E O 1
ATOM 4578 N N . ASN E 1 94 ? 13.72500 59.44800 7.91300 1.000 19.51612 91 ASN E N 1
ATOM 4579 C CA . ASN E 1 94 ? 14.71900 59.33300 6.84500 1.000 20.65236 91 ASN E CA 1
ATOM 4580 C C . ASN E 1 94 ? 14.42900 58.14300 5.94300 1.000 17.91994 91 ASN E C 1
ATOM 4581 O O . ASN E 1 94 ? 14.58200 58.23200 4.72000 1.000 19.59665 91 ASN E O 1
ATOM 4586 N N . VAL E 1 95 ? 13.99900 57.02100 6.52200 1.000 15.08083 92 VAL E N 1
ATOM 4587 C CA . VAL E 1 95 ? 13.66400 55.86200 5.69800 1.000 12.41140 92 VAL E CA 1
ATOM 4588 C C . VAL E 1 95 ? 12.40700 56.12900 4.87600 1.000 11.77647 92 VAL E C 1
ATOM 4589 O O . VAL E 1 95 ? 12.32600 55.72900 3.71000 1.000 13.28841 92 VAL E O 1
ATOM 4593 N N . ASN E 1 96 ? 11.40500 56.79700 5.46700 1.000 13.63815 93 ASN E N 1
ATOM 4594 C CA . ASN E 1 96 ? 10.19600 57.12300 4.71400 1.000 13.89908 93 ASN E CA 1
ATOM 4595 C C . ASN E 1 96 ? 10.51900 57.96600 3.48900 1.000 15.81383 93 ASN E C 1
ATOM 4596 O O . ASN E 1 96 ? 9.93000 57.76800 2.41900 1.000 13.90195 93 ASN E O 1
ATOM 4601 N N . ASP E 1 97 ? 11.45500 58.90900 3.62200 1.000 15.98667 94 ASP E N 1
ATOM 4602 C CA . ASP E 1 97 ? 11.81000 59.76300 2.48800 1.000 15.81214 94 ASP E CA 1
ATOM 4603 C C . ASP E 1 97 ? 12.35200 58.94600 1.32000 1.000 16.89967 94 ASP E C 1
ATOM 4604 O O . ASP E 1 97 ? 12.06900 59.25100 0.15500 1.000 20.11979 94 ASP E O 1
ATOM 4609 N N . VAL E 1 98 ? 13.12100 57.89600 1.61200 1.000 14.10098 95 VAL E N 1
ATOM 4610 C CA . VAL E 1 98 ? 13.61600 57.02300 0.55300 1.000 13.46049 95 VAL E CA 1
ATOM 4611 C C . VAL E 1 98 ? 12.50000 56.12300 0.05000 1.000 13.90580 95 VAL E C 1
ATOM 4612 O O . VAL E 1 98 ? 12.34100 55.92500 -1.16000 1.000 12.74327 95 VAL E O 1
ATOM 4616 N N . TYR E 1 99 ? 11.71800 55.57500 0.98300 1.000 14.04647 96 TYR E N 1
ATOM 4617 C CA . TYR E 1 99 ? 10.62500 54.66600 0.65500 1.000 13.03235 96 TYR E CA 1
ATOM 4618 C C . TYR E 1 99 ? 9.67700 55.26900 -0.38100 1.000 12.20719 96 TYR E C 1
ATOM 4619 O O . TYR E 1 99 ? 9.26300 54.58200 -1.32500 1.000 12.64681 96 TYR E O 1
ATOM 4628 N N . LYS E 1 100 ? 9.32200 56.55300 -0.22700 1.000 13.80889 97 LYS E N 1
ATOM 4629 C CA . LYS E 1 100 ? 8.35500 57.15900 -1.13700 1.000 14.70864 97 LYS E CA 1
ATOM 4630 C C . LYS E 1 100 ? 8.93200 57.47000 -2.51300 1.000 15.09216 97 LYS E C 1
ATOM 4631 O O . LYS E 1 100 ? 8.17800 57.89000 -3.40000 1.000 15.42425 97 LYS E O 1
ATOM 4637 N N . THR E 1 101 ? 10.23800 57.27100 -2.72000 1.000 13.74504 98 THR E N 1
ATOM 4638 C CA . THR E 1 101 ? 10.77200 57.35400 -4.06800 1.000 14.87480 98 THR E CA 1
ATOM 4639 C C . THR E 1 101 ? 10.62300 56.04500 -4.83500 1.000 13.83779 98 THR E C 1
ATOM 4640 O O . THR E 1 101 ? 10.84200 56.03700 -6.05300 1.000 15.34719 98 THR E O 1
ATOM 4644 N N . PHE E 1 102 ? 10.25400 54.95800 -4.15200 1.000 12.42443 99 PHE E N 1
ATOM 4645 C CA . PHE E 1 102 ? 10.00400 53.66000 -4.76800 1.000 12.36003 99 PHE E CA 1
ATOM 4646 C C . PHE E 1 102 ? 8.52200 53.35000 -4.91000 1.000 13.71399 99 PHE E C 1
ATOM 4647 O O . PHE E 1 102 ? 8.12100 52.69200 -5.87500 1.000 13.45398 99 PHE E O 1
ATOM 4655 N N . PHE E 1 103 ? 7.69900 53.78900 -3.96200 1.000 14.35260 100 PHE E N 1
ATOM 4656 C CA . PHE E 1 103 ? 6.25600 53.55900 -3.99500 1.000 15.52674 100 PHE E CA 1
ATOM 4657 C C . PHE E 1 103 ? 5.59300 54.92900 -4.06900 1.000 18.71855 100 PHE E C 1
ATOM 4658 O O . PHE E 1 103 ? 5.64400 55.69400 -3.10100 1.000 18.98321 100 PHE E O 1
ATOM 4666 N N . SER E 1 104 ? 4.96700 55.23300 -5.20900 1.000 19.88036 101 SER E N 1
ATOM 4667 C CA . SER E 1 104 ? 4.49100 56.57900 -5.50800 1.000 21.92276 101 SER E CA 1
ATOM 4668 C C . SER E 1 104 ? 2.98200 56.75200 -5.37500 1.000 21.05963 101 SER E C 1
ATOM 4669 O O . SER E 1 104 ? 2.51500 57.89300 -5.29400 1.000 21.82376 101 SER E O 1
ATOM 4672 N N . LYS E 1 105 ? 2.21600 55.66500 -5.35600 1.000 20.13953 102 LYS E N 1
ATOM 4673 C CA . LYS E 1 105 ? 0.75800 55.70800 -5.32100 1.000 18.22900 102 LYS E CA 1
ATOM 4674 C C . LYS E 1 105 ? 0.30400 54.30200 -4.96000 1.000 18.64629 102 LYS E C 1
ATOM 4675 O O . LYS E 1 105 ? 1.08400 53.35300 -5.03300 1.000 19.16536 102 LYS E O 1
ATOM 4681 N N . ASN E 1 106 ? -0.96300 54.17300 -4.56700 1.000 18.27993 103 ASN E N 1
ATOM 4682 C CA . ASN E 1 106 ? -1.55100 52.86600 -4.26900 1.000 16.42378 103 ASN E CA 1
ATOM 4683 C C . ASN E 1 106 ? -0.64200 52.06900 -3.33300 1.000 15.41770 103 ASN E C 1
ATOM 4684 O O . ASN E 1 106 ? -0.18900 50.95500 -3.63100 1.000 15.85130 103 ASN E O 1
ATOM 4689 N N . PHE E 1 107 ? -0.36000 52.68500 -2.18800 1.000 14.66847 104 PHE E N 1
ATOM 4690 C CA . PHE E 1 107 ? 0.75900 52.26000 -1.35900 1.000 14.68721 104 PHE E CA 1
ATOM 4691 C C . PHE E 1 107 ? 0.47400 50.92700 -0.67300 1.000 14.20427 104 PHE E C 1
ATOM 4692 O O . PHE E 1 107 ? -0.67800 50.60900 -0.35300 1.000 14.57909 104 PHE E O 1
ATOM 4700 N N . PRO E 1 108 ? 1.51300 50.12700 -0.43500 1.000 13.70435 105 PRO E N 1
ATOM 4701 C CA . PRO E 1 108 ? 1.33200 48.92500 0.37800 1.000 11.56309 105 PRO E CA 1
ATOM 4702 C C . PRO E 1 108 ? 0.78100 49.28300 1.74900 1.000 10.50272 105 PRO E C 1
ATOM 4703 O O . PRO E 1 108 ? 1.00500 50.37400 2.27200 1.000 11.35304 105 PRO E O 1
ATOM 4707 N N . ALA E 1 109 ? 0.07500 48.32800 2.35000 1.000 9.45973 106 ALA E N 1
ATOM 4708 C CA . ALA E 1 109 ? -0.05300 48.38500 3.80100 1.000 8.85368 106 ALA E CA 1
ATOM 4709 C C . ALA E 1 109 ? 1.33400 48.21800 4.41500 1.000 9.79414 106 ALA E C 1
ATOM 4710 O O . ALA E 1 109 ? 2.26600 47.71200 3.77900 1.000 10.62160 106 ALA E O 1
ATOM 4712 N N . ARG E 1 110 ? 1.49100 48.66500 5.66300 1.000 10.44534 107 ARG E N 1
ATOM 4713 C CA . ARG E 1 110 ? 2.83700 48.67000 6.21700 1.000 11.25930 107 ARG E CA 1
ATOM 4714 C C . ARG E 1 110 ? 2.79800 48.54000 7.72900 1.000 12.01327 107 ARG E C 1
ATOM 4715 O O . ARG E 1 110 ? 1.84900 48.98400 8.38500 1.000 11.14517 107 ARG E O 1
ATOM 4723 N N . ALA E 1 111 ? 3.84400 47.90700 8.26500 1.000 11.43377 108 ALA E N 1
ATOM 4724 C CA . ALA E 1 111 ? 4.19100 48.00700 9.67200 1.000 10.91172 108 ALA E CA 1
ATOM 4725 C C . ALA E 1 111 ? 5.64900 48.42400 9.74400 1.000 12.39510 108 ALA E C 1
ATOM 4726 O O . ALA E 1 111 ? 6.42500 48.15700 8.82800 1.000 12.92602 108 ALA E O 1
ATOM 4728 N N . ALA E 1 112 ? 6.01600 49.11300 10.81800 1.000 11.77807 109 ALA E N 1
ATOM 4729 C CA . ALA E 1 112 ? 7.38300 49.59400 10.93200 1.000 11.76770 109 ALA E CA 1
ATOM 4730 C C . ALA E 1 112 ? 7.74100 49.68700 12.40100 1.000 11.02453 109 ALA E C 1
ATOM 4731 O O . ALA E 1 112 ? 6.91000 50.09200 13.21600 1.000 12.88797 109 ALA E O 1
ATOM 4733 N N . TYR E 1 113 ? 8.96800 49.29200 12.73200 1.000 9.99845 110 TYR E N 1
ATOM 4734 C CA . TYR E 1 113 ? 9.40200 49.32700 14.12400 1.000 12.44876 110 TYR E CA 1
ATOM 4735 C C . TYR E 1 113 ? 10.91100 49.17200 14.19300 1.000 13.76315 110 TYR E C 1
ATOM 4736 O O . TYR E 1 113 ? 11.55000 48.66300 13.26400 1.000 12.70821 110 TYR E O 1
ATOM 4745 N N . GLN E 1 114 ? 11.47200 49.62500 15.31500 1.000 12.90884 111 GLN E N 1
ATOM 4746 C CA . GLN E 1 114 ? 12.89900 49.48500 15.57600 1.000 11.80735 111 GLN E CA 1
ATOM 4747 C C . GLN E 1 114 ? 13.13500 48.22600 16.40200 1.000 13.39135 111 GLN E C 1
ATOM 4748 O O . GLN E 1 114 ? 12.54400 48.06500 17.47800 1.000 12.44025 111 GLN E O 1
ATOM 4754 N N . VAL E 1 115 ? 14.00200 47.34400 15.90100 1.000 12.41638 112 VAL E N 1
ATOM 4755 C CA . VAL E 1 115 ? 14.39900 46.13000 16.61400 1.000 13.21488 112 VAL E CA 1
ATOM 4756 C C . VAL E 1 115 ? 15.81500 46.33400 17.14300 1.000 13.67367 112 VAL E C 1
ATOM 4757 O O . VAL E 1 115 ? 16.39000 47.42200 16.99200 1.000 14.40279 112 VAL E O 1
ATOM 4761 N N . VAL E 1 116 ? 16.39200 45.30800 17.77300 1.000 13.46422 113 VAL E N 1
ATOM 4762 C CA . VAL E 1 116 ? 17.69400 45.49000 18.41500 1.000 14.48433 113 VAL E CA 1
ATOM 4763 C C . VAL E 1 116 ? 18.83100 45.41600 17.40000 1.000 16.59591 113 VAL E C 1
ATOM 4764 O O . VAL E 1 116 ? 19.77900 46.21700 17.44700 1.000 17.61739 113 VAL E O 1
ATOM 4768 N N . ALA E 1 117 ? 18.77200 44.44400 16.49200 1.000 14.50900 114 ALA E N 1
ATOM 4769 C CA . ALA E 1 117 ? 19.87000 44.19900 15.56700 1.000 14.24874 114 ALA E CA 1
ATOM 4770 C C . ALA E 1 117 ? 19.35000 43.36900 14.40900 1.000 13.85971 114 ALA E C 1
ATOM 4771 O O . ALA E 1 117 ? 18.36500 42.64400 14.54400 1.000 14.90506 114 ALA E O 1
ATOM 4773 N N . LEU E 1 118 ? 20.01600 43.50400 13.27000 1.000 12.94656 115 LEU E N 1
ATOM 4774 C CA . LEU E 1 118 ? 19.66600 42.84600 12.02600 1.000 13.19744 115 LEU E CA 1
ATOM 4775 C C . LEU E 1 118 ? 20.87200 42.06000 11.53500 1.000 12.45096 115 LEU E C 1
ATOM 4776 O O . LEU E 1 118 ? 21.99800 42.29300 11.99200 1.000 14.06725 115 LEU E O 1
ATOM 4781 N N . PRO E 1 119 ? 20.68100 41.10400 10.62300 1.000 14.31647 116 PRO E N 1
ATOM 4782 C CA . PRO E 1 119 ? 21.83900 40.42900 10.02800 1.000 15.96464 116 PRO E CA 1
ATOM 4783 C C . PRO E 1 119 ? 22.81000 41.43800 9.43200 1.000 16.42640 116 PRO E C 1
ATOM 4784 O O . PRO E 1 119 ? 22.41800 42.51100 8.96400 1.000 14.91183 116 PRO E O 1
ATOM 4788 N N . ARG E 1 120 ? 24.09700 41.10200 9.50600 1.000 17.31971 117 ARG E N 1
ATOM 4789 C CA . ARG E 1 120 ? 25.17900 41.90500 8.94600 1.000 18.83905 117 ARG E CA 1
ATOM 4790 C C . ARG E 1 120 ? 25.34100 43.26300 9.61900 1.000 18.58637 117 ARG E C 1
ATOM 4791 O O . ARG E 1 120 ? 26.06100 44.12000 9.09300 1.000 19.40312 117 ARG E O 1
ATOM 4799 N N . GLY E 1 121 ? 24.70500 43.48900 10.76700 1.000 16.83498 118 GLY E N 1
ATOM 4800 C CA . GLY E 1 121 ? 24.74500 44.81500 11.35100 1.000 16.40696 118 GLY E CA 1
ATOM 4801 C C . GLY E 1 121 ? 23.99200 45.85800 10.55900 1.000 14.68528 118 GLY E C 1
ATOM 4802 O O . GLY E 1 121 ? 24.25600 47.06200 10.71300 1.000 16.71619 118 GLY E O 1
ATOM 4803 N N . GLY E 1 122 ? 23.06600 45.43400 9.70200 1.000 13.98104 119 GLY E N 1
ATOM 4804 C CA . GLY E 1 122 ? 22.31400 46.38900 8.90200 1.000 12.62119 119 GLY E CA 1
ATOM 4805 C C . GLY E 1 122 ? 21.52000 47.35800 9.75900 1.000 14.34910 119 GLY E C 1
ATOM 4806 O O . GLY E 1 122 ? 21.17300 47.07200 10.90700 1.000 13.63111 119 GLY E O 1
ATOM 4807 N N . LEU E 1 123 ? 21.23700 48.52900 9.18500 1.000 12.88255 120 LEU E N 1
ATOM 4808 C CA . LEU E 1 123 ? 20.42200 49.54200 9.84100 1.000 12.58962 120 LEU E CA 1
ATOM 4809 C C . LEU E 1 123 ? 18.95600 49.45100 9.45000 1.000 12.71187 120 LEU E C 1
ATOM 4810 O O . LEU E 1 123 ? 18.10800 50.08600 10.09800 1.000 14.65950 120 LEU E O 1
ATOM 4815 N N . VAL E 1 124 ? 18.63300 48.66800 8.42500 1.000 12.63340 121 VAL E N 1
ATOM 4816 C CA . VAL E 1 124 ? 17.27000 48.58600 7.91600 1.000 13.75520 121 VAL E CA 1
ATOM 4817 C C . VAL E 1 124 ? 17.13300 47.27000 7.16900 1.000 14.11813 121 VAL E C 1
ATOM 4818 O O . VAL E 1 124 ? 18.06400 46.82700 6.48500 1.000 14.47582 121 VAL E O 1
ATOM 4822 N N . GLU E 1 125 ? 15.97300 46.63500 7.33100 1.000 12.82287 122 GLU E N 1
ATOM 4823 C CA . GLU E 1 125 ? 15.62300 45.41500 6.61200 1.000 12.24039 122 GLU E CA 1
ATOM 4824 C C . GLU E 1 125 ? 14.15400 45.53800 6.23700 1.000 11.62121 122 GLU E C 1
ATOM 4825 O O . GLU E 1 125 ? 13.34000 45.95700 7.06700 1.000 12.35213 122 GLU E O 1
ATOM 4831 N N . ILE E 1 126 ? 13.80000 45.19700 4.99900 1.000 11.06302 123 ILE E N 1
ATOM 4832 C CA . ILE E 1 126 ? 12.42000 45.36700 4.54000 1.000 11.77138 123 ILE E CA 1
ATOM 4833 C C . ILE E 1 126 ? 11.93200 44.06500 3.91900 1.000 11.48645 123 ILE E C 1
ATOM 4834 O O . ILE E 1 126 ? 12.47900 43.61200 2.90500 1.000 11.45593 123 ILE E O 1
ATOM 4839 N N . GLU E 1 127 ? 10.90700 43.46600 4.51200 1.000 11.28081 124 GLU E N 1
ATOM 4840 C CA . GLU E 1 127 ? 10.26400 42.31000 3.89800 1.000 12.41582 124 GLU E CA 1
ATOM 4841 C C . GLU E 1 127 ? 8.97300 42.74000 3.21400 1.000 11.18531 124 GLU E C 1
ATOM 4842 O O . GLU E 1 127 ? 8.46900 43.84300 3.43100 1.000 11.86550 124 GLU E O 1
ATOM 4848 N N . ALA E 1 128 ? 8.42200 41.85400 2.38200 1.000 11.26335 125 ALA E N 1
ATOM 4849 C CA . ALA E 1 128 ? 7.26300 42.25900 1.59700 1.000 11.48587 125 ALA E CA 1
ATOM 4850 C C . ALA E 1 128 ? 6.40200 41.06100 1.22000 1.000 13.58295 125 ALA E C 1
ATOM 4851 O O . ALA E 1 128 ? 6.86300 39.91400 1.19600 1.000 12.91828 125 ALA E O 1
ATOM 4853 N N . VAL E 1 129 ? 5.13400 41.35800 0.92800 1.000 11.86689 126 VAL E N 1
ATOM 4854 C CA . VAL E 1 129 ? 4.21600 40.45800 0.24000 1.000 11.95596 126 VAL E CA 1
ATOM 4855 C C . VAL E 1 129 ? 3.75900 41.18300 -1.01200 1.000 12.21090 126 VAL E C 1
ATOM 4856 O O . VAL E 1 129 ? 3.37700 42.36000 -0.94600 1.000 13.38507 126 VAL E O 1
ATOM 4860 N N . ALA E 1 130 ? 3.79000 40.48300 -2.14300 1.000 11.73717 127 ALA E N 1
ATOM 4861 C CA . ALA E 1 130 ? 3.27900 41.01200 -3.39400 1.000 12.13146 127 ALA E CA 1
ATOM 4862 C C . ALA E 1 130 ? 2.23100 40.05400 -3.94100 1.000 13.43937 127 ALA E C 1
ATOM 4863 O O . ALA E 1 130 ? 2.14700 38.89100 -3.53500 1.000 15.48332 127 ALA E O 1
ATOM 4865 N N . VAL E 1 131 ? 1.41100 40.55200 -4.86300 1.000 13.97202 128 VAL E N 1
ATOM 4866 C CA . VAL E 1 131 ? 0.43500 39.72500 -5.55600 1.000 15.52858 128 VAL E CA 1
ATOM 4867 C C . VAL E 1 131 ? 0.63400 39.93500 -7.04800 1.000 17.17142 128 VAL E C 1
ATOM 4868 O O . VAL E 1 131 ? 0.73200 41.07800 -7.50700 1.000 18.12830 128 VAL E O 1
ATOM 4872 N N . LEU E 1 132 ? 0.72400 38.83600 -7.79100 1.000 20.66507 129 LEU E N 1
ATOM 4873 C CA . LEU E 1 132 ? 0.97200 38.89800 -9.22300 1.000 22.70711 129 LEU E CA 1
ATOM 4874 C C . LEU E 1 132 ? -0.23000 39.48900 -9.95200 1.000 27.99894 129 LEU E C 1
ATOM 4875 O O . LEU E 1 132 ? -1.37600 39.36600 -9.51200 1.000 27.87779 129 LEU E O 1
ATOM 4880 N N . GLY E 1 133 ? 0.04200 40.12100 -11.09300 1.000 30.60636 130 GLY E N 1
ATOM 4881 C CA . GLY E 1 133 ? -0.99300 40.73100 -11.89300 1.000 36.23621 130 GLY E CA 1
ATOM 4882 C C . GLY E 1 133 ? -1.97000 39.70500 -12.43100 1.000 43.01049 130 GLY E C 1
ATOM 4883 O O . GLY E 1 133 ? -1.64800 38.52000 -12.56900 1.000 42.07409 130 GLY E O 1
ATOM 4884 N N . PRO E 1 134 ? -3.20000 40.14300 -12.73900 1.000 49.46355 131 PRO E N 1
ATOM 4885 C CA . PRO E 1 134 ? -4.24500 39.22500 -13.20400 1.000 52.59919 131 PRO E CA 1
ATOM 4886 C C . PRO E 1 134 ? -3.99600 38.77000 -14.63500 1.000 53.82629 131 PRO E C 1
ATOM 4887 O O . PRO E 1 134 ? -3.84000 39.63300 -15.49700 1.000 54.56613 131 PRO E O 1
ATOM 4891 N N . LYS F 1 9 ? -7.81400 44.92300 -6.85200 1.000 29.09060 6 LYS F N 1
ATOM 4892 C CA . LYS F 1 9 ? -7.08600 45.45400 -5.70200 1.000 27.36654 6 LYS F CA 1
ATOM 4893 C C . LYS F 1 9 ? -7.71500 46.75500 -5.20600 1.000 24.91166 6 LYS F C 1
ATOM 4894 O O . LYS F 1 9 ? -7.88600 47.70300 -5.97500 1.000 24.83532 6 LYS F O 1
ATOM 4900 N N . LEU F 1 10 ? -8.04400 46.80100 -3.91700 1.000 22.30130 7 LEU F N 1
ATOM 4901 C CA . LEU F 1 10 ? -8.77000 47.91900 -3.33500 1.000 20.75513 7 LEU F CA 1
ATOM 4902 C C . LEU F 1 10 ? -7.98300 48.52700 -2.18600 1.000 18.30768 7 LEU F C 1
ATOM 4903 O O . LEU F 1 10 ? -7.23700 47.83500 -1.48500 1.000 17.08227 7 LEU F O 1
ATOM 4908 N N . PHE F 1 11 ? -8.17800 49.82700 -1.98300 1.000 16.42238 8 PHE F N 1
ATOM 4909 C CA . PHE F 1 11 ? -7.49900 50.58300 -0.93100 1.000 20.33281 8 PHE F CA 1
ATOM 4910 C C . PHE F 1 11 ? -8.55000 51.29300 -0.09200 1.000 22.63439 8 PHE F C 1
ATOM 4911 O O . PHE F 1 11 ? -8.74500 52.50900 -0.20900 1.000 22.82513 8 PHE F O 1
ATOM 4919 N N . PRO F 1 12 ? -9.27200 50.55300 0.74700 1.000 23.17167 9 PRO F N 1
ATOM 4920 C CA . PRO F 1 12 ? -10.31600 51.19000 1.55600 1.000 23.76526 9 PRO F CA 1
ATOM 4921 C C . PRO F 1 12 ? -9.70800 52.20200 2.51500 1.000 22.33784 9 PRO F C 1
ATOM 4922 O O . PRO F 1 12 ? -8.58900 52.03300 3.00800 1.000 23.34853 9 PRO F O 1
ATOM 4926 N N . TYR F 1 13 ? -10.43500 53.29100 2.73500 1.000 20.96135 10 TYR F N 1
ATOM 4927 C CA . TYR F 1 13 ? -9.95800 54.35000 3.60500 1.000 19.39263 10 TYR F CA 1
ATOM 4928 C C . TYR F 1 13 ? -11.09700 54.81300 4.49700 1.000 18.64849 10 TYR F C 1
ATOM 4929 O O . TYR F 1 13 ? -12.23000 54.98400 4.03200 1.000 21.01716 10 TYR F O 1
ATOM 4938 N N . THR F 1 14 ? -10.79300 55.02300 5.77800 1.000 18.37270 11 THR F N 1
ATOM 4939 C CA . THR F 1 14 ? -11.72400 55.69300 6.67400 1.000 17.61572 11 THR F CA 1
ATOM 4940 C C . THR F 1 14 ? -11.02300 56.84900 7.38200 1.000 18.47245 11 THR F C 1
ATOM 4941 O O . THR F 1 14 ? -9.91200 56.67000 7.91900 1.000 17.91509 11 THR F O 1
ATOM 4945 N N . PRO F 1 15 ? -11.63200 58.03500 7.42600 1.000 21.46008 12 PRO F N 1
ATOM 4946 C CA . PRO F 1 15 ? -11.06200 59.12500 8.22700 1.000 21.45601 12 PRO F CA 1
ATOM 4947 C C . PRO F 1 15 ? -11.19400 58.90700 9.72200 1.000 22.15831 12 PRO F C 1
ATOM 4948 O O . PRO F 1 15 ? -10.72000 59.74900 10.49700 1.000 23.54591 12 PRO F O 1
ATOM 4952 N N . ARG F 1 16 ? -11.83900 57.82200 10.14900 1.000 20.63153 13 ARG F N 1
ATOM 4953 C CA . ARG F 1 16 ? -11.97900 57.51300 11.56300 1.000 22.00070 13 ARG F CA 1
ATOM 4954 C C . ARG F 1 16 ? -10.79500 56.73300 12.11400 1.000 21.30397 13 ARG F C 1
ATOM 4955 O O . ARG F 1 16 ? -10.79700 56.38400 13.29800 1.000 25.39937 13 ARG F O 1
ATOM 4963 N N . ALA F 1 17 ? -9.79100 56.44700 11.29500 1.000 17.51964 14 ALA F N 1
ATOM 4964 C CA . ALA F 1 17 ? -8.58500 55.76300 11.73300 1.000 16.63083 14 ALA F CA 1
ATOM 4965 C C . ALA F 1 17 ? -7.38000 56.49500 11.16700 1.000 17.10732 14 ALA F C 1
ATOM 4966 O O . ALA F 1 17 ? -7.50800 57.24200 10.19200 1.000 17.38988 14 ALA F O 1
ATOM 4968 N N . PRO F 1 18 ? -6.19400 56.31000 11.75900 1.000 15.66776 15 PRO F N 1
ATOM 4969 C CA . PRO F 1 18 ? -5.01300 57.05800 11.30200 1.000 13.72739 15 PRO F CA 1
ATOM 4970 C C . PRO F 1 18 ? -4.47300 56.53400 9.97800 1.000 14.33922 15 PRO F C 1
ATOM 4971 O O . PRO F 1 18 ? -4.81000 55.44200 9.50500 1.000 13.76086 15 PRO F O 1
ATOM 4975 N N . ILE F 1 19 ? -3.59900 57.35700 9.39300 1.000 16.05100 16 ILE F N 1
ATOM 4976 C CA . ILE F 1 19 ? -2.82300 57.00900 8.20600 1.000 14.23527 16 ILE F CA 1
ATOM 4977 C C . ILE F 1 19 ? -1.60400 57.91800 8.19700 1.000 14.98340 16 ILE F C 1
ATOM 4978 O O . ILE F 1 19 ? -1.63500 59.01600 8.75900 1.000 18.38399 16 ILE F O 1
ATOM 4983 N N . ARG F 1 20 ? -0.51500 57.45700 7.57300 1.000 16.04685 17 ARG F N 1
ATOM 4984 C CA . ARG F 1 20 ? 0.54400 58.37600 7.14600 1.000 16.79087 17 ARG F CA 1
ATOM 4985 C C . ARG F 1 20 ? 0.38200 58.58900 5.64600 1.000 16.71580 17 ARG F C 1
ATOM 4986 O O . ARG F 1 20 ? 0.83900 57.77400 4.83400 1.000 15.51120 17 ARG F O 1
ATOM 4994 N N . GLN F 1 21 ? -0.29000 59.68100 5.28700 1.000 17.42029 18 GLN F N 1
ATOM 4995 C CA . GLN F 1 21 ? -0.63200 59.93100 3.89500 1.000 16.73332 18 GLN F CA 1
ATOM 4996 C C . GLN F 1 21 ? 0.62800 59.97500 3.04400 1.000 17.91813 18 GLN F C 1
ATOM 4997 O O . GLN F 1 21 ? 1.60200 60.64800 3.39100 1.000 19.43261 18 GLN F O 1
ATOM 5003 N N . GLY F 1 22 ? 0.61100 59.24400 1.93100 1.000 15.75718 19 GLY F N 1
ATOM 5004 C CA . GLY F 1 22 ? 1.73800 59.22800 1.02900 1.000 15.53938 19 GLY F CA 1
ATOM 5005 C C . GLY F 1 22 ? 2.78600 58.18100 1.33900 1.000 15.87510 19 GLY F C 1
ATOM 5006 O O . GLY F 1 22 ? 3.68800 57.98200 0.51600 1.000 17.01844 19 GLY F O 1
ATOM 5007 N N . ILE F 1 23 ? 2.68300 57.50500 2.48400 1.000 12.79137 20 ILE F N 1
ATOM 5008 C CA . ILE F 1 23 ? 3.62400 56.47000 2.89800 1.000 12.86297 20 ILE F CA 1
ATOM 5009 C C . ILE F 1 23 ? 2.99100 55.07900 2.85600 1.000 12.90370 20 ILE F C 1
ATOM 5010 O O . ILE F 1 23 ? 3.57700 54.13800 2.31600 1.000 15.67664 20 ILE F O 1
ATOM 5015 N N . TYR F 1 24 ? 1.80600 54.92200 3.44200 1.000 13.00265 21 TYR F N 1
ATOM 5016 C CA . TYR F 1 24 ? 1.14200 53.62500 3.44000 1.000 12.18209 21 TYR F CA 1
ATOM 5017 C C . TYR F 1 24 ? -0.37100 53.78700 3.34600 1.000 13.63191 21 TYR F C 1
ATOM 5018 O O . TYR F 1 24 ? -0.93100 54.84500 3.65500 1.000 14.00327 21 TYR F O 1
ATOM 5027 N N . SER F 1 25 ? -1.01600 52.72200 2.87600 1.000 13.48954 22 SER F N 1
ATOM 5028 C CA . SER F 1 25 ? -2.46500 52.60200 2.90200 1.000 12.69985 22 SER F CA 1
ATOM 5029 C C . SER F 1 25 ? -2.89900 51.95700 4.21800 1.000 11.73262 22 SER F C 1
ATOM 5030 O O . SER F 1 25 ? -2.18700 51.12400 4.78400 1.000 12.31681 22 SER F O 1
ATOM 5033 N N . GLN F 1 26 ? -4.08300 52.34900 4.70500 1.000 11.56308 23 GLN F N 1
ATOM 5034 C CA . GLN F 1 26 ? -4.60400 51.71900 5.91700 1.000 10.50575 23 GLN F CA 1
ATOM 5035 C C . GLN F 1 26 ? -4.71400 50.21800 5.73300 1.000 13.32544 23 GLN F C 1
ATOM 5036 O O . GLN F 1 26 ? -4.42100 49.44500 6.65300 1.000 11.83270 23 GLN F O 1
ATOM 5042 N N . ALA F 1 27 ? -5.12500 49.78900 4.54300 1.000 11.24207 24 ALA F N 1
ATOM 5043 C CA . ALA F 1 27 ? -5.23700 48.37400 4.23400 1.000 12.39499 24 ALA F CA 1
ATOM 5044 C C . ALA F 1 27 ? -5.23200 48.22000 2.72600 1.000 12.04980 24 ALA F C 1
ATOM 5045 O O . ALA F 1 27 ? -5.54700 49.15600 1.98600 1.000 13.45799 24 ALA F O 1
ATOM 5047 N N . VAL F 1 28 ? -4.83400 47.03200 2.27700 1.000 11.36145 25 VAL F N 1
ATOM 5048 C CA . VAL F 1 28 ? -4.93000 46.64600 0.87600 1.000 11.11447 25 VAL F CA 1
ATOM 5049 C C . VAL F 1 28 ? -5.75900 45.37600 0.82100 1.000 11.96760 25 VAL F C 1
ATOM 5050 O O . VAL F 1 28 ? -5.44200 44.39200 1.50400 1.000 12.94492 25 VAL F O 1
ATOM 5054 N N . VAL F 1 29 ? -6.83900 45.40700 0.04500 1.000 12.39428 26 VAL F N 1
ATOM 5055 C CA . VAL F 1 29 ? -7.68500 44.24200 -0.17600 1.000 13.99159 26 VAL F CA 1
ATOM 5056 C C . VAL F 1 29 ? -7.35300 43.71800 -1.56200 1.000 17.20749 26 VAL F C 1
ATOM 5057 O O . VAL F 1 29 ? -7.52300 44.42900 -2.56100 1.000 17.80631 26 VAL F O 1
ATOM 5061 N N . VAL F 1 30 ? -6.86700 42.48300 -1.63200 1.000 15.76628 27 VAL F N 1
ATOM 5062 C CA . VAL F 1 30 ? -6.43400 41.91000 -2.89900 1.000 19.28180 27 VAL F CA 1
ATOM 5063 C C . VAL F 1 30 ? -6.97400 40.48900 -2.97400 1.000 20.64692 27 VAL F C 1
ATOM 5064 O O . VAL F 1 30 ? -6.64400 39.64900 -2.12600 1.000 18.02743 27 VAL F O 1
ATOM 5068 N N . ASP F 1 31 ? -7.80900 40.22400 -3.97900 1.000 24.32540 28 ASP F N 1
ATOM 5069 C CA . ASP F 1 31 ? -8.54400 38.96300 -4.08800 1.000 28.47789 28 ASP F CA 1
ATOM 5070 C C . ASP F 1 31 ? -9.38300 38.84500 -2.82100 1.000 28.79217 28 ASP F C 1
ATOM 5071 O O . ASP F 1 31 ? -10.23200 39.72200 -2.58500 1.000 33.52655 28 ASP F O 1
ATOM 5076 N N . ARG F 1 32 ? -9.16600 37.84300 -1.97100 1.000 23.05714 29 ARG F N 1
ATOM 5077 C CA . ARG F 1 32 ? -9.96700 37.65700 -0.76600 1.000 19.22484 29 ARG F CA 1
ATOM 5078 C C . ARG F 1 32 ? -9.13700 37.81000 0.50600 1.000 17.77810 29 ARG F C 1
ATOM 5079 O O . ARG F 1 32 ? -9.50200 37.25600 1.55700 1.000 18.22141 29 ARG F O 1
ATOM 5081 N N . THR F 1 33 ? -8.02800 38.54900 0.43800 1.000 14.76965 30 THR F N 1
ATOM 5082 C CA . THR F 1 33 ? -7.16100 38.76200 1.58900 1.000 13.46731 30 THR F CA 1
ATOM 5083 C C . THR F 1 33 ? -6.96400 40.25700 1.80400 1.000 12.94772 30 THR F C 1
ATOM 5084 O O . THR F 1 33 ? -6.80600 41.02300 0.84600 1.000 14.47270 30 THR F O 1
ATOM 5088 N N . MET F 1 34 ? -6.97700 40.67300 3.06700 1.000 11.42661 31 MET F N 1
ATOM 5089 C CA . MET F 1 34 ? -6.86000 42.07800 3.43200 1.000 11.11342 31 MET F CA 1
ATOM 5090 C C . MET F 1 34 ? -5.65800 42.26000 4.34600 1.000 13.31823 31 MET F C 1
ATOM 5091 O O . MET F 1 34 ? -5.62800 41.71900 5.45700 1.000 12.67626 31 MET F O 1
ATOM 5096 N N . TYR F 1 35 ? -4.67200 43.02200 3.88300 1.000 11.29649 32 TYR F N 1
ATOM 5097 C CA . TYR F 1 35 ? -3.48700 43.32700 4.68300 1.000 10.81249 32 TYR F CA 1
ATOM 5098 C C . TYR F 1 35 ? -3.70300 44.66700 5.38200 1.000 10.40097 32 TYR F C 1
ATOM 5099 O O . TYR F 1 35 ? -3.90400 45.69000 4.71600 1.000 11.05972 32 TYR F O 1
ATOM 5108 N N . ILE F 1 36 ? -3.65600 44.66900 6.71800 1.000 10.41512 33 ILE F N 1
ATOM 5109 C CA . ILE F 1 36 ? -3.94100 45.85800 7.51800 1.000 11.21826 33 ILE F CA 1
ATOM 5110 C C . ILE F 1 36 ? -2.64000 46.39100 8.11000 1.000 11.88452 33 ILE F C 1
ATOM 5111 O O . ILE F 1 36 ? -1.84900 45.63100 8.68800 1.000 14.05890 33 ILE F O 1
ATOM 5116 N N . SER F 1 37 ? -2.42000 47.69800 7.97700 1.000 11.45219 34 SER F N 1
ATOM 5117 C CA . SER F 1 37 ? -1.20500 48.31600 8.47200 1.000 9.74131 34 SER F CA 1
ATOM 5118 C C . SER F 1 37 ? -1.15000 48.23700 10.00100 1.000 10.46058 34 SER F C 1
ATOM 5119 O O . SER F 1 37 ? -2.17400 48.11700 10.68400 1.000 10.69087 34 SER F O 1
ATOM 5122 N N . GLY F 1 38 ? 0.07100 48.33500 10.53100 1.000 9.63572 35 GLY F N 1
ATOM 5123 C CA . GLY F 1 38 ? 0.26500 48.36200 11.96600 1.000 9.42574 35 GLY F CA 1
ATOM 5124 C C . GLY F 1 38 ? -0.47800 49.54000 12.56300 1.000 11.77842 35 GLY F C 1
ATOM 5125 O O . GLY F 1 38 ? -0.24800 50.68700 12.16400 1.000 14.00458 35 GLY F O 1
ATOM 5126 N N . GLN F 1 39 ? -1.39200 49.25700 13.49400 1.000 11.47820 36 GLN F N 1
ATOM 5127 C CA . GLN F 1 39 ? -2.19100 50.28700 14.14600 1.000 10.07876 36 GLN F CA 1
ATOM 5128 C C . GLN F 1 39 ? -1.53400 50.74700 15.44000 1.000 13.62615 36 GLN F C 1
ATOM 5129 O O . GLN F 1 39 ? -1.04800 49.93100 16.23400 1.000 13.33537 36 GLN F O 1
ATOM 5135 N N . LEU F 1 40 ? -1.54300 52.05900 15.64800 1.000 12.47392 37 LEU F N 1
ATOM 5136 C CA . LEU F 1 40 ? -1.03600 52.70600 16.84600 1.000 14.60262 37 LEU F CA 1
ATOM 5137 C C . LEU F 1 40 ? -2.20900 53.19100 17.69200 1.000 14.56775 37 LEU F C 1
ATOM 5138 O O . LEU F 1 40 ? -3.34600 53.28800 17.21900 1.000 15.53860 37 LEU F O 1
ATOM 5143 N N . GLY F 1 41 ? -1.92200 53.50400 18.95700 1.000 13.27934 38 GLY F N 1
ATOM 5144 C CA . GLY F 1 41 ? -2.95200 54.00900 19.85300 1.000 13.77410 38 GLY F CA 1
ATOM 5145 C C . GLY F 1 41 ? -3.30200 55.47100 19.62600 1.000 14.99369 38 GLY F C 1
ATOM 5146 O O . GLY F 1 41 ? -3.50500 56.22100 20.58800 1.000 17.33364 38 GLY F O 1
ATOM 5147 N N . LEU F 1 42 ? -3.38500 55.88800 18.35700 1.000 15.85679 39 LEU F N 1
ATOM 5148 C CA . LEU F 1 42 ? -3.67500 57.27000 17.98700 1.000 17.05728 39 LEU F CA 1
ATOM 5149 C C . LEU F 1 42 ? -5.17500 57.50100 17.87500 1.000 17.82099 39 LEU F C 1
ATOM 5150 O O . LEU F 1 42 ? -5.90000 56.68300 17.29800 1.000 17.98553 39 LEU F O 1
ATOM 5155 N N . ASP F 1 43 ? -5.61900 58.64600 18.38500 1.000 18.17538 40 ASP F N 1
ATOM 5156 C CA . ASP F 1 43 ? -6.97800 59.13300 18.20600 1.000 19.37646 40 ASP F CA 1
ATOM 5157 C C . ASP F 1 43 ? -6.93800 60.18400 17.10300 1.000 19.75032 40 ASP F C 1
ATOM 5158 O O . ASP F 1 43 ? -6.27300 61.21200 17.25700 1.000 21.96413 40 ASP F O 1
ATOM 5163 N N . VAL F 1 44 ? -7.62600 59.91500 15.98400 1.000 20.82788 41 VAL F N 1
ATOM 5164 C CA . VAL F 1 44 ? -7.59500 60.85300 14.86600 1.000 22.27796 41 VAL F CA 1
ATOM 5165 C C . VAL F 1 44 ? -8.20200 62.18900 15.22900 1.000 24.73365 41 VAL F C 1
ATOM 5166 O O . VAL F 1 44 ? -7.90900 63.18800 14.57300 1.000 27.38951 41 VAL F O 1
ATOM 5170 N N . ALA F 1 45 ? -9.06500 62.23100 16.24700 1.000 25.09039 42 ALA F N 1
ATOM 5171 C CA . ALA F 1 45 ? -9.65300 63.50300 16.65500 1.000 29.21140 42 ALA F CA 1
ATOM 5172 C C . ALA F 1 45 ? -8.60100 64.44400 17.23500 1.000 32.58604 42 ALA F C 1
ATOM 5173 O O . ALA F 1 45 ? -8.67400 65.66300 17.03700 1.000 35.10848 42 ALA F O 1
ATOM 5175 N N . SER F 1 46 ? -7.62000 63.90300 17.95700 1.000 31.19225 43 SER F N 1
ATOM 5176 C CA . SER F 1 46 ? -6.54900 64.70600 18.53200 1.000 31.25337 43 SER F CA 1
ATOM 5177 C C . SER F 1 46 ? -5.25900 64.65200 17.72900 1.000 33.50141 43 SER F C 1
ATOM 5178 O O . SER F 1 46 ? -4.39500 65.51500 17.91700 1.000 36.28173 43 SER F O 1
ATOM 5181 N N . GLY F 1 47 ? -5.10500 63.67200 16.84500 1.000 30.53855 44 GLY F N 1
ATOM 5182 C CA . GLY F 1 47 ? -3.84600 63.45400 16.16800 1.000 30.56516 44 GLY F CA 1
ATOM 5183 C C . GLY F 1 47 ? -2.73400 62.90900 17.03600 1.000 29.43184 44 GLY F C 1
ATOM 5184 O O . GLY F 1 47 ? -1.60400 62.77600 16.54800 1.000 30.07973 44 GLY F O 1
ATOM 5185 N N . LYS F 1 48 ? -3.01100 62.57700 18.29900 1.000 25.61361 45 LYS F N 1
ATOM 5186 C CA . LYS F 1 48 ? -1.98800 62.14300 19.23500 1.000 23.08021 45 LYS F CA 1
ATOM 5187 C C . LYS F 1 48 ? -2.38400 60.81600 19.87700 1.000 23.21776 45 LYS F C 1
ATOM 5188 O O . LYS F 1 48 ? -3.53700 60.37100 19.80600 1.000 25.20663 45 LYS F O 1
ATOM 5190 N N . LEU F 1 49 ? -1.40300 60.18800 20.51800 1.000 20.06151 46 LEU F N 1
ATOM 5191 C CA . LEU F 1 49 ? -1.66100 58.97400 21.27600 1.000 21.40534 46 LEU F CA 1
ATOM 5192 C C . LEU F 1 49 ? -2.59200 59.26800 22.44500 1.000 21.19852 46 LEU F C 1
ATOM 5193 O O . LEU F 1 49 ? -2.51100 60.32600 23.07600 1.000 22.17213 46 LEU F O 1
ATOM 5198 N N . VAL F 1 50 ? -3.48700 58.32400 22.73500 1.000 18.71621 47 VAL F N 1
ATOM 5199 C CA . VAL F 1 50 ? -4.34300 58.46600 23.90500 1.000 19.99043 47 VAL F CA 1
ATOM 5200 C C . VAL F 1 50 ? -3.50000 58.34300 25.16700 1.000 22.39416 47 VAL F C 1
ATOM 5201 O O . VAL F 1 50 ? -2.47600 57.64700 25.19200 1.000 24.49239 47 VAL F O 1
ATOM 5205 N N . GLU F 1 51 ? -3.93200 59.02300 26.22500 1.000 22.92323 48 GLU F N 1
ATOM 5206 C CA . GLU F 1 51 ? -3.23700 58.96800 27.49900 1.000 25.10215 48 GLU F CA 1
ATOM 5207 C C . GLU F 1 51 ? -3.65500 57.72700 28.27800 1.000 25.11751 48 GLU F C 1
ATOM 5208 O O . GLU F 1 51 ? -4.68500 57.10700 28.00700 1.000 25.36589 48 GLU F O 1
ATOM 5214 N N . GLY F 1 52 ? -2.83700 57.36900 29.26500 1.000 26.07461 49 GLY F N 1
ATOM 5215 C CA . GLY F 1 52 ? -3.14600 56.27100 30.16300 1.000 27.33895 49 GLY F CA 1
ATOM 5216 C C . GLY F 1 52 ? -2.25200 55.05800 30.03600 1.000 28.35121 49 GLY F C 1
ATOM 5217 O O . GLY F 1 52 ? -2.35700 54.15100 30.87200 1.000 31.83808 49 GLY F O 1
ATOM 5218 N N . GLY F 1 53 ? -1.39300 54.98900 29.02800 1.000 24.74774 50 GLY F N 1
ATOM 5219 C CA . GLY F 1 53 ? -0.41400 53.92400 28.95000 1.000 23.42581 50 GLY F CA 1
ATOM 5220 C C . GLY F 1 53 ? -0.78200 52.82800 27.97100 1.000 21.79882 50 GLY F C 1
ATOM 5221 O O . GLY F 1 53 ? -1.65100 52.98100 27.11000 1.000 24.72648 50 GLY F O 1
ATOM 5222 N N . VAL F 1 54 ? -0.11300 51.68100 28.14100 1.000 23.29174 51 VAL F N 1
ATOM 5223 C CA . VAL F 1 54 ? -0.13000 50.62800 27.12700 1.000 21.17972 51 VAL F CA 1
ATOM 5224 C C . VAL F 1 54 ? -1.52800 50.04400 26.94000 1.000 21.16126 51 VAL F C 1
ATOM 5225 O O . VAL F 1 54 ? -1.93800 49.72900 25.81300 1.000 21.14722 51 VAL F O 1
ATOM 5229 N N . GLN F 1 55 ? -2.28000 49.87400 28.02800 1.000 20.75253 52 GLN F N 1
ATOM 5230 C CA . GLN F 1 55 ? -3.62400 49.32400 27.90300 1.000 22.22882 52 GLN F CA 1
ATOM 5231 C C . GLN F 1 55 ? -4.52500 50.26800 27.11800 1.000 20.62420 52 GLN F C 1
ATOM 5232 O O . GLN F 1 55 ? -5.23300 49.84500 26.19700 1.000 21.13182 52 GLN F O 1
ATOM 5238 N N . ALA F 1 56 ? -4.49800 51.55900 27.46100 1.000 19.52266 53 ALA F N 1
ATOM 5239 C CA . ALA F 1 56 ? -5.29600 52.53500 26.72400 1.000 20.26476 53 ALA F CA 1
ATOM 5240 C C . ALA F 1 56 ? -4.87400 52.59300 25.26300 1.000 18.47453 53 ALA F C 1
ATOM 5241 O O . ALA F 1 56 ? -5.72000 52.67100 24.36000 1.000 16.47690 53 ALA F O 1
ATOM 5243 N N . GLN F 1 57 ? -3.56700 52.53000 25.00500 1.000 17.81815 54 GLN F N 1
ATOM 5244 C CA . GLN F 1 57 ? -3.09100 52.56900 23.62400 1.000 15.49549 54 GLN F CA 1
ATOM 5245 C C . GLN F 1 57 ? -3.47000 51.30000 22.86700 1.000 15.24620 54 GLN F C 1
ATOM 5246 O O . GLN F 1 57 ? -3.82300 51.35800 21.68200 1.000 15.25362 54 GLN F O 1
ATOM 5252 N N . ALA F 1 58 ? -3.38300 50.13800 23.52100 1.000 16.36024 55 ALA F N 1
ATOM 5253 C CA . ALA F 1 58 ? -3.75500 48.89800 22.84600 1.000 15.01247 55 ALA F CA 1
ATOM 5254 C C . ALA F 1 58 ? -5.23200 48.91400 22.46700 1.000 16.24004 55 ALA F C 1
ATOM 5255 O O . ALA F 1 58 ? -5.60700 48.48100 21.36900 1.000 14.88790 55 ALA F O 1
ATOM 5257 N N . ARG F 1 59 ? -6.08200 49.40900 23.37000 1.000 16.09763 56 ARG F N 1
ATOM 5258 C CA . ARG F 1 59 ? -7.51000 49.50900 23.07900 1.000 16.74133 56 ARG F CA 1
ATOM 5259 C C . ARG F 1 59 ? -7.76300 50.41800 21.88300 1.000 15.97740 56 ARG F C 1
ATOM 5260 O O . ARG F 1 59 ? -8.52000 50.06500 20.97100 1.000 16.98152 56 ARG F O 1
ATOM 5268 N N . GLN F 1 60 ? -7.10600 51.58400 21.85300 1.000 15.26467 57 GLN F N 1
ATOM 5269 C CA . GLN F 1 60 ? -7.30500 52.50600 20.74200 1.000 16.08220 57 GLN F CA 1
ATOM 5270 C C . GLN F 1 60 ? -6.77300 51.93300 19.43400 1.000 14.67999 57 GLN F C 1
ATOM 5271 O O . GLN F 1 60 ? -7.38800 52.11300 18.37600 1.000 16.11378 57 GLN F O 1
ATOM 5277 N N . ALA F 1 61 ? -5.63900 51.23300 19.47600 1.000 13.75469 58 ALA F N 1
ATOM 5278 C CA . ALA F 1 61 ? -5.14000 50.58900 18.26100 1.000 12.41007 58 ALA F CA 1
ATOM 5279 C C . ALA F 1 61 ? -6.15500 49.59000 17.71800 1.000 13.49333 58 ALA F C 1
ATOM 5280 O O . ALA F 1 61 ? -6.36100 49.49700 16.50200 1.000 14.28745 58 ALA F O 1
ATOM 5282 N N . LEU F 1 62 ? -6.79700 48.83000 18.60700 1.000 12.55111 59 LEU F N 1
ATOM 5283 C CA . LEU F 1 62 ? -7.78300 47.84800 18.16500 1.000 12.15794 59 LEU F CA 1
ATOM 5284 C C . LEU F 1 62 ? -9.08200 48.51000 17.70800 1.000 12.83897 59 LEU F C 1
ATOM 5285 O O . LEU F 1 62 ? -9.74600 47.98800 16.80300 1.000 14.10556 59 LEU F O 1
ATOM 5290 N N . VAL F 1 63 ? -9.46500 49.63900 18.32000 1.000 12.86246 60 VAL F N 1
ATOM 5291 C CA . VAL F 1 63 ? -10.58300 50.43700 17.81200 1.000 13.37924 60 VAL F CA 1
ATOM 5292 C C . VAL F 1 63 ? -10.29400 50.89500 16.38400 1.000 15.27008 60 VAL F C 1
ATOM 5293 O O . VAL F 1 63 ? -11.13900 50.76200 15.48500 1.000 18.01346 60 VAL F O 1
ATOM 5297 N N . ASN F 1 64 ? -9.09200 51.43600 16.16200 1.000 14.52488 61 ASN F N 1
ATOM 5298 C CA . ASN F 1 64 ? -8.67700 51.86300 14.82500 1.000 14.72790 61 ASN F CA 1
ATOM 5299 C C . ASN F 1 64 ? -8.76200 50.70800 13.83200 1.000 13.25969 61 ASN F C 1
ATOM 5300 O O . ASN F 1 64 ? -9.31100 50.85700 12.73100 1.000 13.96255 61 ASN F O 1
ATOM 5305 N N . MET F 1 65 ? -8.23000 49.54100 14.20800 1.000 13.78709 62 MET F N 1
ATOM 5306 C CA . MET F 1 65 ? -8.31700 48.38100 13.32500 1.000 14.38830 62 MET F CA 1
ATOM 5307 C C . MET F 1 65 ? -9.76700 48.06400 12.97200 1.000 14.30513 62 MET F C 1
ATOM 5308 O O . MET F 1 65 ? -10.08600 47.77700 11.81300 1.000 13.28666 62 MET F O 1
ATOM 5313 N N . GLY F 1 66 ? -10.66400 48.13800 13.95600 1.000 13.19309 63 GLY F N 1
ATOM 5314 C CA . GLY F 1 66 ? -12.07600 47.91000 13.68500 1.000 12.61686 63 GLY F CA 1
ATOM 5315 C C . GLY F 1 66 ? -12.65900 48.86500 12.65600 1.000 13.78442 63 GLY F C 1
ATOM 5316 O O . GLY F 1 66 ? -13.47300 48.46300 11.81500 1.000 15.77778 63 GLY F O 1
ATOM 5317 N N . GLU F 1 67 ? -12.27000 50.14300 12.71700 1.000 14.32017 64 GLU F N 1
ATOM 5318 C CA . GLU F 1 67 ? -12.78600 51.09700 11.74100 1.000 16.39639 64 GLU F CA 1
ATOM 5319 C C . GLU F 1 67 ? -12.28400 50.77200 10.34000 1.000 15.01048 64 GLU F C 1
ATOM 5320 O O . GLU F 1 67 ? -13.03000 50.90400 9.35900 1.000 16.03013 64 GLU F O 1
ATOM 5326 N N . ILE F 1 68 ? -11.03200 50.33900 10.23000 1.000 15.80324 65 ILE F N 1
ATOM 5327 C CA . ILE F 1 68 ? -10.48300 49.97900 8.92600 1.000 14.75387 65 ILE F CA 1
ATOM 5328 C C . ILE F 1 68 ? -11.17900 48.73700 8.38500 1.000 13.54011 65 ILE F C 1
ATOM 5329 O O . ILE F 1 68 ? -11.55200 48.67800 7.20500 1.000 15.81660 65 ILE F O 1
ATOM 5334 N N . LEU F 1 69 ? -11.39400 47.73800 9.24400 1.000 13.63378 66 LEU F N 1
ATOM 5335 C CA . LEU F 1 69 ? -12.16900 46.56600 8.83600 1.000 12.95574 66 LEU F CA 1
ATOM 5336 C C . LEU F 1 69 ? -13.54300 46.97300 8.32600 1.000 14.86521 66 LEU F C 1
ATOM 5337 O O . LEU F 1 69 ? -13.99600 46.50700 7.27200 1.000 18.44692 66 LEU F O 1
ATOM 5342 N N . LYS F 1 70 ? -14.21900 47.85600 9.05900 1.000 15.95401 67 LYS F N 1
ATOM 5343 C CA . LYS F 1 70 ? -15.55600 48.27700 8.66200 1.000 18.75157 67 LYS F CA 1
ATOM 5344 C C . LYS F 1 70 ? -15.52600 48.97700 7.30800 1.000 19.01278 67 LYS F C 1
ATOM 5345 O O . LYS F 1 70 ? -16.42000 48.77500 6.47800 1.000 20.65914 67 LYS F O 1
ATOM 5351 N N . ALA F 1 71 ? -14.48000 49.76900 7.05400 1.000 19.15351 68 ALA F N 1
ATOM 5352 C CA . ALA F 1 71 ? -14.34900 50.44300 5.76700 1.000 19.07251 68 ALA F CA 1
ATOM 5353 C C . ALA F 1 71 ? -14.28800 49.45200 4.61100 1.000 18.64146 68 ALA F C 1
ATOM 5354 O O . ALA F 1 71 ? -14.67700 49.78900 3.48600 1.000 18.78513 68 ALA F O 1
ATOM 5356 N N . ALA F 1 72 ? -13.82500 48.23100 4.86500 1.000 17.62722 69 ALA F N 1
ATOM 5357 C CA . ALA F 1 72 ? -13.76500 47.19600 3.83800 1.000 16.45445 69 ALA F CA 1
ATOM 5358 C C . ALA F 1 72 ? -14.98400 46.28100 3.84600 1.000 19.49194 69 ALA F C 1
ATOM 5359 O O . ALA F 1 72 ? -14.99500 45.28700 3.11200 1.000 20.64919 69 ALA F O 1
ATOM 5361 N N . GLY F 1 73 ? -16.00200 46.59200 4.65100 1.000 19.40460 70 GLY F N 1
ATOM 5362 C CA . GLY F 1 73 ? -17.15300 45.72400 4.78800 1.000 20.09554 70 GLY F CA 1
ATOM 5363 C C . GLY F 1 73 ? -16.92800 44.52400 5.67600 1.000 19.21377 70 GLY F C 1
ATOM 5364 O O . GLY F 1 73 ? -17.72600 43.58100 5.63500 1.000 19.98382 70 GLY F O 1
ATOM 5365 N N . CYS F 1 74 ? -15.87300 44.53900 6.48900 1.000 18.93345 71 CYS F N 1
ATOM 5366 C CA . CYS F 1 74 ? -15.48800 43.43100 7.35600 1.000 16.65551 71 CYS F CA 1
ATOM 5367 C C . CYS F 1 74 ? -15.71000 43.80000 8.81900 1.000 15.68862 71 CYS F C 1
ATOM 5368 O O . CYS F 1 74 ? -16.11500 44.91700 9.16000 1.000 16.34757 71 CYS F O 1
ATOM 5371 N N . GLY F 1 75 ? -15.44400 42.82700 9.69000 1.000 15.66522 72 GLY F N 1
ATOM 5372 C CA . GLY F 1 75 ? -15.47100 43.03000 11.12100 1.000 15.11807 72 GLY F CA 1
ATOM 5373 C C . GLY F 1 75 ? -14.32000 42.26300 11.74800 1.000 13.82723 72 GLY F C 1
ATOM 5374 O O . GLY F 1 75 ? -13.47900 41.69100 11.04500 1.000 12.80340 72 GLY F O 1
ATOM 5375 N N . TYR F 1 76 ? -14.28500 42.26900 13.08400 1.000 13.22614 73 TYR F N 1
ATOM 5376 C CA . TYR F 1 76 ? -13.21700 41.55300 13.78000 1.000 12.11202 73 TYR F CA 1
ATOM 5377 C C . TYR F 1 76 ? -13.20300 40.06500 13.43500 1.000 11.53818 73 TYR F C 1
ATOM 5378 O O . TYR F 1 76 ? -12.13300 39.44700 13.46700 1.000 13.29363 73 TYR F O 1
ATOM 5387 N N . ASP F 1 77 ? -14.37200 39.48400 13.10500 1.000 12.83911 74 ASP F N 1
ATOM 5388 C CA . ASP F 1 77 ? -14.47100 38.07300 12.71600 1.000 13.87659 74 ASP F CA 1
ATOM 5389 C C . ASP F 1 77 ? -13.65700 37.75000 11.46800 1.000 13.01927 74 ASP F C 1
ATOM 5390 O O . ASP F 1 77 ? -13.31300 36.58300 11.25000 1.000 14.22968 74 ASP F O 1
ATOM 5395 N N . ASN F 1 78 ? -13.36100 38.74400 10.63500 1.000 12.53652 75 ASN F N 1
ATOM 5396 C CA . ASN F 1 78 ? -12.58700 38.49500 9.42600 1.000 13.66083 75 ASN F CA 1
ATOM 5397 C C . ASN F 1 78 ? -11.09800 38.32900 9.68600 1.000 13.45343 75 ASN F C 1
ATOM 5398 O O . ASN F 1 78 ? -10.37700 37.90800 8.77000 1.000 13.45329 75 ASN F O 1
ATOM 5403 N N . VAL F 1 79 ? -10.61100 38.68300 10.87500 1.000 10.92483 76 VAL F N 1
ATOM 5404 C CA . VAL F 1 79 ? -9.17400 38.66000 11.15300 1.000 10.75601 76 VAL F CA 1
ATOM 5405 C C . VAL F 1 79 ? -8.72400 37.22800 11.39800 1.000 11.37358 76 VAL F C 1
ATOM 5406 O O . VAL F 1 79 ? -9.30400 36.51200 12.22200 1.000 12.26262 76 VAL F O 1
ATOM 5410 N N . VAL F 1 80 ? -7.66100 36.82100 10.71100 1.000 10.40894 77 VAL F N 1
ATOM 5411 C CA . VAL F 1 80 ? -7.09300 35.48700 10.88900 1.000 12.47717 77 VAL F CA 1
ATOM 5412 C C . VAL F 1 80 ? -5.68200 35.49000 11.48400 1.000 12.86403 77 VAL F C 1
ATOM 5413 O O . VAL F 1 80 ? -5.21600 34.42800 11.92900 1.000 12.45891 77 VAL F O 1
ATOM 5417 N N . LYS F 1 81 ? -4.99000 36.63000 11.51200 1.000 11.56147 78 LYS F N 1
ATOM 5418 C CA . LYS F 1 81 ? -3.64400 36.67600 12.07400 1.000 10.29527 78 LYS F CA 1
ATOM 5419 C C . LYS F 1 81 ? -3.37300 38.09000 12.55600 1.000 10.34592 78 LYS F C 1
ATOM 5420 O O . LYS F 1 81 ? -3.71900 39.05300 11.87300 1.000 10.74637 78 LYS F O 1
ATOM 5426 N N . THR F 1 82 ? -2.77300 38.22600 13.73600 1.000 11.73881 79 THR F N 1
ATOM 5427 C CA . THR F 1 82 ? -2.29700 39.52900 14.17700 1.000 12.00228 79 THR F CA 1
ATOM 5428 C C . THR F 1 82 ? -0.85500 39.41600 14.64400 1.000 11.84846 79 THR F C 1
ATOM 5429 O O . THR F 1 82 ? -0.33700 38.32000 14.88500 1.000 12.68057 79 THR F O 1
ATOM 5433 N N . THR F 1 83 ? -0.21100 40.58000 14.75800 1.000 11.76328 80 THR F N 1
ATOM 5434 C CA . THR F 1 83 ? 1.11000 40.68100 15.36100 1.000 12.22483 80 THR F CA 1
ATOM 5435 C C . THR F 1 83 ? 1.07100 41.85000 16.32500 1.000 13.34861 80 THR F C 1
ATOM 5436 O O . THR F 1 83 ? 0.70000 42.96700 15.93800 1.000 13.99036 80 THR F O 1
ATOM 5440 N N . VAL F 1 84 ? 1.44800 41.58300 17.57400 1.000 11.89377 81 VAL F N 1
ATOM 5441 C CA . VAL F 1 84 ? 1.40700 42.56000 18.65700 1.000 13.83533 81 VAL F CA 1
ATOM 5442 C C . VAL F 1 84 ? 2.85100 42.93300 18.97000 1.000 13.80113 81 VAL F C 1
ATOM 5443 O O . VAL F 1 84 ? 3.64100 42.08800 19.41400 1.000 14.27398 81 VAL F O 1
ATOM 5447 N N . LEU F 1 85 ? 3.20600 44.18600 18.69700 1.000 13.21133 82 LEU F N 1
ATOM 5448 C CA . LEU F 1 85 ? 4.54800 44.70500 18.91200 1.000 11.23773 82 LEU F CA 1
ATOM 5449 C C . LEU F 1 85 ? 4.49700 45.61500 20.12900 1.000 13.87626 82 LEU F C 1
ATOM 5450 O O . LEU F 1 85 ? 3.73400 46.58500 20.14500 1.000 16.71940 82 LEU F O 1
ATOM 5455 N N . LEU F 1 86 ? 5.30000 45.29700 21.14200 1.000 12.67605 83 LEU F N 1
ATOM 5456 C CA . LEU F 1 86 ? 5.30200 46.02000 22.40100 1.000 13.34850 83 LEU F CA 1
ATOM 5457 C C . LEU F 1 86 ? 6.62200 46.74700 22.60000 1.000 14.14350 83 LEU F C 1
ATOM 5458 O O . LEU F 1 86 ? 7.69000 46.21800 22.28100 1.000 14.86008 83 LEU F O 1
ATOM 5463 N N . ALA F 1 87 ? 6.55000 47.95000 23.17100 1.000 16.25156 84 ALA F N 1
ATOM 5464 C CA . ALA F 1 87 ? 7.76300 48.63200 23.59900 1.000 21.62178 84 ALA F CA 1
ATOM 5465 C C . ALA F 1 87 ? 8.28100 48.12500 24.94300 1.000 27.10652 84 ALA F C 1
ATOM 5466 O O . ALA F 1 87 ? 9.46000 48.33500 25.25600 1.000 27.99668 84 ALA F O 1
ATOM 5468 N N . ASP F 1 88 ? 7.43800 47.45400 25.73300 1.000 32.14692 85 ASP F N 1
ATOM 5469 C CA . ASP F 1 88 ? 7.84300 46.86800 27.01200 1.000 36.01418 85 ASP F CA 1
ATOM 5470 C C . ASP F 1 88 ? 7.11000 45.54700 27.20900 1.000 39.27029 85 ASP F C 1
ATOM 5471 O O . ASP F 1 88 ? 5.87700 45.53000 27.28700 1.000 40.51974 85 ASP F O 1
ATOM 5476 N N . MET F 1 89 ? 7.86500 44.44700 27.32400 1.000 45.42638 86 MET F N 1
ATOM 5477 C CA . MET F 1 89 ? 7.26500 43.12200 27.49300 1.000 51.07317 86 MET F CA 1
ATOM 5478 C C . MET F 1 89 ? 6.51900 42.96800 28.81800 1.000 55.51959 86 MET F C 1
ATOM 5479 O O . MET F 1 89 ? 5.64000 42.10500 28.91700 1.000 56.32256 86 MET F O 1
ATOM 5484 N N . ASN F 1 90 ? 6.83500 43.78400 29.83000 1.000 56.61850 87 ASN F N 1
ATOM 5485 C CA . ASN F 1 90 ? 6.07100 43.76100 31.07500 1.000 59.50127 87 ASN F CA 1
ATOM 5486 C C . ASN F 1 90 ? 4.57700 43.95100 30.84500 1.000 55.63860 87 ASN F C 1
ATOM 5487 O O . ASN F 1 90 ? 3.77700 43.62400 31.72800 1.000 54.31166 87 ASN F O 1
ATOM 5492 N N . ASP F 1 91 ? 4.18800 44.46800 29.68100 1.000 51.85717 88 ASP F N 1
ATOM 5493 C CA . ASP F 1 91 ? 2.80400 44.74000 29.33200 1.000 47.56587 88 ASP F CA 1
ATOM 5494 C C . ASP F 1 91 ? 2.13600 43.58300 28.60500 1.000 44.13588 88 ASP F C 1
ATOM 5495 O O . ASP F 1 91 ? 1.00200 43.73500 28.14200 1.000 43.24018 88 ASP F O 1
ATOM 5500 N N . PHE F 1 92 ? 2.81300 42.44200 28.49100 1.000 42.22193 89 PHE F N 1
ATOM 5501 C CA . PHE F 1 92 ? 2.26800 41.31400 27.74200 1.000 41.24955 89 PHE F CA 1
ATOM 5502 C C . PHE F 1 92 ? 0.91100 40.88100 28.29500 1.000 35.39034 89 PHE F C 1
ATOM 5503 O O . PHE F 1 92 ? -0.03600 40.63900 27.53700 1.000 32.59428 89 PHE F O 1
ATOM 5511 N N . VAL F 1 93 ? 0.79600 40.78200 29.61900 1.000 32.56188 90 VAL F N 1
ATOM 5512 C CA . VAL F 1 93 ? -0.47500 40.39600 30.22200 1.000 30.95449 90 VAL F CA 1
ATOM 5513 C C . VAL F 1 93 ? -1.50700 41.50800 30.06400 1.000 31.07252 90 VAL F C 1
ATOM 5514 O O . VAL F 1 93 ? -2.66400 41.25600 29.69700 1.000 28.94174 90 VAL F O 1
ATOM 5518 N N . ASN F 1 94 ? -1.10700 42.75600 30.32200 1.000 32.54067 91 ASN F N 1
ATOM 5519 C CA . ASN F 1 94 ? -2.05300 43.86500 30.23800 1.000 33.86120 91 ASN F CA 1
ATOM 5520 C C . ASN F 1 94 ? -2.60300 44.01600 28.82800 1.000 30.08987 91 ASN F C 1
ATOM 5521 O O . ASN F 1 94 ? -3.80000 44.26600 28.64100 1.000 28.92693 91 ASN F O 1
ATOM 5526 N N . VAL F 1 95 ? -1.74800 43.85500 27.81800 1.000 27.74475 92 VAL F N 1
ATOM 5527 C CA . VAL F 1 95 ? -2.22300 43.93900 26.44200 1.000 22.56818 92 VAL F CA 1
ATOM 5528 C C . VAL F 1 95 ? -3.09700 42.74200 26.09600 1.000 18.97909 92 VAL F C 1
ATOM 5529 O O . VAL F 1 95 ? -4.09200 42.87900 25.38100 1.000 18.68384 92 VAL F O 1
ATOM 5533 N N . ASN F 1 96 ? -2.76600 41.56000 26.62600 1.000 18.31559 93 ASN F N 1
ATOM 5534 C CA . ASN F 1 96 ? -3.59700 40.38600 26.38100 1.000 18.43099 93 ASN F CA 1
ATOM 5535 C C . ASN F 1 96 ? -5.00500 40.58600 26.92800 1.000 18.08599 93 ASN F C 1
ATOM 5536 O O . ASN F 1 96 ? -5.98700 40.17800 26.29600 1.000 16.59234 93 ASN F O 1
ATOM 5541 N N . ASP F 1 97 ? -5.12500 41.20000 28.11200 1.000 19.99831 94 ASP F N 1
ATOM 5542 C CA . ASP F 1 97 ? -6.44900 41.43200 28.69000 1.000 21.19198 94 ASP F CA 1
ATOM 5543 C C . ASP F 1 97 ? -7.30100 42.32200 27.79000 1.000 20.34998 94 ASP F C 1
ATOM 5544 O O . ASP F 1 97 ? -8.49500 42.06400 27.60100 1.000 22.84496 94 ASP F O 1
ATOM 5549 N N . VAL F 1 98 ? -6.70800 43.37800 27.23200 1.000 17.71441 95 VAL F N 1
ATOM 5550 C CA . VAL F 1 98 ? -7.42600 44.21400 26.27600 1.000 16.08813 95 VAL F CA 1
ATOM 5551 C C . VAL F 1 98 ? -7.73900 43.42800 25.00900 1.000 14.93516 95 VAL F C 1
ATOM 5552 O O . VAL F 1 98 ? -8.86400 43.46000 24.49900 1.000 16.45346 95 VAL F O 1
ATOM 5556 N N . TYR F 1 99 ? -6.72600 42.75000 24.46300 1.000 13.77166 96 TYR F N 1
ATOM 5557 C CA . TYR F 1 99 ? -6.86700 42.00600 23.21300 1.000 14.44086 96 TYR F CA 1
ATOM 5558 C C . TYR F 1 99 ? -8.03700 41.02600 23.26000 1.000 15.36174 96 TYR F C 1
ATOM 5559 O O . TYR F 1 99 ? -8.80500 40.91900 22.29500 1.000 15.74803 96 TYR F O 1
ATOM 5568 N N . LYS F 1 100 ? -8.19700 40.31300 24.38200 1.000 17.82341 97 LYS F N 1
ATOM 5569 C CA . LYS F 1 100 ? -9.24200 39.30400 24.51200 1.000 19.31895 97 LYS F CA 1
ATOM 5570 C C . LYS F 1 100 ? -10.64100 39.88700 24.41600 1.000 18.87467 97 LYS F C 1
ATOM 5571 O O . LYS F 1 100 ? -11.57900 39.15400 24.08600 1.000 20.40782 97 LYS F O 1
ATOM 5577 N N . THR F 1 101 ? -10.81400 41.17400 24.73500 1.000 18.63062 98 THR F N 1
ATOM 5578 C CA . THR F 1 101 ? -12.13000 41.78900 24.62700 1.000 18.25177 98 THR F CA 1
ATOM 5579 C C . THR F 1 101 ? -12.51500 42.09100 23.18700 1.000 17.71829 98 THR F C 1
ATOM 5580 O O . THR F 1 101 ? -13.70300 42.28700 22.90700 1.000 20.20038 98 THR F O 1
ATOM 5584 N N . PHE F 1 102 ? -11.54300 42.13500 22.27400 1.000 14.94413 99 PHE F N 1
ATOM 5585 C CA . PHE F 1 102 ? -11.82500 42.31300 20.85500 1.000 14.74234 99 PHE F CA 1
ATOM 5586 C C . PHE F 1 102 ? -11.90800 40.99600 20.09900 1.000 15.68442 99 PHE F C 1
ATOM 5587 O O . PHE F 1 102 ? -12.68100 40.88400 19.13700 1.000 15.91008 99 PHE F O 1
ATOM 5595 N N . PHE F 1 103 ? -11.12400 39.99800 20.50600 1.000 15.86411 100 PHE F N 1
ATOM 5596 C CA . PHE F 1 103 ? -11.10900 38.67100 19.89800 1.000 15.53186 100 PHE F CA 1
ATOM 5597 C C . PHE F 1 103 ? -11.46200 37.68300 21.00700 1.000 17.78590 100 PHE F C 1
ATOM 5598 O O . PHE F 1 103 ? -10.58300 37.09600 21.63800 1.000 18.68373 100 PHE F O 1
ATOM 5606 N N . SER F 1 104 ? -12.75800 37.51500 21.24900 1.000 18.26620 101 SER F N 1
ATOM 5607 C CA . SER F 1 104 ? -13.24600 36.74600 22.38800 1.000 18.90482 101 SER F CA 1
ATOM 5608 C C . SER F 1 104 ? -13.59000 35.30400 22.03300 1.000 18.48423 101 SER F C 1
ATOM 5609 O O . SER F 1 104 ? -13.92000 34.52100 22.93000 1.000 20.04941 101 SER F O 1
ATOM 5612 N N . LYS F 1 105 ? -13.54200 34.95600 20.75000 1.000 16.85607 102 LYS F N 1
ATOM 5613 C CA . LYS F 1 105 ? -13.72500 33.60000 20.24400 1.000 17.36321 102 LYS F CA 1
ATOM 5614 C C . LYS F 1 105 ? -13.09100 33.58200 18.86000 1.000 16.34492 102 LYS F C 1
ATOM 5615 O O . LYS F 1 105 ? -12.68700 34.62600 18.34100 1.000 16.30289 102 LYS F O 1
ATOM 5621 N N . ASN F 1 106 ? -13.00500 32.38800 18.26200 1.000 14.72479 103 ASN F N 1
ATOM 5622 C CA . ASN F 1 106 ? -12.49700 32.23000 16.89600 1.000 13.24240 103 ASN F CA 1
ATOM 5623 C C . ASN F 1 106 ? -11.15200 32.94000 16.72300 1.000 11.90399 103 ASN F C 1
ATOM 5624 O O . ASN F 1 106 ? -10.95200 33.75500 15.81500 1.000 13.11317 103 ASN F O 1
ATOM 5629 N N . PHE F 1 107 ? -10.21700 32.62400 17.61800 1.000 13.77407 104 PHE F N 1
ATOM 5630 C CA . PHE F 1 107 ? -9.06800 33.49200 17.84400 1.000 14.85561 104 PHE F CA 1
ATOM 5631 C C . PHE F 1 107 ? -8.12300 33.49100 16.64200 1.000 12.88610 104 PHE F C 1
ATOM 5632 O O . PHE F 1 107 ? -7.78000 32.43300 16.11200 1.000 12.51751 104 PHE F O 1
ATOM 5640 N N . PRO F 1 108 ? -7.65100 34.65400 16.21500 1.000 10.54947 105 PRO F N 1
ATOM 5641 C CA . PRO F 1 108 ? -6.62100 34.68500 15.16900 1.000 10.85697 105 PRO F CA 1
ATOM 5642 C C . PRO F 1 108 ? -5.37500 33.92600 15.60700 1.000 10.94546 105 PRO F C 1
ATOM 5643 O O . PRO F 1 108 ? -5.11800 33.72900 16.79900 1.000 11.83784 105 PRO F O 1
ATOM 5647 N N . ALA F 1 109 ? -4.58100 33.50200 14.62400 1.000 10.15145 106 ALA F N 1
ATOM 5648 C CA . ALA F 1 109 ? -3.18500 33.19600 14.91400 1.000 9.38419 106 ALA F CA 1
ATOM 5649 C C . ALA F 1 109 ? -2.47600 34.48200 15.34900 1.000 10.63285 106 ALA F C 1
ATOM 5650 O O . ALA F 1 109 ? -2.91400 35.59000 15.03500 1.000 10.72936 106 ALA F O 1
ATOM 5652 N N . ARG F 1 110 ? -1.37000 34.34500 16.09000 1.000 12.16805 107 ARG F N 1
ATOM 5653 C CA . ARG F 1 110 ? -0.74500 35.53600 16.66300 1.000 12.40270 107 ARG F CA 1
ATOM 5654 C C . ARG F 1 110 ? 0.74000 35.32900 16.91300 1.000 11.20062 107 ARG F C 1
ATOM 5655 O O . ARG F 1 110 ? 1.19400 34.22300 17.22000 1.000 13.38960 107 ARG F O 1
ATOM 5663 N N . ALA F 1 111 ? 1.49000 36.41900 16.77500 1.000 11.58850 108 ALA F N 1
ATOM 5664 C CA . ALA F 1 111 ? 2.83200 36.52500 17.32700 1.000 11.81346 108 ALA F CA 1
ATOM 5665 C C . ALA F 1 111 ? 2.88500 37.82000 18.12300 1.000 14.20454 108 ALA F C 1
ATOM 5666 O O . ALA F 1 111 ? 2.19600 38.79200 17.79400 1.000 12.97527 108 ALA F O 1
ATOM 5668 N N . ALA F 1 112 ? 3.68700 37.82100 19.18600 1.000 16.55677 109 ALA F N 1
ATOM 5669 C CA . ALA F 1 112 ? 3.79000 38.97400 20.06500 1.000 18.50415 109 ALA F CA 1
ATOM 5670 C C . ALA F 1 112 ? 5.20000 39.02100 20.63700 1.000 20.46230 109 ALA F C 1
ATOM 5671 O O . ALA F 1 112 ? 5.77100 37.98200 20.98200 1.000 23.13407 109 ALA F O 1
ATOM 5673 N N . TYR F 1 113 ? 5.76800 40.22100 20.71600 1.000 16.80320 110 TYR F N 1
ATOM 5674 C CA . TYR F 1 113 ? 7.12300 40.33600 21.24200 1.000 17.28735 110 TYR F CA 1
ATOM 5675 C C . TYR F 1 113 ? 7.44100 41.80000 21.49700 1.000 16.81893 110 TYR F C 1
ATOM 5676 O O . TYR F 1 113 ? 6.72800 42.70300 21.04700 1.000 14.75680 110 TYR F O 1
ATOM 5685 N N . GLN F 1 114 ? 8.53100 42.01800 22.22500 1.000 14.65579 111 GLN F N 1
ATOM 5686 C CA . GLN F 1 114 ? 8.96500 43.35700 22.59200 1.000 14.14385 111 GLN F CA 1
ATOM 5687 C C . GLN F 1 114 ? 10.06400 43.83200 21.65300 1.000 14.54632 111 GLN F C 1
ATOM 5688 O O . GLN F 1 114 ? 11.06700 43.13600 21.46400 1.000 14.37244 111 GLN F O 1
ATOM 5694 N N . VAL F 1 115 ? 9.88900 45.03700 21.10800 1.000 15.24523 112 VAL F N 1
ATOM 5695 C CA . VAL F 1 115 ? 10.87300 45.67200 20.23800 1.000 15.47904 112 VAL F CA 1
ATOM 5696 C C . VAL F 1 115 ? 11.41900 46.92500 20.91900 1.000 15.66423 112 VAL F C 1
ATOM 5697 O O . VAL F 1 115 ? 11.02400 47.25300 22.04500 1.000 16.84092 112 VAL F O 1
ATOM 5701 N N . VAL F 1 116 ? 12.32600 47.64300 20.24400 1.000 15.40024 113 VAL F N 1
ATOM 5702 C CA . VAL F 1 116 ? 12.99600 48.78200 20.87500 1.000 14.44374 113 VAL F CA 1
ATOM 5703 C C . VAL F 1 116 ? 12.10300 50.01900 20.87700 1.000 15.03033 113 VAL F C 1
ATOM 5704 O O . VAL F 1 116 ? 12.00100 50.73700 21.88100 1.000 17.28822 113 VAL F O 1
ATOM 5708 N N . ALA F 1 117 ? 11.47300 50.31600 19.74300 1.000 15.51895 114 ALA F N 1
ATOM 5709 C CA . ALA F 1 117 ? 10.74000 51.56700 19.62300 1.000 15.99780 114 ALA F CA 1
ATOM 5710 C C . ALA F 1 117 ? 9.72200 51.42200 18.50700 1.000 15.12558 114 ALA F C 1
ATOM 5711 O O . ALA F 1 117 ? 9.92900 50.66700 17.55100 1.000 15.00999 114 ALA F O 1
ATOM 5713 N N . LEU F 1 118 ? 8.63000 52.16200 18.63300 1.000 13.48143 115 LEU F N 1
ATOM 5714 C CA . LEU F 1 118 ? 7.55200 52.14700 17.66500 1.000 13.69043 115 LEU F CA 1
ATOM 5715 C C . LEU F 1 118 ? 7.37000 53.55300 17.12300 1.000 15.03530 115 LEU F C 1
ATOM 5716 O O . LEU F 1 118 ? 7.78400 54.53200 17.75700 1.000 14.72601 115 LEU F O 1
ATOM 5721 N N . PRO F 1 119 ? 6.77300 53.69000 15.94300 1.000 15.83972 116 PRO F N 1
ATOM 5722 C CA . PRO F 1 119 ? 6.51100 55.02700 15.40900 1.000 16.16528 116 PRO F CA 1
ATOM 5723 C C . PRO F 1 119 ? 5.78500 55.87500 16.44300 1.000 17.12112 116 PRO F C 1
ATOM 5724 O O . PRO F 1 119 ? 4.93900 55.38500 17.19300 1.000 15.98515 116 PRO F O 1
ATOM 5728 N N . ARG F 1 120 ? 6.17200 57.14900 16.51400 1.000 19.45384 117 ARG F N 1
ATOM 5729 C CA . ARG F 1 120 ? 5.57000 58.16700 17.37400 1.000 19.69869 117 ARG F CA 1
ATOM 5730 C C . ARG F 1 120 ? 5.85800 57.96400 18.85400 1.000 19.16593 117 ARG F C 1
ATOM 5731 O O . ARG F 1 120 ? 5.31200 58.70200 19.69500 1.000 21.29755 117 ARG F O 1
ATOM 5739 N N . GLY F 1 121 ? 6.72800 57.02000 19.20000 1.000 18.12018 118 GLY F N 1
ATOM 5740 C CA . GLY F 1 121 ? 6.93600 56.67800 20.59100 1.000 18.34523 118 GLY F CA 1
ATOM 5741 C C . GLY F 1 121 ? 5.78100 55.93900 21.21700 1.000 18.13671 118 GLY F C 1
ATOM 5742 O O . GLY F 1 121 ? 5.64100 55.95400 22.44200 1.000 18.34116 118 GLY F O 1
ATOM 5743 N N . GLY F 1 122 ? 4.92900 55.31500 20.40300 1.000 17.14002 119 GLY F N 1
ATOM 5744 C CA . GLY F 1 122 ? 3.86500 54.48600 20.93700 1.000 17.19242 119 GLY F CA 1
ATOM 5745 C C . GLY F 1 122 ? 4.40000 53.30600 21.72400 1.000 17.19177 119 GLY F C 1
ATOM 5746 O O . GLY F 1 122 ? 5.56500 52.91300 21.60400 1.000 16.91656 119 GLY F O 1
ATOM 5747 N N . LEU F 1 123 ? 3.52200 52.73900 22.55700 1.000 15.59745 120 LEU F N 1
ATOM 5748 C CA . LEU F 1 123 ? 3.86600 51.59600 23.39400 1.000 17.22626 120 LEU F CA 1
ATOM 5749 C C . LEU F 1 123 ? 3.43000 50.27400 22.78400 1.000 16.11141 120 LEU F C 1
ATOM 5750 O O . LEU F 1 123 ? 3.88200 49.21400 23.24100 1.000 15.77514 120 LEU F O 1
ATOM 5755 N N . VAL F 1 124 ? 2.58100 50.30800 21.76100 1.000 15.19571 121 VAL F N 1
ATOM 5756 C CA . VAL F 1 124 ? 2.07400 49.09100 21.14100 1.000 14.90510 121 VAL F CA 1
ATOM 5757 C C . VAL F 1 124 ? 1.70600 49.42000 19.70100 1.000 14.43381 121 VAL F C 1
ATOM 5758 O O . VAL F 1 124 ? 1.27800 50.53800 19.39400 1.000 15.57438 121 VAL F O 1
ATOM 5762 N N . GLU F 1 125 ? 1.93600 48.45300 18.81400 1.000 11.50427 122 GLU F N 1
ATOM 5763 C CA . GLU F 1 125 ? 1.54000 48.52100 17.41400 1.000 10.99072 122 GLU F CA 1
ATOM 5764 C C . GLU F 1 125 ? 1.00000 47.14300 17.06800 1.000 12.57031 122 GLU F C 1
ATOM 5765 O O . GLU F 1 125 ? 1.62300 46.13800 17.42200 1.000 13.02787 122 GLU F O 1
ATOM 5771 N N . ILE F 1 126 ? -0.15200 47.08800 16.39400 1.000 12.97553 123 ILE F N 1
ATOM 5772 C CA . ILE F 1 126 ? -0.81600 45.81900 16.08700 1.000 11.65790 123 ILE F CA 1
ATOM 5773 C C . ILE F 1 126 ? -1.17500 45.77700 14.60300 1.000 10.73700 123 ILE F C 1
ATOM 5774 O O . ILE F 1 126 ? -1.98500 46.58700 14.13100 1.000 11.49042 123 ILE F O 1
ATOM 5779 N N . GLU F 1 127 ? -0.57800 44.84300 13.87100 1.000 9.12801 124 GLU F N 1
ATOM 5780 C CA . GLU F 1 127 ? -0.91200 44.64000 12.46700 1.000 11.71462 124 GLU F CA 1
ATOM 5781 C C . GLU F 1 127 ? -1.78000 43.39200 12.33900 1.000 11.47121 124 GLU F C 1
ATOM 5782 O O . GLU F 1 127 ? -1.93500 42.62000 13.28700 1.000 11.91483 124 GLU F O 1
ATOM 5788 N N . ALA F 1 128 ? -2.34400 43.18300 11.14900 1.000 12.11257 125 ALA F N 1
ATOM 5789 C CA . ALA F 1 128 ? -3.27100 42.06600 11.01500 1.000 11.44501 125 ALA F CA 1
ATOM 5790 C C . ALA F 1 128 ? -3.45300 41.68000 9.55700 1.000 12.21926 125 ALA F C 1
ATOM 5791 O O . ALA F 1 128 ? -3.23100 42.48700 8.65200 1.000 13.44148 125 ALA F O 1
ATOM 5793 N N . VAL F 1 129 ? -3.84000 40.42100 9.35500 1.000 10.42687 126 VAL F N 1
ATOM 5794 C CA . VAL F 1 129 ? -4.33400 39.92500 8.07400 1.000 10.14878 126 VAL F CA 1
ATOM 5795 C C . VAL F 1 129 ? -5.76500 39.46400 8.29400 1.000 10.43868 126 VAL F C 1
ATOM 5796 O O . VAL F 1 129 ? -6.05900 38.76500 9.27400 1.000 12.76037 126 VAL F O 1
ATOM 5800 N N . ALA F 1 130 ? -6.64700 39.84800 7.37900 1.000 10.27360 127 ALA F N 1
ATOM 5801 C CA . ALA F 1 130 ? -8.04300 39.44700 7.40600 1.000 8.34295 127 ALA F CA 1
ATOM 5802 C C . ALA F 1 130 ? -8.38500 38.80000 6.07700 1.000 11.21219 127 ALA F C 1
ATOM 5803 O O . ALA F 1 130 ? -7.62600 38.89400 5.10700 1.000 12.19213 127 ALA F O 1
ATOM 5805 N N . VAL F 1 131 ? -9.52800 38.11900 6.04000 1.000 11.36948 128 VAL F N 1
ATOM 5806 C CA . VAL F 1 131 ? -9.98700 37.42600 4.83800 1.000 12.77708 128 VAL F CA 1
ATOM 5807 C C . VAL F 1 131 ? -11.43000 37.81400 4.57000 1.000 16.14252 128 VAL F C 1
ATOM 5808 O O . VAL F 1 131 ? -12.17400 38.17100 5.48800 1.000 18.70166 128 VAL F O 1
ATOM 5812 N N . LEU F 1 132 ? -11.82300 37.73500 3.30400 1.000 16.41116 129 LEU F N 1
ATOM 5813 C CA . LEU F 1 132 ? -13.16600 38.08000 2.86900 1.000 19.54927 129 LEU F CA 1
ATOM 5814 C C . LEU F 1 132 ? -13.82100 36.87400 2.20800 1.000 22.58748 129 LEU F C 1
ATOM 5815 O O . LEU F 1 132 ? -13.14800 36.03200 1.60700 1.000 22.10592 129 LEU F O 1
ATOM 5820 N N . GLY F 1 133 ? -15.14600 36.80200 2.31400 1.000 25.90077 130 GLY F N 1
ATOM 5821 C CA . GLY F 1 133 ? -15.90400 35.79900 1.60500 1.000 29.00173 130 GLY F CA 1
ATOM 5822 C C . GLY F 1 133 ? -16.09400 36.17800 0.15000 1.000 33.54331 130 GLY F C 1
ATOM 5823 O O . GLY F 1 133 ? -15.52900 37.16300 -0.33900 1.000 33.00365 130 GLY F O 1
ATOM 5824 N N . PRO F 1 134 ? -16.90000 35.39200 -0.58000 1.000 37.93028 131 PRO F N 1
ATOM 5825 C CA . PRO F 1 134 ? -17.25600 35.71300 -1.96700 1.000 39.54395 131 PRO F CA 1
ATOM 5826 C C . PRO F 1 134 ? -17.95900 37.06400 -2.06200 1.000 41.70969 131 PRO F C 1
ATOM 5827 O O . PRO F 1 134 ? -17.63300 37.84600 -2.95500 1.000 45.30774 131 PRO F O 1
#

Sequence (774 aa):
QKLFPYTPRAPIRQGIYSQAVVVVDRTMYISGQLGLDVASGKLVEGGVQAQARQALVNMGEILKAAGCGYDNVVKTTVLLADMNDFVNVNDVYKTFFSKNFPARAAYQVVALPRGGLVEIEAVAVLGPAAVQKLFPYTPRAPIRQGIYSQAVVVDRTMYISGQLGLDVASGKLVEGGVQAQARQALVNMGEILKAAGCGYDDNVVKKTTVLLADMNDFVNVNDVYKTFFSKNFPARAAYQVVALPRGGLVEIEAVAVLGAAVQKLFPYTPRAPIRQGIYSQAVVVVDRTMYISGQLGLDVASGKLVEGGVQAQARQALVNMGEILKAAGCGYDDNVVKTTVLLADMNDFVNVNDVYKTFFSKNFPARAAYQVVALPRGGLVEIEAVAVLGSHMAAVQKLFPYTPRAPIRQGIYSQAVVVDRTMYISGQLGLDVASGKLVEGGVQAQARQALVNMGEILKAAGCGYDNVVKTTVLLADMNDFVNVNDVYKTFFSKNFPARAAYQVVALPRGGLVEIEAVAVLGPAAVQKLFPYTPRAPIRQGIYSQAVVVVDRTMYISGQLGLDVASGKLVEGGVQAQARQALVNMGEILKAAGCGYDDNVVKTTVLLADMNDFVNVNDVYKTFFSKNFPARAAYQVVALPRGGLVEIEAVAVLGPKLFPYTPRAPIRQGIYSQAVVVDRTMYISGQLGLDVASGKLVEGGVQAQARQALVNMGEILKAAGCGYDNVVKTTVLLADMNDFVNVNDVYKTFFSKNFPARAAYQVVALPRGGLVEIEAVAVLGP

Radius of gyration: 30.74 Å; Cα contacts (8 Å, |Δi|>4): 1989; chains: 6; bounding box: 69×97×56 Å

Nearest PDB structures (foldseek):
  6tcd-assembly2_E  TM=9.934E-01  e=1.780E-26  Salmo salar
  6tcc-assembly1_A  TM=9.801E-01  e=3.333E-23  Salmo salar
  8qoq-assembly1_A  TM=9.789E-01  e=2.572E-22  Capra hircus
  8qom-assembly1_A  TM=9.798E-01  e=2.255E-21  Capra hircus
  8qop-assembly1_A  TM=9.782E-01  e=1.985E-21  Capra hircus

Secondary structure (DSSP, 8-state):
-EE----TTS---TTT--SEEEETTEEEEEEEESEETTTTEEPSS-HHHHHHHHHHHHHHHHHHTT--GGGEEEEEEEES-GGGHHHHHHHHHTT--SSPPEEEEEE-SB-GGG-SEEEEEEEE---/----EE----TTS---TTT--SEEEETTEEEEEEE-SEETTTTEEPSS-HHHHHHHHHHHHHHHHHHTT--GGGEEEEEEEES-GGGHHHHHHHHTTTS-SSPPEEEEEE-SB-GGG-SEEEEEEEE--/-----B----TTS---TTT--SEEEETTEEEEEEEESEETTTTEEPSSHHHHHHHHHHHHHHHHHHHTT--GGGEEEEEEEES-GGGHHHHHHHHTTT--SSPPEEEEEE-SB-GGG-SEEEEEEEE--/--------B----TTS---TTT--SEEEETTEEEEEEEESEETTTTEEPSSHHHHHHHHHHHHHHHHHHHTT--GGGEEEEEEEES-GGGHHHHHHHHTTT--SSPPEEEEEE-SB-GGG-SEEEEEEEE---/----EE----TTS---TTT--SEEEETTEEEEEEEESEETTTTEEPSSSHHHHHHHHHHHHHHHHHHTT--GGGEEEEEEEE-SS--HHHHHHHHTTT--SSPPEEEEEE-SB-GGG-SEEEEEEEE---/-B----TTS---TTT--SEEEETTEEEEEEEESEETTTTEEPSS-HHHHHHHHHHHHHHHHHHTT--GGGEEEEEEEES-GGGHHHHHHHHHHH--SSPPEEEEEE-SB-GGG-SEEEEEEEE---

Organism: Salmo salar (NCBI:txid8030)